Protein 2YJG (pdb70)

Foldseek 3Di:
DFDWFAFAPGTDTDDDDPLQAPAAWEFAPALLVQLVVQQVPADPDDRLCVLLAPWAQEEEEEEFLPALQQCLRNVVVSVCSSCVRPVPHQYAYEYQQQLHDWHDPVSVCVRHNDCCPVVHHYDYADLADVVQWDFQDAFPVGHTWIFGPSLQPGPAYEYEEAWFKDAFQQIDFQLVSQVRRGTHNQSNLLLLALVQLPDPQRGINGQPPRVSNRRSVVRCVSSRHFKYKYFYADPVSRGPHIHMGGSPRRNVVNSVVLQNRFATEAAAWQEEEEEQNYPPQQQALLSQLQLVRLVLLRHDFAGEYEYEGANVVEHPDPVLLCLLLVADFLVRSLVVRSVADSRRGDPNSSSNNSVSVRRVGYAYEYQYHPVHQVSCVSNRHHYDPDPVRSLVVRCVSPNVSIRYYYHSHSNRHDYHYD/DWFWFAAAPGTDTDDDDCLQAPAAWEFAQALLVQLVVQQCDAFAADHLCVLLAPWAEEEEEEEALVALQQCLRNVVVSVCSSCVNPVNRQYEYEYQQQLHDWDDVVSVCVRHNDCPPPVHHYHYADLAPVVQWDFQDAFPVGHTWIFGNSLLPGPAYEYEEAWFWDAFQQIDAQLVCTVRRGTHNQRNLLLLALVQLVDPQRGTNHQVVNVSNRRSVRRCVSSRHFKYKYFYADLVRRTPHIHMGGSPRRNVVNSVVLCNRFATEADAWQEEEEEQSYPPQQQAQLSGLQLVRLVLLRHDFAHEYEYEGANVVEHPDPVLLCLQLVADALVRSLVVRNVDDSRGRDPSSSSNNSSSVSRVGYAYEYQYHPVHQVSQVSNVHHYAPGVVRVLVVRCVSPPPSIHYHYHSHSRRHDYHD

Secondary structure (DSSP, 8-state):
-EEEEEETTEEEEEE--GGGEEEE------HHHHHHHHHHS-BSS--HHHHTTT-S-EEEEEE-TTS---HHHHHHHHHHHHHTT-TT--EEEEEE-TTSPPPPHHHHHHHH-HHHHHHSEEEE--TT-GGGEEEEEE-TTS-EEEEEHHHHH-SEEEEEEE--EETTTEESSGGGGTTTTTB-HHHHHHTT-HHHHHSTT-STT--TT-HHHHHHHHHHHHTTEEEEEEEEE-TT--EEEEEEESTTHHHHHHHHHHHHHHEEEE--EEEEEEE--STTTTSSHHHHHHHHHHHHHTEEEEEEEEEE---TTTTS-HHHHHHHHTSSSHHHHHHHHHT--TT---TTHHHHHHHHHHHHH-EEEEE--GGGHHHHHHTT-EEESSHHHHHHHHHHHS-TT--EEEES-SSS-EEEE-/-EEEEEETTEEEEEE--TTTEEEE------HHHHHHHHHHS-BSS--HHHHHTT-SEEEEEEE-TTS---HHHHHHHHHHHHHTT-TT-EEEEEEE-TTSPPPPHHHHHHHH-HHHHHHSEEEE--TT-GGGEEEEEE-TTS-EEEEEHHHHH-SEEEEEEE--EETTTEE-SGGGGTTTTTB-HHHHHHHT-HHHHT-TTSSTT--TT-HHHHHHHHHHHHTTEEEEEEEEE-TTS-EEEEEEESTTHHHHHHHHHHHHHHEEE---EEEEEEE--STTTTSSHHHHHHHHHHHHHHEEEEEEEEEE---TT-SS-HHHHHHHHTSSSHHHHHHHHHTS-GGGPPTTHHHHHHHHHHHHH-EEEEE--GGGHHHHHHTT-EEESSHHHHHHHHHHHS-SS--EEEES-TTS-EEE-

InterPro domains:
  IPR018657 LarA-like, N-terminal [PF09861] (8-213)
  IPR043166 LarA-like, C-terminal domain [G3DSA:3.90.226.30] (6-418)
  IPR047926 Nickel-dependent lactate racemase LarA [NF033504] (4-424)
  IPR048068 LarA-like [PTHR33171] (1-425)
  IPR048520 Lactate racemase, C-terminal domain [PF21113] (272-423)

Solvent-accessible surface area: 33750 Å² total; per-residue (Å²): 38,129,1,105,0,16,32,4,175,74,122,44,95,27,101,0,71,103,147,24,21,62,20,62,21,136,36,180,151,58,46,98,65,10,0,50,111,6,0,78,92,34,54,51,39,126,56,0,22,45,28,0,96,74,69,121,37,0,0,0,0,1,17,1,38,69,85,26,1,20,1,132,52,1,0,54,29,0,5,76,2,0,48,79,102,23,156,30,3,17,4,58,0,0,0,15,1,7,59,80,136,40,8,43,4,123,34,0,82,72,36,4,9,46,100,28,0,5,49,15,12,0,30,39,1,67,5,128,63,92,149,43,23,64,96,36,16,81,17,48,36,57,29,119,0,43,0,0,75,23,2,49,99,19,63,10,4,0,1,1,5,7,3,71,17,31,11,9,0,0,6,8,8,1,1,42,11,0,0,23,6,0,0,8,24,133,9,4,28,34,5,23,0,3,100,9,2,116,43,95,96,1,65,32,23,47,19,154,111,1,24,0,14,154,5,4,24,64,0,2,138,90,7,114,15,33,0,0,1,1,0,13,30,54,115,95,95,82,0,60,22,7,12,0,0,58,13,51,110,0,1,64,80,0,4,97,52,9,41,127,44,4,44,9,65,0,112,36,3,36,0,0,0,0,0,1,17,5,109,68,92,1,59,20,0,31,47,0,0,64,0,0,14,8,0,33,41,0,10,96,128,49,0,0,0,0,0,0,0,41,0,36,100,10,19,34,15,117,12,0,27,146,44,1,114,121,16,170,61,18,78,23,0,10,81,72,0,63,91,63,32,97,125,86,7,88,58,27,0,23,2,0,3,2,0,0,42,0,16,67,71,12,121,3,0,0,3,4,42,78,132,0,61,106,70,0,107,41,0,69,11,52,23,2,142,64,7,36,58,0,17,123,42,0,37,86,69,35,82,114,98,8,104,0,1,0,0,6,42,2,33,38,5,17,19,127,121,150,48,125,1,87,0,16,40,3,164,80,127,49,81,54,102,1,77,92,148,34,23,59,18,67,18,134,44,181,217,63,45,84,73,14,0,75,127,6,6,94,93,32,49,50,37,131,63,0,25,43,30,0,92,75,68,72,45,1,4,0,0,0,16,4,45,65,68,36,2,22,0,132,53,1,0,54,25,0,7,72,4,0,54,93,100,25,158,33,5,6,2,46,0,0,0,16,2,6,41,74,132,37,13,60,4,110,52,0,83,73,33,6,7,51,100,27,0,6,54,16,8,0,34,38,3,70,2,116,62,70,128,44,20,58,89,36,18,77,15,59,31,58,28,118,0,43,0,3,61,45,2,48,114,21,70,10,4,0,1,1,4,9,3,72,17,22,10,6,0,0,8,6,9,1,1,26,15,0,0,15,5,0,0,1,18,105,6,0,33,21,3,13,0,3,79,10,1,119,38,98,101,1,63,33,24,47,32,146,99,1,22,0,26,160,3,0,25,50,0,1,114,85,5,114,15,34,0,0,0,2,0,12,30,58,117,71,80,108,6,69,23,8,14,1,0,51,10,54,117,0,4,94,80,0,5,81,48,7,42,126,58,2,35,13,81,3,144,47,1,25,0,0,0,0,0,1,19,4,123,61,84,2,72,14,0,34,45,0,0,56,0,0,13,7,0,34,41,0,7,95,120,53,3,0,0,0,0,0,0,47,0,75,105,8,28,35,16,93,33,0,29,128,28,1,120,108,18,169,58,21,78,23,0,17,80,78,0,79,94,71,33,91,138,92,7,74,68,25,0,11,2,0,3,1,0,0,41,0,15,61,77,12,115,3,4,0,1,6,52,89,186,3,41,133,76,0,113,35,0,68,10,53,14,0,144,73,5,19,52,0,13,147,47,0,24,88,88,46,81,116,101,5,76,0,1,0,0,8,40,3,34,36,5,17,23,151,139

Organism: Thermoanaerobacterium thermosaccharolyticum (strain ATCC 7956 / DSM 571 / NCIMB 9385 / NCA 3814 / NCTC 13789 / WDCM 00135 / 2032) (NCBI:txid580327)

Radius of gyration: 34.88 Å; Cα contacts (8 Å, |Δi|>4): 2081; chains: 2; bounding box: 90×86×70 Å

CATH classification: 3.90.226.30 (+1 more: 3.40.50.11440)

Structure (mmCIF, N/CA/C/O backbone):
data_2YJG
#
_entry.id   2YJG
#
_cell.length_a   78.410
_cell.length_b   223.250
_cell.length_c   46.140
_cell.angle_alpha   90.00
_cell.angle_beta   90.00
_cell.angle_gamma   90.00
#
_symmetry.space_group_name_H-M   'P 21 21 2'
#
loop_
_entity.id
_entity.type
_entity.pdbx_description
1 polymer 'LACTATE RACEMASE APOPROTEIN'
2 non-polymer 'MAGNESIUM ION'
3 non-polymer 'SULFATE ION'
4 non-polymer 1,2-ETHANEDIOL
5 water water
#
loop_
_atom_site.group_PDB
_atom_site.id
_atom_site.type_symbol
_atom_site.label_atom_id
_atom_site.label_alt_id
_atom_site.label_comp_id
_atom_site.label_asym_id
_atom_site.label_entity_id
_atom_site.label_seq_id
_atom_site.pdbx_PDB_ins_code
_atom_site.Cartn_x
_atom_site.Cartn_y
_atom_site.Cartn_z
_atom_site.occupancy
_atom_site.B_iso_or_equiv
_atom_site.auth_seq_id
_atom_site.auth_comp_id
_atom_site.auth_asym_id
_atom_site.auth_atom_id
_atom_site.pdbx_PDB_model_num
ATOM 1 N N . ALA A 1 2 ? 68.135 62.919 68.354 1.00 16.59 2 ALA A N 1
ATOM 2 C CA . ALA A 1 2 ? 68.441 61.550 67.937 1.00 18.81 2 ALA A CA 1
ATOM 3 C C . ALA A 1 2 ? 69.740 61.577 67.101 1.00 19.51 2 ALA A C 1
ATOM 4 O O . ALA A 1 2 ? 69.942 62.553 66.369 1.00 19.78 2 ALA A O 1
ATOM 6 N N . ASN A 1 3 ? 70.629 60.577 67.275 1.00 20.84 3 ASN A N 1
ATOM 7 C CA . ASN A 1 3 ? 71.781 60.455 66.389 1.00 23.52 3 ASN A CA 1
ATOM 8 C C . ASN A 1 3 ? 71.350 59.533 65.257 1.00 23.00 3 ASN A C 1
ATOM 9 O O . ASN A 1 3 ? 71.154 58.334 65.447 1.00 24.49 3 ASN A O 1
ATOM 14 N N . ILE A 1 4 ? 71.089 60.119 64.101 1.00 23.89 4 ILE A N 1
ATOM 15 C CA . ILE A 1 4 ? 70.522 59.356 62.988 1.00 24.84 4 ILE A CA 1
ATOM 16 C C . ILE A 1 4 ? 71.656 58.973 62.009 1.00 24.24 4 ILE A C 1
ATOM 17 O O . ILE A 1 4 ? 72.535 59.769 61.778 1.00 26.38 4 ILE A O 1
ATOM 22 N N . GLU A 1 5 ? 71.696 57.719 61.566 1.00 22.94 5 GLU A N 1
ATOM 23 C CA . GLU A 1 5 ? 72.648 57.272 60.577 1.00 22.87 5 GLU A CA 1
ATOM 24 C C . GLU A 1 5 ? 71.903 57.147 59.238 1.00 21.51 5 GLU A C 1
ATOM 25 O O . GLU A 1 5 ? 70.891 56.450 59.150 1.00 19.95 5 GLU A O 1
ATOM 31 N N . ILE A 1 6 ? 72.416 57.868 58.247 1.00 20.04 6 ILE A N 1
ATOM 32 C CA . ILE A 1 6 ? 71.833 57.998 56.876 1.00 20.59 6 ILE A CA 1
ATOM 33 C C . ILE A 1 6 ? 72.845 57.442 55.857 1.00 19.97 6 ILE A C 1
ATOM 34 O O . ILE A 1 6 ? 73.965 57.950 55.764 1.00 22.70 6 ILE A O 1
ATOM 39 N N . PRO A 1 7 ? 72.493 56.377 55.162 1.00 18.52 7 PRO A N 1
ATOM 40 C CA . PRO A 1 7 ? 73.274 55.682 54.157 1.00 18.47 7 PRO A CA 1
ATOM 41 C C . PRO A 1 7 ? 73.657 56.664 53.080 1.00 17.09 7 PRO A C 1
ATOM 42 O O . PRO A 1 7 ? 72.851 57.499 52.701 1.00 15.00 7 PRO A O 1
ATOM 46 N N . TYR A 1 8 ? 74.898 56.598 52.633 1.00 16.10 8 TYR A N 1
ATOM 47 C CA . TYR A 1 8 ? 75.466 57.621 51.733 1.00 15.76 8 TYR A CA 1
ATOM 48 C C . TYR A 1 8 ? 76.758 57.065 51.187 1.00 15.80 8 TYR A C 1
ATOM 49 O O . TYR A 1 8 ? 77.731 56.857 51.943 1.00 14.87 8 TYR A O 1
ATOM 58 N N . GLY A 1 9 ? 76.764 56.788 49.889 1.00 15.29 9 GLY A N 1
ATOM 59 C CA . GLY A 1 9 ? 77.911 56.285 49.245 1.00 15.49 9 GLY A CA 1
ATOM 60 C C . GLY A 1 9 ? 78.335 55.017 49.941 1.00 17.40 9 GLY A C 1
ATOM 61 O O . GLY A 1 9 ? 77.498 54.152 50.180 1.00 15.77 9 GLY A O 1
ATOM 62 N N . LYS A 1 10 ? 79.631 54.901 50.202 1.00 17.18 10 LYS A N 1
ATOM 63 C CA . LYS A 1 10 ? 80.164 53.745 50.854 1.00 20.66 10 LYS A CA 1
ATOM 64 C C . LYS A 1 10 ? 80.267 53.875 52.373 1.00 22.67 10 LYS A C 1
ATOM 65 O O . LYS A 1 10 ? 80.864 53.024 53.036 1.00 23.84 10 LYS A O 1
ATOM 71 N N . SER A 1 11 ? 79.590 54.871 52.917 1.00 25.04 11 SER A N 1
ATOM 72 C CA . SER A 1 11 ? 79.595 55.169 54.324 1.00 26.71 11 SER A CA 1
ATOM 73 C C . SER A 1 11 ? 78.178 55.436 54.805 1.00 27.24 11 SER A C 1
ATOM 74 O O . SER A 1 11 ? 77.163 55.147 54.115 1.00 27.47 11 SER A O 1
ATOM 77 N N . LYS A 1 12 ? 78.104 56.036 55.980 1.00 27.15 12 LYS A N 1
ATOM 78 C CA . LYS A 1 12 ? 76.877 56.632 56.418 1.00 28.03 12 LYS A CA 1
ATOM 79 C C . LYS A 1 12 ? 77.203 58.040 56.832 1.00 27.11 12 LYS A C 1
ATOM 80 O O . LYS A 1 12 ? 78.362 58.334 57.212 1.00 27.40 12 LYS A O 1
ATOM 86 N N . LEU A 1 13 ? 76.229 58.917 56.744 1.00 25.38 13 LEU A N 1
ATOM 87 C CA . LEU A 1 13 ? 76.355 60.203 57.398 1.00 25.64 13 LEU A CA 1
ATOM 88 C C . LEU A 1 13 ? 75.749 60.104 58.782 1.00 27.07 13 LEU A C 1
ATOM 89 O O . LEU A 1 13 ? 74.706 59.477 58.943 1.00 27.92 13 LEU A O 1
ATOM 94 N N . ALA A 1 14 ? 76.435 60.725 59.757 1.00 28.36 14 ALA A N 1
ATOM 95 C CA . ALA A 1 14 ? 75.975 60.882 61.144 1.00 28.45 14 ALA A CA 1
ATOM 96 C C . ALA A 1 14 ? 75.485 62.288 61.340 1.00 28.83 14 ALA A C 1
ATOM 97 O O . ALA A 1 14 ? 76.157 63.313 61.013 1.00 28.05 14 ALA A O 1
ATOM 99 N N . PHE A 1 15 ? 74.252 62.349 61.820 1.00 28.70 15 PHE A N 1
ATOM 100 C CA . PHE A 1 15 ? 73.603 63.603 61.992 1.00 29.11 15 PHE A CA 1
ATOM 101 C C . PHE A 1 15 ? 72.919 63.593 63.331 1.00 28.36 15 PHE A C 1
ATOM 102 O O . PHE A 1 15 ? 72.104 62.719 63.579 1.00 27.11 15 PHE A O 1
ATOM 110 N N . ASP A 1 16 ? 73.229 64.581 64.155 1.00 28.76 16 ASP A N 1
ATOM 111 C CA . ASP A 1 16 ? 72.508 64.777 65.413 1.00 28.96 16 ASP A CA 1
ATOM 112 C C . ASP A 1 16 ? 71.345 65.689 65.183 1.00 27.11 16 ASP A C 1
ATOM 113 O O . ASP A 1 16 ? 71.557 66.862 64.919 1.00 28.57 16 ASP A O 1
ATOM 118 N N . LEU A 1 17 ? 70.118 65.172 65.262 1.00 25.04 17 LEU A N 1
ATOM 119 C CA . LEU A 1 17 ? 68.922 65.992 65.045 1.00 23.77 17 LEU A CA 1
ATOM 120 C C . LEU A 1 17 ? 68.088 66.003 66.338 1.00 22.90 17 LEU A C 1
ATOM 121 O O . LEU A 1 17 ? 67.670 64.928 66.789 1.00 22.62 17 LEU A O 1
ATOM 126 N N . PRO A 1 18 ? 67.836 67.179 66.901 1.00 22.71 18 PRO A N 1
ATOM 127 C CA . PRO A 1 18 ? 67.157 67.190 68.186 1.00 22.28 18 PRO A CA 1
ATOM 128 C C . PRO A 1 18 ? 65.773 66.554 68.168 1.00 21.62 18 PRO A C 1
ATOM 129 O O . PRO A 1 18 ? 64.935 66.868 67.281 1.00 17.91 18 PRO A O 1
ATOM 133 N N . ASP A 1 19 ? 65.518 65.691 69.162 1.00 19.07 19 ASP A N 1
ATOM 134 C CA . ASP A 1 19 ? 64.278 64.921 69.189 1.00 20.08 19 ASP A CA 1
ATOM 135 C C . ASP A 1 19 ? 63.020 65.786 69.053 1.00 19.14 19 ASP A C 1
ATOM 136 O O . ASP A 1 19 ? 62.036 65.379 68.431 1.00 17.61 19 ASP A O 1
ATOM 141 N N . GLU A 1 20 ? 63.039 66.997 69.609 1.00 19.57 20 GLU A N 1
ATOM 142 C CA . GLU A 1 20 ? 61.859 67.877 69.583 1.00 20.31 20 GLU A CA 1
ATOM 143 C C . GLU A 1 20 ? 61.450 68.314 68.159 1.00 20.74 20 GLU A C 1
ATOM 144 O O . GLU A 1 20 ? 60.281 68.645 67.914 1.00 21.44 20 GLU A O 1
ATOM 150 N N . ARG A 1 21 ? 62.419 68.284 67.254 1.00 21.69 21 ARG A N 1
ATOM 151 C CA . ARG A 1 21 ? 62.230 68.534 65.815 1.00 22.18 21 ARG A CA 1
ATOM 152 C C . ARG A 1 21 ? 61.695 67.352 64.985 1.00 21.68 21 ARG A C 1
ATOM 153 O O . ARG A 1 21 ? 61.396 67.556 63.810 1.00 20.59 21 ARG A O 1
ATOM 161 N N . ILE A 1 22 ? 61.525 66.149 65.586 1.00 19.62 22 ILE A N 1
ATOM 162 C CA . ILE A 1 22 ? 61.231 64.930 64.846 1.00 18.64 22 ILE A CA 1
ATOM 163 C C . ILE A 1 22 ? 59.782 64.554 64.937 1.00 18.35 22 ILE A C 1
ATOM 164 O O . ILE A 1 22 ? 59.241 64.357 66.039 1.00 19.22 22 ILE A O 1
ATOM 169 N N . GLN A 1 23 ? 59.140 64.434 63.788 1.00 16.53 23 GLN A N 1
ATOM 170 C CA . GLN A 1 23 ? 57.822 63.912 63.740 1.00 15.81 23 GLN A CA 1
ATOM 171 C C . GLN A 1 23 ? 57.957 62.443 64.060 1.00 15.39 23 GLN A C 1
ATOM 172 O O . GLN A 1 23 ? 57.569 61.961 65.160 1.00 14.77 23 GLN A O 1
ATOM 178 N N . GLY A 1 24 ? 58.536 61.711 63.127 1.00 15.38 24 GLY A N 1
ATOM 179 C CA . GLY A 1 24 ? 58.729 60.301 63.261 1.00 15.18 24 GLY A CA 1
ATOM 180 C C . GLY A 1 24 ? 60.012 59.920 62.504 1.00 16.03 24 GLY A C 1
ATOM 181 O O . GLY A 1 24 ? 60.459 60.653 61.609 1.00 14.83 24 GLY A O 1
ATOM 182 N N . ILE A 1 25 ? 60.570 58.777 62.862 1.00 15.01 25 ILE A N 1
ATOM 183 C CA . ILE A 1 25 ? 61.732 58.214 62.149 1.00 15.43 25 ILE A CA 1
ATOM 184 C C . ILE A 1 25 ? 61.183 56.966 61.531 1.00 17.05 25 ILE A C 1
ATOM 185 O O . ILE A 1 25 ? 60.823 56.006 62.227 1.00 16.95 25 ILE A O 1
ATOM 190 N N . LEU A 1 26 ? 61.023 56.974 60.217 1.00 17.30 26 LEU A N 1
ATOM 191 C CA . LEU A 1 26 ? 60.233 55.905 59.576 1.00 17.75 26 LEU A CA 1
ATOM 192 C C . LEU A 1 26 ? 61.175 54.914 58.918 1.00 19.61 26 LEU A C 1
ATOM 193 O O . LEU A 1 26 ? 61.848 55.262 57.959 1.00 16.39 26 LEU A O 1
ATOM 198 N N . ARG A 1 27 ? 61.188 53.688 59.448 1.00 19.76 27 ARG A N 1
ATOM 199 C CA . ARG A 1 27 ? 62.065 52.646 58.982 1.00 23.52 27 ARG A CA 1
ATOM 200 C C . ARG A 1 27 ? 61.268 51.419 58.709 1.00 24.71 27 ARG A C 1
ATOM 201 O O . ARG A 1 27 ? 60.343 51.075 59.438 1.00 25.85 27 ARG A O 1
ATOM 209 N N . SER A 1 28 ? 61.679 50.773 57.651 1.00 26.19 28 SER A N 1
ATOM 210 C CA . SER A 1 28 ? 61.282 49.448 57.323 1.00 27.54 28 SER A CA 1
ATOM 211 C C . SER A 1 28 ? 61.640 48.493 58.471 1.00 29.39 28 SER A C 1
ATOM 212 O O . SER A 1 28 ? 62.636 48.705 59.198 1.00 28.85 28 SER A O 1
ATOM 215 N N . LYS A 1 29 ? 60.854 47.434 58.590 1.00 30.71 29 LYS A N 1
ATOM 216 C CA . LYS A 1 29 ? 61.132 46.362 59.554 1.00 32.67 29 LYS A CA 1
ATOM 217 C C . LYS A 1 29 ? 62.494 45.761 59.240 1.00 32.52 29 LYS A C 1
ATOM 218 O O . LYS A 1 29 ? 62.832 45.524 58.078 1.00 33.65 29 LYS A O 1
ATOM 224 N N . MET A 1 37 ? 67.036 28.983 59.159 1.00 35.83 37 MET A N 1
ATOM 225 C CA . MET A 1 37 ? 67.062 28.247 57.876 1.00 34.84 37 MET A CA 1
ATOM 226 C C . MET A 1 37 ? 68.149 28.773 56.949 1.00 31.94 37 MET A C 1
ATOM 227 O O . MET A 1 37 ? 68.365 29.977 56.851 1.00 31.71 37 MET A O 1
ATOM 232 N N . SER A 1 38 ? 68.830 27.866 56.258 1.00 28.43 38 SER A N 1
ATOM 233 C CA . SER A 1 38 ? 69.767 28.273 55.239 1.00 26.31 38 SER A CA 1
ATOM 234 C C . SER A 1 38 ? 68.985 28.916 54.090 1.00 24.62 38 SER A C 1
ATOM 235 O O . SER A 1 38 ? 67.771 28.671 53.928 1.00 22.98 38 SER A O 1
ATOM 238 N N . GLU A 1 39 ? 69.701 29.683 53.272 1.00 23.81 39 GLU A N 1
ATOM 239 C CA . GLU A 1 39 ? 69.122 30.243 52.038 1.00 23.06 39 GLU A CA 1
ATOM 240 C C . GLU A 1 39 ? 68.581 29.126 51.163 1.00 22.05 39 GLU A C 1
ATOM 241 O O . GLU A 1 39 ? 67.500 29.204 50.585 1.00 17.49 39 GLU A O 1
ATOM 247 N N . GLU A 1 40 ? 69.334 28.030 51.098 1.00 22.19 40 GLU A N 1
ATOM 248 C CA . GLU A 1 40 ? 68.962 26.950 50.210 1.00 22.88 40 GLU A CA 1
ATOM 249 C C . GLU A 1 40 ? 67.646 26.317 50.678 1.00 21.14 40 GLU A C 1
ATOM 250 O O . GLU A 1 40 ? 66.785 26.029 49.880 1.00 17.84 40 GLU A O 1
ATOM 256 N N . ASP A 1 41 ? 67.509 26.086 51.999 1.00 21.96 41 ASP A N 1
ATOM 257 C CA . ASP A 1 41 ? 66.309 25.535 52.551 1.00 22.56 41 ASP A CA 1
ATOM 258 C C . ASP A 1 41 ? 65.120 26.448 52.399 1.00 22.13 41 ASP A C 1
ATOM 259 O O . ASP A 1 41 ? 63.999 25.990 52.308 1.00 23.51 41 ASP A O 1
ATOM 264 N N . ILE A 1 42 ? 65.333 27.755 52.395 1.00 21.01 42 ILE A N 1
ATOM 265 C CA . ILE A 1 42 ? 64.183 28.663 52.204 1.00 19.68 42 ILE A CA 1
ATOM 266 C C . ILE A 1 42 ? 63.660 28.466 50.799 1.00 18.20 42 ILE A C 1
ATOM 267 O O . ILE A 1 42 ? 62.461 28.365 50.583 1.00 16.42 42 ILE A O 1
ATOM 272 N N . VAL A 1 43 ? 64.583 28.407 49.833 1.00 18.13 43 VAL A N 1
ATOM 273 C CA . VAL A 1 43 ? 64.244 28.178 48.443 1.00 16.79 43 VAL A CA 1
ATOM 274 C C . VAL A 1 43 ? 63.531 26.830 48.233 1.00 17.34 43 VAL A C 1
ATOM 275 O O . VAL A 1 43 ? 62.459 26.796 47.665 1.00 15.76 43 VAL A O 1
ATOM 279 N N . LYS A 1 44 ? 64.085 25.731 48.745 1.00 18.46 44 LYS A N 1
ATOM 280 C CA . LYS A 1 44 ? 63.435 24.423 48.599 1.00 20.31 44 LYS A CA 1
ATOM 281 C C . LYS A 1 44 ? 62.028 24.393 49.207 1.00 20.85 44 LYS A C 1
ATOM 282 O O . LYS A 1 44 ? 61.103 23.825 48.628 1.00 22.44 44 LYS A O 1
ATOM 288 N N . ARG A 1 45 ? 61.858 25.004 50.371 1.00 22.12 45 ARG A N 1
ATOM 289 C CA . ARG A 1 45 ? 60.532 25.098 50.983 1.00 23.11 45 ARG A CA 1
ATOM 290 C C . ARG A 1 45 ? 59.532 25.708 50.013 1.00 21.72 45 ARG A C 1
ATOM 291 O O . ARG A 1 45 ? 58.431 25.186 49.843 1.00 21.41 45 ARG A O 1
ATOM 299 N N . ALA A 1 46 ? 59.912 26.820 49.385 1.00 20.13 46 ALA A N 1
ATOM 300 C CA . ALA A 1 46 ? 59.056 27.452 48.373 1.00 20.50 46 ALA A CA 1
ATOM 301 C C . ALA A 1 46 ? 58.723 26.494 47.267 1.00 18.93 46 ALA A C 1
ATOM 302 O O . ALA A 1 46 ? 57.579 26.363 46.873 1.00 19.72 46 ALA A O 1
ATOM 304 N N . LEU A 1 47 ? 59.759 25.894 46.683 1.00 19.89 47 LEU A N 1
ATOM 305 C CA . LEU A 1 47 ? 59.572 24.970 45.578 1.00 19.33 47 LEU A CA 1
ATOM 306 C C . LEU A 1 47 ? 58.698 23.769 46.006 1.00 20.80 47 LEU A C 1
ATOM 307 O O . LEU A 1 47 ? 57.858 23.297 45.228 1.00 19.72 47 LEU A O 1
ATOM 312 N N . GLU A 1 48 ? 58.885 23.307 47.239 1.00 22.12 48 GLU A N 1
ATOM 313 C CA . GLU A 1 48 ? 58.117 22.152 47.711 1.00 23.25 48 GLU A CA 1
ATOM 314 C C . GLU A 1 48 ? 56.637 22.510 48.070 1.00 24.17 48 GLU A C 1
ATOM 315 O O . GLU A 1 48 ? 55.801 21.623 48.267 1.00 25.02 48 GLU A O 1
ATOM 321 N N . ASN A 1 49 ? 56.296 23.812 48.087 1.00 22.66 49 ASN A N 1
ATOM 322 C CA . ASN A 1 49 ? 55.004 24.313 48.554 1.00 23.36 49 ASN A CA 1
ATOM 323 C C . ASN A 1 49 ? 54.551 25.413 47.588 1.00 22.76 49 ASN A C 1
ATOM 324 O O . ASN A 1 49 ? 54.428 26.624 47.988 1.00 22.77 49 ASN A O 1
ATOM 329 N N . PRO A 1 50 ? 54.329 25.029 46.305 1.00 20.44 50 PRO A N 1
ATOM 330 C CA . PRO A 1 50 ? 53.979 25.996 45.304 1.00 20.56 50 PRO A CA 1
ATOM 331 C C . PRO A 1 50 ? 52.611 26.638 45.584 1.00 21.36 50 PRO A C 1
ATOM 332 O O . PRO A 1 50 ? 51.696 25.990 46.109 1.00 20.83 50 PRO A O 1
ATOM 336 N N . ILE A 1 51 ? 52.501 27.914 45.271 1.00 20.47 51 ILE A N 1
ATOM 337 C CA . ILE A 1 51 ? 51.271 28.653 45.455 1.00 21.21 51 ILE A CA 1
ATOM 338 C C . ILE A 1 51 ? 50.484 28.686 44.154 1.00 22.09 51 ILE A C 1
ATOM 339 O O . ILE A 1 51 ? 50.849 29.385 43.210 1.00 23.71 51 ILE A O 1
ATOM 344 N N . GLY A 1 52 ? 49.375 27.946 44.067 1.00 22.63 52 GLY A N 1
ATOM 345 C CA . GLY A 1 52 ? 48.503 28.115 42.895 1.00 22.81 52 GLY A CA 1
ATOM 346 C C . GLY A 1 52 ? 48.827 27.244 41.667 1.00 24.11 52 GLY A C 1
ATOM 347 O O . GLY A 1 52 ? 48.208 27.411 40.631 1.00 26.92 52 GLY A O 1
ATOM 348 N N . THR A 1 53 ? 49.813 26.365 41.791 1.00 24.51 53 THR A N 1
ATOM 349 C CA . THR A 1 53 ? 50.200 25.384 40.749 1.00 24.70 53 THR A CA 1
ATOM 350 C C . THR A 1 53 ? 50.732 24.109 41.327 1.00 23.96 53 THR A C 1
ATOM 351 O O . THR A 1 53 ? 51.044 24.009 42.507 1.00 23.61 53 THR A O 1
ATOM 355 N N . LYS A 1 54 ? 50.849 23.108 40.451 1.00 24.28 54 LYS A N 1
ATOM 356 C CA . LYS A 1 54 ? 51.606 21.927 40.747 1.00 24.75 54 LYS A CA 1
ATOM 357 C C . LYS A 1 54 ? 53.071 22.319 40.971 1.00 23.79 54 LYS A C 1
ATOM 358 O O . LYS A 1 54 ? 53.515 23.422 40.563 1.00 23.28 54 LYS A O 1
ATOM 364 N N . ARG A 1 55 ? 53.815 21.420 41.605 1.00 22.10 55 ARG A N 1
ATOM 365 C CA . ARG A 1 55 ? 55.266 21.568 41.656 1.00 21.59 55 ARG A CA 1
ATOM 366 C C . ARG A 1 55 ? 55.882 21.632 40.283 1.00 20.60 55 ARG A C 1
ATOM 367 O O . ARG A 1 55 ? 55.389 21.043 39.323 1.00 21.33 55 ARG A O 1
ATOM 375 N N . LEU A 1 56 ? 56.991 22.354 40.207 1.00 19.91 56 LEU A N 1
ATOM 376 C CA . LEU A 1 56 ? 57.730 22.493 38.969 1.00 19.55 56 LEU A CA 1
ATOM 377 C C . LEU A 1 56 ? 58.161 21.118 38.456 1.00 18.24 56 LEU A C 1
ATOM 378 O O . LEU A 1 56 ? 58.090 20.887 37.280 1.00 18.47 56 LEU A O 1
ATOM 383 N N . GLN A 1 57 ? 58.565 20.195 39.324 1.00 19.89 57 GLN A N 1
ATOM 384 C CA . GLN A 1 57 ? 58.914 18.831 38.856 1.00 19.72 57 GLN A CA 1
ATOM 385 C C . GLN A 1 57 ? 57.803 18.192 38.025 1.00 20.27 57 GLN A C 1
ATOM 386 O O . GLN A 1 57 ? 58.065 17.503 37.054 1.00 19.67 57 GLN A O 1
ATOM 392 N N . ASP A 1 58 ? 56.562 18.381 38.448 1.00 20.91 58 ASP A N 1
ATOM 393 C CA . ASP A 1 58 ? 55.391 17.835 37.754 1.00 21.73 58 ASP A CA 1
ATOM 394 C C . ASP A 1 58 ? 55.066 18.583 36.498 1.00 22.46 58 ASP A C 1
ATOM 395 O O . ASP A 1 58 ? 54.760 17.982 35.465 1.00 21.95 58 ASP A O 1
ATOM 400 N N . LEU A 1 59 ? 55.178 19.906 36.542 1.00 21.58 59 LEU A N 1
ATOM 401 C CA . LEU A 1 59 ? 54.995 20.680 35.334 1.00 21.39 59 LEU A CA 1
ATOM 402 C C . LEU A 1 59 ? 56.003 20.393 34.219 1.00 21.68 59 LEU A C 1
ATOM 403 O O . LEU A 1 59 ? 55.674 20.515 33.019 1.00 21.75 59 LEU A O 1
ATOM 408 N N . ALA A 1 60 ? 57.239 20.059 34.623 1.00 19.90 60 ALA A N 1
ATOM 409 C CA . ALA A 1 60 ? 58.351 19.842 33.705 1.00 19.94 60 ALA A CA 1
ATOM 410 C C . ALA A 1 60 ? 58.390 18.400 33.148 1.00 21.16 60 ALA A C 1
ATOM 411 O O . ALA A 1 60 ? 59.149 18.093 32.225 1.00 20.82 60 ALA A O 1
ATOM 413 N N . GLU A 1 61 ? 57.670 17.503 33.791 1.00 22.55 61 GLU A N 1
ATOM 414 C CA . GLU A 1 61 ? 57.638 16.105 33.341 1.00 23.56 61 GLU A CA 1
ATOM 415 C C . GLU A 1 61 ? 57.137 15.988 31.900 1.00 24.47 61 GLU A C 1
ATOM 416 O O . GLU A 1 61 ? 56.064 16.523 31.553 1.00 25.36 61 GLU A O 1
ATOM 422 N N . GLY A 1 62 ? 57.912 15.269 31.073 1.00 24.91 62 GLY A N 1
ATOM 423 C CA . GLY A 1 62 ? 57.630 15.052 29.667 1.00 25.74 62 GLY A CA 1
ATOM 424 C C . GLY A 1 62 ? 57.787 16.246 28.731 1.00 26.52 62 GLY A C 1
ATOM 425 O O . GLY A 1 62 ? 57.383 16.172 27.559 1.00 27.27 62 GLY A O 1
ATOM 426 N N . LYS A 1 63 ? 58.325 17.365 29.223 1.00 25.55 63 LYS A N 1
ATOM 427 C CA . LYS A 1 63 ? 58.515 18.544 28.375 1.00 26.02 63 LYS A CA 1
ATOM 428 C C . LYS A 1 63 ? 59.877 18.472 27.709 1.00 26.55 63 LYS A C 1
ATOM 429 O O . LYS A 1 63 ? 60.835 18.017 28.348 1.00 28.01 63 LYS A O 1
ATOM 435 N N . LYS A 1 64 ? 60.023 18.953 26.481 1.00 27.10 64 LYS A N 1
ATOM 436 C CA . LYS A 1 64 ? 61.336 18.827 25.801 1.00 28.39 64 LYS A CA 1
ATOM 437 C C . LYS A 1 64 ? 62.043 20.126 25.469 1.00 28.06 64 LYS A C 1
ATOM 438 O O . LYS A 1 64 ? 63.043 20.134 24.745 1.00 29.26 64 LYS A O 1
ATOM 444 N N . ASN A 1 65 ? 61.516 21.261 25.907 1.00 25.80 65 ASN A N 1
ATOM 445 C CA . ASN A 1 65 ? 62.153 22.525 25.588 1.00 24.64 65 ASN A CA 1
ATOM 446 C C . ASN A 1 65 ? 61.684 23.449 26.669 1.00 22.32 65 ASN A C 1
ATOM 447 O O . ASN A 1 65 ? 60.663 24.105 26.514 1.00 24.19 65 ASN A O 1
ATOM 452 N N . ILE A 1 66 ? 62.421 23.471 27.761 1.00 19.29 66 ILE A N 1
ATOM 453 C CA . ILE A 1 66 ? 62.159 24.359 28.901 1.00 17.47 66 ILE A CA 1
ATOM 454 C C . ILE A 1 66 ? 63.035 25.608 28.885 1.00 16.18 66 ILE A C 1
ATOM 455 O O . ILE A 1 66 ? 64.201 25.551 28.525 1.00 13.45 66 ILE A O 1
ATOM 460 N N . VAL A 1 67 ? 62.436 26.753 29.222 1.00 15.13 67 VAL A N 1
ATOM 461 C CA . VAL A 1 67 ? 63.173 28.010 29.282 1.00 16.10 67 VAL A CA 1
ATOM 462 C C . VAL A 1 67 ? 62.954 28.546 30.705 1.00 14.77 67 VAL A C 1
ATOM 463 O O . VAL A 1 67 ? 61.822 28.586 31.175 1.00 14.42 67 VAL A O 1
ATOM 467 N N . ILE A 1 68 ? 64.045 28.861 31.392 1.00 13.69 68 ILE A N 1
ATOM 468 C CA . ILE A 1 68 ? 63.975 29.624 32.643 1.00 13.59 68 ILE A CA 1
ATOM 469 C C . ILE A 1 68 ? 64.469 31.043 32.375 1.00 13.77 68 ILE A C 1
ATOM 470 O O . ILE A 1 68 ? 65.635 31.212 31.952 1.00 14.68 68 ILE A O 1
ATOM 475 N N . ILE A 1 69 ? 63.638 32.035 32.699 1.00 12.67 69 ILE A N 1
ATOM 476 C CA . ILE A 1 69 ? 64.043 33.428 32.553 1.00 13.60 69 ILE A CA 1
ATOM 477 C C . ILE A 1 69 ? 64.703 33.823 33.865 1.00 14.37 69 ILE A C 1
ATOM 478 O O . ILE A 1 69 ? 64.167 33.522 34.956 1.00 13.24 69 ILE A O 1
ATOM 483 N N . THR A 1 70 ? 65.889 34.435 33.768 1.00 14.34 70 THR A N 1
ATOM 484 C CA . THR A 1 70 ? 66.598 34.930 34.916 1.00 15.84 70 THR A CA 1
ATOM 485 C C . THR A 1 70 ? 66.923 36.393 34.713 1.00 16.32 70 THR A C 1
ATOM 486 O O . THR A 1 70 ? 66.908 36.902 33.574 1.00 16.58 70 THR A O 1
ATOM 490 N N . SER A 1 71 ? 67.228 37.074 35.814 1.00 17.36 71 SER A N 1
ATOM 491 C CA . SER A 1 71 ? 67.610 38.461 35.777 1.00 19.71 71 SER A CA 1
ATOM 492 C C . SER A 1 71 ? 69.060 38.712 35.334 1.00 20.02 71 SER A C 1
ATOM 493 O O . SER A 1 71 ? 69.924 37.851 35.342 1.00 19.15 71 SER A O 1
ATOM 496 N N . ASP A 1 72 ? 69.335 39.946 34.980 1.00 22.93 72 ASP A N 1
ATOM 497 C CA . ASP A 1 72 ? 70.635 40.280 34.458 1.00 25.21 72 ASP A CA 1
ATOM 498 C C . ASP A 1 72 ? 71.653 40.674 35.507 1.00 27.71 72 ASP A C 1
ATOM 499 O O . ASP A 1 72 ? 71.336 40.726 36.654 1.00 26.89 72 ASP A O 1
ATOM 504 N N . HIS A 1 73 ? 72.898 40.850 35.058 1.00 29.45 73 HIS A N 1
ATOM 505 C CA . HIS A 1 73 ? 74.039 41.307 35.875 1.00 31.35 73 HIS A CA 1
ATOM 506 C C . HIS A 1 73 ? 73.761 42.571 36.699 1.00 31.36 73 HIS A C 1
ATOM 507 O O . HIS A 1 73 ? 74.429 42.786 37.715 1.00 32.45 73 HIS A O 1
ATOM 514 N N . THR A 1 74 ? 72.820 43.408 36.277 1.00 31.22 74 THR A N 1
ATOM 515 C CA . THR A 1 74 ? 72.445 44.586 37.064 1.00 31.63 74 THR A CA 1
ATOM 516 C C . THR A 1 74 ? 71.469 44.332 38.260 1.00 30.13 74 THR A C 1
ATOM 517 O O . THR A 1 74 ? 71.227 45.239 39.057 1.00 29.42 74 THR A O 1
ATOM 521 N N . ARG A 1 75 ? 70.892 43.128 38.370 1.00 27.54 75 ARG A N 1
ATOM 522 C CA . ARG A 1 75 ? 69.908 42.865 39.418 1.00 26.48 75 ARG A CA 1
ATOM 523 C C . ARG A 1 75 ? 70.581 41.985 40.453 1.00 26.17 75 ARG A C 1
ATOM 524 O O . ARG A 1 75 ? 71.473 41.199 40.112 1.00 27.03 75 ARG A O 1
ATOM 532 N N . PRO A 1 76 ? 70.190 42.115 41.721 1.00 24.65 76 PRO A N 1
ATOM 533 C CA . PRO A 1 76 ? 70.816 41.324 42.789 1.00 24.69 76 PRO A CA 1
ATOM 534 C C . PRO A 1 76 ? 70.294 39.910 43.020 1.00 23.68 76 PRO A C 1
ATOM 535 O O . PRO A 1 76 ? 70.512 39.350 44.105 1.00 24.25 76 PRO A O 1
ATOM 539 N N . VAL A 1 77 ? 69.638 39.313 42.032 1.00 21.29 77 VAL A N 1
ATOM 540 C CA . VAL A 1 77 ? 69.143 37.950 42.171 1.00 20.22 77 VAL A CA 1
ATOM 541 C C . VAL A 1 77 ? 70.305 36.967 42.486 1.00 19.53 77 VAL A C 1
ATOM 542 O O . VAL A 1 77 ? 71.322 36.905 41.780 1.00 18.84 77 VAL A O 1
ATOM 546 N N . PRO A 1 78 ? 70.190 36.222 43.589 1.00 20.58 78 PRO A N 1
ATOM 547 C CA . PRO A 1 78 ? 71.252 35.331 44.018 1.00 20.05 78 PRO A CA 1
ATOM 548 C C . PRO A 1 78 ? 71.207 34.024 43.247 1.00 19.16 78 PRO A C 1
ATOM 549 O O . PRO A 1 78 ? 70.932 32.964 43.802 1.00 18.45 78 PRO A O 1
ATOM 553 N N . SER A 1 79 ? 71.478 34.096 41.951 1.00 18.74 79 SER A N 1
ATOM 554 C CA . SER A 1 79 ? 71.238 32.944 41.095 1.00 18.03 79 SER A CA 1
ATOM 555 C C . SER A 1 79 ? 72.167 31.756 41.289 1.00 19.00 79 SER A C 1
ATOM 556 O O . SER A 1 79 ? 71.834 30.654 40.860 1.00 17.56 79 SER A O 1
ATOM 559 N N . ARG A 1 80 ? 73.355 31.962 41.873 1.00 19.68 80 ARG A N 1
ATOM 560 C CA . ARG A 1 80 ? 74.204 30.825 42.219 1.00 20.15 80 ARG A CA 1
ATOM 561 C C . ARG A 1 80 ? 73.468 29.863 43.155 1.00 19.68 80 ARG A C 1
ATOM 562 O O . ARG A 1 80 ? 73.771 28.702 43.220 1.00 19.78 80 ARG A O 1
ATOM 570 N N . ILE A 1 81 ? 72.521 30.374 43.934 1.00 18.49 81 ILE A N 1
ATOM 571 C CA . ILE A 1 81 ? 71.778 29.547 44.851 1.00 18.26 81 ILE A CA 1
ATOM 572 C C . ILE A 1 81 ? 70.508 29.025 44.176 1.00 16.72 81 ILE A C 1
ATOM 573 O O . ILE A 1 81 ? 70.209 27.822 44.197 1.00 14.65 81 ILE A O 1
ATOM 578 N N . THR A 1 82 ? 69.792 29.919 43.517 1.00 16.15 82 THR A N 1
ATOM 579 C CA . THR A 1 82 ? 68.449 29.607 43.036 1.00 15.87 82 THR A CA 1
ATOM 580 C C . THR A 1 82 ? 68.422 28.767 41.764 1.00 16.64 82 THR 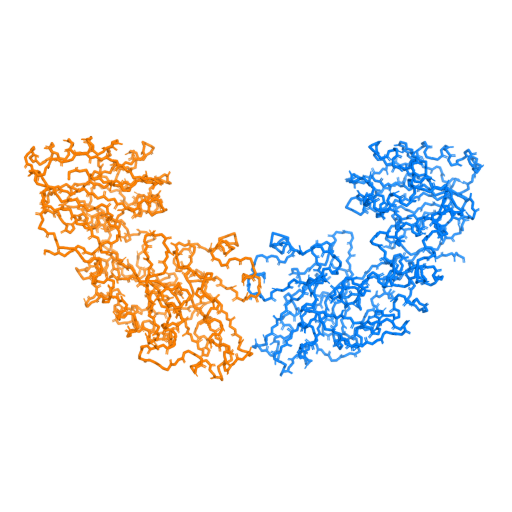A C 1
ATOM 581 O O . THR A 1 82 ? 67.635 27.840 41.676 1.00 16.08 82 THR A O 1
ATOM 585 N N . LEU A 1 83 ? 69.293 29.062 40.798 1.00 17.58 83 LEU A N 1
ATOM 586 C CA . LEU A 1 83 ? 69.285 28.291 39.539 1.00 18.27 83 LEU A CA 1
ATOM 587 C C . LEU A 1 83 ? 69.559 26.782 39.691 1.00 18.47 83 LEU A C 1
ATOM 588 O O . LEU A 1 83 ? 68.821 26.000 39.089 1.00 17.29 83 LEU A O 1
ATOM 593 N N . PRO A 1 84 ? 70.586 26.373 40.496 1.00 17.76 84 PRO A N 1
ATOM 594 C CA . PRO A 1 84 ? 70.755 24.925 40.645 1.00 18.52 84 PRO A CA 1
ATOM 595 C C . PRO A 1 84 ? 69.544 24.229 41.252 1.00 17.92 84 PRO A C 1
ATOM 596 O O . PRO A 1 84 ? 69.277 23.040 40.960 1.00 18.34 84 PRO A O 1
ATOM 600 N N . LEU A 1 85 ? 68.852 24.915 42.144 1.00 16.18 85 LEU A N 1
ATOM 601 C CA . LEU A 1 85 ? 67.696 24.294 42.812 1.00 15.85 85 LEU A CA 1
ATOM 602 C C . LEU A 1 85 ? 66.524 24.244 41.868 1.00 16.37 85 LEU A C 1
ATOM 603 O O . LEU A 1 85 ? 65.781 23.268 41.841 1.00 15.54 85 LEU A O 1
ATOM 608 N N . LEU A 1 86 ? 66.391 25.256 41.005 1.00 16.77 86 LEU A N 1
ATOM 609 C CA . LEU A 1 86 ? 65.359 25.153 39.956 1.00 15.82 86 LEU A CA 1
ATOM 610 C C . LEU A 1 86 ? 65.648 24.054 38.918 1.00 16.85 86 LEU A C 1
ATOM 611 O O . LEU A 1 86 ? 64.744 23.293 38.504 1.00 16.31 86 LEU A O 1
ATOM 616 N N . LEU A 1 87 ? 66.908 23.982 38.496 1.00 16.02 87 LEU A N 1
ATOM 617 C CA . LEU A 1 87 ? 67.341 22.958 37.525 1.00 17.03 87 LEU A CA 1
ATOM 618 C C . LEU A 1 87 ? 67.201 21.551 38.094 1.00 16.99 87 LEU A C 1
ATOM 619 O O . LEU A 1 87 ? 66.810 20.630 37.396 1.00 16.65 87 LEU A O 1
ATOM 624 N N . ASP A 1 88 ? 67.546 21.375 39.353 1.00 17.10 88 ASP A N 1
ATOM 625 C CA . ASP A 1 88 ? 67.386 20.064 39.997 1.00 18.49 88 ASP A CA 1
ATOM 626 C C . ASP A 1 88 ? 65.908 19.688 40.053 1.00 19.26 88 ASP A C 1
ATOM 627 O O . ASP A 1 88 ? 65.536 18.560 39.711 1.00 18.46 88 ASP A O 1
ATOM 632 N N . GLU A 1 89 ? 65.064 20.629 40.478 1.00 18.35 89 GLU A N 1
ATOM 633 C CA . GLU A 1 89 ? 63.603 20.425 40.525 1.00 18.86 89 GLU A CA 1
ATOM 634 C C . GLU A 1 89 ? 63.010 20.048 39.157 1.00 18.87 89 GLU A C 1
ATOM 635 O O . GLU A 1 89 ? 62.250 19.103 39.041 1.00 20.09 89 GLU A O 1
ATOM 641 N N . ILE A 1 90 ? 63.341 20.826 38.129 1.00 17.41 90 ILE A N 1
ATOM 642 C CA . ILE A 1 90 ? 63.026 20.487 36.753 1.00 18.17 90 ILE A CA 1
ATOM 643 C C . ILE A 1 90 ? 63.436 19.045 36.364 1.00 18.32 90 ILE A C 1
ATOM 644 O O . ILE A 1 90 ? 62.697 18.412 35.621 1.00 19.39 90 ILE A O 1
ATOM 649 N N . ARG A 1 91 ? 64.579 18.585 36.837 1.00 18.48 91 ARG A N 1
ATOM 650 C CA . ARG A 1 91 ? 65.168 17.307 36.379 1.00 18.97 91 ARG A CA 1
ATOM 651 C C . ARG A 1 91 ? 64.655 16.123 37.183 1.00 19.97 91 ARG A C 1
ATOM 652 O O . ARG A 1 91 ? 64.843 14.961 36.774 1.00 19.61 91 ARG A O 1
ATOM 660 N N . LYS A 1 92 ? 63.959 16.410 38.283 1.00 21.25 92 LYS A N 1
ATOM 661 C CA . LYS A 1 92 ? 63.542 15.346 39.190 1.00 22.99 92 LYS A CA 1
ATOM 662 C C . LYS A 1 92 ? 62.699 14.283 38.474 1.00 23.29 92 LYS A C 1
ATOM 663 O O . LYS A 1 92 ? 62.855 13.069 38.722 1.00 24.38 92 LYS A O 1
ATOM 669 N N . LYS A 1 93 ? 61.820 14.704 37.584 1.00 22.72 93 LYS A N 1
ATOM 670 C CA . LYS A 1 93 ? 61.022 13.740 36.857 1.00 22.13 93 LYS A CA 1
ATOM 671 C C . LYS A 1 93 ? 61.276 13.835 35.345 1.00 22.30 93 LYS A C 1
ATOM 672 O O . LYS A 1 93 ? 60.504 13.327 34.561 1.00 22.81 93 LYS A O 1
ATOM 678 N N . ASN A 1 94 ? 62.428 14.422 34.958 1.00 21.88 94 ASN A N 1
ATOM 679 C CA . ASN A 1 94 ? 62.797 14.681 33.568 1.00 20.49 94 ASN A CA 1
ATOM 680 C C . ASN A 1 94 ? 64.337 14.872 33.457 1.00 21.11 94 ASN A C 1
ATOM 681 O O . ASN A 1 94 ? 64.858 16.002 33.232 1.00 19.06 94 ASN A O 1
ATOM 686 N N . LYS A 1 95 ? 65.087 13.772 33.614 1.00 20.32 95 LYS A N 1
ATOM 687 C CA . LYS A 1 95 ? 66.505 13.914 33.826 1.00 21.99 95 LYS A CA 1
ATOM 688 C C . LYS A 1 95 ? 67.178 14.515 32.601 1.00 21.22 95 LYS A C 1
ATOM 689 O O . LYS A 1 95 ? 68.164 15.214 32.756 1.00 21.27 95 LYS A O 1
ATOM 695 N N . SER A 1 96 ? 66.615 14.259 31.418 1.00 20.43 96 SER A N 1
ATOM 696 C CA . SER A 1 96 ? 67.200 14.675 30.140 1.00 21.45 96 SER A CA 1
ATOM 697 C C . SER A 1 96 ? 66.547 15.922 29.552 1.00 21.75 96 SER A C 1
ATOM 698 O O . SER A 1 96 ? 66.714 16.214 28.379 1.00 22.37 96 SER A O 1
ATOM 701 N N . ALA A 1 97 ? 65.818 16.678 30.373 1.00 22.10 97 ALA A N 1
ATOM 702 C CA . ALA A 1 97 ? 65.228 17.933 29.925 1.00 21.08 97 ALA A CA 1
ATOM 703 C C . ALA A 1 97 ? 66.234 18.865 29.305 1.00 20.06 97 ALA A C 1
ATOM 704 O O . ALA A 1 97 ? 67.350 19.039 29.799 1.00 19.49 97 ALA A O 1
ATOM 706 N N . ASN A 1 98 ? 65.828 19.434 28.186 1.00 17.91 98 ASN A N 1
ATOM 707 C CA . ASN A 1 98 ? 66.522 20.563 27.655 1.00 18.05 98 ASN A CA 1
ATOM 708 C C . ASN A 1 98 ? 66.060 21.787 28.400 1.00 16.14 98 ASN A C 1
ATOM 709 O O . ASN A 1 98 ? 64.846 22.100 28.428 1.00 16.80 98 ASN A O 1
ATOM 714 N N . VAL A 1 99 ? 67.020 22.513 28.937 1.00 16.11 99 VAL A N 1
ATOM 715 C CA . VAL A 1 99 ? 66.710 23.702 29.727 1.00 15.34 99 VAL A CA 1
ATOM 716 C C . VAL A 1 99 ? 67.594 24.843 29.272 1.00 16.22 99 VAL A C 1
ATOM 717 O O . VAL A 1 99 ? 68.806 24.763 29.410 1.00 17.77 99 VAL A O 1
ATOM 721 N N . LYS A 1 100 ? 66.986 25.895 28.742 1.00 16.09 100 LYS A N 1
ATOM 722 C CA . LYS A 1 100 ? 67.667 27.109 28.348 1.00 17.27 100 LYS A CA 1
ATOM 723 C C . LYS A 1 100 ? 67.446 28.204 29.380 1.00 16.50 100 LYS A C 1
ATOM 724 O O . LYS A 1 100 ? 66.341 28.386 29.852 1.00 18.93 100 LYS A O 1
ATOM 730 N N . ILE A 1 101 ? 68.490 28.933 29.726 1.00 15.43 101 ILE A N 1
ATOM 731 C CA . ILE A 1 101 ? 68.368 29.983 30.709 1.00 13.96 101 ILE A CA 1
ATOM 732 C C . ILE A 1 101 ? 68.490 31.263 29.919 1.00 15.13 101 ILE A C 1
ATOM 733 O O . ILE A 1 101 ? 69.537 31.554 29.383 1.00 16.07 101 ILE A O 1
ATOM 738 N N . LEU A 1 102 ? 67.421 32.025 29.891 1.00 15.29 102 LEU A N 1
ATOM 739 C CA . LEU A 1 102 ? 67.314 33.246 29.089 1.00 14.72 102 LEU A CA 1
ATOM 740 C C . LEU A 1 102 ? 67.460 34.418 30.031 1.00 14.70 102 LEU A C 1
ATOM 741 O O . LEU A 1 102 ? 66.642 34.567 30.933 1.00 13.92 102 LEU A O 1
ATOM 746 N N . ILE A 1 103 ? 68.473 35.260 29.805 1.00 15.06 103 ILE A N 1
ATOM 747 C CA . ILE A 1 103 ? 68.772 36.411 30.682 1.00 15.43 103 ILE A CA 1
ATOM 748 C C . ILE A 1 103 ? 67.900 37.597 30.240 1.00 15.90 103 ILE A C 1
ATOM 749 O O . ILE A 1 103 ? 67.983 38.027 29.084 1.00 16.85 103 ILE A O 1
ATOM 754 N N . ALA A 1 104 ? 67.076 38.104 31.152 1.00 14.96 104 ALA A N 1
ATOM 755 C CA . ALA A 1 104 ? 66.107 39.180 30.877 1.00 15.39 104 ALA A CA 1
ATOM 756 C C . ALA A 1 104 ? 66.813 40.496 31.040 1.00 17.11 104 ALA A C 1
ATOM 757 O O . ALA A 1 104 ? 66.837 41.057 32.126 1.00 16.60 104 ALA A O 1
ATOM 759 N N . THR A 1 105 ? 67.348 41.020 29.954 1.00 17.07 105 THR A N 1
ATOM 760 C CA . THR A 1 105 ? 68.126 42.259 29.975 1.00 17.14 105 THR A CA 1
ATOM 761 C C . THR A 1 105 ? 67.277 43.485 29.842 1.00 18.06 105 THR A C 1
ATOM 762 O O . THR A 1 105 ? 67.771 44.590 30.065 1.00 15.19 105 THR A O 1
ATOM 766 N N . GLY A 1 106 ? 65.984 43.286 29.554 1.00 20.55 106 GLY A N 1
ATOM 767 C CA . GLY A 1 106 ? 65.062 44.371 29.206 1.00 21.02 106 GLY A CA 1
ATOM 768 C C . GLY A 1 106 ? 65.680 45.230 28.124 1.00 24.01 106 GLY A C 1
ATOM 769 O O . GLY A 1 106 ? 66.067 44.746 27.076 1.00 23.95 106 GLY A O 1
ATOM 770 N N . PHE A 1 107 ? 65.809 46.502 28.465 1.00 26.24 107 PHE A N 1
ATOM 771 C CA . PHE A 1 107 ? 66.309 47.570 27.641 1.00 29.23 107 PHE A CA 1
ATOM 772 C C . PHE A 1 107 ? 67.831 47.566 27.617 1.00 29.17 107 PHE A C 1
ATOM 773 O O . PHE A 1 107 ? 68.435 48.190 26.765 1.00 29.06 107 PHE A O 1
ATOM 781 N N . HIS A 1 108 ? 68.467 46.881 28.570 1.00 29.23 108 HIS A N 1
ATOM 782 C CA . HIS A 1 108 ? 69.886 47.054 28.780 1.00 29.65 108 HIS A CA 1
ATOM 783 C C . HIS A 1 108 ? 70.727 46.408 27.676 1.00 30.69 108 HIS A C 1
ATOM 784 O O . HIS A 1 108 ? 70.284 45.523 26.913 1.00 30.32 108 HIS A O 1
ATOM 791 N N . ARG A 1 109 ? 71.972 46.837 27.635 1.00 30.71 109 ARG A N 1
ATOM 792 C CA . ARG A 1 109 ? 72.949 46.175 26.805 1.00 32.56 109 ARG A CA 1
ATOM 793 C C . ARG A 1 109 ? 73.183 44.757 27.346 1.00 31.98 109 ARG A C 1
ATOM 794 O O . ARG A 1 109 ? 73.053 44.496 28.547 1.00 32.03 109 ARG A O 1
ATOM 802 N N . GLY A 1 110 ? 73.537 43.858 26.449 1.00 32.02 110 GLY A N 1
ATOM 803 C CA . GLY A 1 110 ? 73.758 42.476 26.803 1.00 31.74 110 GLY A CA 1
ATOM 804 C C . GLY A 1 110 ? 74.784 42.258 27.893 1.00 30.74 110 GLY A C 1
ATOM 805 O O . GLY A 1 110 ? 75.775 42.957 27.970 1.00 32.51 110 GLY A O 1
ATOM 806 N N . THR A 1 111 ? 74.519 41.292 28.754 1.00 28.75 111 THR A N 1
ATOM 807 C CA . THR A 1 111 ? 75.441 40.883 29.784 1.00 27.95 111 THR A CA 1
ATOM 808 C C . THR A 1 111 ? 76.684 40.274 29.119 1.00 27.75 111 THR A C 1
ATOM 809 O O . THR A 1 111 ? 76.566 39.452 28.198 1.00 26.84 111 THR A O 1
ATOM 813 N N . THR A 1 112 ? 77.863 40.657 29.605 1.00 27.08 112 THR A N 1
ATOM 814 C CA . THR A 1 112 ? 79.091 40.105 29.085 1.00 28.05 112 THR A CA 1
ATOM 815 C C . THR A 1 112 ? 79.447 38.791 29.790 1.00 27.56 112 THR A C 1
ATOM 816 O O . THR A 1 112 ? 78.886 38.486 30.801 1.00 26.72 112 THR A O 1
ATOM 820 N N . LEU A 1 113 ? 80.399 38.051 29.245 1.00 28.30 113 LEU A N 1
ATOM 821 C CA . LEU A 1 113 ? 80.767 36.747 29.803 1.00 29.31 113 LEU A CA 1
ATOM 822 C C . LEU A 1 113 ? 81.369 36.904 31.180 1.00 30.26 113 LEU A C 1
ATOM 823 O O . LEU A 1 113 ? 81.106 36.071 32.057 1.00 29.99 113 LEU A O 1
ATOM 828 N N . GLN A 1 114 ? 82.143 37.975 31.385 1.00 31.29 114 GLN A N 1
ATOM 829 C CA . GLN A 1 114 ? 82.771 38.207 32.701 1.00 32.37 114 GLN A CA 1
ATOM 830 C C . GLN A 1 114 ? 81.694 38.458 33.739 1.00 30.96 114 GLN A C 1
ATOM 831 O O . GLN A 1 114 ? 81.760 37.966 34.873 1.00 29.77 114 GLN A O 1
ATOM 837 N N . GLU A 1 115 ? 80.680 39.212 33.320 1.00 30.25 115 GLU A N 1
ATOM 838 C CA . GLU A 1 115 ? 79.524 39.519 34.137 1.00 29.53 115 GLU A CA 1
ATOM 839 C C . GLU A 1 115 ? 78.714 38.259 34.408 1.00 27.34 115 GLU A C 1
ATOM 840 O O . GLU A 1 115 ? 78.240 38.038 35.505 1.00 25.79 115 GLU A O 1
ATOM 846 N N . MET A 1 116 ? 78.570 37.419 33.387 1.00 26.54 116 MET A N 1
ATOM 847 C CA . MET A 1 116 ? 77.872 36.159 33.571 1.00 25.71 116 MET A CA 1
ATOM 848 C C . MET A 1 116 ? 78.641 35.301 34.573 1.00 24.99 116 MET A C 1
ATOM 849 O O . MET A 1 116 ? 78.069 34.724 35.478 1.00 23.26 116 MET A O 1
ATOM 854 N N . LYS A 1 117 ? 79.957 35.270 34.449 1.00 24.97 117 LYS A N 1
ATOM 855 C CA . LYS A 1 117 ? 80.771 34.493 35.379 1.00 25.02 117 LYS A CA 1
ATOM 856 C C . LYS A 1 117 ? 80.590 35.057 36.777 1.00 24.69 117 LYS A C 1
ATOM 857 O O . LYS A 1 117 ? 80.421 34.301 37.702 1.00 22.74 117 LYS A O 1
ATOM 863 N N . ALA A 1 118 ? 80.611 36.386 36.933 1.00 24.88 118 ALA A N 1
ATOM 864 C CA . ALA A 1 118 ? 80.461 36.982 38.277 1.00 25.69 118 ALA A CA 1
ATOM 865 C C . ALA A 1 118 ? 79.132 36.637 38.931 1.00 25.28 118 ALA A C 1
ATOM 866 O O . ALA A 1 118 ? 79.085 36.254 40.115 1.00 25.61 118 ALA A O 1
ATOM 868 N N . LYS A 1 119 ? 78.065 36.688 38.136 1.00 25.12 119 LYS A N 1
ATOM 869 C CA . LYS A 1 119 ? 76.699 36.418 38.617 1.00 25.17 119 LYS A CA 1
ATOM 870 C C . LYS A 1 119 ? 76.390 34.960 38.897 1.00 23.56 119 LYS A C 1
ATOM 871 O O . LYS A 1 119 ? 75.854 34.640 39.956 1.00 22.61 119 LYS A O 1
ATOM 877 N N . PHE A 1 120 ? 76.705 34.091 37.932 1.00 22.72 120 PHE A N 1
ATOM 878 C CA . PHE A 1 120 ? 76.299 32.699 37.943 1.00 22.61 120 PHE A CA 1
ATOM 879 C C . PHE A 1 120 ? 77.399 31.694 38.290 1.00 22.09 120 PHE A C 1
ATOM 880 O O . PHE A 1 120 ? 77.100 30.610 38.732 1.00 22.49 120 PHE A O 1
ATOM 888 N N . GLY A 1 121 ? 78.671 32.084 38.167 1.00 21.21 121 GLY A N 1
ATOM 889 C CA . GLY A 1 121 ? 79.765 31.161 38.417 1.00 21.50 121 GLY A CA 1
ATOM 890 C C . GLY A 1 121 ? 80.134 30.449 37.118 1.00 21.43 121 GLY A C 1
ATOM 891 O O . GLY A 1 121 ? 79.296 30.217 36.247 1.00 19.02 121 GLY A O 1
ATOM 892 N N . GLU A 1 122 ? 81.410 30.101 37.013 1.00 21.33 122 GLU A N 1
ATOM 893 C CA . GLU A 1 122 ? 82.000 29.549 35.825 1.00 21.51 122 GLU A CA 1
ATOM 894 C C . GLU A 1 122 ? 81.373 28.213 35.379 1.00 20.46 122 GLU A C 1
ATOM 895 O O . GLU A 1 122 ? 81.062 28.032 34.208 1.00 19.67 122 GLU A O 1
ATOM 901 N N . ASP A 1 123 ? 81.161 27.312 36.319 1.00 19.31 123 ASP A N 1
ATOM 902 C CA . ASP A 1 123 ? 80.667 25.984 35.978 1.00 20.38 123 ASP A CA 1
ATOM 903 C C . ASP A 1 123 ? 79.252 26.092 35.438 1.00 19.08 123 ASP A C 1
ATOM 904 O O . ASP A 1 123 ? 78.924 25.501 34.406 1.00 19.67 123 ASP A O 1
ATOM 909 N N . LEU A 1 124 ? 78.394 26.881 36.105 1.00 18.72 124 LEU A N 1
ATOM 910 C CA . LEU A 1 124 ? 77.023 27.003 35.656 1.00 17.13 124 LEU A CA 1
ATOM 911 C C . LEU A 1 124 ? 76.930 27.640 34.238 1.00 17.36 124 LEU A C 1
ATOM 912 O O . LEU A 1 124 ? 76.172 27.160 33.370 1.00 16.22 124 LEU A O 1
ATOM 917 N N . VAL A 1 125 ? 77.754 28.661 33.968 1.00 17.20 125 VAL A N 1
ATOM 918 C CA . VAL A 1 125 ? 77.761 29.311 32.667 1.00 16.48 125 VAL A CA 1
ATOM 919 C C . VAL A 1 125 ? 78.197 28.308 31.583 1.00 16.35 125 VAL A C 1
ATOM 920 O O . VAL A 1 125 ? 77.559 28.178 30.573 1.00 15.28 125 VAL A O 1
ATOM 924 N N . GLU A 1 126 ? 79.253 27.570 31.847 1.00 16.67 126 GLU A N 1
ATOM 925 C CA . GLU A 1 126 ? 79.692 26.525 30.948 1.00 16.45 126 GLU A CA 1
ATOM 926 C C . GLU A 1 126 ? 78.652 25.413 30.779 1.00 15.99 126 GLU A C 1
ATOM 927 O O . GLU A 1 126 ? 78.248 25.096 29.639 1.00 18.18 126 GLU A O 1
ATOM 933 N N . ASN A 1 127 ? 78.286 24.787 31.889 1.00 15.35 127 ASN A N 1
ATOM 934 C CA . ASN A 1 127 ? 77.602 23.514 31.918 1.00 15.39 127 ASN A CA 1
ATOM 935 C C . ASN A 1 127 ? 76.130 23.597 31.425 1.00 16.03 127 ASN A C 1
ATOM 936 O O . ASN A 1 127 ? 75.543 22.597 30.962 1.00 15.11 127 ASN A O 1
ATOM 941 N N . GLU A 1 128 ? 75.500 24.755 31.607 1.00 13.69 128 GLU A N 1
ATOM 942 C CA . GLU A 1 128 ? 74.142 24.969 31.154 1.00 13.97 128 GLU A CA 1
ATOM 943 C C . GLU A 1 128 ? 74.100 25.889 29.943 1.00 15.42 128 GLU A C 1
ATOM 944 O O . GLU A 1 128 ? 75.087 26.556 29.618 1.00 16.75 128 GLU A O 1
ATOM 950 N N . GLN A 1 129 ? 72.929 25.934 29.317 1.00 15.26 129 GLN A N 1
ATOM 951 C CA . GLN A 1 129 ? 72.638 26.759 28.145 1.00 15.63 129 GLN A CA 1
ATOM 952 C C . GLN A 1 129 ? 72.077 28.131 28.485 1.00 15.86 129 GLN A C 1
ATOM 953 O O . GLN A 1 129 ? 70.889 28.251 28.761 1.00 16.78 129 GLN A O 1
ATOM 959 N N . PHE A 1 130 ? 72.924 29.141 28.445 1.00 15.65 130 PHE A N 1
ATOM 960 C CA . PHE A 1 130 ? 72.558 30.515 28.692 1.00 16.35 130 PHE A CA 1
ATOM 961 C C . PHE A 1 130 ? 72.437 31.244 27.370 1.00 16.75 130 PHE A C 1
ATOM 962 O O . PHE A 1 130 ? 73.269 31.078 26.510 1.00 16.60 130 PHE A O 1
ATOM 970 N N . VAL A 1 131 ? 71.415 32.061 27.259 1.00 18.10 131 VAL A N 1
ATOM 971 C CA . VAL A 1 131 ? 71.148 32.870 26.102 1.00 18.93 131 VAL A CA 1
ATOM 972 C C . VAL A 1 131 ? 70.821 34.260 26.617 1.00 18.82 131 VAL A C 1
ATOM 973 O O . VAL A 1 131 ? 70.109 34.399 27.612 1.00 18.50 131 VAL A O 1
ATOM 977 N N . VAL A 1 132 ? 71.296 35.296 25.915 1.00 18.89 132 VAL A N 1
ATOM 978 C CA . VAL A 1 132 ? 71.123 36.675 26.363 1.00 19.44 132 VAL A CA 1
ATOM 979 C C . VAL A 1 132 ? 70.029 37.347 25.515 1.00 20.21 132 VAL A C 1
ATOM 980 O O . VAL A 1 132 ? 70.056 37.280 24.273 1.00 21.11 132 VAL A O 1
ATOM 984 N N . HIS A 1 133 ? 69.026 37.941 26.172 1.00 18.84 133 HIS A N 1
ATOM 985 C CA . HIS A 1 133 ? 67.969 38.616 25.464 1.00 19.58 133 HIS A CA 1
ATOM 986 C C . HIS A 1 133 ? 68.543 39.853 24.831 1.00 21.00 133 HIS A C 1
ATOM 987 O O . HIS A 1 133 ? 69.313 40.591 25.478 1.00 19.22 133 HIS A O 1
ATOM 994 N N . ASP A 1 134 ? 68.128 40.112 23.595 1.00 22.27 134 ASP A N 1
ATOM 995 C CA . ASP A 1 134 ? 68.490 41.390 22.938 1.00 23.81 134 ASP A CA 1
ATOM 996 C C . ASP A 1 134 ? 67.182 42.024 22.432 1.00 22.54 134 ASP A C 1
ATOM 997 O O . ASP A 1 134 ? 66.525 41.556 21.484 1.00 21.88 134 ASP A O 1
ATOM 1002 N N . SER A 1 135 ? 66.790 43.052 23.168 1.00 22.03 135 SER A N 1
ATOM 1003 C CA . SER A 1 135 ? 65.526 43.743 22.920 1.00 23.68 135 SER A CA 1
ATOM 1004 C C . SER A 1 135 ? 65.594 44.492 21.578 1.00 24.46 135 SER A C 1
ATOM 1005 O O . SER A 1 135 ? 64.558 44.871 21.047 1.00 21.95 135 SER A O 1
ATOM 1008 N N . ARG A 1 136 ? 66.807 44.693 21.062 1.00 26.02 136 ARG A N 1
ATOM 1009 C CA . ARG A 1 136 ? 66.990 45.443 19.822 1.00 27.86 136 ARG A CA 1
ATOM 1010 C C . ARG A 1 136 ? 67.106 44.573 18.557 1.00 30.31 136 ARG A C 1
ATOM 1011 O O . ARG A 1 136 ? 67.195 45.121 17.442 1.00 30.93 136 ARG A O 1
ATOM 1019 N N . ASN A 1 137 ? 67.052 43.248 18.712 1.00 30.46 137 ASN A N 1
ATOM 1020 C CA . ASN A 1 137 ? 67.085 42.322 17.581 1.00 32.29 137 ASN A CA 1
ATOM 1021 C C . ASN A 1 137 ? 65.715 41.790 17.212 1.00 32.48 137 ASN A C 1
ATOM 1022 O O . ASN A 1 137 ? 65.267 40.788 17.741 1.00 31.31 137 ASN A O 1
ATOM 1027 N N . SER A 1 138 ? 65.089 42.448 16.244 1.00 34.08 138 SER A N 1
ATOM 1028 C CA . SER A 1 138 ? 63.722 42.154 15.845 1.00 35.65 138 SER A CA 1
ATOM 1029 C C . SER A 1 138 ? 63.523 40.745 15.341 1.00 36.04 138 SER A C 1
ATOM 1030 O O . SER A 1 138 ? 62.441 40.192 15.499 1.00 36.10 138 SER A O 1
ATOM 1033 N N . GLU A 1 139 ? 64.569 40.169 14.754 1.00 36.38 139 GLU A N 1
ATOM 1034 C CA . GLU A 1 139 ? 64.536 38.825 14.193 1.00 37.24 139 GLU A CA 1
ATOM 1035 C C . GLU A 1 139 ? 64.304 37.780 15.269 1.00 36.81 139 GLU A C 1
ATOM 1036 O O . GLU A 1 139 ? 63.687 36.719 15.009 1.00 36.89 139 GLU A O 1
ATOM 1042 N N . ASN A 1 140 ? 64.800 38.063 16.475 1.00 35.93 140 ASN A N 1
ATOM 1043 C CA . ASN A 1 140 ? 64.537 37.174 17.600 1.00 35.54 140 ASN A CA 1
ATOM 1044 C C . ASN A 1 140 ? 63.302 37.480 18.472 1.00 34.39 140 ASN A C 1
ATOM 1045 O O . ASN A 1 140 ? 63.094 36.827 19.509 1.00 32.55 140 ASN A O 1
ATOM 1050 N N . MET A 1 141 ? 62.492 38.448 18.041 1.00 33.85 141 MET A N 1
ATOM 1051 C CA . MET A 1 141 ? 61.235 38.832 18.704 1.00 33.57 141 MET A CA 1
ATOM 1052 C C . MET A 1 141 ? 60.052 38.261 17.954 1.00 33.67 141 MET A C 1
ATOM 1053 O O . MET A 1 141 ? 60.124 38.144 16.728 1.00 34.88 141 MET A O 1
ATOM 1058 N N . GLU A 1 142 ? 58.970 37.949 18.667 1.00 31.14 142 GLU A N 1
ATOM 1059 C CA . GLU A 1 142 ? 57.712 37.548 18.051 1.00 30.96 142 GLU A CA 1
ATOM 1060 C C . GLU A 1 142 ? 56.522 38.333 18.593 1.00 30.06 142 GLU A C 1
ATOM 1061 O O . GLU A 1 142 ? 56.325 38.441 19.797 1.00 28.33 142 GLU A O 1
ATOM 1067 N N . LEU A 1 143 ? 55.708 38.874 17.688 1.00 29.91 143 LEU A N 1
ATOM 1068 C CA . LEU A 1 143 ? 54.434 39.462 18.079 1.00 29.53 143 LEU A CA 1
ATOM 1069 C C . LEU A 1 143 ? 53.545 38.361 18.604 1.00 30.02 143 LEU A C 1
ATOM 1070 O O . LEU A 1 143 ? 53.333 37.334 17.917 1.00 31.59 143 LEU A O 1
ATOM 1075 N N . ILE A 1 144 ? 53.056 38.511 19.834 1.00 27.99 144 ILE A N 1
ATOM 1076 C CA . ILE A 1 144 ? 52.182 37.506 20.425 1.00 27.78 144 ILE A CA 1
ATOM 1077 C C . ILE A 1 144 ? 50.806 37.994 20.803 1.00 26.53 144 ILE A C 1
ATOM 1078 O O . ILE A 1 144 ? 49.963 37.209 21.178 1.00 28.42 144 ILE A O 1
ATOM 1083 N N . GLY A 1 145 ? 50.532 39.281 20.679 1.00 25.39 145 GLY A N 1
ATOM 1084 C CA . GLY A 1 145 ? 49.222 39.725 21.087 1.00 24.41 145 GLY A CA 1
ATOM 1085 C C . GLY A 1 145 ? 49.153 41.216 21.217 1.00 23.65 145 GLY A C 1
ATOM 1086 O O . GLY A 1 145 ? 50.114 41.931 20.871 1.00 22.62 145 GLY A O 1
ATOM 1087 N N . THR A 1 146 ? 47.988 41.667 21.660 1.00 24.14 146 THR A N 1
ATOM 1088 C CA . THR A 1 146 ? 47.779 43.089 21.948 1.00 25.61 146 THR A CA 1
ATOM 1089 C C . THR A 1 146 ? 47.283 43.319 23.385 1.00 25.37 146 THR A C 1
ATOM 1090 O O . THR A 1 146 ? 46.405 42.653 23.901 1.00 24.18 146 THR A O 1
ATOM 1094 N N . LEU A 1 147 ? 47.835 44.343 24.015 1.00 25.84 147 LEU A N 1
ATOM 1095 C CA . LEU A 1 147 ? 47.732 44.489 25.455 1.00 25.46 147 LEU A CA 1
ATOM 1096 C C . LEU A 1 147 ? 46.422 45.215 25.772 1.00 26.52 147 LEU A C 1
ATOM 1097 O O . LEU A 1 147 ? 45.848 45.870 24.869 1.00 26.40 147 LEU A O 1
ATOM 1102 N N . PRO A 1 148 ? 45.973 45.151 27.043 1.00 26.96 148 PRO A N 1
ATOM 1103 C CA . PRO A 1 148 ? 44.817 45.936 27.483 1.00 27.80 148 PRO A CA 1
ATOM 1104 C C . PRO A 1 148 ? 44.831 47.413 27.084 1.00 28.25 148 PRO A C 1
ATOM 1105 O O . PRO A 1 148 ? 43.766 47.968 26.770 1.00 28.48 148 PRO A O 1
ATOM 1109 N N . SER A 1 149 ? 46.005 48.038 27.077 1.00 28.40 149 SER A N 1
ATOM 1110 C CA . SER A 1 149 ? 46.151 49.422 26.665 1.00 28.66 149 SER A CA 1
ATOM 1111 C C . SER A 1 149 ? 46.003 49.623 25.164 1.00 28.74 149 SER A C 1
ATOM 1112 O O . SER A 1 149 ? 45.969 50.753 24.689 1.00 27.10 149 SER A O 1
ATOM 1115 N N . GLY A 1 150 ? 45.979 48.533 24.414 1.00 28.90 150 GLY A N 1
ATOM 1116 C CA . GLY A 1 150 ? 45.947 48.593 22.952 1.00 29.64 150 GLY A CA 1
ATOM 1117 C C . GLY A 1 150 ? 47.290 48.363 22.259 1.00 30.04 150 GLY A C 1
ATOM 1118 O O . GLY A 1 150 ? 47.317 48.106 21.066 1.00 31.43 150 GLY A O 1
ATOM 1119 N N . GLY A 1 151 ? 48.406 48.447 22.987 1.00 28.91 151 GLY A N 1
ATOM 1120 C CA . GLY A 1 151 ? 49.727 48.223 22.380 1.00 28.13 151 GLY A CA 1
ATOM 1121 C C . GLY A 1 151 ? 50.055 46.790 21.947 1.00 26.69 151 GLY A C 1
ATOM 1122 O O . GLY A 1 151 ? 49.646 45.801 22.582 1.00 26.60 151 GLY A O 1
ATOM 1123 N N . LYS A 1 152 ? 50.837 46.680 20.880 1.00 25.88 152 LYS A N 1
ATOM 1124 C CA . LYS A 1 152 ? 51.396 45.383 20.493 1.00 25.79 152 LYS A CA 1
ATOM 1125 C C . LYS A 1 152 ? 52.316 44.834 21.607 1.00 24.56 152 LYS A C 1
ATOM 1126 O O . LYS A 1 152 ? 52.901 45.618 22.382 1.00 21.82 152 LYS A O 1
ATOM 1132 N N . LEU A 1 153 ? 52.435 43.515 21.651 1.00 22.05 153 LEU A N 1
ATOM 1133 C CA . LEU A 1 153 ? 53.300 42.812 22.589 1.00 21.60 153 LEU A CA 1
ATOM 1134 C C . LEU A 1 153 ? 54.257 41.911 21.791 1.00 21.46 153 LEU A C 1
ATOM 1135 O O . LEU A 1 153 ? 53.813 40.998 21.083 1.00 22.47 153 LEU A O 1
ATOM 1140 N N . GLU A 1 154 ? 55.549 42.205 21.849 1.00 20.71 154 GLU A N 1
ATOM 1141 C CA . GLU A 1 154 ? 56.565 41.418 21.137 1.00 21.69 154 GLU A CA 1
ATOM 1142 C C . GLU A 1 154 ? 57.516 40.906 22.180 1.00 21.39 154 GLU A C 1
ATOM 1143 O O . GLU A 1 154 ? 58.041 41.713 22.960 1.00 20.26 154 GLU A O 1
ATOM 1149 N N . ILE A 1 155 ? 57.701 39.592 22.242 1.00 20.42 155 ILE A N 1
ATOM 1150 C CA . ILE A 1 155 ? 58.682 39.026 23.180 1.00 20.95 155 ILE A CA 1
ATOM 1151 C C . ILE A 1 155 ? 59.699 38.084 22.501 1.00 21.46 155 ILE A C 1
ATOM 1152 O O . ILE A 1 155 ? 59.501 37.667 21.357 1.00 21.58 155 ILE A O 1
ATOM 1157 N N . ASN A 1 156 ? 60.783 37.780 23.204 1.00 21.47 156 ASN A N 1
ATOM 1158 C CA . ASN A 1 156 ? 61.795 36.827 22.705 1.00 21.43 156 ASN A CA 1
ATOM 1159 C C . ASN A 1 156 ? 61.171 35.490 22.250 1.00 21.98 156 ASN A C 1
ATOM 1160 O O . ASN A 1 156 ? 60.415 34.816 23.009 1.00 20.28 156 ASN A O 1
ATOM 1165 N N . LYS A 1 157 ? 61.512 35.119 21.011 1.00 22.14 157 LYS A N 1
ATOM 1166 C CA . LYS A 1 157 ? 61.008 33.886 20.376 1.00 23.31 157 LYS A CA 1
ATOM 1167 C C . LYS A 1 157 ? 61.275 32.595 21.149 1.00 21.67 157 LYS A C 1
ATOM 1168 O O . LYS A 1 157 ? 60.480 31.682 21.143 1.00 20.99 157 LYS A O 1
ATOM 1174 N N . LEU A 1 158 ? 62.436 32.515 21.750 1.00 21.51 158 LEU A N 1
ATOM 1175 C CA . LEU A 1 158 ? 62.790 31.358 22.567 1.00 21.23 158 LEU A CA 1
ATOM 1176 C C . LEU A 1 158 ? 61.763 31.104 23.631 1.00 20.58 158 LEU A C 1
ATOM 1177 O O . LEU A 1 158 ? 61.383 29.976 23.886 1.00 18.03 158 LEU A O 1
ATOM 1182 N N . ALA A 1 159 ? 61.318 32.181 24.283 1.00 20.00 159 ALA A N 1
ATOM 1183 C CA . ALA A 1 159 ? 60.274 32.086 25.301 1.00 20.04 159 ALA A CA 1
ATOM 1184 C C . ALA A 1 159 ? 58.940 31.556 24.755 1.00 20.15 159 ALA A C 1
ATOM 1185 O O . ALA A 1 159 ? 58.268 30.745 25.398 1.00 18.66 159 ALA A O 1
ATOM 1187 N N . VAL A 1 160 ? 58.582 32.051 23.581 1.00 21.10 160 VAL A N 1
ATOM 1188 C CA . VAL A 1 160 ? 57.344 31.698 22.891 1.00 22.34 160 VAL A CA 1
ATOM 1189 C C . VAL A 1 160 ? 57.379 30.208 22.512 1.00 23.41 160 VAL A C 1
ATOM 1190 O O . VAL A 1 160 ? 56.458 29.459 22.814 1.00 25.47 160 VAL A O 1
ATOM 1194 N N . GLU A 1 161 ? 58.495 29.776 21.935 1.00 25.12 161 GLU A N 1
ATOM 1195 C CA . GLU A 1 161 ? 58.690 28.365 21.481 1.00 25.57 161 GLU A CA 1
ATOM 1196 C C . GLU A 1 161 ? 58.772 27.300 22.587 1.00 25.50 161 GLU A C 1
ATOM 1197 O O . GLU A 1 161 ? 58.524 26.129 22.329 1.00 23.29 161 GLU A O 1
ATOM 1203 N N . ALA A 1 162 ? 59.107 27.726 23.805 1.00 24.29 162 ALA A N 1
ATOM 1204 C CA . ALA A 1 162 ? 59.191 26.854 24.944 1.00 23.94 162 ALA A CA 1
ATOM 1205 C C . ALA A 1 162 ? 57.943 26.019 25.191 1.00 24.88 162 ALA A C 1
ATOM 1206 O O . ALA A 1 162 ? 56.820 26.497 25.068 1.00 24.58 162 ALA A O 1
ATOM 1208 N N . ASP A 1 163 ? 58.177 24.751 25.508 1.00 24.11 163 ASP A N 1
ATOM 1209 C CA . ASP A 1 163 ? 57.169 23.828 26.076 1.00 25.28 163 ASP A CA 1
ATOM 1210 C C . ASP A 1 163 ? 56.715 24.221 27.443 1.00 23.71 163 ASP A C 1
ATOM 1211 O O . ASP A 1 163 ? 55.549 24.025 27.839 1.00 23.76 163 ASP A O 1
ATOM 1216 N N . LEU A 1 164 ? 57.661 24.729 28.221 1.00 20.98 164 LEU A N 1
ATOM 1217 C CA . LEU A 1 164 ? 57.339 25.265 29.523 1.00 19.37 164 LEU A CA 1
ATOM 1218 C C . LEU A 1 164 ? 58.196 26.487 29.702 1.00 18.84 164 LEU A C 1
ATOM 1219 O O . LEU A 1 164 ? 59.425 26.461 29.437 1.00 19.09 164 LEU A O 1
ATOM 1224 N N . LEU A 1 165 ? 57.565 27.581 30.100 1.00 18.10 165 LEU A N 1
ATOM 1225 C CA . LEU A 1 165 ? 58.262 28.792 30.427 1.00 17.13 165 LEU A CA 1
ATOM 1226 C C . LEU A 1 165 ? 58.171 29.089 31.910 1.00 17.59 165 LEU A C 1
ATOM 1227 O O . LEU A 1 165 ? 57.070 29.154 32.481 1.00 18.31 165 LEU A O 1
ATOM 1232 N N . VAL A 1 166 ? 59.347 29.299 32.508 1.00 16.97 166 VAL A N 1
ATOM 1233 C CA . VAL A 1 166 ? 59.520 29.536 33.923 1.00 16.42 166 VAL A CA 1
ATOM 1234 C C . VAL A 1 166 ? 60.292 30.862 34.106 1.00 15.10 166 VAL A C 1
ATOM 1235 O O . VAL A 1 166 ? 61.074 31.250 33.232 1.00 14.98 166 VAL A O 1
ATOM 1239 N N . ALA A 1 167 ? 60.177 31.479 35.271 1.00 13.46 167 ALA A N 1
ATOM 1240 C CA . ALA A 1 167 ? 61.055 32.645 35.592 1.00 14.26 167 ALA A CA 1
ATOM 1241 C C . ALA A 1 167 ? 61.446 32.667 37.044 1.00 14.33 167 ALA A C 1
ATOM 1242 O O . ALA A 1 167 ? 60.673 32.213 37.916 1.00 14.29 167 ALA A O 1
ATOM 1244 N N . GLU A 1 168 ? 62.624 33.235 37.302 1.00 14.23 168 GLU A N 1
ATOM 1245 C CA . GLU A 1 168 ? 63.021 33.543 38.627 1.00 14.85 168 GLU A CA 1
ATOM 1246 C C . GLU A 1 168 ? 63.225 35.043 38.747 1.00 14.70 168 GLU A C 1
ATOM 1247 O O . GLU A 1 168 ? 63.304 35.781 37.754 1.00 16.50 168 GLU A O 1
ATOM 1253 N N . GLY A 1 169 ? 63.274 35.514 39.979 1.00 13.65 169 GLY A N 1
ATOM 1254 C CA . GLY A 1 169 ? 63.373 36.964 40.208 1.00 12.66 169 GLY A CA 1
ATOM 1255 C C . GLY A 1 169 ? 63.434 37.279 41.690 1.00 12.80 169 GLY A C 1
ATOM 1256 O O . GLY A 1 169 ? 63.549 36.372 42.524 1.00 12.99 169 GLY A O 1
ATOM 1257 N N . PHE A 1 170 ? 63.291 38.557 42.035 1.00 12.18 170 PHE A N 1
ATOM 1258 C CA . PHE A 1 170 ? 63.198 38.970 43.451 1.00 13.00 170 PHE A CA 1
ATOM 1259 C C . PHE A 1 170 ? 62.140 40.080 43.589 1.00 12.66 170 PHE A C 1
ATOM 1260 O O . PHE A 1 170 ? 61.734 40.747 42.552 1.00 14.42 170 PHE A O 1
ATOM 1268 N N . ILE A 1 171 ? 61.687 40.282 44.819 1.00 11.34 171 ILE A N 1
ATOM 1269 C CA . ILE A 1 171 ? 60.550 41.182 45.054 1.00 11.35 171 ILE A CA 1
ATOM 1270 C C . ILE A 1 171 ? 60.947 42.295 46.008 1.00 10.87 171 ILE A C 1
ATOM 1271 O O . ILE A 1 171 ? 61.377 42.005 47.138 1.00 11.39 171 ILE A O 1
ATOM 1276 N N . GLU A 1 172 ? 60.838 43.560 45.603 1.00 10.07 172 GLU A N 1
ATOM 1277 C CA . GLU A 1 172 ? 61.124 44.705 46.483 1.00 11.96 172 GLU A CA 1
ATOM 1278 C C . GLU A 1 172 ? 60.210 45.823 45.947 1.00 11.45 172 GLU A C 1
ATOM 1279 O O . GLU A 1 172 ? 59.680 45.710 44.834 1.00 11.08 172 GLU A O 1
ATOM 1285 N N . PRO A 1 173 ? 60.070 46.931 46.679 1.00 10.67 173 PRO A N 1
ATOM 1286 C CA . PRO A 1 173 ? 59.148 47.931 46.193 1.00 11.71 173 PRO A CA 1
ATOM 1287 C C . PRO A 1 173 ? 59.690 48.560 44.938 1.00 12.04 173 PRO A C 1
ATOM 1288 O O . PRO A 1 173 ? 60.895 48.580 44.748 1.00 12.33 173 PRO A O 1
ATOM 1292 N N . HIS A 1 174 ? 58.820 49.103 44.116 1.00 11.20 174 HIS A N 1
ATOM 1293 C CA . HIS A 1 174 ? 59.250 49.843 42.911 1.00 10.81 174 HIS A CA 1
ATOM 1294 C C . HIS A 1 174 ? 58.362 51.052 42.736 1.00 11.10 174 HIS A C 1
ATOM 1295 O O . HIS A 1 174 ? 57.093 50.948 42.775 1.00 9.82 174 HIS A O 1
ATOM 1302 N N . PHE A 1 175 ? 58.985 52.198 42.519 1.00 10.51 175 PHE A N 1
ATOM 1303 C CA . PHE A 1 175 ? 58.300 53.469 42.624 1.00 10.06 175 PHE A CA 1
ATOM 1304 C C . PHE A 1 175 ? 57.233 53.785 41.552 1.00 11.66 175 PHE A C 1
ATOM 1305 O O . PHE A 1 175 ? 56.473 54.761 41.717 1.00 12.78 175 PHE A O 1
ATOM 1313 N N . PHE A 1 176 ? 57.187 53.022 40.464 1.00 12.20 176 PHE A N 1
ATOM 1314 C CA . PHE A 1 176 ? 55.993 53.121 39.577 1.00 12.40 176 PHE A CA 1
ATOM 1315 C C . PHE A 1 176 ? 55.353 51.814 39.138 1.00 11.91 176 PHE A C 1
ATOM 1316 O O . PHE A 1 176 ? 54.220 51.850 38.747 1.00 12.11 176 PHE A O 1
ATOM 1324 N N . ALA A 1 177 ? 56.064 50.692 39.152 1.00 9.95 177 ALA A N 1
ATOM 1325 C CA . ALA A 1 177 ? 55.470 49.386 38.912 1.00 10.79 177 ALA A CA 1
ATOM 1326 C C . ALA A 1 177 ? 54.948 48.705 40.181 1.00 12.10 177 ALA A C 1
ATOM 1327 O O . ALA A 1 177 ? 54.452 47.597 40.119 1.00 12.70 177 ALA A O 1
ATOM 1329 N N . GLY A 1 178 ? 55.082 49.367 41.329 1.00 12.50 178 GLY A N 1
ATOM 1330 C CA . GLY A 1 178 ? 54.545 48.856 42.601 1.00 11.36 178 GLY A CA 1
ATOM 1331 C C . GLY A 1 178 ? 55.542 47.983 43.296 1.00 11.79 178 GLY A C 1
ATOM 1332 O O . GLY A 1 178 ? 56.017 48.294 44.406 1.00 10.92 178 GLY A O 1
ATOM 1333 N N . PHE A 1 179 ? 55.851 46.861 42.647 1.00 11.85 179 PHE A N 1
ATOM 1334 C CA . PHE A 1 179 ? 56.914 45.966 43.099 1.00 12.01 179 PHE A CA 1
ATOM 1335 C C . PHE A 1 179 ? 57.683 45.434 41.914 1.00 11.53 179 PHE A C 1
ATOM 1336 O O . PHE A 1 179 ? 57.178 45.406 40.810 1.00 11.66 179 PHE A O 1
ATOM 1344 N N . SER A 1 180 ? 58.896 44.960 42.179 1.00 11.85 180 SER A N 1
ATOM 1345 C CA . SER A 1 180 ? 59.656 44.168 41.228 1.00 12.49 180 SER A CA 1
ATOM 1346 C C . SER A 1 180 ? 59.158 42.732 41.158 1.00 13.31 180 SER A C 1
ATOM 1347 O O . SER A 1 180 ? 58.292 42.312 41.954 1.00 12.70 180 SER A O 1
ATOM 1350 N N . GLY A 1 181 ? 59.691 41.983 40.202 1.00 12.01 181 GLY A N 1
ATOM 1351 C CA . GLY A 1 181 ? 59.455 40.530 40.085 1.00 14.30 181 GLY A CA 1
ATOM 1352 C C . GLY A 1 181 ? 58.202 40.071 39.337 1.00 13.54 181 GLY A C 1
ATOM 1353 O O . GLY A 1 181 ? 57.575 40.830 38.610 1.00 14.60 181 GLY A O 1
ATOM 1354 N N . GLY A 1 182 ? 57.935 38.790 39.463 1.00 13.40 182 GLY A N 1
ATOM 1355 C CA . GLY A 1 182 ? 56.806 38.115 38.819 1.00 14.54 182 GLY A CA 1
ATOM 1356 C C . GLY A 1 182 ? 56.836 38.445 37.338 1.00 13.14 182 GLY A C 1
ATOM 1357 O O . GLY A 1 182 ? 57.898 38.294 36.677 1.00 15.14 182 GLY A O 1
ATOM 1358 N N . ARG A 1 183 ? 55.735 38.987 36.859 1.00 13.46 183 ARG A N 1
ATOM 1359 C CA . ARG A 1 183 ? 55.501 39.400 35.477 1.00 12.14 183 ARG A CA 1
ATOM 1360 C C . ARG A 1 183 ? 56.557 40.264 34.812 1.00 13.80 183 ARG A C 1
ATOM 1361 O O . ARG A 1 183 ? 56.645 40.299 33.645 1.00 13.67 183 ARG A O 1
ATOM 1369 N N . LYS A 1 184 ? 57.343 40.966 35.588 1.00 14.61 184 LYS A N 1
ATOM 1370 C CA . LYS A 1 184 ? 58.423 41.801 35.014 1.00 15.42 184 LYS A CA 1
ATOM 1371 C C . LYS A 1 184 ? 59.522 41.030 34.283 1.00 15.88 184 LYS A C 1
ATOM 1372 O O . LYS A 1 184 ? 60.302 41.605 33.486 1.00 16.43 184 LYS A O 1
ATOM 1378 N N . SER A 1 185 ? 59.616 39.742 34.556 1.00 15.53 185 SER A N 1
ATOM 1379 C CA . SER A 1 185 ? 60.489 38.877 33.754 1.00 14.36 185 SER A CA 1
ATOM 1380 C C . SER A 1 185 ? 60.051 38.867 32.264 1.00 15.01 185 SER A C 1
ATOM 1381 O O . SER A 1 185 ? 60.867 38.567 31.398 1.00 14.19 185 SER A O 1
ATOM 1384 N N . ILE A 1 186 ? 58.770 39.125 31.983 1.00 15.32 186 ILE A N 1
ATOM 1385 C CA . ILE A 1 186 ? 58.275 39.166 30.627 1.00 15.22 186 ILE A CA 1
ATOM 1386 C C . ILE A 1 186 ? 58.328 40.576 30.063 1.00 14.83 186 ILE A C 1
ATOM 1387 O O . ILE A 1 186 ? 58.984 40.789 29.061 1.00 14.40 186 ILE A O 1
ATOM 1392 N N . LEU A 1 187 ? 57.660 41.531 30.720 1.00 14.87 187 LEU A N 1
ATOM 1393 C CA . LEU A 1 187 ? 57.650 42.908 30.258 1.00 14.80 187 LEU A CA 1
ATOM 1394 C C . LEU A 1 187 ? 58.052 43.767 31.472 1.00 14.94 187 LEU A C 1
ATOM 1395 O O . LEU A 1 187 ? 57.318 43.837 32.444 1.00 14.68 187 LEU A O 1
ATOM 1400 N N . PRO A 1 188 ? 59.254 44.375 31.446 1.00 16.45 188 PRO A N 1
ATOM 1401 C CA . PRO A 1 188 ? 60.119 44.520 30.295 1.00 15.11 188 PRO A CA 1
ATOM 1402 C C . PRO A 1 188 ? 61.128 43.409 29.961 1.00 15.13 188 PRO A C 1
ATOM 1403 O O . PRO A 1 188 ? 61.788 43.485 28.911 1.00 15.02 188 PRO A O 1
ATOM 1407 N N . GLY A 1 189 ? 61.302 42.417 30.822 1.00 14.21 189 GLY A N 1
ATOM 1408 C CA . GLY A 1 189 ? 62.520 41.629 30.831 1.00 14.26 189 GLY A CA 1
ATOM 1409 C C . GLY A 1 189 ? 62.961 40.983 29.524 1.00 14.78 189 GLY A C 1
ATOM 1410 O O . GLY A 1 189 ? 64.166 40.998 29.184 1.00 15.73 189 GLY A O 1
ATOM 1411 N N . ILE A 1 190 ? 62.012 40.448 28.775 1.00 15.88 190 ILE A N 1
ATOM 1412 C CA . ILE A 1 190 ? 62.333 39.768 27.486 1.00 15.53 190 ILE A CA 1
ATOM 1413 C C . ILE A 1 190 ? 61.506 40.351 26.333 1.00 16.40 190 ILE A C 1
ATOM 1414 O O . ILE A 1 190 ? 61.212 39.666 25.405 1.00 16.28 190 ILE A O 1
ATOM 1419 N N . ALA A 1 191 ? 61.140 41.622 26.435 1.00 16.50 191 ALA A N 1
ATOM 1420 C CA . ALA A 1 191 ? 60.301 42.321 25.441 1.00 16.96 191 ALA A CA 1
ATOM 1421 C C . ALA A 1 191 ? 61.136 43.141 24.507 1.00 15.91 191 ALA A C 1
ATOM 1422 O O . ALA A 1 191 ? 62.330 43.397 24.753 1.00 16.35 191 ALA A O 1
ATOM 1424 N N . SER A 1 192 ? 60.500 43.569 23.425 1.00 18.72 192 SER A N 1
ATOM 1425 C CA . SER A 1 192 ? 61.167 44.455 22.433 1.00 18.53 192 SER A CA 1
ATOM 1426 C C . SER A 1 192 ? 61.380 45.839 22.983 1.00 19.63 192 SER A C 1
ATOM 1427 O O . SER A 1 192 ? 60.597 46.292 23.843 1.00 17.76 192 SER A O 1
ATOM 1430 N N . VAL A 1 193 ? 62.421 46.540 22.503 1.00 19.30 193 VAL A N 1
ATOM 1431 C CA . VAL A 1 193 ? 62.718 47.889 23.052 1.00 20.24 193 VAL A CA 1
ATOM 1432 C C . VAL A 1 193 ? 61.450 48.779 22.919 1.00 20.81 193 VAL A C 1
ATOM 1433 O O . VAL A 1 193 ? 61.143 49.548 23.803 1.00 18.39 193 VAL A O 1
ATOM 1437 N N . GLN A 1 194 ? 60.720 48.649 21.820 1.00 21.29 194 GLN A N 1
ATOM 1438 C CA . GLN A 1 194 ? 59.529 49.485 21.593 1.00 21.72 194 GLN A CA 1
ATOM 1439 C C . GLN A 1 194 ? 58.459 49.195 22.611 1.00 19.05 194 GLN A C 1
ATOM 1440 O O . GLN A 1 194 ? 57.838 50.105 23.140 1.00 18.44 194 GLN A O 1
ATOM 1446 N N . CYS A 1 195 ? 58.238 47.920 22.925 1.00 17.36 195 CYS A N 1
ATOM 1447 C CA . CYS A 1 195 ? 57.257 47.581 23.916 1.00 17.67 195 CYS A CA 1
ATOM 1448 C C . CYS A 1 195 ? 57.678 48.103 25.278 1.00 16.08 195 CYS A C 1
ATOM 1449 O O . CYS A 1 195 ? 56.851 48.562 26.044 1.00 16.53 195 CYS A O 1
ATOM 1452 N N . ILE A 1 196 ? 58.970 48.044 25.572 1.00 15.63 196 ILE A N 1
ATOM 1453 C CA . ILE A 1 196 ? 59.466 48.506 26.859 1.00 14.69 196 ILE A CA 1
ATOM 1454 C C . ILE A 1 196 ? 59.214 49.995 26.997 1.00 14.93 196 ILE A C 1
ATOM 1455 O O . ILE A 1 196 ? 58.684 50.465 27.989 1.00 13.96 196 ILE A O 1
ATOM 1460 N N . LEU A 1 197 ? 59.603 50.756 25.997 1.00 13.27 197 LEU A N 1
ATOM 1461 C CA . LEU A 1 197 ? 59.428 52.200 26.067 1.00 12.55 197 LEU A CA 1
ATOM 1462 C C . LEU A 1 197 ? 57.942 52.527 26.196 1.00 13.62 197 LEU A C 1
ATOM 1463 O O . LEU A 1 197 ? 57.565 53.386 27.009 1.00 15.15 197 LEU A O 1
ATOM 1468 N N . ALA A 1 198 ? 57.071 51.844 25.482 1.00 12.98 198 ALA A N 1
ATOM 1469 C CA . ALA A 1 198 ? 55.601 52.117 25.534 1.00 14.20 198 ALA A CA 1
ATOM 1470 C C . ALA A 1 198 ? 55.045 51.870 26.933 1.00 12.74 198 ALA A C 1
ATOM 1471 O O . ALA A 1 198 ? 54.150 52.570 27.387 1.00 12.85 198 ALA A O 1
ATOM 1473 N N . ASN A 1 199 ? 55.631 50.898 27.633 1.00 12.89 199 ASN A N 1
ATOM 1474 C CA . ASN A 1 199 ? 55.243 50.538 28.982 1.00 12.29 199 ASN A CA 1
ATOM 1475 C C . ASN A 1 199 ? 55.704 51.631 30.000 1.00 14.03 199 ASN A C 1
ATOM 1476 O O . ASN A 1 199 ? 55.315 51.596 31.176 1.00 16.21 199 ASN A O 1
ATOM 1481 N N . HIS A 1 200 ? 56.468 52.628 29.551 1.00 13.28 200 HIS A N 1
ATOM 1482 C CA . HIS A 1 200 ? 56.882 53.744 30.403 1.00 10.77 200 HIS A CA 1
ATOM 1483 C C . HIS A 1 200 ? 56.255 55.078 29.908 1.00 11.40 200 HIS A C 1
ATOM 1484 O O . HIS A 1 200 ? 56.721 56.176 30.301 1.00 12.15 200 HIS A O 1
ATOM 1491 N N . CYS A 1 201 ? 55.220 54.992 29.078 1.00 12.14 201 CYS A N 1
ATOM 1492 C CA . CYS A 1 201 ? 54.624 56.185 28.461 1.00 13.55 201 CYS A CA 1
ATOM 1493 C C . CYS A 1 201 ? 54.116 57.202 29.469 1.00 12.51 201 CYS A C 1
ATOM 1494 O O . CYS A 1 201 ? 53.712 56.851 30.580 1.00 13.04 201 CYS A O 1
ATOM 1497 N N . SER A 1 202 ? 54.114 58.462 29.061 1.00 13.36 202 SER A N 1
ATOM 1498 C CA . SER A 1 202 ? 53.682 59.554 29.948 1.00 13.09 202 SER A CA 1
ATOM 1499 C C . SER A 1 202 ? 52.257 59.368 30.532 1.00 13.52 202 SER A C 1
ATOM 1500 O O . SER A 1 202 ? 52.011 59.739 31.681 1.00 12.35 202 SER A O 1
ATOM 1503 N N . GLU A 1 203 ? 51.360 58.771 29.748 1.00 12.29 203 GLU A N 1
ATOM 1504 C CA . GLU A 1 203 ? 49.997 58.519 30.202 1.00 14.18 203 GLU A CA 1
ATOM 1505 C C . GLU A 1 203 ? 49.967 57.545 31.367 1.00 12.56 203 GLU A C 1
ATOM 1506 O O . GLU A 1 203 ? 49.205 57.712 32.341 1.00 13.42 203 GLU A O 1
ATOM 1512 N N . PHE A 1 204 ? 50.794 56.515 31.261 1.00 13.19 204 PHE A N 1
ATOM 1513 C CA . PHE A 1 204 ? 50.917 55.500 32.328 1.00 13.32 204 PHE A CA 1
ATOM 1514 C C . PHE A 1 204 ? 51.557 56.127 33.556 1.00 13.29 204 PHE A C 1
ATOM 1515 O O . PHE A 1 204 ? 51.073 56.013 34.691 1.00 10.89 204 PHE A O 1
ATOM 1523 N N . ILE A 1 205 ? 52.654 56.845 33.334 1.00 11.75 205 ILE A N 1
ATOM 1524 C CA . ILE A 1 205 ? 53.391 57.401 34.496 1.00 12.69 205 ILE A CA 1
ATOM 1525 C C . ILE A 1 205 ? 52.543 58.437 35.285 1.00 11.99 205 ILE A C 1
ATOM 1526 O O . ILE A 1 205 ? 52.689 58.609 36.490 1.00 12.12 205 ILE A O 1
ATOM 1531 N N . LYS A 1 206 ? 51.687 59.148 34.589 1.00 12.11 206 LYS A N 1
ATOM 1532 C CA . LYS A 1 206 ? 50.806 60.137 35.204 1.00 14.11 206 LYS A CA 1
ATOM 1533 C C . LYS A 1 206 ? 49.671 59.543 35.991 1.00 13.85 206 LYS A C 1
ATOM 1534 O O . LYS A 1 206 ? 49.040 60.228 36.832 1.00 13.63 206 LYS A O 1
ATOM 1540 N N . ASN A 1 207 ? 49.391 58.264 35.782 1.00 12.49 207 ASN A N 1
ATOM 1541 C CA . ASN A 1 207 ? 48.260 57.652 36.468 1.00 13.89 207 ASN A CA 1
ATOM 1542 C C . ASN A 1 207 ? 48.498 57.665 37.972 1.00 13.11 207 ASN A C 1
ATOM 1543 O O . ASN A 1 207 ? 49.588 57.402 38.422 1.00 10.94 207 ASN A O 1
ATOM 1548 N N . PRO A 1 208 ? 47.443 57.911 38.766 1.00 13.65 208 PRO A N 1
ATOM 1549 C CA . PRO A 1 208 ? 47.702 58.045 40.182 1.00 13.52 208 PRO A CA 1
ATOM 1550 C C . PRO A 1 208 ? 48.028 56.732 40.900 1.00 12.15 208 PRO A C 1
ATOM 1551 O O . PRO A 1 208 ? 48.496 56.749 42.061 1.00 12.43 208 PRO A O 1
ATOM 1555 N N . TYR A 1 209 ? 47.832 55.611 40.200 1.00 12.01 209 TYR A N 1
ATOM 1556 C CA . TYR A 1 209 ? 48.146 54.280 40.708 1.00 12.38 209 TYR A CA 1
ATOM 1557 C C . TYR A 1 209 ? 49.515 53.766 40.349 1.00 10.74 209 TYR A C 1
ATOM 1558 O O . TYR A 1 209 ? 49.855 52.676 40.773 1.00 12.52 209 TYR A O 1
ATOM 1567 N N . ALA A 1 210 ? 50.279 54.504 39.551 1.00 9.94 210 ALA A N 1
ATOM 1568 C CA . ALA A 1 210 ? 51.624 54.128 39.158 1.00 9.44 210 ALA A CA 1
ATOM 1569 C C . ALA A 1 210 ? 52.570 54.654 40.244 1.00 9.69 210 ALA A C 1
ATOM 1570 O O . ALA A 1 210 ? 53.179 55.720 40.103 1.00 9.96 210 ALA A O 1
ATOM 1572 N N . ARG A 1 211 ? 52.560 53.965 41.385 1.00 11.33 211 ARG A N 1
ATOM 1573 C CA . ARG A 1 211 ? 53.243 54.427 42.599 1.00 10.00 211 ARG A CA 1
ATOM 1574 C C . ARG A 1 211 ? 53.832 53.240 43.381 1.00 12.23 211 ARG A C 1
ATOM 1575 O O . ARG A 1 211 ? 53.448 52.078 43.191 1.00 9.55 211 ARG A O 1
ATOM 1583 N N . THR A 1 212 ? 54.739 53.567 44.290 1.00 11.34 212 THR A N 1
ATOM 1584 C CA . THR A 1 212 ? 55.389 52.524 45.125 1.00 10.46 212 THR A CA 1
ATOM 1585 C C . THR A 1 212 ? 54.386 51.678 45.868 1.00 10.39 212 THR A C 1
ATOM 1586 O O . THR A 1 212 ? 53.514 52.196 46.543 1.00 10.29 212 THR A O 1
ATOM 1590 N N . GLY A 1 213 ? 54.570 50.364 45.746 1.00 11.29 213 GLY A N 1
ATOM 1591 C CA . GLY A 1 213 ? 53.767 49.389 46.411 1.00 12.52 213 GLY A CA 1
ATOM 1592 C C . GLY A 1 213 ? 52.311 49.258 45.995 1.00 12.72 213 GLY A C 1
ATOM 1593 O O . GLY A 1 213 ? 51.520 48.595 46.701 1.00 12.71 213 GLY A O 1
ATOM 1594 N N . VAL A 1 214 ? 51.955 49.887 44.888 1.00 12.02 214 VAL A N 1
ATOM 1595 C CA . VAL A 1 214 ? 50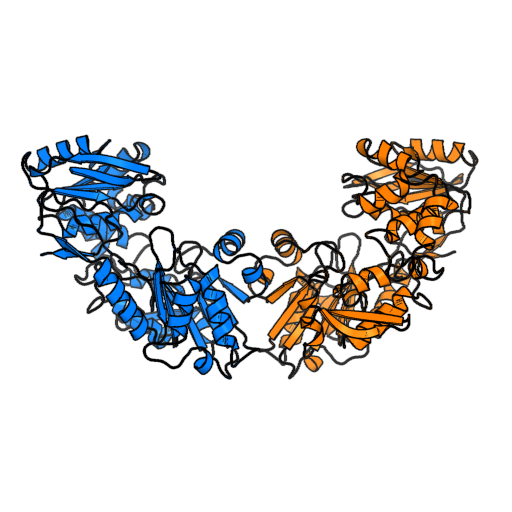.612 49.817 44.290 1.00 12.23 214 VAL A CA 1
ATOM 1596 C C . VAL A 1 214 ? 50.550 48.974 43.021 1.00 12.25 214 VAL A C 1
ATOM 1597 O O . VAL A 1 214 ? 51.258 49.254 42.021 1.00 12.73 214 VAL A O 1
ATOM 1601 N N . LEU A 1 215 ? 49.734 47.908 43.063 1.00 12.45 215 LEU A N 1
ATOM 1602 C CA . LEU A 1 215 ? 49.517 47.027 41.950 1.00 12.77 215 LEU A CA 1
ATOM 1603 C C . LEU A 1 215 ? 48.086 47.181 41.406 1.00 14.05 215 LEU A C 1
ATOM 1604 O O . LEU A 1 215 ? 47.887 47.261 40.223 1.00 14.38 215 LEU A O 1
ATOM 1609 N N . GLU A 1 216 ? 47.092 47.236 42.280 1.00 14.59 216 GLU A N 1
ATOM 1610 C CA . GLU A 1 216 ? 45.715 47.273 41.803 1.00 16.94 216 GLU A CA 1
ATOM 1611 C C . GLU A 1 216 ? 45.413 48.610 41.160 1.00 15.17 216 GLU A C 1
ATOM 1612 O O . GLU A 1 216 ? 45.689 49.684 41.723 1.00 16.10 216 GLU A O 1
ATOM 1618 N N . ASN A 1 217 ? 44.881 48.534 39.944 1.00 15.63 217 ASN A N 1
ATOM 1619 C CA . ASN A 1 217 ? 44.490 49.722 39.152 1.00 16.34 217 ASN A CA 1
ATOM 1620 C C . ASN A 1 217 ? 45.701 50.434 38.567 1.00 14.26 217 ASN A C 1
ATOM 1621 O O . ASN A 1 217 ? 45.571 51.533 37.982 1.00 14.80 217 ASN A O 1
ATOM 1626 N N . ASN A 1 218 ? 46.877 49.831 38.761 1.00 13.36 218 ASN A N 1
ATOM 1627 C CA . ASN A 1 218 ? 48.153 50.333 38.181 1.00 14.26 218 ASN A CA 1
ATOM 1628 C C . ASN A 1 218 ? 48.244 49.877 36.734 1.00 12.75 218 ASN A C 1
ATOM 1629 O O . ASN A 1 218 ? 48.341 48.674 36.475 1.00 12.32 218 ASN A O 1
ATOM 1634 N N . PRO A 1 219 ? 48.152 50.817 35.774 1.00 13.73 219 PRO A N 1
ATOM 1635 C CA . PRO A 1 219 ? 48.022 50.367 34.385 1.00 13.68 219 PRO A CA 1
ATOM 1636 C C . PRO A 1 219 ? 49.295 49.763 33.814 1.00 12.64 219 PRO A C 1
ATOM 1637 O O . PRO A 1 219 ? 49.200 48.990 32.885 1.00 12.25 219 PRO A O 1
ATOM 1641 N N . ILE A 1 220 ? 50.453 50.128 34.369 1.00 11.96 220 ILE A N 1
ATOM 1642 C CA . ILE A 1 220 ? 51.746 49.568 33.961 1.00 13.22 220 ILE A CA 1
ATOM 1643 C C . ILE A 1 220 ? 51.725 48.093 34.298 1.00 13.11 220 ILE A C 1
ATOM 1644 O O . ILE A 1 220 ? 51.975 47.211 33.465 1.00 14.71 220 ILE A O 1
ATOM 1649 N N . HIS A 1 221 ? 51.344 47.834 35.530 1.00 14.64 221 HIS A N 1
ATOM 1650 C CA . HIS A 1 221 ? 51.204 46.485 36.070 1.00 14.36 221 HIS A CA 1
ATOM 1651 C C . HIS A 1 221 ? 50.150 45.689 35.328 1.00 14.63 221 HIS A C 1
ATOM 1652 O O . HIS A 1 221 ? 50.342 44.506 34.978 1.00 16.06 221 HIS A O 1
ATOM 1659 N N . ARG A 1 222 ? 49.043 46.328 34.987 1.00 16.42 222 ARG A N 1
ATOM 1660 C CA . ARG A 1 222 ? 48.008 45.638 34.194 1.00 15.63 222 ARG A CA 1
ATOM 1661 C C . ARG A 1 222 ? 48.524 45.114 32.848 1.00 15.35 222 ARG A C 1
ATOM 1662 O O . ARG A 1 222 ? 48.227 43.977 32.468 1.00 16.32 222 ARG A O 1
ATOM 1670 N N . ASP A 1 223 ? 49.254 45.944 32.101 1.00 14.39 223 ASP A N 1
ATOM 1671 C CA . ASP A 1 223 ? 49.886 45.489 30.840 1.00 14.37 223 ASP A CA 1
ATOM 1672 C C . ASP A 1 223 ? 50.889 44.366 31.070 1.00 15.13 223 ASP A C 1
ATOM 1673 O O . ASP A 1 223 ? 50.930 43.423 30.266 1.00 14.81 223 ASP A O 1
ATOM 1678 N N . MET A 1 224 ? 51.681 44.441 32.162 1.00 14.08 224 MET A N 1
ATOM 1679 C CA . MET A 1 224 ? 52.674 43.427 32.454 1.00 14.29 224 MET A CA 1
ATOM 1680 C C . MET A 1 224 ? 52.039 42.082 32.750 1.00 13.75 224 MET A C 1
ATOM 1681 O O . MET A 1 224 ? 52.539 41.032 32.327 1.00 15.22 224 MET A O 1
ATOM 1686 N N . ILE A 1 225 ? 50.950 42.120 33.501 1.00 16.10 225 ILE A N 1
ATOM 1687 C CA . ILE A 1 225 ? 50.218 40.931 33.932 1.00 17.89 225 ILE A CA 1
ATOM 1688 C C . ILE A 1 225 ? 49.663 40.235 32.690 1.00 18.49 225 ILE A C 1
ATOM 1689 O O . ILE A 1 225 ? 49.781 39.003 32.534 1.00 17.78 225 ILE A O 1
ATOM 1694 N N . TYR A 1 226 ? 49.097 41.042 31.793 1.00 18.51 226 TYR A N 1
ATOM 1695 C CA . TYR A 1 226 ? 48.554 40.480 30.559 1.00 19.54 226 TYR A CA 1
ATOM 1696 C C . TYR A 1 226 ? 49.635 39.902 29.690 1.00 18.27 226 TYR A C 1
ATOM 1697 O O . TYR A 1 226 ? 49.467 38.772 29.164 1.00 18.39 226 TYR A O 1
ATOM 1706 N N . ALA A 1 227 ? 50.757 40.635 29.542 1.00 18.34 227 ALA A N 1
ATOM 1707 C CA . ALA A 1 227 ? 51.971 40.133 28.847 1.00 16.73 227 ALA A CA 1
ATOM 1708 C C . ALA A 1 227 ? 52.414 38.799 29.369 1.00 16.77 227 ALA A C 1
ATOM 1709 O O . ALA A 1 227 ? 52.742 37.904 28.570 1.00 17.08 227 ALA A O 1
ATOM 1711 N N . ALA A 1 228 ? 52.451 38.635 30.692 1.00 16.87 228 ALA A N 1
ATOM 1712 C CA . ALA A 1 228 ? 52.912 37.357 31.283 1.00 17.24 228 ALA A CA 1
ATOM 1713 C C . ALA A 1 228 ? 51.949 36.209 30.937 1.00 18.85 228 ALA A C 1
ATOM 1714 O O . ALA A 1 228 ? 52.375 35.075 30.589 1.00 18.43 228 ALA A O 1
ATOM 1716 N N . LYS A 1 229 ? 50.642 36.486 31.058 1.00 19.97 229 LYS A N 1
ATOM 1717 C CA . LYS A 1 229 ? 49.602 35.520 30.648 1.00 22.66 229 LYS A CA 1
ATOM 1718 C C . LYS A 1 229 ? 49.726 35.071 29.202 1.00 23.01 229 LYS A C 1
ATOM 1719 O O . LYS A 1 229 ? 49.717 33.847 28.927 1.00 22.88 229 LYS A O 1
ATOM 1725 N N . LYS A 1 230 ? 49.897 36.034 28.295 1.00 23.61 230 LYS A N 1
ATOM 1726 C CA . LYS A 1 230 ? 50.009 35.771 26.870 1.00 23.21 230 LYS A CA 1
ATOM 1727 C C . LYS A 1 230 ? 51.298 35.032 26.532 1.00 22.39 230 LYS A C 1
ATOM 1728 O O . LYS A 1 230 ? 51.368 34.376 25.496 1.00 21.70 230 LYS A O 1
ATOM 1734 N N . ALA A 1 231 ? 52.322 35.219 27.364 1.00 19.79 231 ALA A N 1
ATOM 1735 C CA . ALA A 1 231 ? 53.581 34.472 27.250 1.00 19.82 231 ALA A CA 1
ATOM 1736 C C . ALA A 1 231 ? 53.535 33.058 27.787 1.00 17.87 231 ALA A C 1
ATOM 1737 O O . ALA A 1 231 ? 54.562 32.362 27.681 1.00 18.87 231 ALA A O 1
ATOM 1739 N N . ASN A 1 232 ? 52.437 32.694 28.456 1.00 17.67 232 ASN A N 1
ATOM 1740 C CA . ASN A 1 232 ? 52.258 31.397 29.158 1.00 18.68 232 ASN A CA 1
ATOM 1741 C C . ASN A 1 232 ? 53.379 31.139 30.197 1.00 17.05 232 ASN A C 1
ATOM 1742 O O . ASN A 1 232 ? 53.862 30.033 30.356 1.00 15.75 232 ASN A O 1
ATOM 1747 N N . LEU A 1 233 ? 53.752 32.186 30.933 1.00 16.55 233 LEU A N 1
ATOM 1748 C CA . LEU A 1 233 ? 54.566 32.027 32.133 1.00 17.14 233 LEU A CA 1
ATOM 1749 C C . LEU A 1 233 ? 53.847 31.146 33.143 1.00 18.26 233 LEU A C 1
ATOM 1750 O O . LEU A 1 233 ? 52.853 31.528 33.784 1.00 19.10 233 LEU A O 1
ATOM 1755 N N . ALA A 1 234 ? 54.377 29.944 33.313 1.00 19.00 234 ALA A N 1
ATOM 1756 C CA . ALA A 1 234 ? 53.692 28.859 34.012 1.00 18.69 234 ALA A CA 1
ATOM 1757 C C . ALA A 1 234 ? 54.112 28.665 35.468 1.00 18.02 234 ALA A C 1
ATOM 1758 O O . ALA A 1 234 ? 53.389 28.098 36.293 1.00 16.01 234 ALA A O 1
ATOM 1760 N N . PHE A 1 235 ? 55.291 29.146 35.811 1.00 18.11 235 PHE A N 1
ATOM 1761 C CA . PHE A 1 235 ? 55.843 28.977 37.156 1.00 17.01 235 PHE A CA 1
ATOM 1762 C C . PHE A 1 235 ? 56.917 30.057 37.377 1.00 17.76 235 PHE A C 1
ATOM 1763 O O . PHE A 1 235 ? 57.720 30.338 36.457 1.00 16.39 235 PHE A O 1
ATOM 1771 N N . ILE A 1 236 ? 56.914 30.618 38.596 1.00 16.10 236 ILE A N 1
ATOM 1772 C CA . ILE A 1 236 ? 57.980 31.509 39.062 1.00 14.44 236 ILE A CA 1
ATOM 1773 C C . ILE A 1 236 ? 58.597 31.058 40.409 1.00 13.85 236 ILE A C 1
ATOM 1774 O O . ILE A 1 236 ? 57.964 30.286 41.194 1.00 15.31 236 ILE A O 1
ATOM 1779 N N . LEU A 1 237 ? 59.840 31.479 40.655 1.00 12.45 237 LEU A N 1
ATOM 1780 C CA . LEU A 1 237 ? 60.467 31.384 41.989 1.00 13.12 237 LEU A CA 1
ATOM 1781 C C . LEU A 1 237 ? 60.923 32.804 42.181 1.00 13.81 237 LEU A C 1
ATOM 1782 O O . LEU A 1 237 ? 61.722 33.309 41.386 1.00 14.88 237 LEU A O 1
ATOM 1787 N N . ASN A 1 238 ? 60.364 33.486 43.160 1.00 13.87 238 ASN A N 1
ATOM 1788 C CA . ASN A 1 238 ? 60.849 34.851 43.495 1.00 14.67 238 ASN A CA 1
ATOM 1789 C C . ASN A 1 238 ? 61.328 34.898 44.951 1.00 14.62 238 ASN A C 1
ATOM 1790 O O . ASN A 1 238 ? 60.624 34.428 45.829 1.00 15.81 238 ASN A O 1
ATOM 1795 N N . VAL A 1 239 ? 62.501 35.460 45.183 1.00 14.58 239 VAL A N 1
ATOM 1796 C CA . VAL A 1 239 ? 63.061 35.599 46.495 1.00 14.89 239 VAL A CA 1
ATOM 1797 C C . VAL A 1 239 ? 62.869 37.022 47.029 1.00 14.75 239 VAL A C 1
ATOM 1798 O O . VAL A 1 239 ? 62.571 37.969 46.296 1.00 15.27 239 VAL A O 1
ATOM 1802 N N . VAL A 1 240 ? 62.974 37.116 48.338 1.00 15.21 240 VAL A N 1
ATOM 1803 C CA . VAL A 1 240 ? 63.048 38.381 49.028 1.00 14.62 240 VAL A CA 1
ATOM 1804 C C . VAL A 1 240 ? 64.404 38.337 49.701 1.00 15.57 240 VAL A C 1
ATOM 1805 O O . VAL A 1 240 ? 64.758 37.367 50.357 1.00 14.66 240 VAL A O 1
ATOM 1809 N N . ILE A 1 241 ? 65.167 39.401 49.544 1.00 16.38 241 ILE A N 1
ATOM 1810 C CA . ILE A 1 241 ? 66.533 39.412 49.999 1.00 16.98 241 ILE A CA 1
ATOM 1811 C C . ILE A 1 241 ? 66.749 40.638 50.915 1.00 20.11 241 ILE A C 1
ATOM 1812 O O . ILE A 1 241 ? 66.049 41.642 50.791 1.00 20.41 241 ILE A O 1
ATOM 1817 N N . ASP A 1 242 ? 67.716 40.531 51.824 1.00 22.22 242 ASP A N 1
ATOM 1818 C CA . ASP A 1 242 ? 68.058 41.629 52.718 1.00 25.18 242 ASP A CA 1
ATOM 1819 C C . ASP A 1 242 ? 69.091 42.546 52.075 1.00 25.78 242 ASP A C 1
ATOM 1820 O O . ASP A 1 242 ? 69.485 42.335 50.926 1.00 24.81 242 ASP A O 1
ATOM 1825 N N . SER A 1 243 ? 69.513 43.586 52.798 1.00 28.93 243 SER A N 1
ATOM 1826 C CA . SER A 1 243 ? 70.620 44.475 52.336 1.00 31.42 243 SER A CA 1
ATOM 1827 C C . SER A 1 243 ? 71.838 43.762 51.758 1.00 31.95 243 SER A C 1
ATOM 1828 O O . SER A 1 243 ? 72.367 44.137 50.696 1.00 32.89 243 SER A O 1
ATOM 1831 N N . SER A 1 244 ? 72.249 42.708 52.460 1.00 32.81 244 SER A N 1
ATOM 1832 C CA . SER A 1 244 ? 73.414 41.894 52.092 1.00 33.02 244 SER A CA 1
ATOM 1833 C C . SER A 1 244 ? 73.226 41.012 50.869 1.00 32.02 244 SER A C 1
ATOM 1834 O O . SER A 1 244 ? 74.173 40.348 50.437 1.00 32.54 244 SER A O 1
ATOM 1837 N N . HIS A 1 245 ? 72.007 40.987 50.324 1.00 29.85 245 HIS A N 1
ATOM 1838 C CA . HIS A 1 245 ? 71.618 40.074 49.241 1.00 28.37 245 HIS A CA 1
ATOM 1839 C C . HIS A 1 245 ? 71.423 38.641 49.698 1.00 26.04 245 HIS A C 1
ATOM 1840 O O . HIS A 1 245 ? 71.316 37.754 48.875 1.00 23.87 245 HIS A O 1
ATOM 1847 N N . LYS A 1 246 ? 71.317 38.416 51.005 1.00 24.90 246 LYS A N 1
ATOM 1848 C CA . LYS A 1 246 ? 70.920 37.118 51.556 1.00 24.51 246 LYS A CA 1
ATOM 1849 C C . LYS A 1 246 ? 69.416 36.857 51.406 1.00 23.02 246 LYS A C 1
ATOM 1850 O O . LYS A 1 246 ? 68.579 37.739 51.689 1.00 22.50 246 LYS A O 1
ATOM 1856 N N . ILE A 1 247 ? 69.068 35.652 50.944 1.00 21.47 247 ILE A N 1
ATOM 1857 C CA . ILE A 1 247 ? 67.668 35.246 50.816 1.00 19.29 247 ILE A CA 1
ATOM 1858 C C . ILE A 1 247 ? 67.096 35.105 52.198 1.00 20.17 247 ILE A C 1
ATOM 1859 O O . ILE A 1 247 ? 67.702 34.404 53.019 1.00 22.19 247 ILE A O 1
ATOM 1864 N N . VAL A 1 248 ? 65.974 35.781 52.452 1.00 19.18 248 VAL A N 1
ATOM 1865 C CA . VAL A 1 248 ? 65.225 35.718 53.732 1.00 18.59 248 VAL A CA 1
ATOM 1866 C C . VAL A 1 248 ? 63.823 35.119 53.625 1.00 18.59 248 VAL A C 1
ATOM 1867 O O . VAL A 1 248 ? 63.204 34.703 54.633 1.00 18.64 248 VAL A O 1
ATOM 1871 N N . ASN A 1 249 ? 63.303 35.034 52.412 1.00 17.56 249 ASN A N 1
ATOM 1872 C CA . ASN A 1 249 ? 62.070 34.347 52.104 1.00 16.49 249 ASN A CA 1
ATOM 1873 C C . ASN A 1 249 ? 62.052 34.060 50.589 1.00 15.90 249 ASN A C 1
ATOM 1874 O O . ASN A 1 249 ? 62.826 34.625 49.810 1.00 15.96 249 ASN A O 1
ATOM 1879 N N . ALA A 1 250 ? 61.090 33.263 50.203 1.00 15.63 250 ALA A N 1
ATOM 1880 C CA . ALA A 1 250 ? 60.917 32.789 48.849 1.00 15.78 250 ALA A CA 1
ATOM 1881 C C . ALA A 1 250 ? 59.516 32.290 48.604 1.00 16.56 250 ALA A C 1
ATOM 1882 O O . ALA A 1 250 ? 58.868 31.691 49.518 1.00 17.30 250 ALA A O 1
ATOM 1884 N N . PHE A 1 251 ? 59.038 32.549 47.383 1.00 15.29 251 PHE A N 1
ATOM 1885 C CA . PHE A 1 251 ? 57.683 32.288 46.941 1.00 16.25 251 PHE A CA 1
ATOM 1886 C C . PHE A 1 251 ? 57.750 31.691 45.540 1.00 17.47 251 PHE A C 1
ATOM 1887 O O . PHE A 1 251 ? 58.391 32.262 44.669 1.00 17.82 251 PHE A O 1
ATOM 1895 N N . ALA A 1 252 ? 57.024 30.596 45.323 1.00 15.97 252 ALA A N 1
ATOM 1896 C CA . ALA A 1 252 ? 57.065 29.844 44.101 1.00 16.11 252 ALA A CA 1
ATOM 1897 C C . ALA A 1 252 ? 55.672 29.413 43.694 1.00 17.11 252 ALA A C 1
ATOM 1898 O O . ALA A 1 252 ? 54.817 29.136 44.576 1.00 18.29 252 ALA A O 1
ATOM 1900 N N . GLY A 1 253 ? 55.461 29.323 42.383 1.00 17.08 253 GLY A N 1
ATOM 1901 C CA . GLY A 1 253 ? 54.241 28.795 41.781 1.00 17.41 253 GLY A CA 1
ATOM 1902 C C . GLY A 1 253 ? 53.665 29.697 40.731 1.00 17.71 253 GLY A C 1
ATOM 1903 O O . GLY A 1 253 ? 54.393 30.184 39.865 1.00 17.53 253 GLY A O 1
ATOM 1904 N N . HIS A 1 254 ? 52.350 29.950 40.802 1.00 16.58 254 HIS A N 1
ATOM 1905 C CA . HIS A 1 254 ? 51.611 30.672 39.793 1.00 16.64 254 HIS A CA 1
ATOM 1906 C C . HIS A 1 254 ? 52.212 32.068 39.636 1.00 16.27 254 HIS A C 1
ATOM 1907 O O . HIS A 1 254 ? 52.563 32.709 40.652 1.00 16.26 254 HIS A O 1
ATOM 1914 N N . SER A 1 255 ? 52.388 32.505 38.403 1.00 16.32 255 SER A N 1
ATOM 1915 C CA . SER A 1 255 ? 53.201 33.717 38.172 1.00 16.25 255 SER A CA 1
ATOM 1916 C C . SER A 1 255 ? 52.588 34.971 38.807 1.00 16.78 255 SER A C 1
ATOM 1917 O O . SER A 1 255 ? 53.303 35.911 39.168 1.00 17.54 255 SER A O 1
ATOM 1920 N N . GLU A 1 256 ? 51.267 34.985 38.930 1.00 16.90 256 GLU A N 1
ATOM 1921 C CA . GLU A 1 256 ? 50.555 36.028 39.644 1.00 16.85 256 GLU A CA 1
ATOM 1922 C C . GLU A 1 256 ? 50.378 35.712 41.134 1.00 16.72 256 GLU A C 1
ATOM 1923 O O . GLU A 1 256 ? 50.725 36.528 41.959 1.00 15.76 256 GLU A O 1
ATOM 1929 N N . LYS A 1 257 ? 49.792 34.570 41.504 1.00 15.81 257 LYS A N 1
ATOM 1930 C CA . LYS A 1 257 ? 49.444 34.324 42.890 1.00 15.83 257 LYS A CA 1
ATOM 1931 C C . LYS A 1 257 ? 50.680 34.232 43.782 1.00 15.10 257 LYS A C 1
ATOM 1932 O O . LYS A 1 257 ? 50.633 34.677 44.928 1.00 13.87 257 LYS A O 1
ATOM 1938 N N . ALA A 1 258 ? 51.769 33.591 43.310 1.00 13.92 258 ALA A N 1
ATOM 1939 C CA . ALA A 1 258 ? 52.996 33.485 44.096 1.00 14.58 258 ALA A CA 1
ATOM 1940 C C . ALA A 1 258 ? 53.656 34.859 44.275 1.00 14.47 258 ALA A C 1
ATOM 1941 O O . ALA A 1 258 ? 54.132 35.131 45.342 1.00 16.39 258 ALA A O 1
ATOM 1943 N N . HIS A 1 259 ? 53.637 35.684 43.223 1.00 14.73 259 HIS A N 1
ATOM 1944 C CA . HIS A 1 259 ? 54.162 37.048 43.240 1.00 14.54 259 HIS A CA 1
ATOM 1945 C C . HIS A 1 259 ? 53.405 37.872 44.244 1.00 14.99 259 HIS A C 1
ATOM 1946 O O . HIS A 1 259 ? 54.009 38.550 45.085 1.00 13.62 259 HIS A O 1
ATOM 1953 N N . LEU A 1 260 ? 52.074 37.757 44.234 1.00 16.20 260 LEU A N 1
ATOM 1954 C CA . LEU A 1 260 ? 51.281 38.519 45.206 1.00 16.36 260 LEU A CA 1
ATOM 1955 C C . LEU A 1 260 ? 51.542 38.136 46.652 1.00 17.11 260 LEU A C 1
ATOM 1956 O O . LEU A 1 260 ? 51.611 39.022 47.555 1.00 16.69 260 LEU A O 1
ATOM 1961 N N . LYS A 1 261 ? 51.688 36.837 46.940 1.00 17.50 261 LYS A N 1
ATOM 1962 C CA . LYS A 1 261 ? 52.017 36.415 48.301 1.00 17.61 261 LYS A CA 1
ATOM 1963 C C . LYS A 1 261 ? 53.370 37.008 48.731 1.00 18.68 261 LYS A C 1
ATOM 1964 O O . LYS A 1 261 ? 53.532 37.484 49.846 1.00 18.71 261 LYS A O 1
ATOM 1970 N N . GLY A 1 262 ? 54.316 37.068 47.806 1.00 16.28 262 GLY A N 1
ATOM 1971 C CA . GLY A 1 262 ? 55.580 37.742 48.086 1.00 16.59 262 GLY A CA 1
ATOM 1972 C C . GLY A 1 262 ? 55.444 39.242 48.313 1.00 15.24 262 GLY A C 1
ATOM 1973 O O . GLY A 1 262 ? 56.069 39.825 49.233 1.00 15.35 262 GLY A O 1
ATOM 1974 N N . CYS A 1 263 ? 54.619 39.876 47.521 1.00 15.39 263 CYS A N 1
ATOM 1975 C CA . CYS A 1 263 ? 54.403 41.339 47.647 1.00 14.79 263 CYS A CA 1
ATOM 1976 C C . CYS A 1 263 ? 53.704 41.632 48.941 1.00 15.43 263 CYS A C 1
ATOM 1977 O O . CYS A 1 263 ? 53.976 42.668 49.576 1.00 13.48 263 CYS A O 1
ATOM 1980 N N . GLU A 1 264 ? 52.795 40.737 49.354 1.00 15.26 264 GLU A N 1
ATOM 1981 C CA . GLU A 1 264 ? 52.134 40.936 50.630 1.00 17.07 264 GLU A CA 1
ATOM 1982 C C . GLU A 1 264 ? 53.179 40.893 51.732 1.00 15.54 264 GLU A C 1
ATOM 1983 O O . GLU A 1 264 ? 53.125 41.681 52.635 1.00 15.28 264 GLU A O 1
ATOM 1989 N N . PHE A 1 265 ? 54.112 39.969 51.668 1.00 16.35 265 PHE A N 1
ATOM 1990 C CA . PHE A 1 265 ? 55.162 39.863 52.656 1.00 16.14 265 PHE A CA 1
ATOM 1991 C C . PHE A 1 265 ? 56.009 41.184 52.677 1.00 15.52 265 PHE A C 1
ATOM 1992 O O . PHE A 1 265 ? 56.259 41.781 53.730 1.00 15.75 265 PHE A O 1
ATOM 2000 N N . VAL A 1 266 ? 56.433 41.618 51.508 1.00 14.07 266 VAL A N 1
ATOM 2001 C CA . VAL A 1 266 ? 57.238 42.820 51.362 1.00 14.00 266 VAL A CA 1
ATOM 2002 C C . VAL A 1 266 ? 56.478 44.002 51.855 1.00 13.11 266 VAL A C 1
ATOM 2003 O O . VAL A 1 266 ? 57.091 44.809 52.545 1.00 13.22 266 VAL A O 1
ATOM 2007 N N . SER A 1 267 ? 55.190 44.154 51.511 1.00 14.93 267 SER A N 1
ATOM 2008 C CA . SER A 1 267 ? 54.394 45.265 52.067 1.00 17.38 267 SER A CA 1
ATOM 2009 C C . SER A 1 267 ? 54.423 45.299 53.631 1.00 18.95 267 SER A C 1
ATOM 2010 O O . SER A 1 267 ? 54.520 46.394 54.269 1.00 19.33 267 SER A O 1
ATOM 2013 N N . GLU A 1 268 ? 54.296 44.118 54.258 1.00 19.81 268 GLU A N 1
ATOM 2014 C CA . GLU A 1 268 ? 54.326 44.076 55.740 1.00 21.93 268 GLU A CA 1
ATOM 2015 C C . GLU A 1 268 ? 55.665 44.609 56.285 1.00 21.10 268 GLU A C 1
ATOM 2016 O O . GLU A 1 268 ? 55.658 45.365 57.210 1.00 22.08 268 GLU A O 1
ATOM 2022 N N . ILE A 1 269 ? 56.801 44.282 55.644 1.00 20.28 269 ILE A N 1
ATOM 2023 C CA . ILE A 1 269 ? 58.138 44.677 56.102 1.00 21.75 269 ILE A CA 1
ATOM 2024 C C . ILE A 1 269 ? 58.456 46.118 55.742 1.00 20.54 269 ILE A C 1
ATOM 2025 O O . ILE A 1 269 ? 59.057 46.865 56.564 1.00 23.72 269 ILE A O 1
ATOM 2030 N N . ALA A 1 270 ? 58.075 46.520 54.529 1.00 17.73 270 ALA A N 1
ATOM 2031 C CA . ALA A 1 270 ? 58.535 47.813 53.990 1.00 17.63 270 ALA A CA 1
ATOM 2032 C C . ALA A 1 270 ? 57.594 48.980 54.243 1.00 16.30 270 ALA A C 1
ATOM 2033 O O . ALA A 1 270 ? 58.012 50.123 54.097 1.00 18.30 270 ALA A O 1
ATOM 2035 N N . THR A 1 271 ? 56.326 48.743 54.603 1.00 17.18 271 THR A N 1
ATOM 2036 C CA . THR A 1 271 ? 55.361 49.856 54.720 1.00 16.68 271 THR A CA 1
ATOM 2037 C C . THR A 1 271 ? 55.642 50.691 55.952 1.00 17.30 271 THR A C 1
ATOM 2038 O O . THR A 1 271 ? 55.824 50.146 57.015 1.00 18.07 271 THR A O 1
ATOM 2042 N N . VAL A 1 272 ? 55.709 52.003 55.804 1.00 15.89 272 VAL A N 1
ATOM 2043 C CA . VAL A 1 272 ? 55.803 52.906 56.958 1.00 17.03 272 VAL A CA 1
ATOM 2044 C C . VAL A 1 272 ? 54.682 53.918 56.863 1.00 18.11 272 VAL A C 1
ATOM 2045 O O . VAL A 1 272 ? 54.261 54.299 55.765 1.00 17.80 272 VAL A O 1
ATOM 2049 N N . ASN A 1 273 ? 54.162 54.331 58.014 1.00 19.16 273 ASN A N 1
ATOM 2050 C CA . ASN A 1 273 ? 53.021 55.216 58.075 1.00 19.77 273 ASN A CA 1
ATOM 2051 C C . ASN A 1 273 ? 53.488 56.614 58.429 1.00 20.52 273 ASN A C 1
ATOM 2052 O O . ASN A 1 273 ? 54.096 56.812 59.504 1.00 21.84 273 ASN A O 1
ATOM 2057 N N . ALA A 1 274 ? 53.261 57.578 57.544 1.00 18.45 274 ALA A N 1
ATOM 2058 C CA . ALA A 1 274 ? 53.754 58.942 57.727 1.00 19.71 274 ALA A CA 1
ATOM 2059 C C . ALA A 1 274 ? 52.648 59.979 57.984 1.00 20.01 274 ALA A C 1
ATOM 2060 O O . ALA A 1 274 ? 51.677 60.040 57.253 1.00 20.30 274 ALA A O 1
ATOM 2062 N N . LYS A 1 275 ? 52.791 60.799 59.021 1.00 19.93 275 LYS A N 1
ATOM 2063 C CA . LYS A 1 275 ? 52.038 62.038 59.161 1.00 19.84 275 LYS A CA 1
ATOM 2064 C C . LYS A 1 275 ? 52.785 63.109 58.367 1.00 19.54 275 LYS A C 1
ATOM 2065 O O . LYS A 1 275 ? 53.935 63.467 58.700 1.00 19.93 275 LYS A O 1
ATOM 2071 N N . PRO A 1 276 ? 52.153 63.655 57.327 1.00 19.49 276 PRO A N 1
ATOM 2072 C CA . PRO A 1 276 ? 53.022 64.511 56.519 1.00 19.37 276 PRO A CA 1
ATOM 2073 C C . PRO A 1 276 ? 53.591 65.734 57.267 1.00 20.32 276 PRO A C 1
ATOM 2074 O O . PRO A 1 276 ? 52.925 66.343 58.146 1.00 18.17 276 PRO A O 1
ATOM 2078 N N . ALA A 1 277 ? 54.843 66.051 56.935 1.00 18.74 277 ALA A N 1
ATOM 2079 C CA . ALA A 1 277 ? 55.610 67.063 57.624 1.00 20.57 277 ALA A CA 1
ATOM 2080 C C . ALA A 1 277 ? 56.081 68.095 56.636 1.00 20.74 277 ALA A C 1
ATOM 2081 O O . ALA A 1 277 ? 56.110 67.884 55.409 1.00 19.69 277 ALA A O 1
ATOM 2083 N N . ASP A 1 278 ? 56.466 69.233 57.176 1.00 19.88 278 ASP A N 1
ATOM 2084 C CA . ASP A 1 278 ? 56.987 70.301 56.360 1.00 21.29 278 ASP A CA 1
ATOM 2085 C C . ASP A 1 278 ? 58.340 70.035 55.753 1.00 19.07 278 ASP A C 1
ATOM 2086 O O . ASP A 1 278 ? 58.651 70.643 54.708 1.00 17.19 278 ASP A O 1
ATOM 2091 N N . ILE A 1 279 ? 59.137 69.202 56.445 1.00 18.44 279 ILE A N 1
ATOM 2092 C CA . ILE A 1 279 ? 60.501 68.784 56.024 1.00 16.97 279 ILE A CA 1
ATOM 2093 C C . ILE A 1 279 ? 60.625 67.263 56.165 1.00 16.87 279 ILE A C 1
ATOM 2094 O O . ILE A 1 279 ? 60.188 66.673 57.157 1.00 15.60 279 ILE A O 1
ATOM 2099 N N . VAL A 1 280 ? 61.202 66.636 55.149 1.00 13.32 280 VAL A N 1
ATOM 2100 C CA . VAL A 1 280 ? 61.553 65.256 55.206 1.00 14.70 280 VAL A CA 1
ATOM 2101 C C . VAL A 1 280 ? 63.056 65.159 54.949 1.00 14.21 280 VAL A C 1
ATOM 2102 O O . VAL A 1 280 ? 63.572 65.855 54.055 1.00 14.62 280 VAL A O 1
ATOM 2106 N N . ILE A 1 281 ? 63.756 64.300 55.695 1.00 13.75 281 ILE A N 1
ATOM 2107 C CA . ILE A 1 281 ? 65.145 63.907 55.432 1.00 14.42 281 ILE A CA 1
ATOM 2108 C C . ILE A 1 281 ? 65.185 62.465 55.057 1.00 14.10 281 ILE A C 1
ATOM 2109 O O . ILE A 1 281 ? 64.648 61.604 55.773 1.00 13.96 281 ILE A O 1
ATOM 2114 N N . THR A 1 282 ? 65.748 62.174 53.893 1.00 13.24 282 THR A N 1
ATOM 2115 C CA . THR A 1 282 ? 65.872 60.774 53.472 1.00 13.33 282 THR A CA 1
ATOM 2116 C C . THR A 1 282 ? 67.185 60.538 52.672 1.00 14.63 282 THR A C 1
ATOM 2117 O O . THR A 1 282 ? 68.064 61.423 52.633 1.00 14.39 282 THR A O 1
ATOM 2121 N N . SER A 1 283 ? 67.347 59.320 52.176 1.00 12.62 283 SER A N 1
ATOM 2122 C CA . SER A 1 283 ? 68.554 58.940 51.423 1.00 12.88 283 SER A CA 1
ATOM 2123 C C . SER A 1 283 ? 68.175 58.014 50.299 1.00 12.99 283 SER A C 1
ATOM 2124 O O . SER A 1 283 ? 67.025 57.597 50.181 1.00 13.54 283 SER A O 1
ATOM 2127 N N . ASN A 1 284 ? 69.115 57.711 49.425 1.00 12.92 284 ASN A N 1
ATOM 2128 C CA . ASN A 1 284 ? 68.830 56.703 48.418 1.00 14.08 284 ASN A CA 1
ATOM 2129 C C . ASN A 1 284 ? 69.511 55.393 48.697 1.00 14.59 284 ASN A C 1
ATOM 2130 O O . ASN A 1 284 ? 69.927 54.772 47.747 1.00 14.83 284 ASN A O 1
ATOM 2135 N N . GLY A 1 285 ? 69.641 55.008 49.972 1.00 14.71 285 GLY A N 1
ATOM 2136 C CA . GLY A 1 285 ? 70.086 53.666 50.329 1.00 14.95 285 GLY A CA 1
ATOM 2137 C C . GLY A 1 285 ? 71.578 53.368 50.250 1.00 15.59 285 GLY A C 1
ATOM 2138 O O . GLY A 1 285 ? 71.975 52.216 50.374 1.00 16.76 285 GLY A O 1
ATOM 2139 N N . GLY A 1 286 ? 72.420 54.372 50.044 1.00 15.70 286 GLY A N 1
ATOM 2140 C CA . GLY A 1 286 ? 73.860 54.162 49.949 1.00 16.33 286 GLY A CA 1
ATOM 2141 C C . GLY A 1 286 ? 74.296 53.575 48.607 1.00 17.48 286 GLY A C 1
ATOM 2142 O O . GLY A 1 286 ? 73.477 53.320 47.733 1.00 16.68 286 GLY A O 1
ATOM 2143 N N . TYR A 1 287 ? 75.597 53.397 48.411 1.00 20.60 287 TYR A N 1
ATOM 2144 C CA . TYR A 1 287 ? 76.104 52.787 47.173 1.00 22.45 287 TYR A CA 1
ATOM 2145 C C . TYR A 1 287 ? 75.817 51.274 47.159 1.00 22.66 287 TYR A C 1
ATOM 2146 O O . TYR A 1 287 ? 75.849 50.575 48.206 1.00 24.04 287 TYR A O 1
ATOM 2155 N N . PRO A 1 288 ? 75.460 50.735 45.982 1.00 23.03 288 PRO A N 1
ATOM 2156 C CA . PRO A 1 288 ? 75.320 51.296 44.634 1.00 22.58 288 PRO A CA 1
ATOM 2157 C C . PRO A 1 288 ? 73.956 51.973 44.351 1.00 20.93 288 PRO A C 1
ATOM 2158 O O . PRO A 1 288 ? 73.749 52.622 43.289 1.00 23.66 288 PRO A O 1
ATOM 2162 N N . LEU A 1 289 ? 73.047 51.922 45.317 1.00 17.36 289 LEU A N 1
ATOM 2163 C CA . LEU A 1 289 ? 71.693 52.417 45.045 1.00 16.32 289 LEU A CA 1
ATOM 2164 C C . LEU A 1 289 ? 71.626 53.930 44.829 1.00 14.32 289 LEU A C 1
ATOM 2165 O O . LEU A 1 289 ? 70.690 54.412 44.207 1.00 10.65 289 LEU A O 1
ATOM 2170 N N . ASP A 1 290 ? 72.619 54.656 45.338 1.00 11.09 290 ASP A N 1
ATOM 2171 C CA . ASP A 1 290 ? 72.661 56.133 45.222 1.00 11.87 290 ASP A CA 1
ATOM 2172 C C . ASP A 1 290 ? 73.725 56.637 44.263 1.00 13.84 290 ASP A C 1
ATOM 2173 O O . ASP A 1 290 ? 74.227 57.748 44.418 1.00 13.57 290 ASP A O 1
ATOM 2178 N N . GLN A 1 291 ? 73.989 55.861 43.210 1.00 13.47 291 GLN A N 1
ATOM 2179 C CA . GLN A 1 291 ? 75.140 56.156 42.347 1.00 14.98 291 GLN A CA 1
ATOM 2180 C C . GLN A 1 291 ? 74.940 57.303 41.379 1.00 13.45 291 GLN A C 1
ATOM 2181 O O . GLN A 1 291 ? 75.906 57.818 40.825 1.00 14.43 291 GLN A O 1
ATOM 2187 N N . ASN A 1 292 ? 73.715 57.731 41.187 1.00 11.77 292 ASN A N 1
ATOM 2188 C CA . ASN A 1 292 ? 73.435 58.862 40.289 1.00 11.86 292 ASN A CA 1
ATOM 2189 C C . ASN A 1 292 ? 72.103 59.504 40.615 1.00 11.16 292 ASN A C 1
ATOM 2190 O O . ASN A 1 292 ? 71.269 58.903 41.327 1.00 10.87 292 ASN A O 1
ATOM 2195 N N . ILE A 1 293 ? 71.938 60.748 40.154 1.00 9.72 293 ILE A N 1
ATOM 2196 C CA . ILE A 1 293 ? 70.712 61.531 40.339 1.00 10.72 293 ILE A CA 1
ATOM 2197 C C . ILE A 1 293 ? 69.470 60.817 39.825 1.00 12.10 293 ILE A C 1
ATOM 2198 O O . ILE A 1 293 ? 68.457 60.777 40.547 1.00 12.16 293 ILE A O 1
ATOM 2203 N N . TYR A 1 294 ? 69.606 60.191 38.653 1.00 12.16 294 TYR A N 1
ATOM 2204 C CA . TYR A 1 294 ? 68.547 59.384 38.044 1.00 12.65 294 TYR A CA 1
ATOM 2205 C C . TYR A 1 294 ? 67.958 58.417 39.097 1.00 12.88 294 TYR A C 1
ATOM 2206 O O . TYR A 1 294 ? 66.751 58.363 39.305 1.00 14.22 294 TYR A O 1
ATOM 2215 N N . GLN A 1 295 ? 68.810 57.649 39.755 1.00 12.84 295 GLN A N 1
ATOM 2216 C CA . GLN A 1 295 ? 68.353 56.672 40.752 1.00 11.22 295 GLN A CA 1
ATOM 2217 C C . GLN A 1 295 ? 67.738 57.351 41.960 1.00 11.57 295 GLN A C 1
ATOM 2218 O O . GLN A 1 295 ? 66.823 56.842 42.568 1.00 11.57 295 GLN A O 1
ATOM 2224 N N . SER A 1 296 ? 68.261 58.508 42.311 1.00 11.64 296 SER A N 1
ATOM 2225 C CA . SER A 1 296 ? 67.827 59.224 43.544 1.00 12.34 296 SER A CA 1
ATOM 2226 C C . SER A 1 296 ? 66.400 59.774 43.517 1.00 12.71 296 SER A C 1
ATOM 2227 O O . SER A 1 296 ? 65.810 60.020 44.584 1.00 11.31 296 SER A O 1
ATOM 2230 N N . VAL A 1 297 ? 65.828 59.912 42.321 1.00 11.79 297 VAL A N 1
ATOM 2231 C CA . VAL A 1 297 ? 64.392 60.187 42.208 1.00 10.25 297 VAL A CA 1
ATOM 2232 C C . VAL A 1 297 ? 63.566 59.134 42.967 1.00 10.79 297 VAL A C 1
ATOM 2233 O O . VAL A 1 297 ? 62.508 59.466 43.464 1.00 13.08 297 VAL A O 1
ATOM 2237 N N . LYS A 1 298 ? 64.018 57.891 43.063 1.00 11.43 298 LYS A N 1
ATOM 2238 C CA . LYS A 1 298 ? 63.294 56.840 43.833 1.00 12.16 298 LYS A CA 1
ATOM 2239 C C . LYS A 1 298 ? 63.078 57.186 45.323 1.00 12.41 298 LYS A C 1
ATOM 2240 O O . LYS A 1 298 ? 61.906 57.235 45.817 1.00 13.52 298 LYS A O 1
ATOM 2246 N N . GLY A 1 299 ? 64.169 57.524 45.993 1.00 11.23 299 GLY A N 1
ATOM 2247 C CA . GLY A 1 299 ? 64.139 58.003 47.407 1.00 10.97 299 GLY A CA 1
ATOM 2248 C C . GLY A 1 299 ? 63.340 59.290 47.541 1.00 12.15 299 GLY A C 1
ATOM 2249 O O . GLY A 1 299 ? 62.650 59.539 48.526 1.00 11.42 299 GLY A O 1
ATOM 2250 N N . MET A 1 300 ? 63.437 60.171 46.543 1.00 11.27 300 MET A N 1
ATOM 2251 C CA . MET A 1 300 ? 62.663 61.389 46.606 1.00 11.38 300 MET A CA 1
ATOM 2252 C C . MET A 1 300 ? 61.152 61.171 46.640 1.00 10.79 300 MET A C 1
ATOM 2253 O O . MET A 1 300 ? 60.412 61.981 47.266 1.00 9.20 300 MET A O 1
ATOM 2258 N N . THR A 1 301 ? 60.700 60.115 45.954 1.00 9.71 301 THR A N 1
ATOM 2259 C CA . THR A 1 301 ? 59.261 59.761 45.971 1.00 9.34 301 THR A CA 1
ATOM 2260 C C . THR A 1 301 ? 58.796 59.343 47.377 1.00 10.50 301 THR A C 1
ATOM 2261 O O . THR A 1 301 ? 57.638 59.570 47.711 1.00 9.79 301 THR A O 1
ATOM 2265 N N . ALA A 1 302 ? 59.681 58.712 48.172 1.00 10.51 302 ALA A N 1
ATOM 2266 C CA . ALA A 1 302 ? 59.351 58.329 49.558 1.00 11.36 302 ALA A CA 1
ATOM 2267 C C . ALA A 1 302 ? 59.248 59.652 50.328 1.00 11.06 302 ALA A C 1
ATOM 2268 O O . ALA A 1 302 ? 58.320 59.826 51.106 1.00 12.29 302 ALA A O 1
ATOM 2270 N N . GLY A 1 303 ? 60.177 60.576 50.066 1.00 11.27 303 GLY A N 1
ATOM 2271 C CA . GLY A 1 303 ? 60.061 61.964 50.536 1.00 11.99 303 GLY A CA 1
ATOM 2272 C C . GLY A 1 303 ? 58.742 62.660 50.231 1.00 13.76 303 GLY A C 1
ATOM 2273 O O . GLY A 1 303 ? 58.083 63.272 51.122 1.00 14.54 303 GLY A O 1
ATOM 2274 N N . GLU A 1 304 ? 58.345 62.601 48.956 1.00 11.70 304 GLU A N 1
ATOM 2275 C CA . GLU A 1 304 ? 57.171 63.254 48.466 1.00 13.39 304 GLU A CA 1
ATOM 2276 C C . GLU A 1 304 ? 55.937 62.816 49.256 1.00 12.68 304 GLU A C 1
ATOM 2277 O O . GLU A 1 304 ? 55.130 63.646 49.623 1.00 13.45 304 GLU A O 1
ATOM 2283 N N . ALA A 1 305 ? 55.801 61.514 49.451 1.00 12.06 305 ALA A N 1
ATOM 2284 C CA . ALA A 1 305 ? 54.702 60.913 50.139 1.00 12.89 305 ALA A CA 1
ATOM 2285 C C . ALA A 1 305 ? 54.626 61.292 51.637 1.00 13.68 305 ALA A C 1
ATOM 2286 O O . ALA A 1 305 ? 53.528 61.299 52.194 1.00 13.47 305 ALA A O 1
ATOM 2288 N N . ALA A 1 306 ? 55.751 61.665 52.244 1.00 12.47 306 ALA A N 1
ATOM 2289 C CA . ALA A 1 306 ? 55.788 62.102 53.654 1.00 14.77 306 ALA A CA 1
ATOM 2290 C C . ALA A 1 306 ? 55.876 63.576 53.860 1.00 15.17 306 ALA A C 1
ATOM 2291 O O . ALA A 1 306 ? 56.072 64.013 55.016 1.00 15.29 306 ALA A O 1
ATOM 2293 N N . CYS A 1 307 ? 55.773 64.358 52.778 1.00 15.50 307 CYS A N 1
ATOM 2294 C CA . CYS A 1 307 ? 55.954 65.786 52.831 1.00 17.37 307 CYS A CA 1
ATOM 2295 C C . CYS A 1 307 ? 54.613 66.495 52.535 1.00 18.79 307 CYS A C 1
ATOM 2296 O O . CYS A 1 307 ? 53.825 66.049 51.695 1.00 20.09 307 CYS A O 1
ATOM 2299 N N . LYS A 1 308 ? 54.332 67.560 53.279 1.00 20.17 308 LYS A N 1
ATOM 2300 C CA . LYS A 1 308 ? 53.239 68.452 52.970 1.00 21.74 308 LYS A CA 1
ATOM 2301 C C . LYS A 1 308 ? 53.508 69.209 51.648 1.00 21.84 308 LYS A C 1
ATOM 2302 O O . LYS A 1 308 ? 54.651 69.506 51.292 1.00 22.01 308 LYS A O 1
ATOM 2308 N N . ASP A 1 309 ? 52.437 69.545 50.942 1.00 22.57 309 ASP A N 1
ATOM 2309 C CA . ASP A 1 309 ? 52.512 70.363 49.744 1.00 23.15 309 ASP A CA 1
ATOM 2310 C C . ASP A 1 309 ? 53.257 71.606 50.041 1.00 22.47 309 ASP A C 1
ATOM 2311 O O . ASP A 1 309 ? 53.015 72.298 51.060 1.00 22.11 309 ASP A O 1
ATOM 2316 N N . GLY A 1 310 ? 54.234 71.889 49.194 1.00 20.92 310 GLY A N 1
ATOM 2317 C CA . GLY A 1 310 ? 55.115 73.014 49.387 1.00 20.86 310 GLY A CA 1
ATOM 2318 C C . GLY A 1 310 ? 56.246 72.851 50.355 1.00 20.13 310 GLY A C 1
ATOM 2319 O O . GLY A 1 310 ? 56.942 73.800 50.604 1.00 21.83 310 GLY A O 1
ATOM 2320 N N . GLY A 1 311 ? 56.410 71.643 50.910 1.00 20.04 311 GLY A N 1
ATOM 2321 C CA . GLY A 1 311 ? 57.429 71.360 51.871 1.00 19.02 311 GLY A CA 1
ATOM 2322 C C . GLY A 1 311 ? 58.745 71.092 51.176 1.00 19.82 311 GLY A C 1
ATOM 2323 O O . GLY A 1 311 ? 58.824 71.168 49.946 1.00 20.33 311 GLY A O 1
ATOM 2324 N N . VAL A 1 312 ? 59.755 70.758 51.978 1.00 18.60 312 VAL A N 1
ATOM 2325 C CA . VAL A 1 312 ? 61.118 70.544 51.524 1.00 18.45 312 VAL A CA 1
ATOM 2326 C C . VAL A 1 312 ? 61.531 69.110 51.782 1.00 17.67 312 VAL A C 1
ATOM 2327 O O . VAL A 1 312 ? 61.338 68.581 52.875 1.00 18.23 312 VAL A O 1
ATOM 2331 N N . ILE A 1 313 ? 62.015 68.447 50.734 1.00 16.09 313 ILE A N 1
ATOM 2332 C CA . ILE A 1 313 ? 62.566 67.130 50.852 1.00 14.85 313 ILE A CA 1
ATOM 2333 C C . ILE A 1 313 ? 64.094 67.265 50.764 1.00 14.60 313 ILE A C 1
ATOM 2334 O O . ILE A 1 313 ? 64.628 67.815 49.748 1.00 14.16 313 ILE A O 1
ATOM 2339 N N . ILE A 1 314 ? 64.786 66.806 51.805 1.00 13.08 314 ILE A N 1
ATOM 2340 C CA . ILE A 1 314 ? 66.281 66.656 51.828 1.00 13.98 314 ILE A CA 1
ATOM 2341 C C . ILE A 1 314 ? 66.628 65.206 51.576 1.00 12.87 314 ILE A C 1
ATOM 2342 O O . ILE A 1 314 ? 66.141 64.289 52.255 1.00 12.83 314 ILE A O 1
ATOM 2347 N N . ILE A 1 315 ? 67.449 64.981 50.566 1.00 12.18 315 ILE A N 1
ATOM 2348 C CA . ILE A 1 315 ? 67.858 63.648 50.203 1.00 12.01 315 ILE A CA 1
ATOM 2349 C C . ILE A 1 315 ? 69.400 63.563 50.164 1.00 13.07 315 ILE A C 1
ATOM 2350 O O . ILE A 1 315 ? 70.051 64.346 49.478 1.00 12.44 315 ILE A O 1
ATOM 2355 N N . ALA A 1 316 ? 69.955 62.583 50.877 1.00 12.78 316 ALA A N 1
ATOM 2356 C CA . ALA A 1 316 ? 71.360 62.341 50.826 1.00 12.90 316 ALA A CA 1
ATOM 2357 C C . ALA A 1 316 ? 71.585 61.231 49.849 1.00 11.61 316 ALA A C 1
ATOM 2358 O O . ALA A 1 316 ? 71.077 60.152 50.037 1.00 12.85 316 ALA A O 1
ATOM 2360 N N . ALA A 1 317 ? 72.346 61.543 48.792 1.00 10.79 317 ALA A N 1
ATOM 2361 C CA . ALA A 1 317 ? 72.637 60.643 47.657 1.00 11.36 317 ALA A CA 1
ATOM 2362 C C . ALA A 1 317 ? 73.996 61.086 47.061 1.00 11.93 317 ALA A C 1
ATOM 2363 O O . ALA A 1 317 ? 74.133 62.182 46.532 1.00 13.50 317 ALA A O 1
ATOM 2365 N N . GLU A 1 318 ? 75.022 60.266 47.232 1.00 13.47 318 GLU A N 1
ATOM 2366 C CA . GLU A 1 318 ? 76.393 60.660 46.826 1.00 13.01 318 GLU A CA 1
ATOM 2367 C C . GLU A 1 318 ? 76.443 60.945 45.346 1.00 12.06 318 GLU A C 1
ATOM 2368 O O . GLU A 1 318 ? 77.064 61.917 44.908 1.00 10.74 318 GLU A O 1
ATOM 2374 N N . CYS A 1 319 ? 75.742 60.121 44.557 1.00 12.19 319 CYS A N 1
ATOM 2375 C CA . CYS A 1 319 ? 75.693 60.319 43.104 1.00 13.43 319 CYS A CA 1
ATOM 2376 C C . CYS A 1 319 ? 77.078 60.396 42.484 1.00 13.52 319 CYS A C 1
ATOM 2377 O O . CYS A 1 319 ? 77.374 61.285 41.701 1.00 12.89 319 CYS A O 1
ATOM 2380 N N . ALA A 1 320 ? 77.912 59.458 42.866 1.00 14.44 320 ALA A N 1
ATOM 2381 C CA . ALA A 1 320 ? 79.308 59.417 42.422 1.00 16.12 320 ALA A CA 1
ATOM 2382 C C . ALA A 1 320 ? 79.425 59.415 40.902 1.00 16.74 320 ALA A C 1
ATOM 2383 O O . ALA A 1 320 ? 80.422 59.912 40.385 1.00 18.46 320 ALA A O 1
ATOM 2385 N N . ASP A 1 321 ? 78.446 58.816 40.217 1.00 16.71 321 ASP A N 1
ATOM 2386 C CA . ASP A 1 321 ? 78.437 58.732 38.761 1.00 17.19 321 ASP A CA 1
ATOM 2387 C C . ASP A 1 321 ? 77.722 59.877 38.056 1.00 16.89 321 ASP A C 1
ATOM 2388 O O . ASP A 1 321 ? 77.617 59.846 36.820 1.00 18.86 321 ASP A O 1
ATOM 2393 N N . GLY A 1 322 ? 77.316 60.915 38.790 1.00 15.08 322 GLY A N 1
ATOM 2394 C CA . GLY A 1 322 ? 76.799 62.116 38.182 1.00 14.65 322 GLY A CA 1
ATOM 2395 C C . GLY A 1 322 ? 75.293 62.010 37.993 1.00 14.71 322 GLY A C 1
ATOM 2396 O O . GLY A 1 322 ? 74.626 61.408 38.852 1.00 14.54 322 GLY A O 1
ATOM 2397 N N . HIS A 1 323 ? 74.745 62.553 36.896 1.00 13.60 323 HIS A N 1
ATOM 2398 C CA . HIS A 1 323 ? 73.286 62.657 36.758 1.00 14.33 323 HIS A CA 1
ATOM 2399 C C . HIS A 1 323 ? 72.608 61.388 36.362 1.00 14.32 323 HIS A C 1
ATOM 2400 O O . HIS A 1 323 ? 71.425 61.280 36.583 1.00 15.03 323 HIS A O 1
ATOM 2407 N N . GLY A 1 324 ? 73.340 60.411 35.826 1.00 15.36 324 GLY A N 1
ATOM 2408 C CA . GLY A 1 324 ? 72.766 59.144 35.452 1.00 16.41 324 GLY A CA 1
ATOM 2409 C C . GLY A 1 324 ? 71.977 59.043 34.128 1.00 15.81 324 GLY A C 1
ATOM 2410 O O . GLY A 1 324 ? 71.377 57.981 33.830 1.00 14.86 324 GLY A O 1
ATOM 2411 N N . GLY A 1 325 ? 71.986 60.109 33.351 1.00 17.24 325 GLY A N 1
ATOM 2412 C CA . GLY A 1 325 ? 71.366 60.100 32.054 1.00 17.60 325 GLY A CA 1
ATOM 2413 C C . GLY A 1 325 ? 71.272 61.437 31.378 1.00 18.09 325 GLY A C 1
ATOM 2414 O O . GLY A 1 325 ? 70.690 62.384 31.888 1.00 16.69 325 GLY A O 1
ATOM 2415 N N . GLU A 1 326 ? 71.905 61.536 30.227 1.00 18.39 326 GLU A N 1
ATOM 2416 C CA . GLU A 1 326 ? 71.951 62.813 29.533 1.00 19.23 326 GLU A CA 1
ATOM 2417 C C . GLU A 1 326 ? 70.554 63.303 29.222 1.00 17.00 326 GLU A C 1
ATOM 2418 O O . GLU A 1 326 ? 70.264 64.472 29.358 1.00 17.09 326 GLU A O 1
ATOM 2424 N N . GLY A 1 327 ? 69.708 62.425 28.728 1.00 15.39 327 GLY A N 1
ATOM 2425 C CA . GLY A 1 327 ? 68.322 62.820 28.353 1.00 15.65 327 GLY A CA 1
ATOM 2426 C C . GLY A 1 327 ? 67.530 63.282 29.591 1.00 15.65 327 GLY A C 1
ATOM 2427 O O . GLY A 1 327 ? 66.913 64.345 29.604 1.00 15.40 327 GLY A O 1
ATOM 2428 N N . PHE A 1 328 ? 67.628 62.487 30.654 1.00 15.58 328 PHE A N 1
ATOM 2429 C CA . PHE A 1 328 ? 67.055 62.845 31.962 1.00 14.04 328 PHE A CA 1
ATOM 2430 C C . PHE A 1 328 ? 67.469 64.234 32.327 1.00 13.20 328 PHE A C 1
ATOM 2431 O O . PHE A 1 328 ? 66.633 65.050 32.650 1.00 13.70 328 PHE A O 1
ATOM 2439 N N . TYR A 1 329 ? 68.781 64.517 32.258 1.00 13.38 329 TYR A N 1
ATOM 2440 C CA . TYR A 1 329 ? 69.337 65.807 32.648 1.00 14.33 329 TYR A CA 1
ATOM 2441 C C . TYR A 1 329 ? 68.843 66.971 31.756 1.00 14.57 329 TYR A C 1
ATOM 2442 O O . TYR A 1 329 ? 68.449 68.052 32.237 1.00 14.46 329 TYR A O 1
ATOM 2451 N N . ARG A 1 330 ? 68.902 66.735 30.461 1.00 16.05 330 ARG A N 1
ATOM 2452 C CA . ARG A 1 330 ? 68.566 67.694 29.386 1.00 17.93 330 ARG A CA 1
ATOM 2453 C C . ARG A 1 330 ? 67.099 68.138 29.443 1.00 16.64 330 ARG A C 1
ATOM 2454 O O . ARG A 1 330 ? 66.802 69.246 29.141 1.00 17.41 330 ARG A O 1
ATOM 2462 N N . TRP A 1 331 ? 66.199 67.297 29.909 1.00 14.56 331 TRP A N 1
ATOM 2463 C CA . TRP A 1 331 ? 64.822 67.726 30.098 1.00 14.71 331 TRP A CA 1
ATOM 2464 C C . TRP A 1 331 ? 64.771 68.960 30.959 1.00 16.10 331 TRP A C 1
ATOM 2465 O O . TRP A 1 331 ? 64.087 69.860 30.601 1.00 15.21 331 TRP A O 1
ATOM 2476 N N . PHE A 1 332 ? 65.562 68.996 32.046 1.00 16.42 332 PHE A N 1
ATOM 2477 C CA . PHE A 1 332 ? 65.586 70.107 32.975 1.00 17.71 332 PHE A CA 1
ATOM 2478 C C . PHE A 1 332 ? 66.479 71.233 32.465 1.00 18.82 332 PHE A C 1
ATOM 2479 O O . PHE A 1 332 ? 66.115 72.417 32.518 1.00 17.79 332 PHE A O 1
ATOM 2487 N N . LYS A 1 333 ? 67.608 70.835 31.910 1.00 21.26 333 LYS A N 1
ATOM 2488 C CA . LYS A 1 333 ? 68.600 71.840 31.478 1.00 24.13 333 LYS A CA 1
ATOM 2489 C C . LYS A 1 333 ? 68.000 72.729 30.397 1.00 24.48 333 LYS A C 1
ATOM 2490 O O . LYS A 1 333 ? 68.264 73.953 30.394 1.00 25.79 333 LYS A O 1
ATOM 2496 N N . GLU A 1 334 ? 67.175 72.125 29.540 1.00 24.71 334 GLU A N 1
ATOM 2497 C CA . GLU A 1 334 ? 66.513 72.792 28.398 1.00 26.47 334 GLU A CA 1
ATOM 2498 C C . GLU A 1 334 ? 65.090 73.390 28.676 1.00 24.56 334 GLU A C 1
ATOM 2499 O O . GLU A 1 334 ? 64.446 73.880 27.757 1.00 25.09 334 GLU A O 1
ATOM 2505 N N . SER A 1 335 ? 64.611 73.389 29.921 1.00 21.82 335 SER A N 1
ATOM 2506 C CA . SER A 1 335 ? 63.264 73.865 30.190 1.00 20.48 335 SER A CA 1
ATOM 2507 C C . SER A 1 335 ? 63.259 75.012 31.178 1.00 20.65 335 SER A C 1
ATOM 2508 O O . SER A 1 335 ? 64.273 75.293 31.834 1.00 20.60 335 SER A O 1
ATOM 2511 N N . LYS A 1 336 ? 62.110 75.654 31.314 1.00 21.05 336 LYS A N 1
ATOM 2512 C CA . LYS A 1 336 ? 62.003 76.864 32.175 1.00 22.87 336 LYS A CA 1
ATOM 2513 C C . LYS A 1 336 ? 61.901 76.581 33.660 1.00 21.86 336 LYS A C 1
ATOM 2514 O O . LYS A 1 336 ? 62.302 77.399 34.502 1.00 23.95 336 LYS A O 1
ATOM 2520 N N . ASP A 1 337 ? 61.225 75.494 33.991 1.00 20.25 337 ASP A N 1
ATOM 2521 C CA . ASP A 1 337 ? 60.943 75.135 35.369 1.00 18.78 337 ASP A CA 1
ATOM 2522 C C . ASP A 1 337 ? 60.344 73.758 35.332 1.00 17.93 337 ASP A C 1
ATOM 2523 O O . ASP A 1 337 ? 60.108 73.217 34.246 1.00 14.81 337 ASP A O 1
ATOM 2528 N N . PRO A 1 338 ? 60.086 73.173 36.503 1.00 16.76 338 PRO A N 1
ATOM 2529 C CA . PRO A 1 338 ? 59.548 71.816 36.451 1.00 16.13 338 PRO A CA 1
ATOM 2530 C C . PRO A 1 338 ? 58.178 71.647 35.751 1.00 15.23 338 PRO A C 1
ATOM 2531 O O . PRO A 1 338 ? 57.937 70.558 35.175 1.00 13.44 338 PRO A O 1
ATOM 2535 N N . GLN A 1 339 ? 57.275 72.637 35.857 1.00 15.29 339 GLN A N 1
ATOM 2536 C CA . GLN A 1 339 ? 55.988 72.552 35.208 1.00 15.10 339 GLN A CA 1
ATOM 2537 C C . GLN A 1 339 ? 56.208 72.491 33.682 1.00 14.90 339 GLN A C 1
ATOM 2538 O O . GLN A 1 339 ? 55.487 71.768 33.002 1.00 15.97 339 GLN A O 1
ATOM 2544 N N . ASP A 1 340 ? 57.233 73.191 33.185 1.00 16.13 340 ASP A N 1
ATOM 2545 C CA . ASP A 1 340 ? 57.557 73.174 31.733 1.00 16.90 340 ASP A CA 1
ATOM 2546 C C . ASP A 1 340 ? 57.964 71.713 31.339 1.00 16.77 340 ASP A C 1
ATOM 2547 O O . ASP A 1 340 ? 57.492 71.170 30.364 1.00 17.57 340 ASP A O 1
ATOM 2552 N N . VAL A 1 341 ? 58.814 71.092 32.149 1.00 14.56 341 VAL A N 1
ATOM 2553 C CA . VAL A 1 341 ? 59.251 69.742 31.927 1.00 14.20 341 VAL A CA 1
ATOM 2554 C C . VAL A 1 341 ? 58.074 68.810 31.853 1.00 13.71 341 VAL A C 1
ATOM 2555 O O . VAL A 1 341 ? 57.960 68.038 30.876 1.00 15.42 341 VAL A O 1
ATOM 2559 N N . MET A 1 342 ? 57.157 68.898 32.832 1.00 13.30 342 MET A N 1
ATOM 2560 C CA . MET A 1 342 ? 55.994 68.088 32.864 1.00 12.31 342 MET A CA 1
ATOM 2561 C C . MET A 1 342 ? 55.131 68.287 31.614 1.00 14.35 342 MET A C 1
ATOM 2562 O O . MET A 1 342 ? 54.706 67.339 30.980 1.00 14.18 342 MET A O 1
ATOM 2567 N N . ASN A 1 343 ? 54.919 69.535 31.233 1.00 14.17 343 ASN A N 1
ATOM 2568 C CA . ASN A 1 343 ? 54.039 69.821 30.115 1.00 15.12 343 ASN A CA 1
ATOM 2569 C C . ASN A 1 343 ? 54.583 69.207 28.805 1.00 14.31 343 ASN A C 1
ATOM 2570 O O . ASN A 1 343 ? 53.811 68.615 28.037 1.00 15.93 343 ASN A O 1
ATOM 2575 N N . LYS A 1 344 ? 55.864 69.337 28.616 1.00 14.43 344 LYS A N 1
ATOM 2576 C CA . LYS A 1 344 ? 56.560 68.709 27.490 1.00 15.22 344 LYS A CA 1
ATOM 2577 C C . LYS A 1 344 ? 56.410 67.229 27.504 1.00 14.80 344 LYS A C 1
ATOM 2578 O O . LYS A 1 344 ? 56.095 66.640 26.475 1.00 15.56 344 LYS A O 1
ATOM 2584 N N . ILE A 1 345 ? 56.655 66.581 28.649 1.00 13.70 345 ILE A N 1
ATOM 2585 C CA . ILE A 1 345 ? 56.593 65.143 28.658 1.00 12.48 345 ILE A CA 1
ATOM 2586 C C . ILE A 1 345 ? 55.151 64.580 28.478 1.00 13.05 345 ILE A C 1
ATOM 2587 O O . ILE A 1 345 ? 54.919 63.553 27.805 1.00 12.26 345 ILE A O 1
ATOM 2592 N N . LEU A 1 346 ? 54.191 65.229 29.098 1.00 12.01 346 LEU A N 1
ATOM 2593 C CA . LEU A 1 346 ? 52.816 64.829 28.952 1.00 13.50 346 LEU A CA 1
ATOM 2594 C C . LEU A 1 346 ? 52.321 65.005 27.515 1.00 14.05 346 LEU A C 1
ATOM 2595 O O . LEU A 1 346 ? 51.341 64.371 27.161 1.00 14.55 346 LEU A O 1
ATOM 2600 N N . SER A 1 347 ? 52.975 65.866 26.723 1.00 16.06 347 SER A N 1
ATOM 2601 C CA . SER A 1 347 ? 52.604 66.021 25.295 1.00 16.35 347 SER A CA 1
ATOM 2602 C C . SER A 1 347 ? 53.025 64.793 24.465 1.00 16.95 347 SER A C 1
ATOM 2603 O O . SER A 1 347 ? 52.676 64.706 23.301 1.00 18.61 347 SER A O 1
ATOM 2606 N N . ARG A 1 348 ? 53.721 63.828 25.071 1.00 15.53 348 ARG A N 1
ATOM 2607 C CA . ARG A 1 348 ? 54.262 62.686 24.341 1.00 15.37 348 ARG A CA 1
ATOM 2608 C C . ARG A 1 348 ? 53.312 61.509 24.390 1.00 17.55 348 ARG A C 1
ATOM 2609 O O . ARG A 1 348 ? 52.906 61.071 25.468 1.00 15.98 348 ARG A O 1
ATOM 2617 N N . GLY A 1 349 ? 52.908 61.000 23.208 1.00 17.79 349 GLY A N 1
ATOM 2618 C CA . GLY A 1 349 ? 52.014 59.877 23.130 1.00 17.63 349 GLY A CA 1
ATOM 2619 C C . GLY A 1 349 ? 52.622 58.531 23.514 1.00 17.94 349 GLY A C 1
ATOM 2620 O O . GLY A 1 349 ? 53.861 58.425 23.806 1.00 16.09 349 GLY A O 1
ATOM 2621 N N . ARG A 1 350 ? 51.786 57.498 23.414 1.00 18.10 350 ARG A N 1
ATOM 2622 C CA . ARG A 1 350 ? 52.157 56.157 23.888 1.00 21.44 350 ARG A CA 1
ATOM 2623 C C . ARG A 1 350 ? 53.345 55.576 23.102 1.00 23.03 350 ARG A C 1
ATOM 2624 O O . ARG A 1 350 ? 54.203 54.873 23.699 1.00 21.89 350 ARG A O 1
ATOM 2632 N N . ASP A 1 351 ? 53.433 55.939 21.800 1.00 19.53 351 ASP A N 1
ATOM 2633 C CA . ASP A 1 351 ? 54.537 55.488 20.952 1.00 21.31 351 ASP A CA 1
ATOM 2634 C C . ASP A 1 351 ? 55.678 56.442 20.762 1.00 19.38 351 ASP A C 1
ATOM 2635 O O . ASP A 1 351 ? 56.487 56.273 19.836 1.00 18.63 351 ASP A O 1
ATOM 2640 N N . GLU A 1 352 ? 55.767 57.465 21.616 1.00 16.22 352 GLU A N 1
ATOM 2641 C CA . GLU A 1 352 ? 56.721 58.506 21.483 1.00 16.09 352 GLU A CA 1
ATOM 2642 C C . GLU A 1 352 ? 57.628 58.583 22.725 1.00 14.77 352 GLU A C 1
ATOM 2643 O O . GLU A 1 352 ? 58.291 59.581 22.983 1.00 12.77 352 GLU A O 1
ATOM 2649 N N . THR A 1 353 ? 57.585 57.533 23.513 1.00 13.94 353 THR A N 1
ATOM 2650 C CA . THR A 1 353 ? 58.350 57.533 24.775 1.00 13.27 353 THR A CA 1
ATOM 2651 C C . THR A 1 353 ? 59.838 57.361 24.481 1.00 13.22 353 THR A C 1
ATOM 2652 O O . THR A 1 353 ? 60.257 56.444 23.829 1.00 15.18 353 THR A O 1
ATOM 2656 N N . LEU A 1 354 ? 60.659 58.257 24.987 1.00 14.63 354 LEU A N 1
ATOM 2657 C CA . LEU A 1 354 ? 62.101 58.187 24.835 1.00 14.68 354 LEU A CA 1
ATOM 2658 C C . LEU A 1 354 ? 62.826 57.759 26.097 1.00 14.99 354 LEU A C 1
ATOM 2659 O O . LEU A 1 354 ? 62.367 58.013 27.257 1.00 13.64 354 LEU A O 1
ATOM 2664 N N . PRO A 1 355 ? 63.988 57.143 25.921 1.00 16.62 355 PRO A N 1
ATOM 2665 C CA . PRO A 1 355 ? 64.737 56.725 27.124 1.00 16.14 355 PRO A CA 1
ATOM 2666 C C . PRO A 1 355 ? 64.941 57.892 28.111 1.00 14.85 355 PRO A C 1
ATOM 2667 O O . PRO A 1 355 ? 65.147 59.031 27.717 1.00 15.16 355 PRO A O 1
ATOM 2671 N N . ASP A 1 356 ? 64.784 57.575 29.393 1.00 15.69 356 ASP A N 1
ATOM 2672 C CA . ASP A 1 356 ? 64.932 58.481 30.533 1.00 14.56 356 ASP A CA 1
ATOM 2673 C C . ASP A 1 356 ? 63.672 59.354 30.819 1.00 14.41 356 ASP A C 1
ATOM 2674 O O . ASP A 1 356 ? 63.603 59.958 31.898 1.00 14.49 356 ASP A O 1
ATOM 2679 N N . GLN A 1 357 ? 62.704 59.435 29.898 1.00 12.64 357 GLN A N 1
ATOM 2680 C CA . GLN A 1 357 ? 61.685 60.467 30.027 1.00 12.64 357 GLN A CA 1
ATOM 2681 C C . GLN A 1 357 ? 60.838 60.279 31.306 1.00 10.78 357 GLN A C 1
ATOM 2682 O O . GLN A 1 357 ? 60.432 61.252 31.942 1.00 11.89 357 GLN A O 1
ATOM 2688 N N . TRP A 1 358 ? 60.576 59.030 31.658 1.00 10.19 358 TRP A N 1
ATOM 2689 C CA . TRP A 1 358 ? 59.703 58.722 32.776 1.00 11.64 358 TRP A CA 1
ATOM 2690 C C . TRP A 1 358 ? 60.327 59.178 34.129 1.00 11.66 358 TRP A C 1
ATOM 2691 O O . TRP A 1 358 ? 59.628 59.542 35.072 1.00 10.82 358 TRP A O 1
ATOM 2702 N N . GLU A 1 359 ? 61.650 59.065 34.210 1.00 12.76 359 GLU A N 1
ATOM 2703 C CA . GLU A 1 359 ? 62.412 59.450 35.425 1.00 13.81 359 GLU A CA 1
ATOM 2704 C C . GLU A 1 359 ? 62.331 60.947 35.548 1.00 11.98 359 GLU A C 1
ATOM 2705 O O . GLU A 1 359 ? 62.182 61.516 36.670 1.00 12.65 359 GLU A O 1
ATOM 2711 N N . ALA A 1 360 ? 62.471 61.672 34.424 1.00 11.42 360 ALA A N 1
ATOM 2712 C CA . ALA A 1 360 ? 62.289 63.116 34.443 1.00 10.58 360 ALA A CA 1
ATOM 2713 C C . ALA A 1 360 ? 60.851 63.538 34.808 1.00 11.48 360 ALA A C 1
ATOM 2714 O O . ALA A 1 360 ? 60.634 64.544 35.509 1.00 9.80 360 ALA A O 1
ATOM 2716 N N . GLN A 1 361 ? 59.873 62.789 34.300 1.00 10.63 361 GLN A N 1
ATOM 2717 C CA . GLN A 1 361 ? 58.490 63.104 34.536 1.00 9.38 361 GLN A CA 1
ATOM 2718 C C . GLN A 1 361 ? 58.214 63.010 36.044 1.00 9.94 361 GLN A C 1
ATOM 2719 O O . GLN A 1 361 ? 57.590 63.897 36.670 1.00 9.53 361 GLN A O 1
ATOM 2725 N N . ILE A 1 362 ? 58.624 61.897 36.629 1.00 9.78 362 ILE A N 1
ATOM 2726 C CA . ILE A 1 362 ? 58.471 61.752 38.088 1.00 10.45 362 ILE A CA 1
ATOM 2727 C C . ILE A 1 362 ? 59.162 62.789 38.890 1.00 10.47 362 ILE A C 1
ATOM 2728 O O . ILE A 1 362 ? 58.540 63.321 39.839 1.00 11.97 362 ILE A O 1
ATOM 2733 N N . LEU A 1 363 ? 60.421 63.137 38.563 1.00 11.01 363 LEU A N 1
ATOM 2734 C CA . LEU A 1 363 ? 61.093 64.219 39.302 1.00 12.07 363 LEU A CA 1
ATOM 2735 C C . LEU A 1 363 ? 60.369 65.546 39.123 1.00 12.37 363 LEU A C 1
ATOM 2736 O O . LEU A 1 363 ? 60.159 66.279 40.102 1.00 11.49 363 LEU A O 1
ATOM 2741 N N . ALA A 1 364 ? 59.904 65.858 37.887 1.00 11.97 364 ALA A N 1
ATOM 2742 C CA . ALA A 1 364 ? 59.098 67.046 37.693 1.00 11.07 364 ALA A CA 1
ATOM 2743 C C . ALA A 1 364 ? 57.817 67.046 38.562 1.00 10.76 364 ALA A C 1
ATOM 2744 O O . ALA A 1 364 ? 57.480 68.043 39.137 1.00 12.55 364 ALA A O 1
ATOM 2746 N N . ARG A 1 365 ? 57.126 65.928 38.664 1.00 11.31 365 ARG A N 1
ATOM 2747 C CA . ARG A 1 365 ? 55.927 65.817 39.529 1.00 12.28 365 ARG A CA 1
ATOM 2748 C C . ARG A 1 365 ? 56.316 66.273 40.954 1.00 12.81 365 ARG A C 1
ATOM 2749 O O . ARG A 1 365 ? 55.634 67.103 41.571 1.00 12.24 365 ARG A O 1
ATOM 2757 N N . ILE A 1 366 ? 57.462 65.785 41.457 1.00 12.52 366 ILE A N 1
ATOM 2758 C CA . ILE A 1 366 ? 57.910 66.172 42.811 1.00 12.29 366 ILE A CA 1
ATOM 2759 C C . ILE A 1 366 ? 58.186 67.638 42.938 1.00 12.97 366 ILE A C 1
ATOM 2760 O O . ILE A 1 366 ? 57.651 68.271 43.787 1.00 12.97 366 ILE A O 1
ATOM 2765 N N . LEU A 1 367 ? 58.975 68.188 42.036 1.00 10.84 367 LEU A N 1
ATOM 2766 C CA . LEU A 1 367 ? 59.440 69.523 42.108 1.00 12.37 367 LEU A CA 1
ATOM 2767 C C . LEU A 1 367 ? 58.376 70.579 41.830 1.00 13.76 367 LEU A C 1
ATOM 2768 O O . LEU A 1 367 ? 58.605 71.785 42.060 1.00 14.46 367 LEU A O 1
ATOM 2773 N N . ILE A 1 368 ? 57.241 70.176 41.264 1.00 15.58 368 ILE A N 1
ATOM 2774 C CA . ILE A 1 368 ? 56.144 71.116 41.058 1.00 17.64 368 ILE A CA 1
ATOM 2775 C C . ILE A 1 368 ? 55.483 71.449 42.373 1.00 19.09 368 ILE A C 1
ATOM 2776 O O . ILE A 1 368 ? 55.061 72.576 42.516 1.00 20.49 368 ILE A O 1
ATOM 2781 N N . ASN A 1 369 ? 55.463 70.498 43.327 1.00 20.17 369 ASN A N 1
ATOM 2782 C CA . ASN A 1 369 ? 54.799 70.640 44.636 1.00 21.24 369 ASN A CA 1
ATOM 2783 C C . ASN A 1 369 ? 55.764 70.789 45.848 1.00 19.81 369 ASN A C 1
ATOM 2784 O O . ASN A 1 369 ? 55.281 70.992 46.983 1.00 20.13 369 ASN A O 1
ATOM 2789 N N . HIS A 1 370 ? 57.062 70.596 45.623 1.00 16.64 370 HIS A N 1
ATOM 2790 C CA . HIS A 1 370 ? 58.036 70.513 46.728 1.00 18.03 370 HIS A CA 1
ATOM 2791 C C . HIS A 1 370 ? 59.368 71.049 46.300 1.00 17.56 370 HIS A C 1
ATOM 2792 O O . HIS A 1 370 ? 59.742 70.917 45.131 1.00 19.03 370 HIS A O 1
ATOM 2799 N N . LYS A 1 371 ? 60.136 71.557 47.255 1.00 16.60 371 LYS A N 1
ATOM 2800 C CA . LYS A 1 371 ? 61.547 71.851 46.995 1.00 18.34 371 LYS A CA 1
ATOM 2801 C C . LYS A 1 371 ? 62.367 70.653 47.361 1.00 17.52 371 LYS A C 1
ATOM 2802 O O . LYS A 1 371 ? 62.053 70.014 48.361 1.00 18.22 371 LYS A O 1
ATOM 2808 N N . VAL A 1 372 ? 63.405 70.354 46.588 1.00 15.12 372 VAL A N 1
ATOM 2809 C CA . VAL A 1 372 ? 64.300 69.269 46.907 1.00 14.97 372 VAL A CA 1
ATOM 2810 C C . VAL A 1 372 ? 65.684 69.847 47.102 1.00 14.41 372 VAL A C 1
ATOM 2811 O O . VAL A 1 372 ? 66.152 70.747 46.317 1.00 16.41 372 VAL A O 1
ATOM 2815 N N . ILE A 1 373 ? 66.292 69.412 48.193 1.00 13.23 373 ILE A N 1
ATOM 2816 C CA . ILE A 1 373 ? 67.673 69.755 48.515 1.00 12.73 373 ILE A CA 1
ATOM 2817 C C . ILE A 1 373 ? 68.480 68.492 48.445 1.00 12.63 373 ILE A C 1
ATOM 2818 O O . ILE A 1 373 ? 68.135 67.490 49.085 1.00 13.01 373 ILE A O 1
ATOM 2823 N N . MET A 1 374 ? 69.547 68.494 47.655 1.00 11.88 374 MET A N 1
ATOM 2824 C CA . MET A 1 374 ? 70.366 67.298 47.587 1.00 11.84 374 MET A CA 1
ATOM 2825 C C . MET A 1 374 ? 71.730 67.506 48.311 1.00 12.72 374 MET A C 1
ATOM 2826 O O . MET A 1 374 ? 72.488 68.414 48.005 1.00 13.38 374 MET A O 1
ATOM 2831 N N . VAL A 1 375 ? 72.008 66.646 49.270 1.00 12.53 375 VAL A N 1
ATOM 2832 C CA . VAL A 1 375 ? 73.344 66.457 49.842 1.00 13.13 375 VAL A CA 1
ATOM 2833 C C . VAL A 1 375 ? 74.028 65.420 48.990 1.00 13.49 375 VAL A C 1
ATOM 2834 O O . VAL A 1 375 ? 73.651 64.254 48.966 1.00 11.99 375 VAL A O 1
ATOM 2838 N N . THR A 1 376 ? 75.102 65.859 48.315 1.00 13.87 376 THR A N 1
ATOM 2839 C CA . THR A 1 376 ? 75.704 65.123 47.255 1.00 15.17 376 THR A CA 1
ATOM 2840 C C . THR A 1 376 ? 77.140 65.601 47.061 1.00 15.58 376 THR A C 1
ATOM 2841 O O . THR A 1 376 ? 77.487 66.633 47.546 1.00 15.30 376 THR A O 1
ATOM 2845 N N . ASP A 1 377 ? 77.930 64.790 46.378 1.00 17.06 377 ASP A N 1
ATOM 2846 C CA . ASP A 1 377 ? 79.310 65.077 45.996 1.00 19.05 377 ASP A CA 1
ATOM 2847 C C . ASP A 1 377 ? 79.366 66.396 45.299 1.00 19.78 377 ASP A C 1
ATOM 2848 O O . ASP A 1 377 ? 78.492 66.668 44.479 1.00 19.10 377 ASP A O 1
ATOM 2853 N N . SER A 1 378 ? 80.408 67.197 45.580 1.00 19.65 378 SER A N 1
ATOM 2854 C CA . SER A 1 378 ? 80.515 68.551 45.034 1.00 20.56 378 SER A CA 1
ATOM 2855 C C . SER A 1 378 ? 80.567 68.601 43.524 1.00 20.34 378 SER A C 1
ATOM 2856 O O . SER A 1 378 ? 80.183 69.638 42.959 1.00 19.39 378 SER A O 1
ATOM 2859 N N . LYS A 1 379 ? 81.022 67.502 42.898 1.00 20.14 379 LYS A N 1
ATOM 2860 C CA . LYS A 1 379 ? 81.047 67.303 41.422 1.00 20.19 379 LYS A CA 1
ATOM 2861 C C . LYS A 1 379 ? 79.682 67.527 40.838 1.00 20.02 379 LYS A C 1
ATOM 2862 O O . LYS A 1 379 ? 79.541 67.894 39.640 1.00 18.30 379 LYS A O 1
ATOM 2868 N N . ASN A 1 380 ? 78.641 67.345 41.655 1.00 18.47 380 ASN A N 1
ATOM 2869 C CA . ASN A 1 380 ? 77.285 67.383 41.155 1.00 18.69 380 ASN A CA 1
ATOM 2870 C C . ASN A 1 380 ? 76.499 68.662 41.443 1.00 17.80 380 ASN A C 1
ATOM 2871 O O . ASN A 1 380 ? 75.314 68.738 41.078 1.00 17.04 380 ASN A O 1
ATOM 2876 N N . TYR A 1 381 ? 77.125 69.671 42.067 1.00 17.34 381 TYR A N 1
ATOM 2877 C CA . TYR A 1 381 ? 76.358 70.816 42.485 1.00 17.02 381 TYR A CA 1
ATOM 2878 C C . TYR A 1 381 ? 75.741 71.525 41.313 1.00 17.06 381 TYR A C 1
ATOM 2879 O O . TYR A 1 381 ? 74.602 71.990 41.406 1.00 15.03 381 TYR A O 1
ATOM 2888 N N . GLU A 1 382 ? 76.485 71.638 40.215 1.00 16.05 382 GLU A N 1
ATOM 2889 C CA . GLU A 1 382 ? 75.947 72.382 39.064 1.00 17.37 382 GLU A CA 1
ATOM 2890 C C . GLU A 1 382 ? 74.805 71.622 38.436 1.00 15.79 382 GLU A C 1
ATOM 2891 O O . GLU A 1 382 ? 73.792 72.208 38.060 1.00 17.57 382 GLU A O 1
ATOM 2897 N N . TYR A 1 383 ? 74.906 70.294 38.411 1.00 15.66 383 TYR A N 1
ATOM 2898 C CA . TYR A 1 383 ? 73.796 69.496 37.875 1.00 16.01 383 TYR A CA 1
ATOM 2899 C C . TYR A 1 383 ? 72.529 69.720 38.707 1.00 15.09 383 TYR A C 1
ATOM 2900 O O . TYR A 1 383 ? 71.398 69.875 38.199 1.00 14.59 383 TYR A O 1
ATOM 2909 N N . VAL A 1 384 ? 72.704 69.662 40.015 1.00 14.99 384 VAL A N 1
ATOM 2910 C CA . VAL A 1 384 ? 71.578 69.775 40.916 1.00 13.20 384 VAL A CA 1
ATOM 2911 C C . VAL A 1 384 ? 70.882 71.137 40.707 1.00 14.29 384 VAL A C 1
ATOM 2912 O O . VAL A 1 384 ? 69.625 71.212 40.630 1.00 12.27 384 VAL A O 1
ATOM 2916 N N . LYS A 1 385 ? 71.684 72.210 40.585 1.00 16.30 385 LYS A N 1
ATOM 2917 C CA . LYS A 1 385 ? 71.144 73.557 40.297 1.00 18.04 385 LYS A CA 1
ATOM 2918 C C . LYS A 1 385 ? 70.413 73.636 38.944 1.00 17.08 385 LYS A C 1
ATOM 2919 O O . LYS A 1 385 ? 69.334 74.248 38.805 1.00 16.83 385 LYS A O 1
ATOM 2925 N N . ASP A 1 386 ? 70.989 72.975 37.961 1.00 17.81 386 ASP A N 1
ATOM 2926 C CA . ASP A 1 386 ? 70.451 72.929 36.619 1.00 16.87 386 ASP A CA 1
ATOM 2927 C C . ASP A 1 386 ? 69.121 72.162 36.596 1.00 16.89 386 ASP A C 1
ATOM 2928 O O . ASP A 1 386 ? 68.314 72.351 35.708 1.00 17.44 386 ASP A O 1
ATOM 2933 N N . MET A 1 387 ? 68.902 71.286 37.576 1.00 15.82 387 MET A N 1
ATOM 2934 C CA . MET A 1 387 ? 67.684 70.492 37.689 1.00 16.61 387 MET A CA 1
ATOM 2935 C C . MET A 1 387 ? 66.689 71.057 38.714 1.00 16.76 387 MET A C 1
ATOM 2936 O O . MET A 1 387 ? 65.856 70.349 39.257 1.00 16.47 387 MET A O 1
ATOM 2941 N N . PHE A 1 388 ? 66.731 72.370 38.880 1.00 14.89 388 PHE A N 1
ATOM 2942 C CA . PHE A 1 388 ? 65.835 73.098 39.742 1.00 15.80 388 PHE A CA 1
ATOM 2943 C C . PHE A 1 388 ? 65.804 72.557 41.166 1.00 15.53 388 PHE A C 1
ATOM 2944 O O . PHE A 1 388 ? 64.771 72.601 41.807 1.00 17.22 388 PHE A O 1
ATOM 2952 N N . MET A 1 389 ? 66.935 72.029 41.638 1.00 15.66 389 MET A N 1
ATOM 2953 C CA . MET A 1 389 ? 67.087 71.625 43.008 1.00 15.50 389 MET A CA 1
ATOM 2954 C C . MET A 1 389 ? 68.191 72.495 43.660 1.00 16.67 389 MET A C 1
ATOM 2955 O O . MET A 1 389 ? 68.747 73.402 42.998 1.00 16.14 389 MET A O 1
ATOM 2960 N N . THR A 1 390 ? 68.448 72.286 44.954 1.00 16.51 390 THR A N 1
ATOM 2961 C CA . THR A 1 390 ? 69.452 73.066 45.667 1.00 16.13 390 THR A CA 1
ATOM 2962 C C . THR A 1 390 ? 70.427 72.095 46.281 1.00 16.95 390 THR A C 1
ATOM 2963 O O . THR A 1 390 ? 70.028 71.169 47.066 1.00 14.49 390 THR A O 1
ATOM 2967 N N . PRO A 1 391 ? 71.704 72.254 45.927 1.00 17.94 391 PRO A N 1
ATOM 2968 C CA . PRO A 1 391 ? 72.728 71.413 46.518 1.00 18.03 391 PRO A CA 1
ATOM 2969 C C . PRO A 1 391 ? 73.062 71.868 47.951 1.00 19.10 391 PRO A C 1
ATOM 2970 O O . PRO A 1 391 ? 72.908 73.052 48.280 1.00 19.10 391 PRO A O 1
ATOM 2974 N N . ALA A 1 392 ? 73.492 70.929 48.773 1.00 18.92 392 ALA A N 1
ATOM 2975 C CA . ALA A 1 392 ? 73.992 71.249 50.131 1.00 20.25 392 ALA A CA 1
ATOM 2976 C C . ALA A 1 392 ? 75.182 70.384 50.451 1.00 20.66 392 ALA A C 1
ATOM 2977 O O . ALA A 1 392 ? 75.252 69.228 49.995 1.00 20.10 392 ALA A O 1
ATOM 2979 N N . LYS A 1 393 ? 76.159 70.930 51.198 1.00 21.36 393 LYS A N 1
ATOM 2980 C CA . LYS A 1 393 ? 77.375 70.158 51.469 1.00 22.22 393 LYS A CA 1
ATOM 2981 C C . LYS A 1 393 ? 77.191 69.074 52.500 1.00 20.95 393 LYS A C 1
ATOM 2982 O O . LYS A 1 393 ? 77.921 68.082 52.517 1.00 21.35 393 LYS A O 1
ATOM 2988 N N . ASP A 1 394 ? 76.233 69.259 53.403 1.00 21.34 394 ASP A N 1
ATOM 2989 C CA . ASP A 1 394 ? 75.985 68.291 54.430 1.00 21.14 394 ASP A CA 1
ATOM 2990 C C . ASP A 1 394 ? 74.579 68.474 54.966 1.00 19.28 394 ASP A C 1
ATOM 2991 O O . ASP A 1 394 ? 73.880 69.426 54.614 1.00 20.16 394 ASP A O 1
ATOM 2996 N N . LEU A 1 395 ? 74.164 67.580 55.844 1.00 19.58 395 LEU A N 1
ATOM 2997 C CA . LEU A 1 395 ? 72.801 67.598 56.338 1.00 18.41 395 LEU A CA 1
ATOM 2998 C C . LEU A 1 395 ? 72.500 68.835 57.182 1.00 19.11 395 LEU A C 1
ATOM 2999 O O . LEU A 1 395 ? 71.404 69.374 57.158 1.00 19.60 395 LEU A O 1
ATOM 3004 N N . GLY A 1 396 ? 73.481 69.308 57.932 1.00 20.16 396 GLY A N 1
ATOM 3005 C CA . GLY A 1 396 ? 73.328 70.582 58.651 1.00 20.72 396 GLY A CA 1
ATOM 3006 C C . GLY A 1 396 ? 72.996 71.775 57.782 1.00 20.15 396 GLY A C 1
ATOM 3007 O O . GLY A 1 396 ? 72.020 72.456 58.036 1.00 20.15 396 GLY A O 1
ATOM 3008 N N . GLU A 1 397 ? 73.758 71.963 56.701 1.00 19.88 397 GLU A N 1
ATOM 3009 C CA . GLU A 1 397 ? 73.468 73.013 55.767 1.00 19.37 397 GLU A CA 1
ATOM 3010 C C . GLU A 1 397 ? 72.129 72.787 55.078 1.00 18.86 397 GLU A C 1
ATOM 3011 O O . GLU A 1 397 ? 71.403 73.714 54.869 1.00 19.83 397 GLU A O 1
ATOM 3017 N N . ALA A 1 398 ? 71.813 71.537 54.743 1.00 18.49 398 ALA A N 1
ATOM 3018 C CA . ALA A 1 398 ? 70.572 71.246 54.062 1.00 19.33 398 ALA A CA 1
ATOM 3019 C C . ALA A 1 398 ? 69.410 71.687 54.957 1.00 18.84 398 ALA A C 1
ATOM 3020 O O . ALA A 1 398 ? 68.454 72.369 54.506 1.00 16.36 398 ALA A O 1
ATOM 3022 N N . LEU A 1 399 ? 69.510 71.352 56.237 1.00 19.62 399 LEU A N 1
ATOM 3023 C CA . LEU A 1 399 ? 68.449 71.729 57.200 1.00 21.21 399 LEU A CA 1
ATOM 3024 C C . LEU A 1 399 ? 68.311 73.235 57.360 1.00 20.96 399 LEU A C 1
ATOM 3025 O O . LEU A 1 399 ? 67.187 73.742 57.432 1.00 21.77 399 LEU A O 1
ATOM 3030 N N . LYS A 1 400 ? 69.437 73.950 57.410 1.00 21.62 400 LYS A N 1
ATOM 3031 C CA . LYS A 1 400 ? 69.390 75.439 57.476 1.00 23.29 400 LYS A CA 1
ATOM 3032 C C . LYS A 1 400 ? 68.677 76.023 56.236 1.00 22.47 400 LYS A C 1
ATOM 3033 O O . LYS A 1 400 ? 67.865 76.974 56.342 1.00 22.27 400 LYS A O 1
ATOM 3039 N N . ILE A 1 401 ? 68.944 75.438 55.061 1.00 21.32 401 ILE A N 1
ATOM 3040 C CA . ILE A 1 401 ? 68.309 75.952 53.828 1.00 21.68 401 ILE A CA 1
ATOM 3041 C C . ILE A 1 401 ? 66.796 75.686 53.945 1.00 20.94 401 ILE A C 1
ATOM 3042 O O . ILE A 1 401 ? 66.004 76.592 53.765 1.00 22.21 401 ILE A O 1
ATOM 3047 N N . ALA A 1 402 ? 66.417 74.464 54.351 1.00 20.61 402 ALA A N 1
ATOM 3048 C CA . ALA A 1 402 ? 65.011 74.064 54.432 1.00 20.98 402 ALA A CA 1
ATOM 3049 C C . ALA A 1 402 ? 64.316 74.999 55.377 1.00 22.36 402 ALA A C 1
ATOM 3050 O O . ALA A 1 402 ? 63.276 75.523 55.054 1.00 22.82 402 ALA A O 1
ATOM 3052 N N . GLU A 1 403 ? 64.903 75.179 56.554 1.00 24.35 403 GLU A N 1
ATOM 3053 C CA . GLU A 1 403 ? 64.322 76.103 57.564 1.00 26.31 403 GLU A CA 1
ATOM 3054 C C . GLU A 1 403 ? 64.063 77.514 57.045 1.00 27.32 403 GLU A C 1
ATOM 3055 O O . GLU A 1 403 ? 63.046 78.122 57.379 1.00 28.03 403 GLU A O 1
ATOM 3061 N N . SER A 1 404 ? 64.965 78.033 56.221 1.00 28.79 404 SER A N 1
ATOM 3062 C CA . SER A 1 404 ? 64.753 79.330 55.558 1.00 30.55 404 SER A CA 1
ATOM 3063 C C . SER A 1 404 ? 63.495 79.349 54.665 1.00 31.26 404 SER A C 1
ATOM 3064 O O . SER A 1 404 ? 62.838 80.362 54.532 1.00 31.84 404 SER A O 1
ATOM 3067 N N . ILE A 1 405 ? 63.197 78.212 54.061 1.00 31.37 405 ILE A N 1
ATOM 3068 C CA . ILE A 1 405 ? 62.091 78.032 53.121 1.00 32.45 405 ILE A CA 1
ATOM 3069 C C . ILE A 1 405 ? 60.776 77.857 53.847 1.00 33.95 405 ILE A C 1
ATOM 3070 O O . ILE A 1 405 ? 59.779 78.463 53.469 1.00 34.15 405 ILE A O 1
ATOM 3075 N N . VAL A 1 406 ? 60.779 77.035 54.901 1.00 36.07 406 VAL A N 1
ATOM 3076 C CA . VAL A 1 406 ? 59.586 76.812 55.738 1.00 38.19 406 VAL A CA 1
ATOM 3077 C C . VAL A 1 406 ? 59.777 77.598 57.057 1.00 40.09 406 VAL A C 1
ATOM 3078 O O . VAL A 1 406 ? 59.725 78.814 57.041 1.00 41.86 406 VAL A O 1
ATOM 3082 N N . ASN A 1 407 ? 60.034 76.914 58.172 1.00 42.05 407 ASN A N 1
ATOM 3083 C CA . ASN A 1 407 ? 60.243 77.544 59.510 1.00 43.25 407 ASN A CA 1
ATOM 3084 C C . ASN A 1 407 ? 61.381 76.834 60.252 1.00 44.28 407 ASN A C 1
ATOM 3085 O O . ASN A 1 407 ? 61.656 75.654 59.996 1.00 44.13 407 ASN A O 1
ATOM 3090 N N . ASN A 1 408 ? 61.996 77.514 61.216 1.00 45.75 408 ASN A N 1
ATOM 3091 C CA . ASN A 1 408 ? 63.079 76.893 62.023 1.00 47.18 408 ASN A CA 1
ATOM 3092 C C . ASN A 1 408 ? 62.574 76.006 63.169 1.00 46.98 408 ASN A C 1
ATOM 3093 O O . ASN A 1 408 ? 63.379 75.539 63.990 1.00 47.15 408 ASN A O 1
ATOM 3098 N N . ASP A 1 409 ? 61.255 75.763 63.191 1.00 46.63 409 ASP A N 1
ATOM 3099 C CA . ASP A 1 409 ? 60.602 74.943 64.207 1.00 46.41 409 ASP A CA 1
ATOM 3100 C C . ASP A 1 409 ? 59.825 73.743 63.633 1.00 45.24 409 ASP A C 1
ATOM 3101 O O . ASP A 1 409 ? 59.210 72.985 64.398 1.00 45.82 409 ASP A O 1
ATOM 3106 N N . SER A 1 410 ? 59.862 73.560 62.311 1.00 42.87 410 SER A N 1
ATOM 3107 C CA . SER A 1 410 ? 58.972 72.601 61.657 1.00 41.08 410 SER A CA 1
ATOM 3108 C C . SER A 1 410 ? 59.293 71.181 62.078 1.00 37.19 410 SER A C 1
ATOM 3109 O O . SER A 1 410 ? 60.443 70.811 62.018 1.00 37.66 410 SER A O 1
ATOM 3112 N N . LYS A 1 411 ? 58.318 70.366 62.495 1.00 34.65 411 LYS A N 1
ATOM 3113 C CA . LYS A 1 411 ? 58.669 68.943 62.747 1.00 31.25 411 LYS A CA 1
ATOM 3114 C C . LYS A 1 411 ? 59.058 68.256 61.421 1.00 28.55 411 LYS A C 1
ATOM 3115 O O . LYS A 1 411 ? 58.582 68.626 60.372 1.00 29.76 411 LYS A O 1
ATOM 3121 N N . ILE A 1 412 ? 59.938 67.267 61.504 1.00 24.20 412 ILE A N 1
ATOM 3122 C CA . ILE A 1 412 ? 60.649 66.721 60.379 1.00 21.91 412 ILE A CA 1
ATOM 3123 C C . ILE A 1 412 ? 60.418 65.258 60.377 1.00 20.36 412 ILE A C 1
ATOM 3124 O O . ILE A 1 412 ? 60.581 64.576 61.415 1.00 18.02 412 ILE A O 1
ATOM 3129 N N . ASN A 1 413 ? 60.077 64.730 59.215 1.00 17.88 413 ASN A N 1
ATOM 3130 C CA . ASN A 1 413 ? 60.010 63.311 59.052 1.00 16.58 413 ASN A CA 1
ATOM 3131 C C . ASN A 1 413 ? 61.389 62.802 58.650 1.00 17.57 413 ASN A C 1
ATOM 3132 O O . ASN A 1 413 ? 61.954 63.315 57.704 1.00 18.82 413 ASN A O 1
ATOM 3137 N N . VAL A 1 414 ? 61.909 61.755 59.295 1.00 16.75 414 VAL A N 1
ATOM 3138 C CA . VAL A 1 414 ? 63.208 61.143 58.917 1.00 15.70 414 VAL A CA 1
ATOM 3139 C C . VAL A 1 414 ? 63.000 59.766 58.382 1.00 15.39 414 VAL A C 1
ATOM 3140 O O . VAL A 1 414 ? 62.474 58.894 59.072 1.00 16.54 414 VAL A O 1
ATOM 3144 N N . ILE A 1 415 ? 63.390 59.539 57.128 1.00 14.19 415 ILE A N 1
ATOM 3145 C CA . ILE A 1 415 ? 63.225 58.251 56.508 1.00 12.41 415 ILE A CA 1
ATOM 3146 C C . ILE A 1 415 ? 64.646 57.837 56.120 1.00 14.00 415 ILE A C 1
ATOM 3147 O O . ILE A 1 415 ? 65.110 58.198 55.028 1.00 11.00 415 ILE A O 1
ATOM 3152 N N . PRO A 1 416 ? 65.344 57.103 57.003 1.00 15.33 416 PRO A N 1
ATOM 3153 C CA . PRO A 1 416 ? 66.782 56.953 56.745 1.00 17.15 416 PRO A CA 1
ATOM 3154 C C . PRO A 1 416 ? 67.152 56.253 55.434 1.00 17.59 416 PRO A C 1
ATOM 3155 O O . PRO A 1 416 ? 68.149 56.626 54.822 1.00 19.78 416 PRO A O 1
ATOM 3159 N N . ASP A 1 417 ? 66.354 55.290 54.998 1.00 19.30 417 ASP A N 1
ATOM 3160 C CA . ASP A 1 417 ? 66.521 54.659 53.696 1.00 19.14 417 ASP A CA 1
ATOM 3161 C C . ASP A 1 417 ? 65.251 54.807 52.827 1.00 19.25 417 ASP A C 1
ATOM 3162 O O . ASP A 1 417 ? 64.252 54.075 52.974 1.00 18.78 417 ASP A O 1
ATOM 3167 N N . GLY A 1 418 ? 65.303 55.809 51.962 1.00 18.09 418 GLY A N 1
ATOM 3168 C CA . GLY A 1 418 ? 64.200 56.169 51.097 1.00 18.29 418 GLY A CA 1
ATOM 3169 C C . GLY A 1 418 ? 63.794 55.149 50.030 1.00 17.94 418 GLY A C 1
ATOM 3170 O O . GLY A 1 418 ? 62.670 55.183 49.536 1.00 17.26 418 GLY A O 1
ATOM 3171 N N . VAL A 1 419 ? 64.710 54.283 49.630 1.00 18.14 419 VAL A N 1
ATOM 3172 C CA . VAL A 1 419 ? 64.432 53.350 48.504 1.00 19.23 419 VAL A CA 1
ATOM 3173 C C . VAL A 1 419 ? 63.861 52.037 48.933 1.00 20.61 419 VAL A C 1
ATOM 3174 O O . VAL A 1 419 ? 63.260 51.309 48.115 1.00 22.09 419 VAL A O 1
ATOM 3178 N N . SER A 1 420 ? 64.040 51.713 50.203 1.00 20.92 420 SER A N 1
ATOM 3179 C CA . SER A 1 420 ? 63.553 50.476 50.781 1.00 20.41 420 SER A CA 1
ATOM 3180 C C . SER A 1 420 ? 62.102 50.474 51.330 1.00 19.79 420 SER A C 1
ATOM 3181 O O . SER A 1 420 ? 61.599 49.426 51.696 1.00 22.11 420 SER A O 1
ATOM 3184 N N . VAL A 1 421 ? 61.453 51.619 51.444 1.00 17.68 421 VAL A N 1
ATOM 3185 C CA . VAL A 1 421 ? 60.187 51.713 52.093 1.00 17.20 421 VAL A CA 1
ATOM 3186 C C . VAL A 1 421 ? 59.039 51.983 51.105 1.00 16.80 421 VAL A C 1
ATOM 3187 O O . VAL A 1 421 ? 59.258 52.479 49.976 1.00 14.48 421 VAL A O 1
ATOM 3191 N N . ILE A 1 422 ? 57.824 51.715 51.596 1.00 14.13 422 ILE A N 1
ATOM 3192 C CA . ILE A 1 422 ? 56.579 52.110 50.968 1.00 13.09 422 ILE A CA 1
ATOM 3193 C C . ILE A 1 422 ? 55.966 53.083 51.950 1.00 13.43 422 ILE A C 1
ATOM 3194 O O . ILE A 1 422 ? 55.511 52.678 53.041 1.00 15.41 422 ILE A O 1
ATOM 3199 N N . VAL A 1 423 ? 55.915 54.361 51.565 1.00 12.80 423 VAL A N 1
ATOM 3200 C CA . VAL A 1 423 ? 55.389 55.373 52.496 1.00 14.28 423 VAL A CA 1
ATOM 3201 C C . VAL A 1 423 ? 53.869 55.492 52.286 1.00 16.87 423 VAL A C 1
ATOM 3202 O O . VAL A 1 423 ? 53.429 55.857 51.207 1.00 15.08 423 VAL A O 1
ATOM 3206 N N . ARG A 1 424 ? 53.108 55.236 53.350 1.00 19.43 424 ARG A N 1
ATOM 3207 C CA . ARG A 1 424 ? 51.691 55.335 53.360 1.00 22.24 424 ARG A CA 1
ATOM 3208 C C . ARG A 1 424 ? 51.309 56.482 54.261 1.00 24.42 424 ARG A C 1
ATOM 3209 O O . ARG A 1 424 ? 51.778 56.549 55.382 1.00 23.07 424 ARG A O 1
ATOM 3217 N N . GLU A 1 425 ? 50.508 57.411 53.739 1.00 27.61 425 GLU A N 1
ATOM 3218 C CA . GLU A 1 425 ? 49.955 58.522 54.510 1.00 31.11 425 GLU A CA 1
ATOM 3219 C C . GLU A 1 425 ? 49.021 58.044 55.605 1.00 32.63 425 GLU A C 1
ATOM 3220 O O . GLU A 1 425 ? 48.095 57.260 55.367 1.00 33.44 425 GLU A O 1
ATOM 3226 N N . LYS A 1 426 ? 49.254 58.560 56.805 1.00 34.56 426 LYS A N 1
ATOM 3227 C CA . LYS A 1 426 ? 48.626 58.040 58.029 1.00 36.63 426 LYS A CA 1
ATOM 3228 C C . LYS A 1 426 ? 47.172 58.484 58.180 1.00 37.23 426 LYS A C 1
ATOM 3229 O O . LYS A 1 426 ? 46.317 57.642 58.493 1.00 38.52 426 LYS A O 1
ATOM 3235 N N . ALA B 1 2 ? 121.264 25.758 1.898 1.00 44.41 2 ALA B N 1
ATOM 3236 C CA . ALA B 1 2 ? 122.305 26.739 2.338 1.00 44.20 2 ALA B CA 1
ATOM 3237 C C . ALA B 1 2 ? 121.730 27.743 3.348 1.00 44.38 2 ALA B C 1
ATOM 3238 O O . ALA B 1 2 ? 122.192 27.811 4.490 1.00 44.65 2 ALA B O 1
ATOM 3240 N N . ASN B 1 3 ? 120.731 28.521 2.936 1.00 43.64 3 ASN B N 1
ATOM 3241 C CA . ASN B 1 3 ? 120.041 29.410 3.872 1.00 43.84 3 ASN B CA 1
ATOM 3242 C C . ASN B 1 3 ? 118.902 28.609 4.509 1.00 42.57 3 ASN B C 1
ATOM 3243 O O . ASN B 1 3 ? 117.987 28.215 3.819 1.00 42.73 3 ASN B O 1
ATOM 3248 N N . ILE B 1 4 ? 119.019 28.329 5.807 1.00 41.92 4 ILE B N 1
ATOM 3249 C CA . ILE B 1 4 ? 118.002 27.590 6.572 1.00 41.17 4 ILE B CA 1
ATOM 3250 C C . ILE B 1 4 ? 117.294 28.562 7.512 1.00 40.01 4 ILE B C 1
ATOM 3251 O O . ILE B 1 4 ? 117.889 29.511 7.998 1.00 40.13 4 ILE B O 1
ATOM 3256 N N . GLU B 1 5 ? 116.014 28.338 7.751 1.00 38.91 5 GLU B N 1
ATOM 3257 C CA . GLU B 1 5 ? 115.286 29.158 8.698 1.00 38.74 5 GLU B CA 1
ATOM 3258 C C . GLU B 1 5 ? 114.766 28.173 9.744 1.00 37.10 5 GLU B C 1
ATOM 3259 O O . GLU B 1 5 ? 114.067 27.230 9.390 1.00 36.72 5 GLU B O 1
ATOM 3265 N N . ILE B 1 6 ? 115.156 28.362 11.008 1.00 35.64 6 ILE B N 1
ATOM 3266 C CA . ILE B 1 6 ? 114.756 27.450 12.111 1.00 34.38 6 ILE B CA 1
ATOM 3267 C C . ILE B 1 6 ? 113.800 28.169 13.073 1.00 33.14 6 ILE B C 1
ATOM 3268 O O . ILE B 1 6 ? 114.180 29.153 13.687 1.00 33.47 6 ILE B O 1
ATOM 3273 N N . PRO B 1 7 ? 112.542 27.699 13.189 1.00 31.71 7 PRO B N 1
ATOM 3274 C CA . PRO B 1 7 ? 111.663 28.227 14.209 1.00 30.88 7 PRO B CA 1
ATOM 3275 C C . PRO B 1 7 ? 112.271 28.257 15.598 1.00 31.67 7 PRO B C 1
ATOM 3276 O O . PRO B 1 7 ? 112.880 27.279 16.065 1.00 31.08 7 PRO B O 1
ATOM 3280 N N . TYR B 1 8 ? 112.094 29.395 16.253 1.00 31.50 8 TYR B N 1
ATOM 3281 C CA . TYR B 1 8 ? 112.554 29.625 17.603 1.00 32.03 8 TYR B CA 1
ATOM 3282 C C . TYR B 1 8 ? 111.626 30.674 18.212 1.00 32.15 8 TYR B C 1
ATOM 3283 O O . TYR B 1 8 ? 111.536 31.797 17.698 1.00 32.23 8 TYR B O 1
ATOM 3292 N N . GLY B 1 9 ? 110.906 30.298 19.263 1.00 32.12 9 GLY B N 1
ATOM 3293 C CA . GLY B 1 9 ? 109.875 31.160 19.841 1.00 33.02 9 GLY B CA 1
ATOM 3294 C C . GLY B 1 9 ? 108.943 31.726 18.786 1.00 34.60 9 GLY B C 1
ATOM 3295 O O . GLY B 1 9 ? 108.475 30.994 17.890 1.00 33.48 9 GLY B O 1
ATOM 3296 N N . LYS B 1 10 ? 108.718 33.040 18.874 1.00 36.12 10 LYS B N 1
ATOM 3297 C CA . LYS B 1 10 ? 107.748 33.730 18.021 1.00 38.35 10 LYS B CA 1
ATOM 3298 C C . LYS B 1 10 ? 108.191 33.896 16.562 1.00 39.04 10 LYS B C 1
ATOM 3299 O O . LYS B 1 10 ? 107.358 34.227 15.693 1.00 39.71 10 LYS B O 1
ATOM 3305 N N . SER B 1 11 ? 109.479 33.692 16.297 1.00 40.38 11 SER B N 1
ATOM 3306 C CA . SER B 1 11 ? 110.030 33.873 14.955 1.00 41.57 11 SER B CA 1
ATOM 3307 C C . SER B 1 11 ? 110.945 32.736 14.467 1.00 42.03 11 SER B C 1
ATOM 3308 O O . SER B 1 11 ? 110.929 31.635 15.032 1.00 42.13 11 SER B O 1
ATOM 3311 N N . LYS B 1 12 ? 111.698 33.009 13.392 1.00 42.29 12 LYS B N 1
ATOM 3312 C CA . LYS B 1 12 ? 112.590 32.046 12.756 1.00 42.65 12 LYS B CA 1
ATOM 3313 C C . LYS B 1 12 ? 114.021 32.580 12.690 1.00 43.49 12 LYS B C 1
ATOM 3314 O O . LYS B 1 12 ? 114.265 33.682 12.180 1.00 43.31 12 LYS B O 1
ATOM 3320 N N . LEU B 1 13 ? 114.949 31.788 13.220 1.00 43.46 13 LEU B N 1
ATOM 3321 C CA . LEU B 1 13 ? 116.371 32.044 13.112 1.00 43.94 13 LEU B CA 1
ATOM 3322 C C . LEU B 1 13 ? 116.799 31.877 11.661 1.00 44.99 13 LEU B C 1
ATOM 3323 O O . LEU B 1 13 ? 116.290 31.007 10.970 1.00 44.72 13 LEU B O 1
ATOM 3328 N N . ALA B 1 14 ? 117.722 32.724 11.208 1.00 46.35 14 ALA B N 1
ATOM 3329 C CA . ALA B 1 14 ? 118.359 32.566 9.904 1.00 47.25 14 ALA B CA 1
ATOM 3330 C C . ALA B 1 14 ? 119.780 32.065 10.143 1.00 47.83 14 ALA B C 1
ATOM 3331 O O . ALA B 1 14 ? 120.436 32.514 11.068 1.00 48.29 14 ALA B O 1
ATOM 3333 N N . PHE B 1 15 ? 120.249 31.121 9.330 1.00 48.72 15 PHE B N 1
ATOM 3334 C CA . PHE B 1 15 ? 121.630 30.630 9.441 1.00 49.43 15 PHE B CA 1
ATOM 3335 C C . PHE B 1 15 ? 122.068 30.048 8.109 1.00 49.89 15 PHE B C 1
ATOM 3336 O O . PHE B 1 15 ? 121.272 29.443 7.400 1.00 49.93 15 PHE B O 1
ATOM 3344 N N . ASP B 1 16 ? 123.335 30.250 7.771 1.00 50.54 16 ASP B N 1
ATOM 3345 C CA . ASP B 1 16 ? 123.864 29.922 6.450 1.00 51.31 16 ASP B CA 1
ATOM 3346 C C . ASP B 1 16 ? 124.831 28.728 6.554 1.00 51.11 16 ASP B C 1
ATOM 3347 O O . ASP B 1 16 ? 125.860 28.810 7.227 1.00 51.39 16 ASP B O 1
ATOM 3352 N N . LEU B 1 17 ? 124.491 27.624 5.890 1.00 50.36 17 LEU B N 1
ATOM 3353 C CA . LEU B 1 17 ? 125.197 26.358 6.072 1.00 49.93 17 LEU B CA 1
ATOM 3354 C C . LEU B 1 17 ? 125.726 25.859 4.728 1.00 49.48 17 LEU B C 1
ATOM 3355 O O . LEU B 1 17 ? 124.940 25.675 3.806 1.00 49.81 17 LEU B O 1
ATOM 3360 N N . PRO B 1 18 ? 127.052 25.600 4.614 1.00 49.63 18 PRO B N 1
ATOM 3361 C CA . PRO B 1 18 ? 127.600 25.172 3.311 1.00 49.01 18 PRO B CA 1
ATOM 3362 C C . PRO B 1 18 ? 127.081 23.797 2.956 1.00 48.46 18 PRO B C 1
ATOM 3363 O O . PRO B 1 18 ? 126.925 22.968 3.850 1.00 48.29 18 PRO B O 1
ATOM 3367 N N . ASP B 1 19 ? 126.831 23.548 1.673 1.00 47.31 19 ASP B N 1
ATOM 3368 C CA . ASP B 1 19 ? 126.104 22.344 1.285 1.00 46.98 19 ASP B CA 1
ATOM 3369 C C . ASP B 1 19 ? 126.967 21.096 1.309 1.00 45.84 19 ASP B C 1
ATOM 3370 O O . ASP B 1 19 ? 126.438 19.981 1.362 1.00 45.52 19 ASP B O 1
ATOM 3375 N N . GLU B 1 20 ? 128.288 21.274 1.278 1.00 44.24 20 GLU B N 1
ATOM 3376 C CA . GLU B 1 20 ? 129.183 20.149 1.482 1.00 42.97 20 GLU B CA 1
ATOM 3377 C C . GLU B 1 20 ? 128.913 19.450 2.818 1.00 41.62 20 GLU B C 1
ATOM 3378 O O . GLU B 1 20 ? 129.085 18.243 2.923 1.00 42.19 20 GLU B O 1
ATOM 3384 N N . ARG B 1 21 ? 128.505 20.213 3.832 1.00 40.35 21 ARG B N 1
ATOM 3385 C CA . ARG B 1 21 ? 128.289 19.662 5.163 1.00 39.41 21 ARG B CA 1
ATOM 3386 C C . ARG B 1 21 ? 126.865 19.086 5.286 1.00 37.52 21 ARG B C 1
ATOM 3387 O O . ARG B 1 21 ? 126.627 18.307 6.169 1.00 37.52 21 ARG B O 1
ATOM 3395 N N . ILE B 1 22 ? 125.946 19.454 4.391 1.00 36.26 22 ILE B N 1
ATOM 3396 C CA . ILE B 1 22 ? 124.518 19.058 4.521 1.00 35.13 22 ILE B CA 1
ATOM 3397 C C . ILE B 1 22 ? 124.257 17.671 3.932 1.00 34.97 22 ILE B C 1
ATOM 3398 O O . ILE B 1 22 ? 124.522 17.440 2.768 1.00 33.88 22 ILE B O 1
ATOM 3403 N N . GLN B 1 23 ? 123.746 16.749 4.749 1.00 34.69 23 GLN B N 1
ATOM 3404 C CA . GLN B 1 23 ? 123.300 15.437 4.246 1.00 34.66 23 GLN B CA 1
ATOM 3405 C C . GLN B 1 23 ? 121.952 15.571 3.520 1.00 34.05 23 GLN B C 1
ATOM 3406 O O . GLN B 1 23 ? 121.813 15.189 2.352 1.00 34.84 23 GLN B O 1
ATOM 3412 N N . GLY B 1 24 ? 120.969 16.114 4.234 1.00 33.16 24 GLY B N 1
ATOM 3413 C CA . GLY B 1 24 ? 119.634 16.402 3.704 1.00 32.17 24 GLY B CA 1
ATOM 3414 C C . GLY B 1 24 ? 118.966 17.525 4.484 1.00 31.06 24 GLY B C 1
ATOM 3415 O O . GLY B 1 24 ? 119.285 17.748 5.651 1.00 29.60 24 GLY B O 1
ATOM 3416 N N . ILE B 1 25 ? 118.089 18.262 3.808 1.00 30.74 25 ILE B N 1
ATOM 3417 C CA . ILE B 1 25 ? 117.134 19.161 4.428 1.00 31.22 25 ILE B CA 1
ATOM 3418 C C . ILE B 1 25 ? 115.779 18.449 4.310 1.00 32.19 25 ILE B C 1
ATOM 3419 O O . ILE B 1 25 ? 115.251 18.224 3.209 1.00 32.49 25 ILE B O 1
ATOM 3424 N N . LEU B 1 26 ? 115.245 18.070 5.464 1.00 32.98 26 LEU B N 1
ATOM 3425 C CA . LEU B 1 26 ? 114.106 17.163 5.567 1.00 32.85 26 LEU B CA 1
ATOM 3426 C C . LEU B 1 26 ? 112.858 17.942 6.068 1.00 33.32 26 LEU B C 1
ATOM 3427 O O . LEU B 1 26 ? 112.758 18.278 7.253 1.00 32.90 26 LEU B O 1
ATOM 3432 N N . ARG B 1 27 ? 111.944 18.254 5.156 1.00 34.59 27 ARG B N 1
ATOM 3433 C CA . ARG B 1 27 ? 110.699 18.981 5.478 1.00 35.96 27 ARG B CA 1
ATOM 3434 C C . ARG B 1 27 ? 109.443 18.231 5.035 1.00 35.83 27 ARG B C 1
ATOM 3435 O O . ARG B 1 27 ? 109.479 17.506 4.063 1.00 34.88 27 ARG B O 1
ATOM 3443 N N . SER B 1 28 ? 108.327 18.493 5.718 1.00 37.42 28 SER B N 1
ATOM 3444 C CA . SER B 1 28 ? 106.984 17.978 5.315 1.00 38.85 28 SER B CA 1
ATOM 3445 C C . SER B 1 28 ? 106.490 18.622 4.004 1.00 39.59 28 SER B C 1
ATOM 3446 O O . SER B 1 28 ? 107.099 19.567 3.532 1.00 38.96 28 SER B O 1
ATOM 3449 N N . LYS B 1 29 ? 105.392 18.118 3.424 1.00 40.85 29 LYS B N 1
ATOM 3450 C CA . LYS B 1 29 ? 104.869 18.646 2.126 1.00 41.68 29 LYS B CA 1
ATOM 3451 C C . LYS B 1 29 ? 103.803 19.736 2.311 1.00 41.47 29 LYS B C 1
ATOM 3452 O O . LYS B 1 29 ? 103.161 19.818 3.359 1.00 42.15 29 LYS B O 1
ATOM 3458 N N . MET B 1 37 ? 87.043 23.622 -1.294 1.00 39.88 37 MET B N 1
ATOM 3459 C CA . MET B 1 37 ? 88.283 24.310 -0.940 1.00 39.74 37 MET B CA 1
ATOM 3460 C C . MET B 1 37 ? 88.256 25.147 0.370 1.00 37.21 37 MET B C 1
ATOM 3461 O O . MET B 1 37 ? 89.260 25.179 1.039 1.00 38.55 37 MET B O 1
ATOM 3466 N N . SER B 1 38 ? 87.158 25.812 0.732 1.00 35.54 38 SER B N 1
ATOM 3467 C CA . SER B 1 38 ? 87.042 26.554 2.032 1.00 33.03 38 SER B CA 1
ATOM 3468 C C . SER B 1 38 ? 87.118 25.601 3.258 1.00 32.02 38 SER B C 1
ATOM 3469 O O . SER B 1 38 ? 86.733 24.454 3.147 1.00 30.03 38 SER B O 1
ATOM 3472 N N . GLU B 1 39 ? 87.599 26.086 4.405 1.00 30.32 39 GLU B N 1
ATOM 3473 C CA . GLU B 1 39 ? 87.713 25.241 5.622 1.00 30.18 39 GLU B CA 1
ATOM 3474 C C . GLU B 1 39 ? 86.374 24.610 6.019 1.00 29.15 39 GLU B C 1
ATOM 3475 O O . GLU B 1 39 ? 86.280 23.408 6.298 1.00 28.10 39 GLU B O 1
ATOM 3481 N N . GLU B 1 40 ? 85.346 25.442 6.056 1.00 29.41 40 GLU B N 1
ATOM 3482 C CA . GLU B 1 40 ? 83.974 24.992 6.283 1.00 29.65 40 GLU B CA 1
ATOM 3483 C C . GLU B 1 40 ? 83.594 23.865 5.312 1.00 28.42 40 GLU B C 1
ATOM 3484 O O . GLU B 1 40 ? 83.068 22.806 5.704 1.00 28.58 40 GLU B O 1
ATOM 3490 N N . ASP B 1 41 ? 83.835 24.095 4.044 1.00 27.85 41 ASP B N 1
ATOM 3491 C CA . ASP B 1 41 ? 83.486 23.095 3.053 1.00 27.17 41 ASP B CA 1
ATOM 3492 C C . ASP B 1 41 ? 84.243 21.776 3.163 1.00 25.28 41 ASP B C 1
ATOM 3493 O O . ASP B 1 41 ? 83.664 20.736 2.897 1.00 22.75 41 ASP B O 1
ATOM 3498 N N . ILE B 1 42 ? 85.511 21.842 3.542 1.00 23.82 42 ILE B N 1
ATOM 3499 C CA . ILE B 1 42 ? 86.311 20.658 3.826 1.00 22.27 42 ILE B CA 1
ATOM 3500 C C . ILE B 1 42 ? 85.649 19.841 4.956 1.00 21.12 42 ILE B C 1
ATOM 3501 O O . ILE B 1 42 ? 85.524 18.629 4.848 1.00 19.25 42 ILE B O 1
ATOM 3506 N N . VAL B 1 43 ? 85.245 20.492 6.035 1.00 21.31 43 VAL B N 1
ATOM 3507 C CA . VAL B 1 43 ? 84.606 19.756 7.158 1.00 20.38 43 VAL B CA 1
ATOM 3508 C C . VAL B 1 43 ? 83.288 19.154 6.721 1.00 20.41 43 VAL B C 1
ATOM 3509 O O . VAL B 1 43 ? 82.984 17.982 7.013 1.00 20.21 43 VAL B O 1
ATOM 3513 N N . LYS B 1 44 ? 82.534 19.942 5.975 1.00 22.16 44 LYS B N 1
ATOM 3514 C CA . LYS B 1 44 ? 81.227 19.520 5.488 1.00 23.43 44 LYS B CA 1
ATOM 3515 C C . LYS B 1 44 ? 81.323 18.343 4.542 1.00 23.97 44 LYS B C 1
ATOM 3516 O O . LYS B 1 44 ? 80.475 17.450 4.569 1.00 24.81 44 LYS B O 1
ATOM 3522 N N . ARG B 1 45 ? 82.374 18.343 3.713 1.00 24.16 45 ARG B N 1
ATOM 3523 C CA . ARG B 1 45 ? 82.643 17.230 2.836 1.00 24.36 45 ARG B CA 1
ATOM 3524 C C . ARG B 1 45 ? 82.883 15.948 3.623 1.00 23.20 45 ARG B C 1
ATOM 3525 O O . ARG B 1 45 ? 82.388 14.868 3.269 1.00 24.80 45 ARG B O 1
ATOM 3533 N N . ALA B 1 46 ? 83.700 16.042 4.659 1.00 22.09 46 ALA B N 1
ATOM 3534 C CA . ALA B 1 46 ? 83.959 14.874 5.518 1.00 20.15 46 ALA B CA 1
ATOM 3535 C C . ALA B 1 46 ? 82.696 14.301 6.164 1.00 19.22 46 ALA B C 1
ATOM 3536 O O . ALA B 1 46 ? 82.472 13.088 6.165 1.00 21.54 46 ALA B O 1
ATOM 3538 N N . LEU B 1 47 ? 81.894 15.175 6.726 1.00 19.39 47 LEU B N 1
ATOM 3539 C CA . LEU B 1 47 ? 80.601 14.788 7.335 1.00 19.97 47 LEU B CA 1
ATOM 3540 C C . LEU B 1 47 ? 79.633 14.200 6.326 1.00 20.77 47 LEU B C 1
ATOM 3541 O O . LEU B 1 47 ? 78.890 13.232 6.635 1.00 19.51 47 LEU B O 1
ATOM 3546 N N . GLU B 1 48 ? 79.620 14.776 5.121 1.00 20.82 48 GLU B N 1
ATOM 3547 C CA . GLU B 1 48 ? 78.761 14.249 4.048 1.00 22.62 48 GLU B CA 1
ATOM 3548 C C . GLU B 1 48 ? 79.275 12.928 3.484 1.00 22.41 48 GLU B C 1
ATOM 3549 O O . GLU B 1 48 ? 78.510 12.148 2.896 1.00 22.96 48 GLU B O 1
ATOM 3555 N N . ASN B 1 49 ? 80.548 12.615 3.713 1.00 22.09 49 ASN B N 1
ATOM 3556 C CA . ASN B 1 49 ? 81.110 11.415 3.156 1.00 21.87 49 ASN B CA 1
ATOM 3557 C C . ASN B 1 49 ? 81.763 10.571 4.194 1.00 19.83 49 ASN B C 1
ATOM 3558 O O . ASN B 1 49 ? 82.963 10.316 4.140 1.00 18.76 49 ASN B O 1
ATOM 3563 N N . PRO B 1 50 ? 80.956 10.054 5.140 1.00 19.89 50 PRO B N 1
ATOM 3564 C CA . PRO B 1 50 ? 81.570 9.356 6.275 1.00 20.38 50 PRO B CA 1
ATOM 3565 C C . PRO B 1 50 ? 82.284 8.077 5.903 1.00 20.95 50 PRO B C 1
ATOM 3566 O O . PRO B 1 50 ? 81.893 7.431 4.944 1.00 22.83 50 PRO B O 1
ATOM 3570 N N . ILE B 1 51 ? 83.339 7.742 6.633 1.00 20.56 51 ILE B N 1
ATOM 3571 C CA . ILE B 1 51 ? 84.168 6.559 6.385 1.00 20.89 51 ILE B CA 1
ATOM 3572 C C . ILE B 1 51 ? 83.774 5.483 7.356 1.00 21.65 51 ILE B C 1
ATOM 3573 O O . ILE B 1 51 ? 83.981 5.634 8.559 1.00 20.60 51 ILE B O 1
ATOM 3578 N N . GLY B 1 52 ? 83.244 4.373 6.830 1.00 21.42 52 GLY B N 1
ATOM 3579 C CA . GLY B 1 52 ? 82.854 3.264 7.640 1.00 21.96 52 GLY B CA 1
ATOM 3580 C C . GLY B 1 52 ? 81.661 3.400 8.575 1.00 21.55 52 GLY B C 1
ATOM 3581 O O . GLY B 1 52 ? 81.478 2.514 9.413 1.00 22.41 52 GLY B O 1
ATOM 3582 N N . THR B 1 53 ? 80.857 4.467 8.436 1.00 21.27 53 THR B N 1
ATOM 3583 C CA . THR B 1 53 ? 79.589 4.605 9.151 1.00 21.71 53 THR B CA 1
ATOM 3584 C C . THR B 1 53 ? 78.628 5.403 8.293 1.00 22.89 53 THR B C 1
ATOM 3585 O O . THR B 1 53 ? 79.041 6.017 7.288 1.00 23.27 53 THR B O 1
ATOM 3589 N N . LYS B 1 54 ? 77.351 5.362 8.679 1.00 22.51 54 LYS B N 1
ATOM 3590 C CA . LYS B 1 54 ? 76.324 6.252 8.154 1.00 22.50 54 LYS B CA 1
ATOM 3591 C C . LYS B 1 54 ? 76.669 7.658 8.636 1.00 21.49 54 LYS B C 1
ATOM 3592 O O . LYS B 1 54 ? 77.579 7.850 9.480 1.00 20.16 54 LYS B O 1
ATOM 3598 N N . ARG B 1 55 ? 75.959 8.632 8.115 1.00 21.13 55 ARG B N 1
ATOM 3599 C CA . ARG B 1 55 ? 76.181 10.005 8.521 1.00 21.30 55 ARG B CA 1
ATOM 3600 C C . ARG B 1 55 ? 75.802 10.192 9.980 1.00 20.95 55 ARG B C 1
ATOM 3601 O O . ARG B 1 55 ? 74.889 9.537 10.483 1.00 22.70 55 ARG B O 1
ATOM 3609 N N . LEU B 1 56 ? 76.513 11.093 10.640 1.00 20.32 56 LEU B N 1
ATOM 3610 C CA . LEU B 1 56 ? 76.201 11.447 12.026 1.00 19.50 56 LEU B CA 1
ATOM 3611 C C . LEU B 1 56 ? 74.709 11.857 12.215 1.00 19.16 56 LEU B C 1
ATOM 3612 O O . LEU B 1 56 ? 74.110 11.513 13.214 1.00 17.83 56 LEU B O 1
ATOM 3617 N N . GLN B 1 57 ? 74.112 12.591 11.281 1.00 19.85 57 GLN B N 1
ATOM 3618 C CA . GLN B 1 57 ? 72.653 12.883 11.407 1.00 19.86 57 GLN B CA 1
ATOM 3619 C C . GLN B 1 57 ? 71.793 11.629 11.547 1.00 19.95 57 GLN B C 1
ATOM 3620 O O . GLN B 1 57 ? 70.766 11.644 12.245 1.00 21.40 57 GLN B O 1
ATOM 3626 N N . ASP B 1 58 ? 72.175 10.547 10.872 1.00 19.92 58 ASP B N 1
ATOM 3627 C CA . ASP B 1 58 ? 71.453 9.280 10.974 1.00 21.05 58 ASP B CA 1
ATOM 3628 C C . ASP B 1 58 ? 71.730 8.571 12.265 1.00 20.76 58 ASP B C 1
ATOM 3629 O O . ASP B 1 58 ? 70.800 8.024 12.910 1.00 21.14 58 ASP B O 1
ATOM 3634 N N . LEU B 1 59 ? 73.000 8.578 12.666 1.00 19.87 59 LEU B N 1
ATOM 3635 C CA . LEU B 1 59 ? 73.407 7.962 13.918 1.00 20.00 59 LEU B CA 1
ATOM 3636 C C . LEU B 1 59 ? 72.764 8.676 15.125 1.00 19.76 59 LEU B C 1
ATOM 3637 O O . LEU B 1 59 ? 72.333 8.021 16.054 1.00 21.15 59 LEU B O 1
ATOM 3642 N N . ALA B 1 60 ? 72.648 10.004 15.072 1.00 20.45 60 ALA B N 1
ATOM 3643 C CA . ALA B 1 60 ? 72.009 10.774 16.117 1.00 19.34 60 ALA B CA 1
ATOM 3644 C C . ALA B 1 60 ? 70.467 10.730 16.132 1.00 19.63 60 ALA B C 1
ATOM 3645 O O . ALA B 1 60 ? 69.848 11.027 17.164 1.00 18.85 60 ALA B O 1
ATOM 3647 N N . GLU B 1 61 ? 69.827 10.306 15.040 1.00 20.73 61 GLU B N 1
ATOM 3648 C CA . GLU B 1 61 ? 68.336 10.258 15.032 1.00 20.30 61 GLU B CA 1
ATOM 3649 C C . GLU B 1 61 ? 67.801 9.351 16.130 1.00 20.96 61 GLU B C 1
ATOM 3650 O O . GLU B 1 61 ? 68.249 8.204 16.296 1.00 20.96 61 GLU B O 1
ATOM 3656 N N . GLY B 1 62 ? 66.862 9.890 16.909 1.00 22.89 62 GLY B N 1
ATOM 3657 C CA . GLY B 1 62 ? 66.275 9.130 17.996 1.00 23.15 62 GLY B CA 1
ATOM 3658 C C . GLY B 1 62 ? 67.109 8.985 19.278 1.00 24.20 62 GLY B C 1
ATOM 3659 O O . GLY B 1 62 ? 66.644 8.350 20.217 1.00 25.41 62 GLY B O 1
ATOM 3660 N N . LYS B 1 63 ? 68.354 9.502 19.302 1.00 22.65 63 LYS B N 1
ATOM 3661 C CA . LYS B 1 63 ? 69.229 9.455 20.496 1.00 21.71 63 LYS B CA 1
ATOM 3662 C C . LYS B 1 63 ? 69.026 10.735 21.301 1.00 22.53 63 LYS B C 1
ATOM 3663 O O . LYS B 1 63 ? 69.243 11.846 20.775 1.00 23.14 63 LYS B O 1
ATOM 3669 N N . LYS B 1 64 ? 68.553 10.590 22.554 1.00 22.20 64 LYS B N 1
ATOM 3670 C CA . LYS B 1 64 ? 68.232 11.731 23.399 1.00 23.02 64 LYS B CA 1
ATOM 3671 C C . LYS B 1 64 ? 69.509 12.343 23.989 1.00 22.13 64 LYS B C 1
ATOM 3672 O O . LYS B 1 64 ? 69.693 13.518 23.870 1.00 24.09 64 LYS B O 1
ATOM 3678 N N . ASN B 1 65 ? 70.385 11.551 24.632 1.00 20.25 65 ASN B N 1
ATOM 3679 C CA . ASN B 1 65 ? 71.610 12.130 25.240 1.00 19.51 65 ASN B CA 1
ATOM 3680 C C . ASN B 1 65 ? 72.883 11.890 24.441 1.00 19.75 65 ASN B C 1
ATOM 3681 O O . ASN B 1 65 ? 73.326 10.753 24.298 1.00 18.23 65 ASN B O 1
ATOM 3686 N N . ILE B 1 66 ? 73.431 12.995 23.927 1.00 17.78 66 ILE B N 1
ATOM 3687 C CA . ILE B 1 66 ? 74.559 12.946 23.042 1.00 18.23 66 ILE B CA 1
ATOM 3688 C C . ILE B 1 66 ? 75.716 13.745 23.653 1.00 16.89 66 ILE B C 1
ATOM 3689 O O . ILE B 1 66 ? 75.507 14.809 24.216 1.00 16.25 66 ILE B O 1
ATOM 3694 N N . VAL B 1 67 ? 76.909 13.169 23.561 1.00 17.05 67 VAL B N 1
ATOM 3695 C CA . VAL B 1 67 ? 78.129 13.761 24.027 1.00 14.84 67 VAL B CA 1
ATOM 3696 C C . VAL B 1 67 ? 79.113 13.874 22.867 1.00 15.66 67 VAL B C 1
ATOM 3697 O O . VAL B 1 67 ? 79.438 12.866 22.212 1.00 14.47 67 VAL B O 1
ATOM 3701 N N . ILE B 1 68 ? 79.613 15.087 22.653 1.00 13.89 68 ILE B N 1
ATOM 3702 C CA . ILE B 1 68 ? 80.758 15.348 21.773 1.00 14.89 68 ILE B CA 1
ATOM 3703 C C . ILE B 1 68 ? 82.006 15.595 22.625 1.00 14.11 68 ILE B C 1
ATOM 3704 O O . ILE B 1 68 ? 82.055 16.535 23.432 1.00 16.58 68 ILE B O 1
ATOM 3709 N N . ILE B 1 69 ? 83.013 14.773 22.473 1.00 15.20 69 ILE B N 1
ATOM 3710 C CA . ILE B 1 69 ? 84.302 15.022 23.135 1.00 15.59 69 ILE B CA 1
ATOM 3711 C C . ILE B 1 69 ? 85.092 15.991 22.235 1.00 17.62 69 ILE B C 1
ATOM 3712 O O . ILE B 1 69 ? 85.211 15.774 21.045 1.00 15.63 69 ILE B O 1
ATOM 3717 N N . THR B 1 70 ? 85.633 17.044 22.826 1.00 17.39 70 THR B N 1
ATOM 3718 C CA . THR B 1 70 ? 86.490 17.964 22.106 1.00 19.30 70 THR B CA 1
ATOM 3719 C C . THR B 1 70 ? 87.782 18.141 22.872 1.00 19.60 70 THR B C 1
ATOM 3720 O O . THR B 1 70 ? 87.872 17.751 24.052 1.00 18.57 70 THR B O 1
ATOM 3724 N N . SER B 1 71 ? 88.811 18.632 22.176 1.00 19.70 71 SER B N 1
ATOM 3725 C CA . SER B 1 71 ? 90.126 18.747 22.782 1.00 20.18 71 SER B CA 1
ATOM 3726 C C . SER B 1 71 ? 90.206 19.948 23.706 1.00 19.32 71 SER B C 1
ATOM 3727 O O . SER B 1 71 ? 89.371 20.824 23.659 1.00 17.96 71 SER B O 1
ATOM 3730 N N . ASP B 1 72 ? 91.240 19.962 24.526 1.00 20.35 72 ASP B N 1
ATOM 3731 C CA . ASP B 1 72 ? 91.432 20.986 25.535 1.00 20.00 72 ASP B CA 1
ATOM 3732 C C . ASP B 1 72 ? 92.289 22.179 25.078 1.00 21.82 72 ASP B C 1
ATOM 3733 O O . ASP B 1 72 ? 92.566 22.381 23.896 1.00 19.10 72 ASP B O 1
ATOM 3738 N N . HIS B 1 73 ? 92.593 23.031 26.057 1.00 22.92 73 HIS B N 1
ATOM 3739 C CA . HIS B 1 73 ? 93.286 24.285 25.823 1.00 24.62 73 HIS B CA 1
ATOM 3740 C C . HIS B 1 73 ? 94.686 24.089 25.198 1.00 25.15 73 HIS B C 1
ATOM 3741 O O . HIS B 1 73 ? 95.239 25.018 24.657 1.00 25.44 73 HIS B O 1
ATOM 3748 N N . THR B 1 74 ? 95.247 22.892 25.305 1.00 26.17 74 THR B N 1
ATOM 3749 C CA . THR B 1 74 ? 96.590 22.622 24.800 1.00 26.65 74 THR B CA 1
ATOM 3750 C C . THR B 1 74 ? 96.592 22.241 23.310 1.00 26.67 74 THR B C 1
ATOM 3751 O O . THR B 1 74 ? 97.667 22.079 22.725 1.00 25.94 74 THR B O 1
ATOM 3755 N N . ARG B 1 75 ? 95.406 22.080 22.701 1.00 25.03 75 ARG B N 1
ATOM 3756 C CA . ARG B 1 75 ? 95.300 21.593 21.335 1.00 25.92 75 ARG B CA 1
ATOM 3757 C C . ARG B 1 75 ? 94.692 22.620 20.384 1.00 26.28 75 ARG B C 1
ATOM 3758 O O . ARG B 1 75 ? 93.662 23.192 20.680 1.00 28.56 75 ARG B O 1
ATOM 3766 N N . PRO B 1 76 ? 95.258 22.808 19.202 1.00 27.07 76 PRO B N 1
ATOM 3767 C CA . PRO B 1 76 ? 94.717 23.867 18.364 1.00 27.59 76 PRO B CA 1
ATOM 3768 C C . PRO B 1 76 ? 93.659 23.372 17.358 1.00 26.84 76 PRO B C 1
ATOM 3769 O O . PRO B 1 76 ? 93.670 23.766 16.163 1.00 27.64 76 PRO B O 1
ATOM 3773 N N . VAL B 1 77 ? 92.729 22.539 17.838 1.00 25.36 77 VAL B N 1
ATOM 3774 C CA . VAL B 1 77 ? 91.550 22.157 17.037 1.00 24.53 77 VAL B CA 1
ATOM 3775 C C . VAL B 1 77 ? 90.760 23.434 16.759 1.00 23.48 77 VAL B C 1
ATOM 3776 O O . VAL B 1 77 ? 90.379 24.154 17.707 1.00 23.99 77 VAL B O 1
ATOM 3780 N N . PRO B 1 78 ? 90.466 23.723 15.484 1.00 23.69 78 PRO B N 1
ATOM 3781 C CA . PRO B 1 78 ? 89.733 24.950 15.181 1.00 23.20 78 PRO B CA 1
ATOM 3782 C C . PRO B 1 78 ? 88.212 24.769 15.493 1.00 22.88 78 PRO B C 1
ATOM 3783 O O . PRO B 1 78 ? 87.368 24.793 14.611 1.00 21.20 78 PRO B O 1
ATOM 3787 N N . SER B 1 79 ? 87.893 24.541 16.759 1.00 23.00 79 SER B N 1
ATOM 3788 C CA . SER B 1 79 ? 86.496 24.208 17.137 1.00 22.46 79 SER B CA 1
ATOM 3789 C C . SER B 1 79 ? 85.429 25.272 16.847 1.00 21.99 79 SER B C 1
ATOM 3790 O O . SER B 1 79 ? 84.255 24.935 16.777 1.00 20.40 79 SER B O 1
ATOM 3793 N N . ARG B 1 80 ? 85.832 26.532 16.687 1.00 22.05 80 ARG B N 1
ATOM 3794 C CA . ARG B 1 80 ? 84.909 27.587 16.261 1.00 22.58 80 ARG B CA 1
ATOM 3795 C C . ARG B 1 80 ? 84.296 27.255 14.919 1.00 21.76 80 ARG B C 1
ATOM 3796 O O . ARG B 1 80 ? 83.153 27.676 14.598 1.00 21.64 80 ARG B O 1
ATOM 3804 N N . ILE B 1 81 ? 85.043 26.508 14.098 1.00 20.85 81 ILE B N 1
ATOM 3805 C CA . ILE B 1 81 ? 84.553 26.046 12.820 1.00 20.63 81 ILE B CA 1
ATOM 3806 C C . ILE B 1 81 ? 83.871 24.687 12.931 1.00 20.80 81 ILE B C 1
ATOM 3807 O O . ILE B 1 81 ? 82.738 24.443 12.403 1.00 20.97 81 ILE B O 1
ATOM 3812 N N . THR B 1 82 ? 84.557 23.776 13.597 1.00 19.96 82 THR B N 1
ATOM 3813 C CA . THR B 1 82 ? 84.088 22.358 13.609 1.00 19.52 82 THR B CA 1
ATOM 3814 C C . THR B 1 82 ? 82.853 22.105 14.473 1.00 18.64 82 THR B C 1
ATOM 3815 O O . THR B 1 82 ? 81.919 21.422 14.030 1.00 18.79 82 THR B O 1
ATOM 3819 N N . LEU B 1 83 ? 82.801 22.677 15.669 1.00 18.35 83 LEU B N 1
ATOM 3820 C CA . LEU B 1 83 ? 81.668 22.402 16.595 1.00 18.74 83 LEU B CA 1
ATOM 3821 C C . LEU B 1 83 ? 80.272 22.841 16.056 1.00 17.43 83 LEU B C 1
ATOM 3822 O O . LEU B 1 83 ? 79.320 22.043 16.116 1.00 17.84 83 LEU B O 1
ATOM 3827 N N . PRO B 1 84 ? 80.141 24.061 15.501 1.00 18.50 84 PRO B N 1
ATOM 3828 C CA . PRO B 1 84 ? 78.823 24.419 14.956 1.00 18.13 84 PRO B CA 1
ATOM 3829 C C . PRO B 1 84 ? 78.342 23.490 13.838 1.00 17.81 84 PRO B C 1
ATOM 3830 O O . PRO B 1 84 ? 77.123 23.262 13.680 1.00 18.18 84 PRO B O 1
ATOM 3834 N N . LEU B 1 85 ? 79.260 22.939 13.058 1.00 17.65 85 LEU B N 1
ATOM 3835 C CA . LEU B 1 85 ? 78.863 22.062 11.960 1.00 18.69 85 LEU B CA 1
ATOM 3836 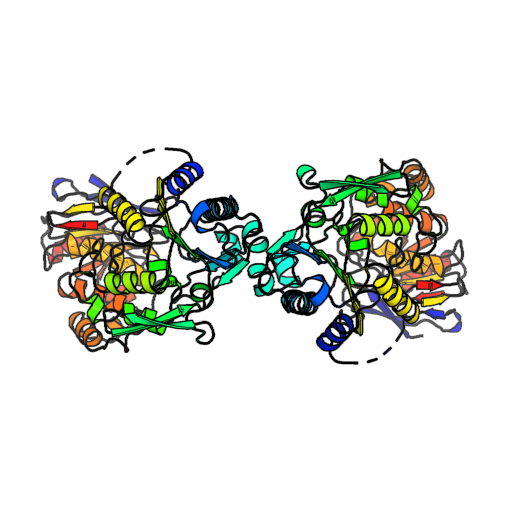C C . LEU B 1 85 ? 78.468 20.686 12.480 1.00 19.10 85 LEU B C 1
ATOM 3837 O O . LEU B 1 85 ? 77.555 20.064 11.932 1.00 19.64 85 LEU B O 1
ATOM 3842 N N . LEU B 1 86 ? 79.177 20.199 13.519 1.00 19.82 86 LEU B N 1
ATOM 3843 C CA . LEU B 1 86 ? 78.805 18.954 14.225 1.00 18.87 86 LEU B CA 1
ATOM 3844 C C . LEU B 1 86 ? 77.450 19.072 14.886 1.00 18.90 86 LEU B C 1
ATOM 3845 O O . LEU B 1 86 ? 76.654 18.176 14.746 1.00 18.83 86 LEU B O 1
ATOM 3850 N N . LEU B 1 87 ? 77.222 20.170 15.631 1.00 18.55 87 LEU B N 1
ATOM 3851 C CA . LEU B 1 87 ? 75.950 20.441 16.273 1.00 18.85 87 LEU B CA 1
ATOM 3852 C C . LEU B 1 87 ? 74.829 20.539 15.284 1.00 20.03 87 LEU B C 1
ATOM 3853 O O . LEU B 1 87 ? 73.741 20.011 15.535 1.00 20.80 87 LEU B O 1
ATOM 3858 N N . ASP B 1 88 ? 75.114 21.117 14.126 1.00 19.59 88 ASP B N 1
ATOM 3859 C CA . ASP B 1 88 ? 74.121 21.238 13.088 1.00 21.62 88 ASP B CA 1
ATOM 3860 C C . ASP B 1 88 ? 73.784 19.867 12.565 1.00 20.47 88 ASP B C 1
ATOM 3861 O O . ASP B 1 88 ? 72.621 19.530 12.468 1.00 20.98 88 ASP B O 1
ATOM 3866 N N . GLU B 1 89 ? 74.818 19.068 12.275 1.00 20.39 89 GLU B N 1
ATOM 3867 C CA . GLU B 1 89 ? 74.657 17.721 11.751 1.00 20.17 89 GLU B CA 1
ATOM 3868 C C . GLU B 1 89 ? 73.839 16.841 12.713 1.00 20.13 89 GLU B C 1
ATOM 3869 O O . GLU B 1 89 ? 72.913 16.126 12.279 1.00 20.60 89 GLU B O 1
ATOM 3875 N N . ILE B 1 90 ? 74.161 16.903 13.997 1.00 20.29 90 ILE B N 1
ATOM 3876 C CA . ILE B 1 90 ? 73.469 16.090 15.029 1.00 19.04 90 ILE B CA 1
ATOM 3877 C C . ILE B 1 90 ? 71.998 16.457 15.105 1.00 19.01 90 ILE B C 1
ATOM 3878 O O . ILE B 1 90 ? 71.157 15.602 15.295 1.00 18.37 90 ILE B O 1
ATOM 3883 N N . ARG B 1 91 ? 71.699 17.735 14.897 1.00 18.98 91 ARG B N 1
ATOM 3884 C CA . ARG B 1 91 ? 70.364 18.263 15.053 1.00 20.71 91 ARG B CA 1
ATOM 3885 C C . ARG B 1 91 ? 69.500 18.131 13.816 1.00 20.79 91 ARG B C 1
ATOM 3886 O O . ARG B 1 91 ? 68.286 18.364 13.884 1.00 20.72 91 ARG B O 1
ATOM 3894 N N . LYS B 1 92 ? 70.091 17.700 12.710 1.00 21.31 92 LYS B N 1
ATOM 3895 C CA . LYS B 1 92 ? 69.329 17.652 11.433 1.00 22.05 92 LYS B CA 1
ATOM 3896 C C . LYS B 1 92 ? 68.043 16.825 11.519 1.00 21.93 92 LYS B C 1
ATOM 3897 O O . LYS B 1 92 ? 66.985 17.252 11.064 1.00 22.24 92 LYS B O 1
ATOM 3903 N N . LYS B 1 93 ? 68.122 15.642 12.122 1.00 21.54 93 LYS B N 1
ATOM 3904 C CA . LYS B 1 93 ? 66.971 14.745 12.252 1.00 21.39 93 LYS B CA 1
ATOM 3905 C C . LYS B 1 93 ? 66.689 14.545 13.746 1.00 21.17 93 LYS B C 1
ATOM 3906 O O . LYS B 1 93 ? 66.125 13.543 14.152 1.00 20.74 93 LYS B O 1
ATOM 3912 N N . ASN B 1 94 ? 66.984 15.576 14.535 1.00 21.42 94 ASN B N 1
ATOM 3913 C CA . ASN B 1 94 ? 66.906 15.464 15.992 1.00 21.38 94 ASN B CA 1
ATOM 3914 C C . ASN B 1 94 ? 67.111 16.829 16.631 1.00 22.12 94 ASN B C 1
ATOM 3915 O O . ASN B 1 94 ? 68.110 17.077 17.292 1.00 22.52 94 ASN B O 1
ATOM 3920 N N . LYS B 1 95 ? 66.112 17.695 16.448 1.00 23.04 95 LYS B N 1
ATOM 3921 C CA . LYS B 1 95 ? 66.179 19.088 16.890 1.00 24.61 95 LYS B CA 1
ATOM 3922 C C . LYS B 1 95 ? 66.281 19.235 18.413 1.00 23.98 95 LYS B C 1
ATOM 3923 O O . LYS B 1 95 ? 66.830 20.219 18.866 1.00 25.42 95 LYS B O 1
ATOM 3929 N N . SER B 1 96 ? 65.776 18.261 19.164 1.00 22.89 96 SER B N 1
ATOM 3930 C CA . SER B 1 96 ? 65.710 18.288 20.636 1.00 23.27 96 SER B CA 1
ATOM 3931 C C . SER B 1 96 ? 66.729 17.386 21.328 1.00 21.95 96 SER B C 1
ATOM 3932 O O . SER B 1 96 ? 66.565 17.018 22.510 1.00 21.44 96 SER B O 1
ATOM 3935 N N . ALA B 1 97 ? 67.758 17.022 20.583 1.00 20.34 97 ALA B N 1
ATOM 3936 C CA . ALA B 1 97 ? 68.855 16.278 21.124 1.00 19.95 97 ALA B CA 1
ATOM 3937 C C . ALA B 1 97 ? 69.417 17.120 22.257 1.00 18.58 97 ALA B C 1
ATOM 3938 O O . ALA B 1 97 ? 69.509 18.364 22.157 1.00 19.22 97 ALA B O 1
ATOM 3940 N N . ASN B 1 98 ? 69.754 16.441 23.340 1.00 18.96 98 ASN B N 1
ATOM 3941 C CA . ASN B 1 98 ? 70.432 17.055 24.469 1.00 18.67 98 ASN B CA 1
ATOM 3942 C C . ASN B 1 98 ? 71.934 16.760 24.316 1.00 18.18 98 ASN B C 1
ATOM 3943 O O . ASN B 1 98 ? 72.387 15.646 24.590 1.00 19.57 98 ASN B O 1
ATOM 3948 N N . VAL B 1 99 ? 72.686 17.758 23.885 1.00 18.00 99 VAL B N 1
ATOM 3949 C CA . VAL B 1 99 ? 74.102 17.584 23.508 1.00 17.73 99 VAL B CA 1
ATOM 3950 C C . VAL B 1 99 ? 75.006 18.285 24.528 1.00 16.90 99 VAL B C 1
ATOM 3951 O O . VAL B 1 99 ? 74.845 19.474 24.810 1.00 17.32 99 VAL B O 1
ATOM 3955 N N . LYS B 1 100 ? 75.908 17.506 25.094 1.00 16.14 100 LYS B N 1
ATOM 3956 C CA . LYS B 1 100 ? 76.927 18.008 25.976 1.00 16.84 100 LYS B CA 1
ATOM 3957 C C . LYS B 1 100 ? 78.253 17.908 25.232 1.00 16.12 100 LYS B C 1
ATOM 3958 O O . LYS B 1 100 ? 78.451 16.977 24.464 1.00 16.87 100 LYS B O 1
ATOM 3964 N N . ILE B 1 101 ? 79.118 18.893 25.421 1.00 14.20 101 ILE B N 1
ATOM 3965 C CA . ILE B 1 101 ? 80.463 18.910 24.861 1.00 14.85 101 ILE B CA 1
ATOM 3966 C C . ILE B 1 101 ? 81.391 18.726 26.019 1.00 14.12 101 ILE B C 1
ATOM 3967 O O . ILE B 1 101 ? 81.445 19.558 26.905 1.00 14.16 101 ILE B O 1
ATOM 3972 N N . LEU B 1 102 ? 82.075 17.588 26.016 1.00 12.93 102 LEU B N 1
ATOM 3973 C CA . LEU B 1 102 ? 82.953 17.181 27.062 1.00 13.69 102 LEU B CA 1
ATOM 3974 C C . LEU B 1 102 ? 84.433 17.472 26.700 1.00 15.28 102 LEU B C 1
ATOM 3975 O O . LEU B 1 102 ? 84.982 16.864 25.790 1.00 14.74 102 LEU B O 1
ATOM 3980 N N . ILE B 1 103 ? 85.094 18.369 27.442 1.00 15.12 103 ILE B N 1
ATOM 3981 C CA . ILE B 1 103 ? 86.483 18.774 27.090 1.00 16.02 103 ILE B CA 1
ATOM 3982 C C . ILE B 1 103 ? 87.484 17.741 27.621 1.00 15.55 103 ILE B C 1
ATOM 3983 O O . ILE B 1 103 ? 87.541 17.465 28.849 1.00 15.40 103 ILE B O 1
ATOM 3988 N N . ALA B 1 104 ? 88.200 17.080 26.702 1.00 16.15 104 ALA B N 1
ATOM 3989 C CA . ALA B 1 104 ? 89.125 15.981 27.031 1.00 16.27 104 ALA B CA 1
ATOM 3990 C C . ALA B 1 104 ? 90.491 16.539 27.507 1.00 17.60 104 ALA B C 1
ATOM 3991 O O . ALA B 1 104 ? 91.468 16.615 26.749 1.00 17.91 104 ALA B O 1
ATOM 3993 N N . THR B 1 105 ? 90.534 16.854 28.795 1.00 18.52 105 THR B N 1
ATOM 3994 C CA . THR B 1 105 ? 91.678 17.418 29.464 1.00 18.29 105 THR B CA 1
ATOM 3995 C C . THR B 1 105 ? 92.752 16.395 29.738 1.00 18.76 105 THR B C 1
ATOM 3996 O O . THR B 1 105 ? 93.904 16.754 30.050 1.00 19.15 105 THR B O 1
ATOM 4000 N N . GLY B 1 106 ? 92.383 15.119 29.683 1.00 18.29 106 GLY B N 1
ATOM 4001 C CA . GLY B 1 106 ? 93.297 14.061 30.032 1.00 19.08 106 GLY B CA 1
ATOM 4002 C C . GLY B 1 106 ? 93.907 14.316 31.402 1.00 20.07 106 GLY B C 1
ATOM 4003 O O . GLY B 1 106 ? 93.206 14.513 32.322 1.00 19.49 106 GLY B O 1
ATOM 4004 N N . PHE B 1 107 ? 95.229 14.308 31.478 1.00 21.59 107 PHE B N 1
ATOM 4005 C CA . PHE B 1 107 ? 95.989 14.500 32.691 1.00 22.14 107 PHE B CA 1
ATOM 4006 C C . PHE B 1 107 ? 96.0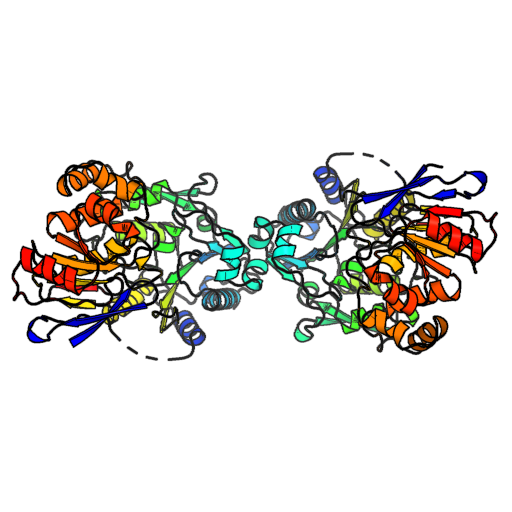49 15.964 33.143 1.00 21.00 107 PHE B C 1
ATOM 4007 O O . PHE B 1 107 ? 96.378 16.261 34.273 1.00 20.71 107 PHE B O 1
ATOM 4015 N N . HIS B 1 108 ? 95.761 16.868 32.226 1.00 21.64 108 HIS B N 1
ATOM 4016 C CA . HIS B 1 108 ? 95.923 18.281 32.453 1.00 22.30 108 HIS B CA 1
ATOM 4017 C C . HIS B 1 108 ? 94.986 18.865 33.479 1.00 22.62 108 HIS B C 1
ATOM 4018 O O . HIS B 1 108 ? 93.932 18.296 33.808 1.00 21.14 108 HIS B O 1
ATOM 4025 N N . ARG B 1 109 ? 95.401 20.010 33.999 1.00 22.58 109 ARG B N 1
ATOM 4026 C CA . ARG B 1 109 ? 94.544 20.827 34.837 1.00 24.01 109 ARG B CA 1
ATOM 4027 C C . ARG B 1 109 ? 93.371 21.267 33.994 1.00 23.54 109 ARG B C 1
ATOM 4028 O O . ARG B 1 109 ? 93.459 21.305 32.782 1.00 24.26 109 ARG B O 1
ATOM 4036 N N . GLY B 1 110 ? 92.245 21.556 34.608 1.00 23.49 110 GLY B N 1
ATOM 4037 C CA . GLY B 1 110 ? 91.108 22.086 33.834 1.00 23.41 110 GLY B CA 1
ATOM 4038 C C . GLY B 1 110 ? 91.263 23.413 33.086 1.00 23.26 110 GLY B C 1
ATOM 4039 O O . GLY B 1 110 ? 91.959 24.343 33.531 1.00 22.15 110 GLY B O 1
ATOM 4040 N N . THR B 1 111 ? 90.635 23.446 31.897 1.00 22.70 111 THR B N 1
ATOM 4041 C CA . THR B 1 111 ? 90.499 24.596 31.052 1.00 23.11 111 THR B CA 1
ATOM 4042 C C . THR B 1 111 ? 89.740 25.697 31.811 1.00 23.32 111 THR B C 1
ATOM 4043 O O . THR B 1 111 ? 88.753 25.423 32.484 1.00 24.19 111 THR B O 1
ATOM 4047 N N . THR B 1 112 ? 90.215 26.936 31.697 1.00 24.25 112 THR B N 1
ATOM 4048 C CA . THR B 1 112 ? 89.616 28.076 32.386 1.00 25.28 112 THR B CA 1
ATOM 4049 C C . THR B 1 112 ? 88.559 28.624 31.469 1.00 25.08 112 THR B C 1
ATOM 4050 O O . THR B 1 112 ? 88.533 28.306 30.275 1.00 24.55 112 THR B O 1
ATOM 4054 N N . LEU B 1 113 ? 87.680 29.443 32.013 1.00 24.94 113 LEU B N 1
ATOM 4055 C CA . LEU B 1 113 ? 86.668 30.069 31.191 1.00 25.49 113 LEU B CA 1
ATOM 4056 C C . LEU B 1 113 ? 87.336 30.960 30.123 1.00 25.51 113 LEU B C 1
ATOM 4057 O O . LEU B 1 113 ? 86.869 31.028 29.010 1.00 24.60 113 LEU B O 1
ATOM 4062 N N . GLN B 1 114 ? 88.468 31.607 30.420 1.00 26.82 114 GLN B N 1
ATOM 4063 C CA . GLN B 1 114 ? 89.024 32.522 29.422 1.00 28.22 114 GLN B CA 1
ATOM 4064 C C . GLN B 1 114 ? 89.511 31.730 28.216 1.00 27.65 114 GLN B C 1
ATOM 4065 O O . GLN B 1 114 ? 89.437 32.195 27.065 1.00 25.95 114 GLN B O 1
ATOM 4071 N N . GLU B 1 115 ? 90.007 30.526 28.506 1.00 26.05 115 GLU B N 1
ATOM 4072 C CA . GLU B 1 115 ? 90.562 29.655 27.499 1.00 26.12 115 GLU B CA 1
ATOM 4073 C C . GLU B 1 115 ? 89.450 29.075 26.655 1.00 24.27 115 GLU B C 1
ATOM 4074 O O . GLU B 1 115 ? 89.584 28.971 25.441 1.00 21.72 115 GLU B O 1
ATOM 4080 N N . MET B 1 116 ? 88.326 28.736 27.304 1.00 23.27 116 MET B N 1
ATOM 4081 C CA . MET B 1 116 ? 87.139 28.313 26.584 1.00 23.16 116 MET B CA 1
ATOM 4082 C C . MET B 1 116 ? 86.644 29.414 25.656 1.00 22.79 116 MET B C 1
ATOM 4083 O O . MET B 1 116 ? 86.290 29.118 24.530 1.00 21.91 116 MET B O 1
ATOM 4088 N N . LYS B 1 117 ? 86.564 30.663 26.130 1.00 21.60 117 LYS B N 1
ATOM 4089 C CA . LYS B 1 117 ? 86.241 31.786 25.239 1.00 22.86 117 LYS B CA 1
ATOM 4090 C C . LYS B 1 117 ? 87.185 31.847 24.041 1.00 23.44 117 LYS B C 1
ATOM 4091 O O . LYS B 1 117 ? 86.735 31.929 22.900 1.00 23.07 117 LYS B O 1
ATOM 4097 N N . ALA B 1 118 ? 88.485 31.720 24.274 1.00 24.64 118 ALA B N 1
ATOM 4098 C CA . ALA B 1 118 ? 89.424 31.864 23.166 1.00 25.38 118 ALA B CA 1
ATOM 4099 C C . ALA B 1 118 ? 89.206 30.784 22.141 1.00 25.48 118 ALA B C 1
ATOM 4100 O O . ALA B 1 118 ? 89.190 31.057 20.945 1.00 26.59 118 ALA B O 1
ATOM 4102 N N . LYS B 1 119 ? 89.039 29.549 22.605 1.00 25.16 119 LYS B N 1
ATOM 4103 C CA . LYS B 1 119 ? 88.886 28.392 21.743 1.00 25.64 119 LYS B CA 1
ATOM 4104 C C . LYS B 1 119 ? 87.531 28.304 21.064 1.00 25.26 119 LYS B C 1
ATOM 4105 O O . LYS B 1 119 ? 87.444 28.027 19.869 1.00 25.56 119 LYS B O 1
ATOM 4111 N N . PHE B 1 120 ? 86.457 28.534 21.812 1.00 24.32 120 PHE B N 1
ATOM 4112 C CA . PHE B 1 120 ? 85.134 28.292 21.279 1.00 24.21 120 PHE B CA 1
ATOM 4113 C C . PHE B 1 120 ? 84.352 29.573 20.985 1.00 23.51 120 PHE B C 1
ATOM 4114 O O . PHE B 1 120 ? 83.432 29.540 20.197 1.00 23.59 120 PHE B O 1
ATOM 4122 N N . GLY B 1 121 ? 84.739 30.689 21.608 1.00 24.49 121 GLY B N 1
ATOM 4123 C CA . GLY B 1 121 ? 83.983 31.948 21.515 1.00 23.77 121 GLY B CA 1
ATOM 4124 C C . GLY B 1 121 ? 82.838 32.050 22.539 1.00 24.22 121 GLY B C 1
ATOM 4125 O O . GLY B 1 121 ? 82.296 31.054 23.017 1.00 22.38 121 GLY B O 1
ATOM 4126 N N . GLU B 1 122 ? 82.462 33.284 22.843 1.00 24.85 122 GLU B N 1
ATOM 4127 C CA . GLU B 1 122 ? 81.573 33.583 23.942 1.00 26.09 122 GLU B CA 1
ATOM 4128 C C . GLU B 1 122 ? 80.183 32.978 23.764 1.00 24.82 122 GLU B C 1
ATOM 4129 O O . GLU B 1 122 ? 79.646 32.342 24.693 1.00 22.97 122 GLU B O 1
ATOM 4135 N N . ASP B 1 123 ? 79.611 33.168 22.575 1.00 24.05 123 ASP B N 1
ATOM 4136 C CA . ASP B 1 123 ? 78.274 32.678 22.334 1.00 23.38 123 ASP B CA 1
ATOM 4137 C C . ASP B 1 123 ? 78.207 31.177 22.500 1.00 21.92 123 ASP B C 1
ATOM 4138 O O . ASP B 1 123 ? 77.315 30.688 23.185 1.00 21.90 123 ASP B O 1
ATOM 4143 N N . LEU B 1 124 ? 79.142 30.442 21.894 1.00 19.53 124 LEU B N 1
ATOM 4144 C CA . LEU B 1 124 ? 79.070 29.014 21.928 1.00 19.29 124 LEU B CA 1
ATOM 4145 C C . LEU B 1 124 ? 79.235 28.490 23.383 1.00 18.23 124 LEU B C 1
ATOM 4146 O O . LEU B 1 124 ? 78.459 27.614 23.826 1.00 17.43 124 LEU B O 1
ATOM 4151 N N . VAL B 1 125 ? 80.172 29.069 24.136 1.00 16.67 125 VAL B N 1
ATOM 4152 C CA . VAL B 1 125 ? 80.394 28.696 25.518 1.00 17.52 125 VAL B CA 1
ATOM 4153 C C . VAL B 1 125 ? 79.147 28.874 26.394 1.00 16.20 125 VAL B C 1
ATOM 4154 O O . VAL B 1 125 ? 78.781 28.013 27.142 1.00 13.90 125 VAL B O 1
ATOM 4158 N N . GLU B 1 126 ? 78.513 30.008 26.234 1.00 16.80 126 GLU B N 1
ATOM 4159 C CA . GLU B 1 126 ? 77.211 30.282 26.853 1.00 17.13 126 GLU B CA 1
ATOM 4160 C C . GLU B 1 126 ? 76.054 29.380 26.416 1.00 16.31 126 GLU B C 1
ATOM 4161 O O . GLU B 1 126 ? 75.408 28.696 27.243 1.00 15.93 126 GLU B O 1
ATOM 4167 N N . ASN B 1 127 ? 75.826 29.344 25.115 1.00 15.50 127 ASN B N 1
ATOM 4168 C CA . ASN B 1 127 ? 74.625 28.812 24.544 1.00 14.77 127 ASN B CA 1
ATOM 4169 C C . ASN B 1 127 ? 74.559 27.304 24.600 1.00 15.53 127 ASN B C 1
ATOM 4170 O O . ASN B 1 127 ? 73.472 26.745 24.631 1.00 14.32 127 ASN B O 1
ATOM 4175 N N . GLU B 1 128 ? 75.708 26.647 24.609 1.00 14.78 128 GLU B N 1
ATOM 4176 C CA . GLU B 1 128 ? 75.748 25.177 24.669 1.00 16.16 128 GLU B CA 1
ATOM 4177 C C . GLU B 1 128 ? 76.267 24.669 26.026 1.00 15.08 128 GLU B C 1
ATOM 4178 O O . GLU B 1 128 ? 76.831 25.424 26.814 1.00 13.98 128 GLU B O 1
ATOM 4184 N N . GLN B 1 129 ? 76.106 23.369 26.273 1.00 14.22 129 GLN B N 1
ATOM 4185 C CA . GLN B 1 129 ? 76.474 22.748 27.492 1.00 15.20 129 GLN B CA 1
ATOM 4186 C C . GLN B 1 129 ? 77.902 22.201 27.340 1.00 16.02 129 GLN B C 1
ATOM 4187 O O . GLN B 1 129 ? 78.111 21.209 26.632 1.00 17.98 129 GLN B O 1
ATOM 4193 N N . PHE B 1 130 ? 78.846 22.847 27.985 1.00 16.04 130 PHE B N 1
ATOM 4194 C CA . PHE B 1 130 ? 80.282 22.466 28.001 1.00 15.51 130 PHE B CA 1
ATOM 4195 C C . PHE B 1 130 ? 80.623 21.982 29.395 1.00 15.98 130 PHE B C 1
ATOM 4196 O O . PHE B 1 130 ? 80.297 22.640 30.388 1.00 16.59 130 PHE B O 1
ATOM 4204 N N . VAL B 1 131 ? 81.278 20.839 29.460 1.00 15.93 131 VAL B N 1
ATOM 4205 C CA . VAL B 1 131 ? 81.635 20.179 30.698 1.00 16.01 131 VAL B CA 1
ATOM 4206 C C . VAL B 1 131 ? 83.121 19.855 30.596 1.00 17.78 131 VAL B C 1
ATOM 4207 O O . VAL B 1 131 ? 83.594 19.342 29.557 1.00 18.56 131 VAL B O 1
ATOM 4211 N N . VAL B 1 132 ? 83.871 20.148 31.663 1.00 17.00 132 VAL B N 1
ATOM 4212 C CA . VAL B 1 132 ? 85.309 19.891 31.671 1.00 17.54 132 VAL B CA 1
ATOM 4213 C C . VAL B 1 132 ? 85.630 18.586 32.376 1.00 17.33 132 VAL B C 1
ATOM 4214 O O . VAL B 1 132 ? 85.270 18.412 33.487 1.00 18.19 132 VAL B O 1
ATOM 4218 N N . HIS B 1 133 ? 86.314 17.641 31.715 1.00 15.78 133 HIS B N 1
ATOM 4219 C CA . HIS B 1 133 ? 86.689 16.430 32.341 1.00 16.83 133 HIS B CA 1
ATOM 4220 C C . HIS B 1 133 ? 87.678 16.684 33.474 1.00 16.52 133 HIS B C 1
ATOM 4221 O O . HIS B 1 133 ? 88.556 17.533 33.362 1.00 15.83 133 HIS B O 1
ATOM 4228 N N . ASP B 1 134 ? 87.471 15.984 34.589 1.00 19.15 134 ASP B N 1
ATOM 4229 C CA . ASP B 1 134 ? 88.413 16.019 35.727 1.00 18.99 134 ASP B CA 1
ATOM 4230 C C . ASP B 1 134 ? 88.836 14.591 36.006 1.00 17.68 134 ASP B C 1
ATOM 4231 O O . ASP B 1 134 ? 88.121 13.849 36.618 1.00 17.40 134 ASP B O 1
ATOM 4236 N N . SER B 1 135 ? 90.028 14.223 35.543 1.00 19.46 135 SER B N 1
ATOM 4237 C CA . SER B 1 135 ? 90.533 12.861 35.699 1.00 20.66 135 SER B CA 1
ATOM 4238 C C . SER B 1 135 ? 90.712 12.496 37.175 1.00 20.04 135 SER B C 1
ATOM 4239 O O . SER B 1 135 ? 90.783 11.324 37.532 1.00 19.38 135 SER B O 1
ATOM 4242 N N . ARG B 1 136 ? 90.740 13.503 38.038 1.00 21.17 136 ARG B N 1
ATOM 4243 C CA . ARG B 1 136 ? 90.970 13.272 39.453 1.00 22.47 136 ARG B CA 1
ATOM 4244 C C . ARG B 1 136 ? 89.725 13.158 40.313 1.00 22.52 136 ARG B C 1
ATOM 4245 O O . ARG B 1 136 ? 89.830 12.821 41.509 1.00 22.97 136 ARG B O 1
ATOM 4253 N N . ASN B 1 137 ? 88.548 13.373 39.707 1.00 22.25 137 ASN B N 1
ATOM 4254 C CA . ASN B 1 137 ? 87.266 13.206 40.392 1.00 22.62 137 ASN B CA 1
ATOM 4255 C C . ASN B 1 137 ? 86.818 11.790 40.265 1.00 22.26 137 ASN B C 1
ATOM 4256 O O . ASN B 1 137 ? 86.135 11.454 39.325 1.00 20.83 137 ASN B O 1
ATOM 4261 N N . SER B 1 138 ? 87.172 10.950 41.230 1.00 23.53 138 SER B N 1
ATOM 4262 C CA . SER B 1 138 ? 86.934 9.530 41.100 1.00 25.23 138 SER B CA 1
ATOM 4263 C C . SER B 1 138 ? 85.446 9.171 41.110 1.00 25.54 138 SER B C 1
ATOM 4264 O O . SER B 1 138 ? 85.049 8.260 40.436 1.00 23.85 138 SER B O 1
ATOM 4267 N N . GLU B 1 139 ? 84.639 9.859 41.912 1.00 25.28 139 GLU B N 1
ATOM 4268 C CA . GLU B 1 139 ? 83.194 9.617 41.916 1.00 26.49 139 GLU B CA 1
ATOM 4269 C C . GLU B 1 139 ? 82.580 9.758 40.502 1.00 24.74 139 GLU B C 1
ATOM 4270 O O . GLU B 1 139 ? 81.513 9.192 40.235 1.00 24.72 139 GLU B O 1
ATOM 4276 N N . ASN B 1 140 ? 83.221 10.537 39.634 1.00 22.81 140 ASN B N 1
ATOM 4277 C CA . ASN B 1 140 ? 82.727 10.724 38.272 1.00 22.42 140 ASN B CA 1
ATOM 4278 C C . ASN B 1 140 ? 83.334 9.806 37.220 1.00 21.65 140 ASN B C 1
ATOM 4279 O O . ASN B 1 140 ? 83.057 9.971 35.991 1.00 21.01 140 ASN B O 1
ATOM 4284 N N . MET B 1 141 ? 84.168 8.864 37.668 1.00 21.53 141 MET B N 1
ATOM 4285 C CA . MET B 1 141 ? 84.752 7.880 36.776 1.00 21.46 141 MET B CA 1
ATOM 4286 C C . MET B 1 141 ? 84.059 6.561 36.945 1.00 22.43 141 MET B C 1
ATOM 4287 O O . MET B 1 141 ? 83.685 6.154 38.083 1.00 22.50 141 MET B O 1
ATOM 4292 N N . GLU B 1 142 ? 83.861 5.857 35.835 1.00 23.11 142 GLU B N 1
ATOM 4293 C CA . GLU B 1 142 ? 83.233 4.556 35.878 1.00 24.22 142 GLU B CA 1
ATOM 4294 C C . GLU B 1 142 ? 84.121 3.467 35.269 1.00 24.67 142 GLU B C 1
ATOM 4295 O O . GLU B 1 142 ? 84.632 3.649 34.160 1.00 23.11 142 GLU B O 1
ATOM 4301 N N . LEU B 1 143 ? 84.195 2.325 35.953 1.00 24.35 143 LEU B N 1
ATOM 4302 C CA . LEU B 1 143 ? 84.895 1.140 35.478 1.00 25.85 143 LEU B CA 1
ATOM 4303 C C . LEU B 1 143 ? 84.086 0.474 34.411 1.00 26.64 143 LEU B C 1
ATOM 4304 O O . LEU B 1 143 ? 82.958 0.055 34.677 1.00 28.43 143 LEU B O 1
ATOM 4309 N N . ILE B 1 144 ? 84.649 0.349 33.200 1.00 26.48 144 ILE B N 1
ATOM 4310 C CA . ILE B 1 144 ? 83.935 -0.239 32.063 1.00 26.20 144 ILE B CA 1
ATOM 4311 C C . ILE B 1 144 ? 84.579 -1.502 31.436 1.00 27.35 144 ILE B C 1
ATOM 4312 O O . ILE B 1 144 ? 84.039 -2.055 30.462 1.00 29.21 144 ILE B O 1
ATOM 4317 N N . GLY B 1 145 ? 85.724 -1.933 31.938 1.00 27.49 145 GLY B N 1
ATOM 4318 C CA . GLY B 1 145 ? 86.469 -3.010 31.287 1.00 27.23 145 GLY B CA 1
ATOM 4319 C C . GLY B 1 145 ? 87.859 -3.189 31.864 1.00 26.75 145 GLY B C 1
ATOM 4320 O O . GLY B 1 145 ? 88.273 -2.484 32.806 1.00 26.08 145 GLY B O 1
ATOM 4321 N N . THR B 1 146 ? 88.573 -4.139 31.262 1.00 26.83 146 THR B N 1
ATOM 4322 C CA . THR B 1 146 ? 89.981 -4.389 31.545 1.00 27.44 146 THR B CA 1
ATOM 4323 C C . THR B 1 146 ? 90.688 -4.425 30.172 1.00 27.17 146 THR B C 1
ATOM 4324 O O . THR B 1 146 ? 90.195 -5.011 29.219 1.00 26.98 146 THR B O 1
ATOM 4328 N N . LEU B 1 147 ? 91.832 -3.771 30.077 1.00 27.42 147 LEU B N 1
ATOM 4329 C CA . LEU B 1 147 ? 92.510 -3.523 28.797 1.00 27.59 147 LEU B CA 1
ATOM 4330 C C . LEU B 1 147 ? 93.188 -4.802 28.239 1.00 28.80 147 LEU B C 1
ATOM 4331 O O . LEU B 1 147 ? 93.267 -5.813 28.928 1.00 29.73 147 LEU B O 1
ATOM 4336 N N . PRO B 1 148 ? 93.665 -4.771 26.990 1.00 29.86 148 PRO B N 1
ATOM 4337 C CA . PRO B 1 148 ? 94.481 -5.900 26.503 1.00 30.48 148 PRO B CA 1
ATOM 4338 C C . PRO B 1 148 ? 95.762 -6.120 27.357 1.00 31.12 148 PRO B C 1
ATOM 4339 O O . PRO B 1 148 ? 96.194 -7.259 27.561 1.00 31.93 148 PRO B O 1
ATOM 4343 N N . SER B 1 149 ? 96.341 -5.034 27.863 1.00 31.03 149 SER B N 1
ATOM 4344 C CA . SER B 1 149 ? 97.533 -5.101 28.712 1.00 31.09 149 SER B CA 1
ATOM 4345 C C . SER B 1 149 ? 97.306 -5.600 30.163 1.00 29.93 149 SER B C 1
ATOM 4346 O O . SER B 1 149 ? 98.266 -5.837 30.913 1.00 29.39 149 SER B O 1
ATOM 4349 N N . GLY B 1 150 ? 96.050 -5.702 30.566 1.00 29.68 150 GLY B N 1
ATOM 4350 C CA . GLY B 1 150 ? 95.695 -6.146 31.921 1.00 29.12 150 GLY B CA 1
ATOM 4351 C C . GLY B 1 150 ? 95.150 -5.077 32.844 1.00 29.20 150 GLY B C 1
ATOM 4352 O O . GLY B 1 150 ? 94.531 -5.400 33.845 1.00 29.29 150 GLY B O 1
ATOM 4353 N N . GLY B 1 151 ? 95.372 -3.801 32.543 1.00 28.48 151 GLY B N 1
ATOM 4354 C CA . GLY B 1 151 ? 94.878 -2.729 33.412 1.00 27.71 151 GLY B CA 1
ATOM 4355 C C . GLY B 1 151 ? 93.357 -2.527 33.380 1.00 27.27 151 GLY B C 1
ATOM 4356 O O . GLY B 1 151 ? 92.684 -2.892 32.408 1.00 26.53 151 GLY B O 1
ATOM 4357 N N . LYS B 1 152 ? 92.833 -1.966 34.468 1.00 26.24 152 LYS B N 1
ATOM 4358 C CA . LYS B 1 152 ? 91.469 -1.481 34.534 1.00 25.97 152 LYS B CA 1
ATOM 4359 C C . LYS B 1 152 ? 91.294 -0.262 33.602 1.00 24.55 152 LYS B C 1
ATOM 4360 O O . LYS B 1 152 ? 92.251 0.455 33.340 1.00 25.20 152 LYS B O 1
ATOM 4366 N N . LEU B 1 153 ? 90.073 -0.066 33.123 1.00 22.61 153 LEU B N 1
ATOM 4367 C CA . LEU B 1 153 ? 89.681 1.074 32.307 1.00 21.12 153 LEU B CA 1
ATOM 4368 C C . LEU B 1 153 ? 88.505 1.785 32.932 1.00 20.76 153 LEU B C 1
ATOM 4369 O O . LEU B 1 153 ? 87.403 1.239 33.009 1.00 18.60 153 LEU B O 1
ATOM 4374 N N . GLU B 1 154 ? 88.737 3.032 33.328 1.00 20.77 154 GLU B N 1
ATOM 4375 C CA . GLU B 1 154 ? 87.740 3.877 33.974 1.00 20.69 154 GLU B CA 1
ATOM 4376 C C . GLU B 1 154 ? 87.705 5.199 33.205 1.00 19.26 154 GLU B C 1
ATOM 4377 O O . GLU B 1 154 ? 88.769 5.790 32.940 1.00 17.25 154 GLU B O 1
ATOM 4383 N N . ILE B 1 155 ? 86.519 5.595 32.779 1.00 17.62 155 ILE B N 1
ATOM 4384 C CA . ILE B 1 155 ? 86.316 6.837 32.008 1.00 17.60 155 ILE B CA 1
ATOM 4385 C C . ILE B 1 155 ? 85.168 7.676 32.551 1.00 17.16 155 ILE B C 1
ATOM 4386 O O . ILE B 1 155 ? 84.357 7.197 33.337 1.00 15.40 155 ILE B O 1
ATOM 4391 N N . ASN B 1 156 ? 85.063 8.908 32.069 1.00 15.53 156 ASN B N 1
ATOM 4392 C CA . ASN B 1 156 ? 84.086 9.815 32.560 1.00 15.88 156 ASN B CA 1
ATOM 4393 C C . ASN B 1 156 ? 82.634 9.275 32.383 1.00 16.76 156 ASN B C 1
ATOM 4394 O O . ASN B 1 156 ? 82.208 8.859 31.276 1.00 15.76 156 ASN B O 1
ATOM 4399 N N . LYS B 1 157 ? 81.862 9.288 33.476 1.00 17.25 157 LYS B N 1
ATOM 4400 C CA . LYS B 1 157 ? 80.489 8.770 33.464 1.00 17.84 157 LYS B CA 1
ATOM 4401 C C . LYS B 1 157 ? 79.602 9.433 32.414 1.00 16.97 157 LYS B C 1
ATOM 4402 O O . LYS B 1 157 ? 78.724 8.791 31.886 1.00 17.42 157 LYS B O 1
ATOM 4408 N N . LEU B 1 158 ? 79.800 10.718 32.124 1.00 17.99 158 LEU B N 1
ATOM 4409 C CA . LEU B 1 158 ? 78.955 11.383 31.152 1.00 18.24 158 LEU B CA 1
ATOM 4410 C C . LEU B 1 158 ? 79.071 10.683 29.806 1.00 19.43 158 LEU B C 1
ATOM 4411 O O . LEU B 1 158 ? 78.091 10.541 29.079 1.00 19.32 158 LEU B O 1
ATOM 4416 N N . ALA B 1 159 ? 80.276 10.260 29.460 1.00 18.23 159 ALA B N 1
ATOM 4417 C CA . ALA B 1 159 ? 80.497 9.520 28.204 1.00 18.87 159 ALA B CA 1
ATOM 4418 C C . ALA B 1 159 ? 79.896 8.109 28.179 1.00 18.81 159 ALA B C 1
ATOM 4419 O O . ALA B 1 159 ? 79.303 7.681 27.168 1.00 18.63 159 ALA B O 1
ATOM 4421 N N . VAL B 1 160 ? 80.055 7.379 29.288 1.00 19.23 160 VAL B N 1
ATOM 4422 C CA . VAL B 1 160 ? 79.534 6.021 29.420 1.00 18.69 160 VAL B CA 1
ATOM 4423 C C . VAL B 1 160 ? 78.040 6.089 29.290 1.00 19.70 160 VAL B C 1
ATOM 4424 O O . VAL B 1 160 ? 77.444 5.241 28.636 1.00 20.80 160 VAL B O 1
ATOM 4428 N N . GLU B 1 161 ? 77.433 7.116 29.882 1.00 19.30 161 GLU B N 1
ATOM 4429 C CA . GLU B 1 161 ? 75.982 7.176 29.932 1.00 20.41 161 GLU B CA 1
ATOM 4430 C C . GLU B 1 161 ? 75.328 7.661 28.642 1.00 19.03 161 GLU B C 1
ATOM 4431 O O . GLU B 1 161 ? 74.158 7.454 28.465 1.00 19.64 161 GLU B O 1
ATOM 4437 N N . ALA B 1 162 ? 76.089 8.268 27.736 1.00 17.41 162 ALA B N 1
ATOM 4438 C CA . ALA B 1 162 ? 75.531 8.794 26.484 1.00 16.66 162 ALA B CA 1
ATOM 4439 C C . ALA B 1 162 ? 74.835 7.776 25.637 1.00 15.34 162 ALA B C 1
ATOM 4440 O O . ALA B 1 162 ? 75.254 6.652 25.556 1.00 14.95 162 ALA B O 1
ATOM 4442 N N . ASP B 1 163 ? 73.753 8.200 25.020 1.00 16.91 163 ASP B N 1
ATOM 4443 C CA . ASP B 1 163 ? 73.120 7.417 23.962 1.00 17.58 163 ASP B CA 1
ATOM 4444 C C . ASP B 1 163 ? 73.983 7.389 22.723 1.00 17.91 163 ASP B C 1
ATOM 4445 O O . ASP B 1 163 ? 73.938 6.405 21.940 1.00 19.18 163 ASP B O 1
ATOM 4450 N N . LEU B 1 164 ? 74.687 8.482 22.461 1.00 16.48 164 LEU B N 1
ATOM 4451 C CA . LEU B 1 164 ? 75.656 8.487 21.322 1.00 16.20 164 LEU B CA 1
ATOM 4452 C C . LEU B 1 164 ? 76.861 9.272 21.745 1.00 16.50 164 LEU B C 1
ATOM 4453 O O . LEU B 1 164 ? 76.704 10.407 22.214 1.00 16.08 164 LEU B O 1
ATOM 4458 N N . LEU B 1 165 ? 78.032 8.656 21.616 1.00 15.53 165 LEU B N 1
ATOM 4459 C CA . LEU B 1 165 ? 79.305 9.253 21.994 1.00 14.70 165 LEU B CA 1
ATOM 4460 C C . LEU B 1 165 ? 80.116 9.510 20.729 1.00 16.28 165 LEU B C 1
ATOM 4461 O O . LEU B 1 165 ? 80.343 8.571 19.940 1.00 16.48 165 LEU B O 1
ATOM 4466 N N . VAL B 1 166 ? 80.523 10.772 20.577 1.00 15.69 166 VAL B N 1
ATOM 4467 C CA . VAL B 1 166 ? 81.127 11.301 19.361 1.00 17.71 166 VAL B CA 1
ATOM 4468 C C . VAL B 1 166 ? 82.387 12.081 19.823 1.00 15.79 166 VAL B C 1
ATOM 4469 O O . VAL B 1 166 ? 82.467 12.537 20.968 1.00 14.96 166 VAL B O 1
ATOM 4473 N N . ALA B 1 167 ? 83.384 12.197 18.957 1.00 15.63 167 ALA B N 1
ATOM 4474 C CA . ALA B 1 167 ? 84.551 12.999 19.268 1.00 14.90 167 ALA B CA 1
ATOM 4475 C C . ALA B 1 167 ? 85.055 13.783 18.057 1.00 16.53 167 ALA B C 1
ATOM 4476 O O . ALA B 1 167 ? 85.045 13.271 16.949 1.00 16.02 167 ALA B O 1
ATOM 4478 N N . GLU B 1 168 ? 85.531 15.003 18.317 1.00 16.47 168 GLU B N 1
ATOM 4479 C CA . GLU B 1 168 ? 86.329 15.746 17.348 1.00 16.35 168 GLU B CA 1
ATOM 4480 C C . GLU B 1 168 ? 87.785 15.906 17.817 1.00 17.39 168 GLU B C 1
ATOM 4481 O O . GLU B 1 168 ? 88.128 15.762 19.017 1.00 19.54 168 GLU B O 1
ATOM 4487 N N . GLY B 1 169 ? 88.651 16.260 16.900 1.00 16.40 169 GLY B N 1
ATOM 4488 C CA . GLY B 1 169 ? 90.050 16.312 17.222 1.00 15.99 169 GLY B CA 1
ATOM 4489 C C . GLY B 1 169 ? 90.825 16.473 15.939 1.00 16.11 169 GLY B C 1
ATOM 4490 O O . GLY B 1 169 ? 90.257 16.872 14.902 1.00 15.90 169 GLY B O 1
ATOM 4491 N N . PHE B 1 170 ? 92.115 16.275 16.056 1.00 17.30 170 PHE B N 1
ATOM 4492 C CA . PHE B 1 170 ? 92.995 16.534 14.900 1.00 19.19 170 PHE B CA 1
ATOM 4493 C C . PHE B 1 170 ? 94.053 15.428 14.801 1.00 17.74 170 PHE B C 1
ATOM 4494 O O . PHE B 1 170 ? 94.311 14.700 15.777 1.00 18.19 170 PHE B O 1
ATOM 4502 N N . ILE B 1 171 ? 94.605 15.265 13.600 1.00 16.19 171 ILE B N 1
ATOM 4503 C CA . ILE B 1 171 ? 95.616 14.221 13.337 1.00 15.82 171 ILE B CA 1
ATOM 4504 C C . ILE B 1 171 ? 96.940 14.863 12.893 1.00 15.11 171 ILE B C 1
ATOM 4505 O O . ILE B 1 171 ? 96.994 15.639 11.913 1.00 15.42 171 ILE B O 1
ATOM 4510 N N . GLU B 1 172 ? 97.955 14.596 13.715 1.00 17.09 172 GLU B N 1
ATOM 4511 C CA . GLU B 1 172 ? 99.356 14.959 13.498 1.00 18.15 172 GLU B CA 1
ATOM 4512 C C . GLU B 1 172 ? 100.234 13.834 14.101 1.00 17.88 172 GLU B C 1
ATOM 4513 O O . GLU B 1 172 ? 99.779 13.027 14.940 1.00 18.38 172 GLU B O 1
ATOM 4519 N N . PRO B 1 173 ? 101.530 13.843 13.771 1.00 18.31 173 PRO B N 1
ATOM 4520 C CA . PRO B 1 173 ? 102.447 12.887 14.387 1.00 16.58 173 PRO B CA 1
ATOM 4521 C C . PRO B 1 173 ? 102.515 13.069 15.884 1.00 17.35 173 PRO B C 1
ATOM 4522 O O . PRO B 1 173 ? 102.376 14.198 16.395 1.00 16.98 173 PRO B O 1
ATOM 4526 N N . HIS B 1 174 ? 102.661 11.956 16.608 1.00 16.84 174 HIS B N 1
ATOM 4527 C CA . HIS B 1 174 ? 102.804 11.974 18.045 1.00 18.04 174 HIS B CA 1
ATOM 4528 C C . HIS B 1 174 ? 103.963 11.072 18.422 1.00 18.07 174 HIS B C 1
ATOM 4529 O O . HIS B 1 174 ? 103.988 9.914 18.009 1.00 16.98 174 HIS B O 1
ATOM 4536 N N . PHE B 1 175 ? 104.906 11.578 19.219 1.00 18.02 175 PHE B N 1
ATOM 4537 C CA . PHE B 1 175 ? 106.161 10.876 19.495 1.00 17.46 175 PHE B CA 1
ATOM 4538 C C . PHE B 1 175 ? 106.137 9.508 20.213 1.00 17.95 175 PHE B C 1
ATOM 4539 O O . PHE B 1 175 ? 107.139 8.806 20.207 1.00 17.13 175 PHE B O 1
ATOM 4547 N N . PHE B 1 176 ? 105.036 9.160 20.858 1.00 16.88 176 PHE B N 1
ATOM 4548 C CA . PHE B 1 176 ? 104.872 7.847 21.417 1.00 16.10 176 PHE B CA 1
ATOM 4549 C C . PHE B 1 176 ? 103.567 7.114 21.095 1.00 16.73 176 PHE B C 1
ATOM 4550 O O . PHE B 1 176 ? 103.557 5.844 21.152 1.00 16.28 176 PHE B O 1
ATOM 4558 N N . ALA B 1 177 ? 102.491 7.853 20.766 1.00 13.66 177 ALA B N 1
ATOM 4559 C CA . ALA B 1 177 ? 101.224 7.265 20.329 1.00 14.76 177 ALA B CA 1
ATOM 4560 C C . ALA B 1 177 ? 101.088 7.082 18.819 1.00 13.52 177 ALA B C 1
ATOM 4561 O O . ALA B 1 177 ? 100.080 6.682 18.335 1.00 12.30 177 ALA B O 1
ATOM 4563 N N . GLY B 1 178 ? 102.136 7.405 18.073 1.00 14.31 178 GLY B N 1
ATOM 4564 C CA . GLY B 1 178 ? 102.129 7.316 16.629 1.00 14.20 178 GLY B CA 1
ATOM 4565 C C . GLY B 1 178 ? 101.572 8.557 16.019 1.00 15.45 178 GLY B C 1
ATOM 4566 O O . GLY B 1 178 ? 102.269 9.278 15.273 1.00 16.46 178 GLY B O 1
ATOM 4567 N N . PHE B 1 179 ? 100.270 8.719 16.213 1.00 14.95 179 PHE B N 1
ATOM 4568 C CA . PHE B 1 179 ? 99.526 9.900 15.805 1.00 15.13 179 PHE B CA 1
ATOM 4569 C C . PHE B 1 179 ? 98.594 10.314 16.902 1.00 15.00 179 PHE B C 1
ATOM 4570 O O . PHE B 1 179 ? 98.100 9.479 17.662 1.00 15.12 179 PHE B O 1
ATOM 4578 N N . SER B 1 180 ? 98.275 11.602 16.920 1.00 15.15 180 SER B N 1
ATOM 4579 C CA . SER B 1 180 ? 97.148 12.088 17.702 1.00 15.46 180 SER B CA 1
ATOM 4580 C C . SER B 1 180 ? 95.810 11.704 17.070 1.00 14.61 180 SER B C 1
ATOM 4581 O O . SER B 1 180 ? 95.741 11.185 15.962 1.00 14.70 180 SER B O 1
ATOM 4584 N N . GLY B 1 181 ? 94.739 12.041 17.773 1.00 15.02 181 GLY B N 1
ATOM 4585 C CA . GLY B 1 181 ? 93.375 11.887 17.315 1.00 13.85 181 GLY B CA 1
ATOM 4586 C C . GLY B 1 181 ? 92.670 10.571 17.554 1.00 14.19 181 GLY B C 1
ATOM 4587 O O . GLY B 1 181 ? 93.149 9.665 18.259 1.00 14.01 181 GLY B O 1
ATOM 4588 N N . GLY B 1 182 ? 91.493 10.451 16.962 1.00 15.01 182 GLY B N 1
ATOM 4589 C CA . GLY B 1 182 ? 90.708 9.223 17.055 1.00 14.79 182 GLY B CA 1
ATOM 4590 C C . GLY B 1 182 ? 90.528 8.738 18.505 1.00 15.03 182 GLY B C 1
ATOM 4591 O O . GLY B 1 182 ? 90.184 9.505 19.410 1.00 15.57 182 GLY B O 1
ATOM 4592 N N . ARG B 1 183 ? 90.888 7.494 18.731 1.00 13.93 183 ARG B N 1
ATOM 4593 C CA . ARG B 1 183 ? 90.860 6.884 20.052 1.00 15.50 183 ARG B CA 1
ATOM 4594 C C . ARG B 1 183 ? 91.430 7.664 21.237 1.00 16.81 183 ARG B C 1
ATOM 4595 O O . ARG B 1 183 ? 91.060 7.389 22.378 1.00 17.33 183 ARG B O 1
ATOM 4603 N N . LYS B 1 184 ? 92.346 8.606 20.991 1.00 16.48 184 LYS B N 1
ATOM 4604 C CA . LYS B 1 184 ? 93.051 9.309 22.086 1.00 17.09 184 LYS B CA 1
ATOM 4605 C C . LYS B 1 184 ? 92.084 10.246 22.851 1.00 16.11 184 LYS B C 1
ATOM 4606 O O . LYS B 1 184 ? 92.332 10.636 24.026 1.00 17.47 184 LYS B O 1
ATOM 4612 N N . SER B 1 185 ? 90.981 10.602 22.204 1.00 15.57 185 SER B N 1
ATOM 4613 C CA . SER B 1 185 ? 89.853 11.309 22.856 1.00 15.85 185 SER B CA 1
ATOM 4614 C C . SER B 1 185 ? 89.286 10.549 24.076 1.00 16.62 185 SER B C 1
ATOM 4615 O O . SER B 1 185 ? 88.788 11.163 25.013 1.00 17.64 185 SER B O 1
ATOM 4618 N N . ILE B 1 186 ? 89.380 9.223 24.061 1.00 16.11 186 ILE B N 1
ATOM 4619 C CA . ILE B 1 186 ? 88.900 8.377 25.146 1.00 16.09 186 ILE B CA 1
ATOM 4620 C C . ILE B 1 186 ? 89.989 8.138 26.200 1.00 16.69 186 ILE B C 1
ATOM 4621 O O . ILE B 1 186 ? 89.784 8.442 27.381 1.00 16.45 186 ILE B O 1
ATOM 4626 N N . LEU B 1 187 ? 91.136 7.593 25.762 1.00 16.74 187 LEU B N 1
ATOM 4627 C CA . LEU B 1 187 ? 92.286 7.282 26.622 1.00 16.53 187 LEU B CA 1
ATOM 4628 C C . LEU B 1 187 ? 93.493 7.935 25.975 1.00 17.57 187 LEU B C 1
ATOM 4629 O O . LEU B 1 187 ? 93.888 7.551 24.860 1.00 16.17 187 LEU B O 1
ATOM 4634 N N . PRO B 1 188 ? 94.047 8.974 26.613 1.00 17.36 188 PRO B N 1
ATOM 4635 C CA . PRO B 1 188 ? 93.765 9.488 27.998 1.00 17.42 188 PRO B CA 1
ATOM 4636 C C . PRO B 1 188 ? 92.669 10.530 28.156 1.00 16.71 188 PRO B C 1
ATOM 4637 O O . PRO B 1 188 ? 92.408 10.963 29.308 1.00 17.09 188 PRO B O 1
ATOM 4641 N N . GLY B 1 189 ? 92.037 10.961 27.054 1.00 14.86 189 GLY B N 1
ATOM 4642 C CA . GLY B 1 189 ? 91.288 12.254 27.005 1.00 15.09 189 GLY B CA 1
ATOM 4643 C C . GLY B 1 189 ? 90.249 12.389 28.069 1.00 14.55 189 GLY B C 1
ATOM 4644 O O . GLY B 1 189 ? 90.185 13.430 28.758 1.00 14.06 189 GLY B O 1
ATOM 4645 N N . ILE B 1 190 ? 89.493 11.314 28.291 1.00 14.44 190 ILE B N 1
ATOM 4646 C CA . ILE B 1 190 ? 88.438 11.329 29.303 1.00 14.74 190 ILE B CA 1
ATOM 4647 C C . ILE B 1 190 ? 88.556 10.173 30.286 1.00 15.46 190 ILE B C 1
ATOM 4648 O O . ILE B 1 190 ? 87.542 9.713 30.826 1.00 16.80 190 ILE B O 1
ATOM 4653 N N . ALA B 1 191 ? 89.794 9.728 30.536 1.00 14.89 191 ALA B N 1
ATOM 4654 C CA . ALA B 1 191 ? 90.078 8.572 31.402 1.00 15.49 191 ALA B CA 1
ATOM 4655 C C . ALA B 1 191 ? 90.384 9.018 32.828 1.00 14.94 191 ALA B C 1
ATOM 4656 O O . ALA B 1 191 ? 90.694 10.153 33.063 1.00 15.02 191 ALA B O 1
ATOM 4658 N N . SER B 1 192 ? 90.335 8.078 33.752 1.00 17.03 192 SER B N 1
ATOM 4659 C CA . SER B 1 192 ? 90.730 8.334 35.136 1.00 16.47 192 SER B CA 1
ATOM 4660 C C . SER B 1 192 ? 92.225 8.582 35.217 1.00 17.22 192 SER B C 1
ATOM 4661 O O . SER B 1 192 ? 93.009 8.084 34.351 1.00 16.12 192 SER B O 1
ATOM 4664 N N . VAL B 1 193 ? 92.627 9.324 36.260 1.00 16.82 193 VAL B N 1
ATOM 4665 C CA . VAL B 1 193 ? 94.018 9.706 36.417 1.00 17.94 193 VAL B CA 1
ATOM 4666 C C . VAL B 1 193 ? 94.877 8.451 36.497 1.00 19.08 193 VAL B C 1
ATOM 4667 O O . VAL B 1 193 ? 95.903 8.334 35.840 1.00 19.38 193 VAL B O 1
ATOM 4671 N N . GLN B 1 194 ? 94.404 7.479 37.241 1.00 20.22 194 GLN B N 1
ATOM 4672 C CA . GLN B 1 194 ? 95.121 6.219 37.424 1.00 21.15 194 GLN B CA 1
ATOM 4673 C C . GLN B 1 194 ? 95.345 5.496 36.087 1.00 21.36 194 GLN B C 1
ATOM 4674 O O . GLN B 1 194 ? 96.436 4.922 35.849 1.00 20.52 194 GLN B O 1
ATOM 4680 N N . CYS B 1 195 ? 94.318 5.478 35.241 1.00 20.23 195 CYS B N 1
ATOM 4681 C CA . CYS B 1 195 ? 94.404 4.863 33.909 1.00 21.05 195 CYS B CA 1
ATOM 4682 C C . CYS B 1 195 ? 95.310 5.665 32.989 1.00 19.95 195 CYS B C 1
ATOM 4683 O O . CYS B 1 195 ? 96.053 5.120 32.156 1.00 18.43 195 CYS B O 1
ATOM 4686 N N . ILE B 1 196 ? 95.206 6.974 33.066 1.00 18.99 196 ILE B N 1
ATOM 4687 C CA . ILE B 1 196 ? 96.108 7.762 32.288 1.00 18.93 196 ILE B CA 1
ATOM 4688 C C . ILE B 1 196 ? 97.562 7.462 32.644 1.00 19.54 196 ILE B C 1
ATOM 4689 O O . ILE B 1 196 ? 98.412 7.274 31.751 1.00 19.46 196 ILE B O 1
ATOM 4694 N N . LEU B 1 197 ? 97.872 7.401 33.935 1.00 20.94 197 LEU B N 1
ATOM 4695 C CA . LEU B 1 197 ? 99.256 7.152 34.322 1.00 21.35 197 LEU B CA 1
ATOM 4696 C C . LEU B 1 197 ? 99.717 5.769 33.821 1.00 21.06 197 LEU B C 1
ATOM 4697 O O . LEU B 1 197 ? 100.851 5.661 33.371 1.00 20.70 197 LEU B O 1
ATOM 4702 N N . ALA B 1 198 ? 98.841 4.767 33.921 1.00 20.70 198 ALA B N 1
ATOM 4703 C CA . ALA B 1 198 ? 99.109 3.362 33.502 1.00 21.74 198 ALA B CA 1
ATOM 4704 C C . ALA B 1 198 ? 99.398 3.256 31.999 1.00 22.27 198 ALA B C 1
ATOM 4705 O O . ALA B 1 198 ? 100.277 2.480 31.579 1.00 22.62 198 ALA B O 1
ATOM 4707 N N . ASN B 1 199 ? 98.668 4.049 31.208 1.00 20.57 199 ASN B N 1
ATOM 4708 C CA . ASN B 1 199 ? 98.857 4.144 29.763 1.00 20.36 199 ASN B CA 1
ATOM 4709 C C . ASN B 1 199 ? 100.193 4.784 29.337 1.00 19.94 199 ASN B C 1
ATOM 4710 O O . ASN B 1 199 ? 100.609 4.588 28.199 1.00 21.10 199 ASN B O 1
ATOM 4715 N N . HIS B 1 200 ? 100.848 5.532 30.235 1.00 18.41 200 HIS B N 1
ATOM 4716 C CA . HIS B 1 200 ? 102.173 6.082 30.040 1.00 19.45 200 HIS B CA 1
ATOM 4717 C C . HIS B 1 200 ? 103.250 5.297 30.863 1.00 18.84 200 HIS B C 1
ATOM 4718 O O . HIS B 1 200 ? 104.279 5.829 31.259 1.00 17.64 200 HIS B O 1
ATOM 4725 N N . CYS B 1 201 ? 102.976 4.050 31.207 1.00 19.86 201 CYS B N 1
ATOM 4726 C CA . CYS B 1 201 ? 103.934 3.353 32.055 1.00 18.92 201 CYS B CA 1
ATOM 4727 C C . CYS B 1 201 ? 105.283 3.115 31.353 1.00 17.41 201 CYS B C 1
ATOM 4728 O O . CYS B 1 201 ? 105.395 3.136 30.128 1.00 18.58 201 CYS B O 1
ATOM 4731 N N . SER B 1 202 ? 106.310 2.908 32.159 1.00 17.46 202 SER B N 1
ATOM 4732 C CA . SER B 1 202 ? 107.661 2.645 31.661 1.00 17.92 202 SER B CA 1
ATOM 4733 C C . SER B 1 202 ? 107.729 1.458 30.701 1.00 17.23 202 SER B C 1
ATOM 4734 O O . SER B 1 202 ? 108.423 1.520 29.708 1.00 20.55 202 SER B O 1
ATOM 4737 N N . GLU B 1 203 ? 106.967 0.412 30.940 1.00 18.65 203 GLU B N 1
ATOM 4738 C CA . GLU B 1 203 ? 106.965 -0.720 30.045 1.00 18.69 203 GLU B CA 1
ATOM 4739 C C . GLU B 1 203 ? 106.403 -0.410 28.641 1.00 18.83 203 GLU B C 1
ATOM 4740 O O . GLU B 1 203 ? 106.830 -1.016 27.636 1.00 18.64 203 GLU B O 1
ATOM 4746 N N . PHE B 1 204 ? 105.409 0.500 28.566 1.00 18.29 204 PHE B N 1
ATOM 4747 C CA . PHE B 1 204 ? 104.843 0.899 27.286 1.00 17.80 204 PHE B CA 1
ATOM 4748 C C . PHE B 1 204 ? 105.768 1.893 26.617 1.00 17.20 204 PHE B C 1
ATOM 4749 O O . PHE B 1 204 ? 105.990 1.848 25.405 1.00 17.07 204 PHE B O 1
ATOM 4757 N N . ILE B 1 205 ? 106.261 2.830 27.388 1.00 16.17 205 ILE B N 1
ATOM 4758 C CA . ILE B 1 205 ? 107.088 3.863 26.789 1.00 16.50 205 ILE B CA 1
ATOM 4759 C C . ILE B 1 205 ? 108.412 3.329 26.232 1.00 17.48 205 ILE B C 1
ATOM 4760 O O . ILE B 1 205 ? 108.914 3.869 25.238 1.00 16.77 205 ILE B O 1
ATOM 4765 N N . LYS B 1 206 ? 108.951 2.259 26.834 1.00 17.74 206 LYS B N 1
ATOM 4766 C CA . LYS B 1 206 ? 110.201 1.671 26.360 1.00 18.09 206 LYS B CA 1
ATOM 4767 C C . LYS B 1 206 ? 110.050 0.883 25.056 1.00 17.41 206 LYS B C 1
ATOM 4768 O O . LYS B 1 206 ? 111.062 0.538 24.408 1.00 16.82 206 LYS B O 1
ATOM 4774 N N . ASN B 1 207 ? 108.817 0.558 24.701 1.00 16.20 207 ASN B N 1
ATOM 4775 C CA . ASN B 1 207 ? 108.545 -0.358 23.593 1.00 16.30 207 ASN B CA 1
ATOM 4776 C C . ASN B 1 207 ? 109.023 0.251 22.290 1.00 17.01 207 ASN B C 1
ATOM 4777 O O . ASN B 1 207 ? 108.792 1.440 22.053 1.00 14.60 207 ASN B O 1
ATOM 4782 N N . PRO B 1 208 ? 109.713 -0.558 21.414 1.00 17.36 208 PRO B N 1
ATOM 4783 C CA . PRO B 1 208 ? 110.318 0.068 20.252 1.00 16.73 208 PRO B CA 1
ATOM 4784 C C . PRO B 1 208 ? 109.270 0.467 19.209 1.00 16.26 208 PRO B C 1
ATOM 4785 O O . PRO B 1 208 ? 109.621 1.116 18.224 1.00 16.69 208 PRO B O 1
ATOM 4789 N N . TYR B 1 209 ? 108.007 0.104 19.408 1.00 14.99 209 TYR B N 1
ATOM 4790 C CA . TYR B 1 209 ? 106.937 0.525 18.503 1.00 14.58 209 TYR B CA 1
ATOM 4791 C C . TYR B 1 209 ? 106.161 1.731 19.001 1.00 14.47 209 TYR B C 1
ATOM 4792 O O . TYR B 1 209 ? 105.243 2.215 18.313 1.00 13.81 209 TYR B O 1
ATOM 4801 N N . ALA B 1 210 ? 106.501 2.157 20.204 1.00 14.66 210 ALA B N 1
ATOM 4802 C CA . ALA B 1 210 ? 105.903 3.352 20.798 1.00 14.78 210 ALA B CA 1
ATOM 4803 C C . ALA B 1 210 ? 106.623 4.576 20.272 1.00 15.83 210 ALA B C 1
ATOM 4804 O O . ALA B 1 210 ? 107.326 5.196 21.038 1.00 16.25 210 ALA B O 1
ATOM 4806 N N . ARG B 1 211 ? 106.420 4.923 19.003 1.00 16.40 211 ARG B N 1
ATOM 4807 C CA . ARG B 1 211 ? 107.271 5.934 18.325 1.00 17.10 211 ARG B CA 1
ATOM 4808 C C . ARG B 1 211 ? 106.467 6.697 17.304 1.00 16.26 211 ARG B C 1
ATOM 4809 O O . ARG B 1 211 ? 105.393 6.285 16.898 1.00 16.71 211 ARG B O 1
ATOM 4817 N N . THR B 1 212 ? 107.015 7.829 16.890 1.00 15.90 212 THR B N 1
ATOM 4818 C CA . THR B 1 212 ? 106.359 8.685 15.906 1.00 15.96 212 THR B CA 1
ATOM 4819 C C . THR B 1 212 ? 105.897 7.919 14.647 1.00 15.74 212 THR B C 1
ATOM 4820 O O . THR B 1 212 ? 106.681 7.189 14.016 1.00 13.92 212 THR B O 1
ATOM 4824 N N . GLY B 1 213 ? 104.626 8.132 14.268 1.00 15.45 213 GLY B N 1
ATOM 4825 C CA . GLY B 1 213 ? 104.038 7.536 13.085 1.00 15.96 213 GLY B CA 1
ATOM 4826 C C . GLY B 1 213 ? 103.833 6.029 13.037 1.00 16.04 213 GLY B C 1
ATOM 4827 O O . GLY B 1 213 ? 103.522 5.484 11.972 1.00 18.55 213 GLY B O 1
ATOM 4828 N N . VAL B 1 214 ? 103.996 5.351 14.182 1.00 17.81 214 VAL B N 1
ATOM 4829 C CA . VAL B 1 214 ? 103.827 3.937 14.337 1.00 17.98 214 VAL B CA 1
ATOM 4830 C C . VAL B 1 214 ? 102.591 3.599 15.184 1.00 18.30 214 VAL B C 1
ATOM 4831 O O . VAL B 1 214 ? 102.454 4.000 16.352 1.00 16.39 214 VAL B O 1
ATOM 4835 N N . LEU B 1 215 ? 101.720 2.820 14.573 1.00 16.80 215 LEU B N 1
ATOM 4836 C CA . LEU B 1 215 ? 100.537 2.346 15.231 1.00 17.73 215 LEU B CA 1
ATOM 4837 C C . LEU B 1 215 ? 100.602 0.837 15.385 1.00 18.37 215 LEU B C 1
ATOM 4838 O O . LEU B 1 215 ? 100.268 0.322 16.417 1.00 17.84 215 LEU B O 1
ATOM 4843 N N . GLU B 1 216 ? 101.003 0.139 14.320 1.00 19.18 216 GLU B N 1
ATOM 4844 C CA . GLU B 1 216 ? 101.044 -1.315 14.348 1.00 21.01 216 GLU B CA 1
ATOM 4845 C C . GLU B 1 216 ? 102.003 -1.778 15.415 1.00 19.23 216 GLU B C 1
ATOM 4846 O O . GLU B 1 216 ? 103.145 -1.277 15.449 1.00 19.34 216 GLU B O 1
ATOM 4852 N N . ASN B 1 217 ? 101.544 -2.695 16.305 1.00 19.42 217 ASN B N 1
ATOM 4853 C CA . ASN B 1 217 ? 102.300 -3.198 17.468 1.00 18.77 217 ASN B CA 1
ATOM 4854 C C . ASN B 1 217 ? 102.656 -2.177 18.543 1.00 18.51 217 ASN B C 1
ATOM 4855 O O . ASN B 1 217 ? 103.419 -2.492 19.440 1.00 17.77 217 ASN B O 1
ATOM 4860 N N . ASN B 1 218 ? 102.137 -0.944 18.424 1.00 17.09 218 ASN B N 1
ATOM 4861 C CA . ASN B 1 218 ? 102.367 0.061 19.442 1.00 15.78 218 ASN B CA 1
ATOM 4862 C C . ASN B 1 218 ? 101.429 -0.273 20.614 1.00 16.56 218 ASN B C 1
ATOM 4863 O O . ASN B 1 218 ? 100.210 -0.188 20.455 1.00 17.28 218 ASN B O 1
ATOM 4868 N N . PRO B 1 219 ? 101.980 -0.588 21.801 1.00 16.68 219 PRO B N 1
ATOM 4869 C CA . PRO B 1 219 ? 101.083 -1.129 22.846 1.00 18.06 219 PRO B CA 1
ATOM 4870 C C . PRO B 1 219 ? 100.203 -0.051 23.439 1.00 17.54 219 PRO B C 1
ATOM 4871 O O . PRO B 1 219 ? 99.198 -0.353 24.071 1.00 17.50 219 PRO B O 1
ATOM 4875 N N . ILE B 1 220 ? 100.636 1.188 23.274 1.00 17.00 220 ILE B N 1
ATOM 4876 C CA . ILE B 1 220 ? 99.914 2.330 23.836 1.00 17.13 220 ILE B CA 1
ATOM 4877 C C . ILE B 1 220 ? 98.676 2.492 23.013 1.00 16.85 220 ILE B C 1
ATOM 4878 O O . ILE B 1 220 ? 97.539 2.576 23.536 1.00 15.21 220 ILE B O 1
ATOM 4883 N N . HIS B 1 221 ? 98.903 2.486 21.710 1.00 16.90 221 HIS B N 1
ATOM 4884 C CA . HIS B 1 221 ? 97.841 2.479 20.715 1.00 17.01 221 HIS B CA 1
ATOM 4885 C C . HIS B 1 221 ? 96.881 1.315 20.881 1.00 16.89 221 HIS B C 1
ATOM 4886 O O . HIS B 1 221 ? 95.672 1.506 20.824 1.00 19.02 221 HIS B O 1
ATOM 4893 N N . ARG B 1 222 ? 97.388 0.113 21.096 1.00 17.61 222 ARG B N 1
ATOM 4894 C CA . ARG B 1 222 ? 96.533 -1.044 21.293 1.00 18.57 222 ARG B CA 1
ATOM 4895 C C . ARG B 1 222 ? 95.515 -0.805 22.450 1.00 17.62 222 ARG B C 1
ATOM 4896 O O . ARG B 1 222 ? 94.334 -1.087 22.289 1.00 17.71 222 ARG B O 1
ATOM 4904 N N . ASP B 1 223 ? 95.995 -0.276 23.577 1.00 16.77 223 ASP B N 1
ATOM 4905 C CA . ASP B 1 223 ? 95.169 -0.059 24.734 1.00 17.00 223 ASP B CA 1
ATOM 4906 C C . ASP B 1 223 ? 94.152 1.038 24.462 1.00 16.83 223 ASP B C 1
ATOM 4907 O O . ASP B 1 223 ? 92.969 0.937 24.855 1.00 16.13 223 ASP B O 1
ATOM 4912 N N . MET B 1 224 ? 94.577 2.069 23.724 1.00 16.39 224 MET B N 1
ATOM 4913 C CA . MET B 1 224 ? 93.661 3.139 23.423 1.00 17.80 224 MET B CA 1
ATOM 4914 C C . MET B 1 224 ? 92.513 2.667 22.525 1.00 17.49 224 MET B C 1
ATOM 4915 O O . MET B 1 224 ? 91.419 3.071 22.724 1.00 16.96 224 MET B O 1
ATOM 4920 N N . ILE B 1 225 ? 92.796 1.840 21.515 1.00 17.81 225 ILE B N 1
ATOM 4921 C CA . ILE B 1 225 ? 91.777 1.349 20.591 1.00 18.37 225 ILE B CA 1
ATOM 4922 C C . ILE B 1 225 ? 90.778 0.474 21.331 1.00 17.25 225 ILE B C 1
ATOM 4923 O O . ILE B 1 225 ? 89.557 0.567 21.083 1.00 18.70 225 ILE B O 1
ATOM 4928 N N . TYR B 1 226 ? 91.275 -0.320 22.279 1.00 16.56 226 TYR B N 1
ATOM 4929 C CA . TYR B 1 226 ? 90.415 -1.168 23.079 1.00 17.27 226 TYR B CA 1
ATOM 4930 C C . TYR B 1 226 ? 89.471 -0.279 23.918 1.00 17.55 226 TYR B C 1
ATOM 4931 O O . TYR B 1 226 ? 88.263 -0.524 23.969 1.00 17.15 226 TYR B O 1
ATOM 4940 N N . ALA B 1 227 ? 90.024 0.779 24.490 1.00 16.24 227 ALA B N 1
ATOM 4941 C CA . ALA B 1 227 ? 89.274 1.691 25.335 1.00 16.39 227 ALA B CA 1
ATOM 4942 C C . ALA B 1 227 ? 88.172 2.404 24.538 1.00 16.51 227 ALA B C 1
ATOM 4943 O O . ALA B 1 227 ? 87.063 2.501 25.009 1.00 16.36 227 ALA B O 1
ATOM 4945 N N . ALA B 1 228 ? 88.473 2.875 23.323 1.00 17.24 228 ALA B N 1
ATOM 4946 C CA . ALA B 1 228 ? 87.444 3.554 22.500 1.00 16.77 228 ALA B CA 1
ATOM 4947 C C . ALA B 1 228 ? 86.337 2.577 22.117 1.00 17.37 228 ALA B C 1
ATOM 4948 O O . ALA B 1 228 ? 85.168 2.966 22.072 1.00 17.67 228 ALA B O 1
ATOM 4950 N N . LYS B 1 229 ? 86.689 1.320 21.886 1.00 16.06 229 LYS B N 1
ATOM 4951 C CA . LYS B 1 229 ? 85.665 0.327 21.563 1.00 19.20 229 LYS B CA 1
ATOM 4952 C C . LYS B 1 229 ? 84.767 0.116 22.790 1.00 18.34 229 LYS B C 1
ATOM 4953 O O . LYS B 1 229 ? 83.554 0.011 22.651 1.00 18.47 229 LYS B O 1
ATOM 4959 N N . LYS B 1 230 ? 85.367 0.076 23.971 1.00 19.90 230 LYS B N 1
ATOM 4960 C CA . LYS B 1 230 ? 84.636 -0.217 25.218 1.00 20.31 230 LYS B CA 1
ATOM 4961 C C . LYS B 1 230 ? 83.762 0.924 25.587 1.00 20.20 230 LYS B C 1
ATOM 4962 O O . LYS B 1 230 ? 82.654 0.724 26.128 1.00 19.73 230 LYS B O 1
ATOM 4968 N N . ALA B 1 231 ? 84.239 2.137 25.287 1.00 17.32 231 ALA B N 1
ATOM 4969 C CA . ALA B 1 231 ? 83.491 3.346 25.517 1.00 17.18 231 ALA B CA 1
ATOM 4970 C C . ALA B 1 231 ? 82.378 3.612 24.489 1.00 16.47 231 ALA B C 1
ATOM 4971 O O . ALA B 1 231 ? 81.668 4.577 24.615 1.00 18.01 231 ALA B O 1
ATOM 4973 N N . ASN B 1 232 ? 82.236 2.759 23.490 1.00 17.72 232 ASN B N 1
ATOM 4974 C CA . ASN B 1 232 ? 81.256 2.946 22.388 1.00 16.38 232 ASN B CA 1
ATOM 4975 C C . ASN B 1 232 ? 81.395 4.288 21.618 1.00 16.33 232 ASN B C 1
ATOM 4976 O O . ASN B 1 232 ? 80.401 4.910 21.199 1.00 15.89 232 ASN B O 1
ATOM 4981 N N . LEU B 1 233 ? 82.651 4.714 21.407 1.00 15.76 233 LEU B N 1
ATOM 4982 C CA . LEU B 1 233 ? 82.921 5.871 20.539 1.00 15.44 233 LEU B CA 1
ATOM 4983 C C . LEU B 1 233 ? 82.418 5.543 19.122 1.00 16.38 233 LEU B C 1
ATOM 4984 O O . LEU B 1 233 ? 83.007 4.680 18.439 1.00 15.51 233 LEU B O 1
ATOM 4989 N N . ALA B 1 234 ? 81.354 6.222 18.700 1.00 16.01 234 ALA B N 1
ATOM 4990 C CA . ALA B 1 234 ? 80.519 5.853 17.541 1.00 16.74 234 ALA B CA 1
ATOM 4991 C C . ALA B 1 234 ? 80.818 6.601 16.256 1.00 16.97 234 ALA B C 1
ATOM 4992 O O . ALA B 1 234 ? 80.394 6.172 15.147 1.00 17.03 234 ALA B O 1
ATOM 4994 N N . PHE B 1 235 ? 81.437 7.784 16.387 1.00 16.68 235 PHE B N 1
ATOM 4995 C CA . PHE B 1 235 ? 81.670 8.655 15.229 1.00 16.01 235 PHE B CA 1
ATOM 4996 C C . PHE B 1 235 ? 82.756 9.656 15.598 1.00 16.43 235 PHE B C 1
ATOM 4997 O O . PHE B 1 235 ? 82.771 10.148 16.750 1.00 14.06 235 PHE B O 1
ATOM 5005 N N . ILE B 1 236 ? 83.687 9.946 14.677 1.00 15.29 236 ILE B N 1
ATOM 5006 C CA . ILE B 1 236 ? 84.610 11.020 14.913 1.00 14.41 236 ILE B CA 1
ATOM 5007 C C . ILE B 1 236 ? 84.618 11.955 13.742 1.00 15.98 236 ILE B C 1
ATOM 5008 O O . ILE B 1 236 ? 84.266 11.563 12.597 1.00 16.31 236 ILE B O 1
ATOM 5013 N N . LEU B 1 237 ? 85.010 13.195 14.036 1.00 14.75 237 LEU B N 1
ATOM 5014 C CA . LEU B 1 237 ? 85.470 14.146 13.045 1.00 14.89 237 LEU B CA 1
ATOM 5015 C C . LEU B 1 237 ? 86.891 14.559 13.425 1.00 15.11 237 LEU B C 1
ATOM 5016 O O . LEU B 1 237 ? 87.132 15.134 14.487 1.00 14.46 237 LEU B O 1
ATOM 5021 N N . ASN B 1 238 ? 87.849 14.250 12.567 1.00 15.67 238 ASN B N 1
ATOM 5022 C CA . ASN B 1 238 ? 89.239 14.686 12.817 1.00 15.10 238 ASN B CA 1
ATOM 5023 C C . ASN B 1 238 ? 89.757 15.490 11.632 1.00 14.88 238 ASN B C 1
ATOM 5024 O O . ASN B 1 238 ? 89.669 15.061 10.468 1.00 15.61 238 ASN B O 1
ATOM 5029 N N . VAL B 1 239 ? 90.238 16.675 11.914 1.00 16.60 239 VAL B N 1
ATOM 5030 C CA . VAL B 1 239 ? 90.828 17.534 10.893 1.00 16.34 239 VAL B CA 1
ATOM 5031 C C . VAL B 1 239 ? 92.343 17.401 10.826 1.00 17.11 239 VAL B C 1
ATOM 5032 O O . VAL B 1 239 ? 92.988 16.803 11.671 1.00 16.41 239 VAL B O 1
ATOM 5036 N N . VAL B 1 240 ? 92.904 17.900 9.736 1.00 18.51 240 VAL B N 1
ATOM 5037 C CA . VAL B 1 240 ? 94.346 17.963 9.567 1.00 18.35 240 VAL B CA 1
ATOM 5038 C C . VAL B 1 240 ? 94.573 19.435 9.263 1.00 19.56 240 VAL B C 1
ATOM 5039 O O . VAL B 1 240 ? 93.871 20.006 8.439 1.00 17.62 240 VAL B O 1
ATOM 5043 N N . ILE B 1 241 ? 95.489 20.053 9.989 1.00 21.41 241 ILE B N 1
ATOM 5044 C CA . ILE B 1 241 ? 95.688 21.475 9.887 1.00 23.43 241 ILE B CA 1
ATOM 5045 C C . ILE B 1 241 ? 97.113 21.740 9.490 1.00 26.23 241 ILE B C 1
ATOM 5046 O O . ILE B 1 241 ? 98.030 21.005 9.860 1.00 26.39 241 ILE B O 1
ATOM 5051 N N . ASP B 1 242 ? 97.316 22.793 8.717 1.00 29.52 242 ASP B N 1
ATOM 5052 C CA . ASP B 1 242 ? 98.664 23.208 8.398 1.00 32.16 242 ASP B CA 1
ATOM 5053 C C . ASP B 1 242 ? 99.253 24.034 9.569 1.00 33.71 242 ASP B C 1
ATOM 5054 O O . ASP B 1 242 ? 98.609 24.222 10.641 1.00 31.99 242 ASP B O 1
ATOM 5059 N N . SER B 1 243 ? 100.459 24.543 9.322 1.00 35.78 243 SER B N 1
ATOM 5060 C CA . SER B 1 243 ? 101.249 25.270 10.321 1.00 37.96 243 SER B CA 1
ATOM 5061 C C . SER B 1 243 ? 100.526 26.492 10.926 1.00 38.57 243 SER B C 1
ATOM 5062 O O . SER B 1 243 ? 100.775 26.827 12.101 1.00 39.58 243 SER B O 1
ATOM 5065 N N . SER B 1 244 ? 99.621 27.112 10.151 1.00 39.05 244 SER B N 1
ATOM 5066 C CA . SER B 1 244 ? 98.781 28.248 10.602 1.00 39.37 244 SER B CA 1
ATOM 5067 C C . SER B 1 244 ? 97.546 27.889 11.428 1.00 37.85 244 SER B C 1
ATOM 5068 O O . SER B 1 244 ? 96.841 28.785 11.886 1.00 38.19 244 SER B O 1
ATOM 5071 N N . HIS B 1 245 ? 97.282 26.595 11.589 1.00 36.58 245 HIS B N 1
ATOM 5072 C CA . HIS B 1 245 ? 96.021 26.052 12.138 1.00 35.06 245 HIS B CA 1
ATOM 5073 C C . HIS B 1 245 ? 94.857 26.234 11.169 1.00 33.66 245 HIS B C 1
ATOM 5074 O O . HIS B 1 245 ? 93.6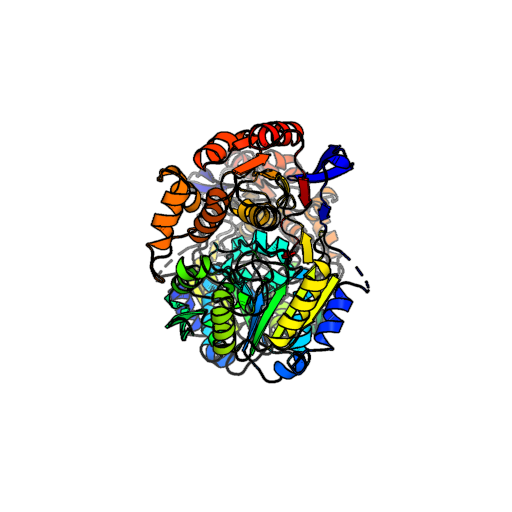87 26.240 11.623 1.00 32.99 245 HIS B O 1
ATOM 5081 N N . LYS B 1 246 ? 95.153 26.334 9.857 1.00 30.92 246 LYS B N 1
ATOM 5082 C CA . LYS B 1 246 ? 94.099 26.284 8.851 1.00 29.34 246 LYS B CA 1
ATOM 5083 C C . LYS B 1 246 ? 93.807 24.811 8.538 1.00 26.78 246 LYS B C 1
ATOM 5084 O O . LYS B 1 246 ? 94.739 24.034 8.367 1.00 26.14 246 LYS B O 1
ATOM 5090 N N . ILE B 1 247 ? 92.523 24.470 8.414 1.00 25.11 247 ILE B N 1
ATOM 5091 C CA . ILE B 1 247 ? 92.071 23.139 8.040 1.00 23.95 247 ILE B CA 1
ATOM 5092 C C . ILE B 1 247 ? 92.436 22.904 6.569 1.00 23.21 247 ILE B C 1
AT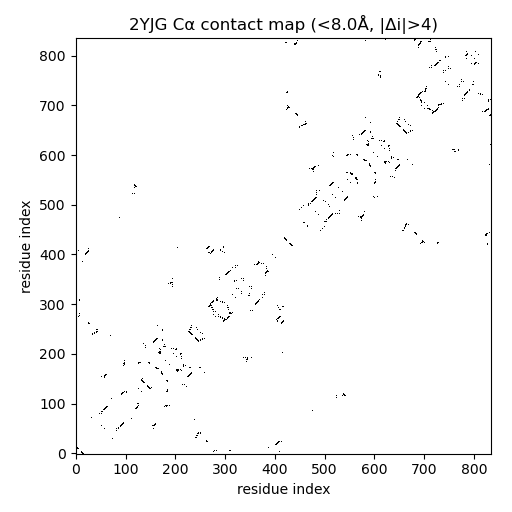OM 5093 O O . ILE B 1 247 ? 92.073 23.702 5.703 1.00 23.16 247 ILE B O 1
ATOM 5098 N N . VAL B 1 248 ? 93.163 21.831 6.298 1.00 22.25 248 VAL B N 1
ATOM 5099 C CA . VAL B 1 248 ? 93.532 21.448 4.922 1.00 21.81 248 VAL B CA 1
ATOM 5100 C C . VAL B 1 248 ? 92.904 20.117 4.506 1.00 22.24 248 VAL B C 1
ATOM 5101 O O . VAL B 1 248 ? 92.829 19.808 3.325 1.00 22.71 248 VAL B O 1
ATOM 5105 N N . ASN B 1 249 ? 92.456 19.322 5.465 1.00 21.55 249 ASN B N 1
ATOM 5106 C CA . ASN B 1 249 ? 91.736 18.096 5.139 1.00 21.97 249 ASN B CA 1
ATOM 5107 C C . ASN B 1 249 ? 90.920 17.673 6.364 1.00 20.84 249 ASN B C 1
ATOM 5108 O O . ASN B 1 249 ? 91.119 18.197 7.462 1.00 19.76 249 ASN B O 1
ATOM 5113 N N . ALA B 1 250 ? 89.992 16.760 6.160 1.00 20.43 250 ALA B N 1
ATOM 5114 C CA . ALA B 1 250 ? 89.103 16.291 7.230 1.00 21.41 250 ALA B CA 1
ATOM 5115 C C . ALA B 1 250 ? 88.587 14.899 6.936 1.00 20.48 250 ALA B C 1
ATOM 5116 O O . ALA B 1 250 ? 88.328 14.519 5.759 1.00 20.22 250 ALA B O 1
ATOM 5118 N N . PHE B 1 251 ? 88.413 14.135 8.020 1.00 20.40 251 PHE B N 1
ATOM 5119 C CA . PHE B 1 251 ? 87.999 12.774 7.950 1.00 19.80 251 PHE B CA 1
ATOM 5120 C C . PHE B 1 251 ? 86.980 12.501 9.065 1.00 19.88 251 PHE B C 1
ATOM 5121 O O . PHE B 1 251 ? 87.261 12.751 10.241 1.00 18.24 251 PHE B O 1
ATOM 5129 N N . ALA B 1 252 ? 85.839 11.930 8.689 1.00 19.11 252 ALA B N 1
ATOM 5130 C CA . ALA B 1 252 ? 84.757 11.621 9.640 1.00 18.39 252 ALA B CA 1
ATOM 5131 C C . ALA B 1 252 ? 84.252 10.193 9.452 1.00 19.11 252 ALA B C 1
ATOM 5132 O O . ALA B 1 252 ? 84.351 9.615 8.354 1.00 20.18 252 ALA B O 1
ATOM 5134 N N . GLY B 1 253 ? 83.659 9.628 10.510 1.00 19.47 253 GLY B N 1
ATOM 5135 C CA . GLY B 1 253 ? 83.097 8.310 10.441 1.00 20.09 253 GLY B CA 1
ATOM 5136 C C . GLY B 1 253 ? 83.517 7.422 11.578 1.00 20.13 253 GLY B C 1
ATOM 5137 O O . GLY B 1 253 ? 83.581 7.867 12.728 1.00 19.74 253 GLY B O 1
ATOM 5138 N N . HIS B 1 254 ? 83.798 6.184 11.230 1.00 17.69 254 HIS B N 1
ATOM 5139 C CA . HIS B 1 254 ? 84.126 5.130 12.154 1.00 19.35 254 HIS B CA 1
ATOM 5140 C C . HIS B 1 254 ? 85.401 5.528 12.921 1.00 18.62 254 HIS B C 1
ATOM 5141 O O . HIS B 1 254 ? 86.307 6.132 12.366 1.00 17.81 254 HIS B O 1
ATOM 5148 N N . SER B 1 255 ? 85.394 5.294 14.216 1.00 18.73 255 SER B N 1
ATOM 5149 C CA . SER B 1 255 ? 86.445 5.872 15.082 1.00 18.72 255 SER B CA 1
ATOM 5150 C C . SER B 1 255 ? 87.857 5.345 14.785 1.00 18.52 255 SER B C 1
ATOM 5151 O O . SER B 1 255 ? 88.828 6.072 14.902 1.00 17.51 255 SER B O 1
ATOM 5154 N N . GLU B 1 256 ? 87.942 4.112 14.308 1.00 19.32 256 GLU B N 1
ATOM 5155 C CA . GLU B 1 256 ? 89.176 3.541 13.820 1.00 20.76 256 GLU B CA 1
ATOM 5156 C C . GLU B 1 256 ? 89.411 3.793 12.326 1.00 19.84 256 GLU B C 1
ATOM 5157 O O . GLU B 1 256 ? 90.476 4.322 11.945 1.00 20.04 256 GLU B O 1
ATOM 5163 N N . LYS B 1 257 ? 88.446 3.433 11.468 1.00 19.56 257 LYS B N 1
ATOM 5164 C CA . LYS B 1 257 ? 88.635 3.555 9.992 1.00 19.88 257 LYS B CA 1
ATOM 5165 C C . LYS B 1 257 ? 88.887 4.977 9.504 1.00 18.07 257 LYS B C 1
ATOM 5166 O O . LYS B 1 257 ? 89.753 5.171 8.643 1.00 16.33 257 LYS B O 1
ATOM 5172 N N . ALA B 1 258 ? 88.131 5.949 10.039 1.00 17.13 258 ALA B N 1
ATOM 5173 C CA . ALA B 1 258 ? 88.294 7.316 9.648 1.00 16.65 258 ALA B CA 1
ATOM 5174 C C . ALA B 1 258 ? 89.606 7.850 10.168 1.00 16.38 258 ALA B C 1
ATOM 5175 O O . ALA B 1 258 ? 90.247 8.648 9.513 1.00 15.50 258 ALA B O 1
ATOM 5177 N N . HIS B 1 259 ? 90.033 7.386 11.343 1.00 16.97 259 HIS B N 1
ATOM 5178 C CA . HIS B 1 259 ? 91.280 7.839 11.902 1.00 16.70 259 HIS B CA 1
ATOM 5179 C C . HIS B 1 259 ? 92.420 7.277 11.065 1.00 17.11 259 HIS B C 1
ATOM 5180 O O . HIS B 1 259 ? 93.328 8.007 10.726 1.00 14.95 259 HIS B O 1
ATOM 5187 N N . LEU B 1 260 ? 92.370 5.988 10.746 1.00 17.57 260 LEU B N 1
ATOM 5188 C CA . LEU B 1 260 ? 93.415 5.343 9.937 1.00 18.32 260 LEU B CA 1
ATOM 5189 C C . LEU B 1 260 ? 93.568 6.069 8.586 1.00 18.93 260 LEU B C 1
ATOM 5190 O O . LEU B 1 260 ? 94.712 6.380 8.221 1.00 17.64 260 LEU B O 1
ATOM 5195 N N . LYS B 1 261 ? 92.447 6.404 7.915 1.00 17.82 261 LYS B N 1
ATOM 5196 C CA . LYS B 1 261 ? 92.498 7.114 6.637 1.00 19.57 261 LYS B CA 1
ATOM 5197 C C . LYS B 1 261 ? 93.190 8.440 6.825 1.00 19.15 261 LYS B C 1
ATOM 5198 O O . LYS B 1 261 ? 94.036 8.835 6.023 1.00 17.20 261 LYS B O 1
ATOM 5204 N N . GLY B 1 262 ? 92.872 9.122 7.922 1.00 17.70 262 GLY B N 1
ATOM 5205 C CA . GLY B 1 262 ? 93.494 10.375 8.167 1.00 17.22 262 GLY B CA 1
ATOM 5206 C C . GLY B 1 262 ? 94.972 10.209 8.469 1.00 17.48 262 GLY B C 1
ATOM 5207 O O . GLY B 1 262 ? 95.751 11.007 8.000 1.00 17.72 262 GLY B O 1
ATOM 5208 N N . CYS B 1 263 ? 95.354 9.165 9.223 1.00 16.85 263 CYS B N 1
ATOM 5209 C CA . CYS B 1 263 ? 96.775 8.902 9.540 1.00 17.36 263 CYS B CA 1
ATOM 5210 C C . CYS B 1 263 ? 97.593 8.566 8.306 1.00 17.95 263 CYS B C 1
ATOM 5211 O O . CYS B 1 263 ? 98.777 8.883 8.241 1.00 18.69 263 CYS B O 1
ATOM 5214 N N . GLU B 1 264 ? 96.980 7.889 7.348 1.00 18.31 264 GLU B N 1
ATOM 5215 C CA . GLU B 1 264 ? 97.671 7.563 6.065 1.00 19.36 264 GLU B CA 1
ATOM 5216 C C . GLU B 1 264 ? 97.934 8.863 5.301 1.00 19.21 264 GLU B C 1
ATOM 5217 O O . GLU B 1 264 ? 99.023 9.072 4.735 1.00 19.49 264 GLU B O 1
ATOM 5223 N N . PHE B 1 265 ? 96.986 9.791 5.349 1.00 19.31 265 PHE B N 1
ATOM 5224 C CA . PHE B 1 265 ? 97.192 11.096 4.716 1.00 19.69 265 PHE B CA 1
ATOM 5225 C C . PHE B 1 265 ? 98.316 11.870 5.387 1.00 21.09 265 PHE B C 1
ATOM 5226 O O . PHE B 1 265 ? 99.182 12.422 4.704 1.00 20.90 265 PHE B O 1
ATOM 5234 N N . VAL B 1 266 ? 98.287 11.930 6.722 1.00 20.49 266 VAL B N 1
ATOM 5235 C CA . VAL B 1 266 ? 99.339 12.642 7.453 1.00 21.58 266 VAL B CA 1
ATOM 5236 C C . VAL B 1 266 ? 100.667 11.969 7.178 1.00 21.47 266 VAL B C 1
ATOM 5237 O O . VAL B 1 266 ? 101.596 12.666 6.933 1.00 22.09 266 VAL B O 1
ATOM 5241 N N . SER B 1 267 ? 100.726 10.625 7.164 1.00 22.50 267 SER B N 1
ATOM 5242 C CA . SER B 1 267 ? 101.946 9.902 6.805 1.00 23.77 267 SER B CA 1
ATOM 5243 C C . SER B 1 267 ? 102.520 10.359 5.456 1.00 23.81 267 SER B C 1
ATOM 5244 O O . SER B 1 267 ? 103.741 10.590 5.313 1.00 22.60 267 SER B O 1
ATOM 5247 N N . GLU B 1 268 ? 101.637 10.522 4.485 1.00 24.71 268 GLU B N 1
ATOM 5248 C CA . GLU B 1 268 ? 102.029 10.946 3.141 1.00 26.41 268 GLU B CA 1
ATOM 5249 C C . GLU B 1 268 ? 102.659 12.342 3.163 1.00 25.99 268 GLU B C 1
ATOM 5250 O O . GLU B 1 268 ? 103.725 12.580 2.567 1.00 25.25 268 GLU B O 1
ATOM 5256 N N . ILE B 1 269 ? 102.078 13.237 3.950 1.00 26.73 269 ILE B N 1
ATOM 5257 C CA . ILE B 1 269 ? 102.569 14.607 4.067 1.00 26.62 269 ILE B CA 1
ATOM 5258 C C . ILE B 1 269 ? 103.840 14.761 4.909 1.00 26.27 269 ILE B C 1
ATOM 5259 O O . ILE B 1 269 ? 104.724 15.587 4.584 1.00 27.29 269 ILE B O 1
ATOM 5264 N N . ALA B 1 270 ? 103.931 13.982 5.975 1.00 23.85 270 ALA B N 1
ATOM 5265 C CA . ALA B 1 270 ? 104.830 14.287 7.091 1.00 23.28 270 ALA B CA 1
ATOM 5266 C C . ALA B 1 270 ? 106.102 13.440 7.085 1.00 22.56 270 ALA B C 1
ATOM 5267 O O . ALA B 1 270 ? 107.088 13.782 7.764 1.00 22.95 270 ALA B O 1
ATOM 5269 N N . THR B 1 271 ? 106.066 12.317 6.369 1.00 22.49 271 THR B N 1
ATOM 5270 C CA . THR B 1 271 ? 107.164 11.380 6.385 1.00 22.76 271 THR B CA 1
ATOM 5271 C C . THR B 1 271 ? 108.348 11.956 5.637 1.00 24.03 271 THR B C 1
ATOM 5272 O O . THR B 1 271 ? 108.176 12.565 4.588 1.00 24.03 271 THR B O 1
ATOM 5276 N N . VAL B 1 272 ? 109.532 11.822 6.224 1.00 25.48 272 VAL B N 1
ATOM 5277 C CA . VAL B 1 272 ? 110.783 12.244 5.574 1.00 26.35 272 VAL B CA 1
ATOM 5278 C C . VAL B 1 272 ? 111.761 11.114 5.742 1.00 26.79 272 VAL B C 1
ATOM 5279 O O . VAL B 1 272 ? 111.785 10.473 6.813 1.00 26.30 272 VAL B O 1
ATOM 5283 N N . ASN B 1 273 ? 112.574 10.867 4.715 1.00 26.69 273 ASN B N 1
ATOM 5284 C CA . ASN B 1 273 ? 113.547 9.791 4.779 1.00 28.40 273 ASN B CA 1
ATOM 5285 C C . ASN B 1 273 ? 114.930 10.411 5.059 1.00 28.91 273 ASN B C 1
ATOM 5286 O O . ASN B 1 273 ? 115.341 11.335 4.346 1.00 29.80 273 ASN B O 1
ATOM 5291 N N . ALA B 1 274 ? 115.593 9.941 6.121 1.00 28.77 274 ALA B N 1
ATOM 5292 C CA . ALA B 1 274 ? 116.889 10.465 6.541 1.00 29.75 274 ALA B CA 1
ATOM 5293 C C . ALA B 1 274 ? 117.927 9.351 6.461 1.00 30.94 274 ALA B C 1
ATOM 5294 O O . ALA B 1 274 ? 117.670 8.217 6.859 1.00 30.83 274 ALA B O 1
ATOM 5296 N N . LYS B 1 275 ? 119.104 9.692 5.951 1.00 31.74 275 LYS B N 1
ATOM 5297 C CA . LYS B 1 275 ? 120.285 8.844 6.135 1.00 31.55 275 LYS B CA 1
ATOM 5298 C C . LYS B 1 275 ? 120.918 9.358 7.417 1.00 30.56 275 LYS B C 1
ATOM 5299 O O . LYS B 1 275 ? 121.201 10.565 7.537 1.00 29.76 275 LYS B O 1
ATOM 5305 N N . PRO B 1 276 ? 121.110 8.473 8.419 1.00 29.58 276 PRO B N 1
ATOM 5306 C CA . PRO B 1 276 ? 121.640 8.971 9.675 1.00 29.50 276 PRO B CA 1
ATOM 5307 C C . PRO B 1 276 ? 122.902 9.796 9.422 1.00 28.18 276 PRO B C 1
ATOM 5308 O O . PRO B 1 276 ? 123.692 9.437 8.564 1.00 29.13 276 PRO B O 1
ATOM 5312 N N . ALA B 1 277 ? 123.007 10.933 10.077 1.00 26.83 277 ALA B N 1
ATOM 5313 C CA . ALA B 1 277 ? 124.215 11.789 10.020 1.00 26.20 277 ALA B CA 1
ATOM 5314 C C . ALA B 1 277 ? 124.819 11.910 11.404 1.00 26.02 277 ALA B C 1
ATOM 5315 O O . ALA B 1 277 ? 124.196 11.599 12.418 1.00 25.39 277 ALA B O 1
ATOM 5317 N N . ASP B 1 278 ? 126.028 12.455 11.460 1.00 27.25 278 ASP B N 1
ATOM 5318 C CA . ASP B 1 278 ? 126.703 12.750 12.736 1.00 27.10 278 ASP B CA 1
ATOM 5319 C C . ASP B 1 278 ? 126.102 13.918 13.511 1.00 25.61 278 ASP B C 1
ATOM 5320 O O . ASP B 1 278 ? 126.220 14.003 14.742 1.00 24.78 278 ASP B O 1
ATOM 5325 N N . ILE B 1 279 ? 125.487 14.857 12.799 1.00 23.44 279 ILE B N 1
ATOM 5326 C CA . ILE B 1 279 ? 124.900 16.015 13.443 1.00 22.59 279 ILE B CA 1
ATOM 5327 C C . ILE B 1 279 ? 123.497 16.230 12.898 1.00 21.40 279 ILE B C 1
ATOM 5328 O O . ILE B 1 279 ? 123.269 15.978 11.726 1.00 19.90 279 ILE B O 1
ATOM 5333 N N . VAL B 1 280 ? 122.559 16.609 13.746 1.00 22.94 280 VAL B N 1
ATOM 5334 C CA . VAL B 1 280 ? 121.240 17.014 13.251 1.00 21.71 280 VAL B CA 1
ATOM 5335 C C . VAL B 1 280 ? 120.947 18.359 13.860 1.00 21.97 280 VAL B C 1
ATOM 5336 O O . VAL B 1 280 ? 121.252 18.598 15.044 1.00 22.25 280 VAL B O 1
ATOM 5340 N N . ILE B 1 281 ? 120.358 19.243 13.057 1.00 21.61 281 ILE B N 1
ATOM 5341 C CA . ILE B 1 281 ? 119.827 20.492 13.557 1.00 21.99 281 ILE B CA 1
ATOM 5342 C C . ILE B 1 281 ? 118.353 20.511 13.384 1.00 21.26 281 ILE B C 1
ATOM 5343 O O . ILE B 1 281 ? 117.881 20.259 12.312 1.00 21.46 281 ILE B O 1
ATOM 5348 N N . THR B 1 282 ? 117.613 20.813 14.445 1.00 23.32 282 THR B N 1
ATOM 5349 C CA . THR B 1 282 ? 116.153 20.805 14.383 1.00 23.51 282 THR B CA 1
ATOM 5350 C C . THR B 1 282 ? 115.550 21.847 15.340 1.00 23.72 282 THR B C 1
ATOM 5351 O O . THR B 1 282 ? 116.298 22.567 16.037 1.00 24.89 282 THR B O 1
ATOM 5355 N N . SER B 1 283 ? 114.222 21.892 15.416 1.00 23.03 283 SER B N 1
ATOM 5356 C CA . SER B 1 283 ? 113.506 22.788 16.347 1.00 23.13 283 SER B CA 1
ATOM 5357 C C . SER B 1 283 ? 112.302 22.115 16.905 1.00 22.18 283 SER B C 1
ATOM 5358 O O . SER B 1 283 ? 111.942 21.014 16.464 1.00 21.64 283 SER B O 1
ATOM 5361 N N . ASN B 1 284 ? 111.652 22.768 17.862 1.00 20.74 284 ASN B N 1
ATOM 5362 C CA . ASN B 1 284 ? 110.350 22.297 18.303 1.00 19.79 284 ASN B CA 1
ATOM 5363 C C . ASN B 1 284 ? 109.199 23.099 17.703 1.00 21.74 284 ASN B C 1
ATOM 5364 O O . ASN B 1 284 ? 108.158 23.153 18.323 1.00 21.54 284 ASN B O 1
ATOM 5369 N N . GLY B 1 285 ? 109.427 23.721 16.554 1.00 21.76 285 GLY B N 1
ATOM 5370 C CA . GLY B 1 285 ? 108.362 24.281 15.704 1.00 23.66 285 GLY B CA 1
ATOM 5371 C C . GLY B 1 285 ? 107.907 25.678 16.071 1.00 24.49 285 GLY B C 1
ATOM 5372 O O . GLY B 1 285 ? 106.930 26.154 15.513 1.00 26.99 285 GLY B O 1
ATOM 5373 N N . GLY B 1 286 ? 108.585 26.309 17.014 1.00 25.70 286 GLY B N 1
ATOM 5374 C CA . GLY B 1 286 ? 108.252 27.666 17.449 1.00 26.66 286 GLY B CA 1
ATOM 5375 C C . GLY B 1 286 ? 107.121 27.766 18.441 1.00 28.04 286 GLY B C 1
ATOM 5376 O O . GLY B 1 286 ? 106.460 26.777 18.793 1.00 27.54 286 GLY B O 1
ATOM 5377 N N . TYR B 1 287 ? 106.884 28.996 18.879 1.00 28.85 287 TYR B N 1
ATOM 5378 C CA . TYR B 1 287 ? 105.797 29.289 19.787 1.00 30.38 287 TYR B CA 1
ATOM 5379 C C . TYR B 1 287 ? 104.452 28.867 19.149 1.00 31.06 287 TYR B C 1
ATOM 5380 O O . TYR B 1 287 ? 104.231 29.067 17.956 1.00 30.66 287 TYR B O 1
ATOM 5389 N N . PRO B 1 288 ? 103.537 28.295 19.943 1.00 31.01 288 PRO B N 1
ATOM 5390 C CA . PRO B 1 288 ? 103.594 28.029 21.369 1.00 31.44 288 PRO B CA 1
ATOM 5391 C C . PRO B 1 288 ? 104.122 26.621 21.722 1.00 31.01 288 PRO B C 1
ATOM 5392 O O . PRO B 1 288 ? 103.975 26.188 22.869 1.00 32.46 288 PRO B O 1
ATOM 5396 N N . LEU B 1 289 ? 104.767 25.951 20.767 1.00 29.26 289 LEU B N 1
ATOM 5397 C CA . LEU B 1 289 ? 105.125 24.535 20.893 1.00 27.42 289 LEU B CA 1
ATOM 5398 C C . LEU B 1 289 ? 106.486 24.339 21.543 1.00 26.32 289 LEU B C 1
ATOM 5399 O O . LEU B 1 289 ? 106.797 23.242 21.948 1.00 23.93 289 LEU B O 1
ATOM 5404 N N . ASP B 1 290 ? 107.298 25.388 21.607 1.00 24.71 290 ASP B N 1
ATOM 5405 C CA . ASP B 1 290 ? 108.622 25.298 22.193 1.00 25.15 290 ASP B CA 1
ATOM 5406 C C . ASP B 1 290 ? 108.746 26.053 23.500 1.00 26.14 290 ASP B C 1
ATOM 5407 O O . ASP B 1 290 ? 109.830 26.563 23.813 1.00 27.28 290 ASP B O 1
ATOM 5412 N N . GLN B 1 291 ? 107.671 26.074 24.303 1.00 27.62 291 GLN B N 1
ATOM 5413 C CA . GLN B 1 291 ? 107.637 26.940 25.527 1.00 28.11 291 GLN B CA 1
ATOM 5414 C C . GLN B 1 291 ? 108.421 26.446 26.737 1.00 27.84 291 GLN B C 1
ATOM 5415 O O . GLN B 1 291 ? 108.713 27.225 27.656 1.00 26.43 291 GLN B O 1
ATOM 5421 N N . ASN B 1 292 ? 108.818 25.176 26.736 1.00 26.16 292 ASN B N 1
ATOM 5422 C CA . ASN B 1 292 ? 109.518 24.620 27.878 1.00 25.13 292 ASN B CA 1
ATOM 5423 C C . ASN B 1 292 ? 110.239 23.347 27.441 1.00 25.54 292 ASN B C 1
ATOM 5424 O O . ASN B 1 292 ? 109.976 22.838 26.355 1.00 24.45 292 ASN B O 1
ATOM 5429 N N . ILE B 1 293 ? 111.167 22.863 28.277 1.00 24.50 293 ILE B N 1
ATOM 5430 C CA . ILE B 1 293 ? 112.068 21.787 27.854 1.00 24.03 293 ILE B CA 1
ATOM 5431 C C . ILE B 1 293 ? 111.269 20.509 27.715 1.00 23.14 293 ILE B C 1
ATOM 5432 O O . ILE B 1 293 ? 111.530 19.734 26.806 1.00 23.72 293 ILE B O 1
ATOM 5437 N N . TYR B 1 294 ? 110.280 20.324 28.571 1.00 21.98 294 TYR B N 1
ATOM 5438 C CA . TYR B 1 294 ? 109.393 19.148 28.518 1.00 22.58 294 TYR B CA 1
ATOM 5439 C C . TYR B 1 294 ? 108.867 18.967 27.111 1.00 21.18 294 TYR B C 1
ATOM 5440 O O . TYR B 1 294 ? 108.831 17.860 26.582 1.00 19.07 294 TYR B O 1
ATOM 5449 N N . GLN B 1 295 ? 108.387 20.069 26.514 1.00 21.44 295 GLN B N 1
ATOM 5450 C CA . GLN B 1 295 ? 107.806 19.995 25.142 1.00 20.32 295 GLN B CA 1
ATOM 5451 C C . GLN B 1 295 ? 108.879 19.731 24.094 1.00 20.31 295 GLN B C 1
ATOM 5452 O O . GLN B 1 295 ? 108.638 19.027 23.103 1.00 21.47 295 GLN B O 1
ATOM 5458 N N . SER B 1 296 ? 110.089 20.258 24.317 1.00 20.50 296 SER B N 1
ATOM 5459 C CA . SER B 1 296 ? 111.194 20.140 23.357 1.00 20.59 296 SER B CA 1
ATOM 5460 C C . SER B 1 296 ? 111.659 18.694 23.130 1.00 18.60 296 SER B C 1
ATOM 5461 O O . SER B 1 296 ? 112.289 18.366 22.092 1.00 19.10 296 SER B O 1
ATOM 5464 N N . VAL B 1 297 ? 111.272 17.811 24.040 1.00 18.73 297 VAL B N 1
ATOM 5465 C CA . VAL B 1 297 ? 111.682 16.380 23.932 1.00 16.94 297 VAL B CA 1
ATOM 5466 C C . VAL B 1 297 ? 111.071 15.791 22.644 1.00 17.02 297 VAL B C 1
ATOM 5467 O O . VAL B 1 297 ? 111.702 14.963 21.900 1.00 16.21 297 VAL B O 1
ATOM 5471 N N . LYS B 1 298 ? 109.893 16.307 22.310 1.00 16.47 298 LYS B N 1
ATOM 5472 C CA . LYS B 1 298 ? 109.158 15.845 21.140 1.00 17.65 298 LYS B CA 1
ATOM 5473 C C . LYS B 1 298 ? 109.947 16.029 19.852 1.00 17.56 298 LYS B C 1
ATOM 5474 O O . LYS B 1 298 ? 110.188 15.091 19.075 1.00 17.71 298 LYS B O 1
ATOM 5480 N N . GLY B 1 299 ? 110.425 17.245 19.618 1.00 18.63 299 GLY B N 1
ATOM 5481 C CA . GLY B 1 299 ? 111.374 17.497 18.523 1.00 17.25 299 GLY B CA 1
ATOM 5482 C C . GLY B 1 299 ? 112.728 16.789 18.577 1.00 17.31 299 GLY B C 1
ATOM 5483 O O . GLY B 1 299 ? 113.332 16.481 17.517 1.00 18.36 299 GLY B O 1
ATOM 5484 N N . MET B 1 300 ? 113.240 16.565 19.774 1.00 17.53 300 MET B N 1
ATOM 5485 C CA . MET B 1 300 ? 114.509 15.832 19.912 1.00 18.32 300 MET B CA 1
ATOM 5486 C C . MET B 1 300 ? 114.370 14.428 19.347 1.00 18.67 300 MET B C 1
ATOM 5487 O O . MET B 1 300 ? 115.330 13.877 18.794 1.00 17.42 300 MET B O 1
ATOM 5492 N N . THR B 1 301 ? 113.181 13.827 19.485 1.00 18.79 301 THR B N 1
ATOM 5493 C CA . THR B 1 301 ? 112.978 12.468 18.864 1.00 17.39 301 THR B CA 1
ATOM 5494 C C . THR B 1 301 ? 113.127 12.450 17.309 1.00 17.66 301 THR B C 1
ATOM 5495 O O . THR B 1 301 ? 113.535 11.434 16.677 1.00 16.18 301 THR B O 1
ATOM 5499 N N . ALA B 1 302 ? 112.806 13.548 16.625 1.00 17.13 302 ALA B N 1
ATOM 5500 C CA . ALA B 1 302 ? 113.070 13.572 15.212 1.00 17.80 302 ALA B CA 1
ATOM 5501 C C . ALA B 1 302 ? 114.573 13.657 15.011 1.00 17.33 302 ALA B C 1
ATOM 5502 O O . ALA B 1 302 ? 115.111 13.036 14.111 1.00 18.70 302 ALA B O 1
ATOM 5504 N N . GLY B 1 303 ? 115.256 14.419 15.840 1.00 17.88 303 GLY B N 1
ATOM 5505 C CA . GLY B 1 303 ? 116.710 14.460 15.792 1.00 18.67 303 GLY B CA 1
ATOM 5506 C C . GLY B 1 303 ? 117.268 13.046 15.991 1.00 18.77 303 GLY B C 1
ATOM 5507 O O . GLY B 1 303 ? 118.133 12.597 15.262 1.00 18.79 303 GLY B O 1
ATOM 5508 N N . GLU B 1 304 ? 116.765 12.375 17.015 1.00 20.14 304 GLU B N 1
ATOM 5509 C CA . GLU B 1 304 ? 117.188 11.008 17.337 1.00 20.16 304 GLU B CA 1
ATOM 5510 C C . GLU B 1 304 ? 117.123 10.094 16.128 1.00 19.86 304 GLU B C 1
ATOM 5511 O O . GLU B 1 304 ? 118.079 9.348 15.841 1.00 20.64 304 GLU B O 1
ATOM 5517 N N . ALA B 1 305 ? 116.001 10.116 15.411 1.00 19.76 305 ALA B N 1
ATOM 5518 C CA . ALA B 1 305 ? 115.810 9.228 14.260 1.00 19.42 305 ALA B CA 1
ATOM 5519 C C . ALA B 1 305 ? 116.776 9.511 13.134 1.00 20.11 305 ALA B C 1
ATOM 5520 O O . ALA B 1 305 ? 117.061 8.602 12.342 1.00 20.20 305 ALA B O 1
ATOM 5522 N N . ALA B 1 306 ? 117.240 10.771 13.020 1.00 19.50 306 ALA B N 1
ATOM 5523 C CA . ALA B 1 306 ? 118.063 11.203 11.850 1.00 20.10 306 ALA B CA 1
ATOM 5524 C C . ALA B 1 306 ? 119.577 11.264 12.133 1.00 20.22 306 ALA B C 1
ATOM 5525 O O . ALA B 1 306 ? 120.342 11.735 11.295 1.00 20.83 306 ALA B O 1
ATOM 5527 N N . CYS B 1 307 ? 119.957 10.851 13.323 1.00 20.59 307 CYS B N 1
ATOM 5528 C CA . CYS B 1 307 ? 121.276 11.047 13.869 1.00 21.40 307 CYS B CA 1
ATOM 5529 C C . CYS B 1 307 ? 121.838 9.678 14.172 1.00 22.06 307 CYS B C 1
ATOM 5530 O O . CYS B 1 307 ? 121.134 8.826 14.708 1.00 23.02 307 CYS B O 1
ATOM 5533 N N . LYS B 1 308 ? 123.078 9.442 13.777 1.00 22.30 308 LYS B N 1
ATOM 5534 C CA 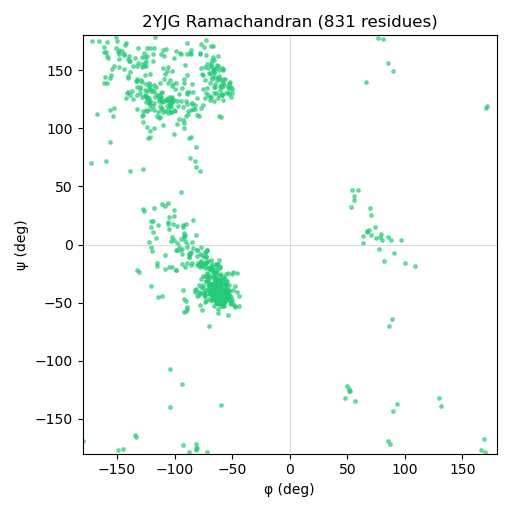. LYS B 1 308 ? 123.780 8.207 14.139 1.00 22.77 308 LYS B CA 1
ATOM 5535 C C . LYS B 1 308 ? 123.909 8.111 15.649 1.00 22.15 308 LYS B C 1
ATOM 5536 O O . LYS B 1 308 ? 124.045 9.106 16.349 1.00 19.83 308 LYS B O 1
ATOM 5542 N N . ASP B 1 309 ? 123.943 6.877 16.149 1.00 22.78 309 ASP B N 1
ATOM 5543 C CA . ASP B 1 309 ? 124.307 6.646 17.536 1.00 22.67 309 ASP B CA 1
ATOM 5544 C C . ASP B 1 309 ? 125.646 7.299 17.857 1.00 22.31 309 ASP B C 1
ATOM 5545 O O . ASP B 1 309 ? 126.606 7.173 17.096 1.00 21.93 309 ASP B O 1
ATOM 5550 N N . GLY B 1 310 ? 125.680 8.041 18.961 1.00 22.56 310 GLY B N 1
ATOM 5551 C CA . GLY B 1 310 ? 126.860 8.769 19.371 1.00 23.65 310 GLY B CA 1
ATOM 5552 C C . GLY B 1 310 ? 126.962 10.180 18.847 1.00 24.56 310 GLY B C 1
ATOM 5553 O O . GLY B 1 310 ? 127.853 10.909 19.231 1.00 25.17 310 GLY B O 1
ATOM 5554 N N . GLY B 1 311 ? 126.046 10.545 17.952 1.00 24.18 311 GLY B N 1
ATOM 5555 C CA . GLY B 1 311 ? 126.058 11.856 17.290 1.00 24.42 311 GLY B CA 1
ATOM 5556 C C . GLY B 1 311 ? 125.473 12.979 18.097 1.00 23.62 311 GLY B C 1
ATOM 5557 O O . GLY B 1 311 ? 125.208 12.825 19.282 1.00 26.17 311 GLY B O 1
ATOM 5558 N N . VAL B 1 312 ? 125.310 14.129 17.447 1.00 22.06 312 VAL B N 1
ATOM 5559 C CA . VAL B 1 312 ? 124.942 15.339 18.144 1.00 23.11 312 VAL B CA 1
ATOM 5560 C C . VAL B 1 312 ? 123.641 15.894 17.566 1.00 21.55 312 VAL B C 1
ATOM 5561 O O . VAL B 1 312 ? 123.547 16.124 16.380 1.00 23.37 312 VAL B O 1
ATOM 5565 N N . ILE B 1 313 ? 122.638 16.045 18.406 1.00 22.08 313 ILE B N 1
ATOM 5566 C CA . ILE B 1 313 ? 121.382 16.673 17.962 1.00 21.28 313 ILE B CA 1
ATOM 5567 C C . ILE B 1 313 ? 121.423 18.080 18.507 1.00 21.12 313 ILE B C 1
ATOM 5568 O O . ILE B 1 313 ? 121.512 18.251 19.722 1.00 19.25 313 ILE B O 1
ATOM 5573 N N . ILE B 1 314 ? 121.326 19.075 17.634 1.00 21.51 314 ILE B N 1
ATOM 5574 C CA . ILE B 1 314 ? 121.147 20.471 18.094 1.00 22.16 314 ILE B CA 1
ATOM 5575 C C . ILE B 1 314 ? 119.680 20.805 17.900 1.00 22.17 314 ILE B C 1
ATOM 5576 O O . ILE B 1 314 ? 119.154 20.625 16.804 1.00 21.83 314 ILE B O 1
ATOM 5581 N N . ILE B 1 315 ? 119.014 21.275 18.939 1.00 23.05 315 ILE B N 1
ATOM 5582 C CA . ILE B 1 315 ? 117.594 21.693 18.803 1.00 23.89 315 ILE B CA 1
ATOM 5583 C C . ILE B 1 315 ? 117.417 23.142 19.283 1.00 23.51 315 ILE B C 1
ATOM 5584 O O . ILE B 1 315 ? 117.775 23.471 20.413 1.00 25.15 315 ILE B O 1
ATOM 5589 N N . ALA B 1 316 ? 116.823 23.957 18.435 1.00 24.41 316 ALA B N 1
ATOM 5590 C CA . ALA B 1 316 ? 116.420 25.298 18.772 1.00 24.20 316 ALA B CA 1
ATOM 5591 C C . ALA B 1 316 ? 115.087 25.219 19.489 1.00 24.68 316 ALA B C 1
ATOM 5592 O O . ALA B 1 316 ? 114.128 24.746 18.887 1.00 25.40 316 ALA B O 1
ATOM 5594 N N . ALA B 1 317 ? 115.015 25.689 20.740 1.00 24.31 317 ALA B N 1
ATOM 5595 C CA . ALA B 1 317 ? 113.765 25.789 21.464 1.00 25.42 317 ALA B CA 1
ATOM 5596 C C . ALA B 1 317 ? 113.866 26.851 22.565 1.00 26.42 317 ALA B C 1
ATOM 5597 O O . ALA B 1 317 ? 114.602 26.690 23.522 1.00 25.38 317 ALA B O 1
ATOM 5599 N N . GLU B 1 318 ? 113.068 27.911 22.432 1.00 27.60 318 GLU B N 1
ATOM 5600 C CA . GLU B 1 318 ? 113.203 29.102 23.276 1.00 27.57 318 GLU B CA 1
ATOM 5601 C C . GLU B 1 318 ? 113.079 28.765 24.734 1.00 27.94 318 GLU B C 1
ATOM 5602 O O . GLU B 1 318 ? 113.947 29.137 25.538 1.00 27.69 318 GLU B O 1
ATOM 5608 N N . CYS B 1 319 ? 112.023 28.003 25.060 1.00 27.95 319 CYS B N 1
ATOM 5609 C CA . CYS B 1 319 ? 111.757 27.503 26.404 1.00 28.36 319 CYS B CA 1
ATOM 5610 C C . CYS B 1 319 ? 111.599 28.630 27.460 1.00 29.09 319 CYS B C 1
ATOM 5611 O O . CYS B 1 319 ? 112.146 28.517 28.566 1.00 29.08 319 CYS B O 1
ATOM 5614 N N . ALA B 1 320 ? 110.804 29.648 27.123 1.00 30.57 320 ALA B N 1
ATOM 5615 C CA . ALA B 1 320 ? 110.605 30.841 27.958 1.00 31.55 320 ALA B CA 1
ATOM 5616 C C . ALA B 1 320 ? 110.093 30.501 29.350 1.00 32.79 320 ALA B C 1
ATOM 5617 O O . ALA B 1 320 ? 110.494 31.142 30.356 1.00 32.99 320 ALA B O 1
ATOM 5619 N N . ASP B 1 321 ? 109.243 29.464 29.425 1.00 32.25 321 ASP B N 1
ATOM 5620 C CA . ASP B 1 321 ? 108.648 29.046 30.683 1.00 32.42 321 ASP B CA 1
ATOM 5621 C C . ASP B 1 321 ? 109.532 28.098 31.471 1.00 32.74 321 ASP B C 1
ATOM 5622 O O . ASP B 1 321 ? 109.140 27.651 32.556 1.00 31.80 321 ASP B O 1
ATOM 5627 N N . GLY B 1 322 ? 110.723 27.816 30.953 1.00 32.09 322 GLY B N 1
ATOM 5628 C CA . GLY B 1 322 ? 111.688 27.038 31.707 1.00 33.07 322 GLY B CA 1
ATOM 5629 C C . GLY B 1 322 ? 111.615 25.545 31.413 1.00 33.31 322 GLY B C 1
ATOM 5630 O O . GLY B 1 322 ? 111.542 25.146 30.243 1.00 33.91 322 GLY B O 1
ATOM 5631 N N . HIS B 1 323 ? 111.692 24.715 32.455 1.00 33.21 323 HIS B N 1
ATOM 5632 C CA . HIS B 1 323 ? 111.829 23.272 32.230 1.00 32.56 323 HIS B CA 1
ATOM 5633 C C . HIS B 1 323 ? 110.524 22.562 31.828 1.00 32.67 323 HIS B C 1
ATOM 5634 O O . HIS B 1 323 ? 110.568 21.578 31.102 1.00 30.81 323 HIS B O 1
ATOM 5641 N N . GLY B 1 324 ? 109.392 23.076 32.287 1.00 32.65 324 GLY B N 1
ATOM 5642 C CA . GLY B 1 324 ? 108.074 22.562 31.907 1.00 32.66 324 GLY B CA 1
ATOM 5643 C C . GLY B 1 324 ? 107.494 21.587 32.906 1.00 33.32 324 GLY B C 1
ATOM 5644 O O . GLY B 1 324 ? 106.422 21.030 32.676 1.00 32.16 324 GLY B O 1
ATOM 5645 N N . GLY B 1 325 ? 108.193 21.377 34.021 1.00 33.33 325 GLY B N 1
ATOM 5646 C CA . GLY B 1 325 ? 107.715 20.453 35.028 1.00 33.92 325 GLY B CA 1
ATOM 5647 C C . GLY B 1 325 ? 108.710 20.146 36.124 1.00 35.20 325 GLY B C 1
ATOM 5648 O O . GLY B 1 325 ? 109.784 19.575 35.871 1.00 35.38 325 GLY B O 1
ATOM 5649 N N . GLU B 1 326 ? 108.351 20.508 37.352 1.00 35.84 326 GLU B N 1
ATOM 5650 C CA . GLU B 1 326 ? 109.177 20.183 38.518 1.00 36.55 326 GLU B CA 1
ATOM 5651 C C . GLU B 1 326 ? 109.392 18.652 38.609 1.00 35.90 326 GLU B C 1
ATOM 5652 O O . GLU B 1 326 ? 110.521 18.202 38.761 1.00 36.23 326 GLU B O 1
ATOM 5658 N N . GLY B 1 327 ? 108.321 17.865 38.495 1.00 35.57 327 GLY B N 1
ATOM 5659 C CA . GLY B 1 327 ? 108.446 16.393 38.415 1.00 35.14 327 GLY B CA 1
ATOM 5660 C C . GLY B 1 327 ? 109.513 15.918 37.417 1.00 34.85 327 GLY B C 1
ATOM 5661 O O . GLY B 1 327 ? 110.448 15.148 37.759 1.00 34.74 327 GLY B O 1
ATOM 5662 N N . PHE B 1 328 ? 109.380 16.403 36.183 1.00 33.38 328 PHE B N 1
ATOM 5663 C CA . PHE B 1 328 ? 110.238 16.055 35.055 1.00 32.26 328 PHE B CA 1
ATOM 5664 C C . PHE B 1 328 ? 111.717 16.489 35.279 1.00 32.06 328 PHE B C 1
ATOM 5665 O O . PHE B 1 328 ? 112.655 15.735 35.024 1.00 30.77 328 PHE B O 1
ATOM 5673 N N . TYR B 1 329 ? 111.904 17.703 35.775 1.00 31.42 329 TYR B N 1
ATOM 5674 C CA . TYR B 1 329 ? 113.214 18.243 36.159 1.00 32.93 329 TYR B CA 1
ATOM 5675 C C . TYR B 1 329 ? 113.918 17.417 37.263 1.00 31.94 329 TYR B C 1
ATOM 5676 O O . TYR B 1 329 ? 115.109 17.106 37.172 1.00 31.49 329 TYR B O 1
ATOM 5685 N N . ARG B 1 330 ? 113.161 17.090 38.296 1.00 33.13 330 ARG B N 1
ATOM 5686 C CA . ARG B 1 330 ? 113.695 16.391 39.475 1.00 34.00 330 ARG B CA 1
ATOM 5687 C C . ARG B 1 330 ? 114.264 15.000 39.122 1.00 33.78 330 ARG B C 1
ATOM 5688 O O . ARG B 1 330 ? 115.249 14.523 39.751 1.00 31.55 330 ARG B O 1
ATOM 5696 N N . TRP B 1 331 ? 113.676 14.363 38.098 1.00 33.26 331 TRP B N 1
ATOM 5697 C CA . TRP B 1 331 ? 114.190 13.057 37.613 1.00 32.90 331 TRP B CA 1
ATOM 5698 C C . TRP B 1 331 ? 115.663 13.174 37.332 1.00 32.74 331 TRP B C 1
ATOM 5699 O O . TRP B 1 331 ? 116.444 12.320 37.724 1.00 32.21 331 TRP B O 1
ATOM 5710 N N . PHE B 1 332 ? 116.047 14.266 36.676 1.00 32.62 332 PHE B N 1
ATOM 5711 C CA . PHE B 1 332 ? 117.430 14.453 36.263 1.00 33.13 332 PHE B CA 1
ATOM 5712 C C . PHE B 1 332 ? 118.341 15.013 37.390 1.00 34.41 332 PHE B C 1
ATOM 5713 O O . PHE B 1 332 ? 119.501 14.597 37.535 1.00 32.77 332 PHE B O 1
ATOM 5721 N N . LYS B 1 333 ? 117.797 15.938 38.181 1.00 35.90 333 LYS B N 1
ATOM 5722 C CA . LYS B 1 333 ? 118.579 16.646 39.178 1.00 37.08 333 LYS B CA 1
ATOM 5723 C C . LYS B 1 333 ? 118.886 15.685 40.350 1.00 36.73 333 LYS B C 1
ATOM 5724 O O . LYS B 1 333 ? 119.955 15.773 40.945 1.00 37.81 333 LYS B O 1
ATOM 5730 N N . GLU B 1 334 ? 117.979 14.744 40.617 1.00 36.30 334 GLU B N 1
ATOM 5731 C CA . GLU B 1 334 ? 118.143 13.707 41.638 1.00 36.37 334 GLU B CA 1
ATOM 5732 C C . GLU B 1 334 ? 118.804 12.390 41.156 1.00 35.20 334 GLU B C 1
ATOM 5733 O O . GLU B 1 334 ? 118.685 11.380 41.857 1.00 35.21 334 GLU B O 1
ATOM 5739 N N . SER B 1 335 ? 119.480 12.426 39.996 1.00 33.70 335 SER B N 1
ATOM 5740 C CA . SER B 1 335 ? 120.130 11.254 39.343 1.00 33.22 335 SER B CA 1
ATOM 5741 C C . SER B 1 335 ? 121.540 11.583 38.865 1.00 32.27 335 SER B C 1
ATOM 5742 O O . SER B 1 335 ? 121.879 12.741 38.674 1.00 31.99 335 SER B O 1
ATOM 5745 N N . LYS B 1 336 ? 122.341 10.547 38.637 1.00 32.86 336 LYS B N 1
ATOM 5746 C CA . LYS B 1 336 ? 123.785 10.700 38.329 1.00 32.82 336 LYS B CA 1
ATOM 5747 C C . LYS B 1 336 ? 124.029 11.041 36.879 1.00 32.09 336 LYS B C 1
ATOM 5748 O O . LYS B 1 336 ? 124.958 11.797 36.556 1.00 32.10 336 LYS B O 1
ATOM 5754 N N . ASP B 1 337 ? 123.233 10.422 36.003 1.00 30.30 337 ASP B N 1
ATOM 5755 C CA . ASP B 1 337 ? 123.392 10.558 34.568 1.00 28.96 337 ASP B CA 1
ATOM 5756 C C . ASP B 1 337 ? 122.131 10.029 33.840 1.00 26.70 337 ASP B C 1
ATOM 5757 O O . ASP B 1 337 ? 121.216 9.524 34.488 1.00 26.07 337 ASP B O 1
ATOM 5762 N N . PRO B 1 338 ? 122.067 10.174 32.504 1.00 24.68 338 PRO B N 1
ATOM 5763 C CA . PRO B 1 338 ? 120.876 9.682 31.822 1.00 24.64 338 PRO B CA 1
ATOM 5764 C C . PRO B 1 338 ? 120.570 8.199 32.090 1.00 23.49 338 PRO B C 1
ATOM 5765 O O . PRO B 1 338 ? 119.408 7.810 32.142 1.00 22.31 338 PRO B O 1
ATOM 5769 N N . GLN B 1 339 ? 121.592 7.353 32.247 1.00 22.67 339 GLN B N 1
ATOM 5770 C CA . GLN B 1 339 ? 121.310 5.946 32.414 1.00 21.96 339 GLN B CA 1
ATOM 5771 C C . GLN B 1 339 ? 120.673 5.693 33.735 1.00 22.80 339 GLN B C 1
ATOM 5772 O O . GLN B 1 339 ? 119.831 4.847 33.856 1.00 23.16 339 GLN B O 1
ATOM 5778 N N . ASP B 1 340 ? 121.104 6.431 34.749 1.00 23.49 340 ASP B N 1
ATOM 5779 C CA . ASP B 1 340 ? 120.553 6.296 36.065 1.00 23.44 340 ASP B CA 1
ATOM 5780 C C . ASP B 1 340 ? 119.062 6.678 36.128 1.00 22.84 340 ASP B C 1
ATOM 5781 O O . ASP B 1 340 ? 118.281 6.014 36.806 1.00 22.14 340 ASP B O 1
ATOM 5786 N N . VAL B 1 341 ? 118.699 7.758 35.450 1.00 22.57 341 VAL B N 1
ATOM 5787 C CA . VAL B 1 341 ? 117.283 8.147 35.294 1.00 22.52 341 VAL B CA 1
ATOM 5788 C C . VAL B 1 341 ? 116.508 7.001 34.679 1.00 20.94 341 VAL B C 1
ATOM 5789 O O . VAL B 1 341 ? 115.476 6.613 35.154 1.00 21.85 341 VAL B O 1
ATOM 5793 N N . MET B 1 342 ? 117.050 6.451 33.606 1.00 21.68 342 MET B N 1
ATOM 5794 C CA . MET B 1 342 ? 116.396 5.387 32.880 1.00 20.15 342 MET B CA 1
ATOM 5795 C C . MET B 1 342 ? 116.207 4.171 33.794 1.00 20.12 342 MET B C 1
ATOM 5796 O O . MET B 1 342 ? 115.125 3.589 33.851 1.00 18.39 342 MET B O 1
ATOM 5801 N N . ASN B 1 343 ? 117.269 3.809 34.524 1.00 20.40 343 ASN B N 1
ATOM 5802 C CA . ASN B 1 343 ? 117.238 2.654 35.418 1.00 20.88 343 ASN B CA 1
ATOM 5803 C C . ASN B 1 343 ? 116.123 2.825 36.466 1.00 21.65 343 ASN B C 1
ATOM 5804 O O . ASN B 1 343 ? 115.345 1.906 36.664 1.00 20.96 343 ASN B O 1
ATOM 5809 N N . LYS B 1 344 ? 116.030 4.004 37.093 1.00 21.98 344 LYS B N 1
ATOM 5810 C CA . LYS B 1 344 ? 114.948 4.294 38.026 1.00 22.76 344 LYS B CA 1
ATOM 5811 C C . LYS B 1 344 ? 113.613 4.200 37.306 1.00 22.63 344 LYS B C 1
ATOM 5812 O O . LYS B 1 344 ? 112.710 3.507 37.773 1.00 22.39 344 LYS B O 1
ATOM 5818 N N . ILE B 1 345 ? 113.486 4.824 36.122 1.00 22.12 345 ILE B N 1
ATOM 5819 C CA . ILE B 1 345 ? 112.172 4.768 35.477 1.00 21.27 345 ILE B CA 1
ATOM 5820 C C . ILE B 1 345 ? 111.704 3.347 35.130 1.00 20.81 345 ILE B C 1
ATOM 5821 O O . ILE B 1 345 ? 110.580 2.955 35.424 1.00 19.20 345 ILE B O 1
ATOM 5826 N N . LEU B 1 346 ? 112.594 2.569 34.527 1.00 20.62 346 LEU B N 1
ATOM 5827 C CA . LEU B 1 346 ? 112.274 1.207 34.106 1.00 21.43 346 LEU B CA 1
ATOM 5828 C C . LEU B 1 346 ? 112.113 0.231 35.255 1.00 22.75 346 LEU B C 1
ATOM 5829 O O . LEU B 1 346 ? 111.647 -0.877 35.004 1.00 23.49 346 LEU B O 1
ATOM 5834 N N . SER B 1 347 ? 112.549 0.620 36.454 1.00 24.25 347 SER B N 1
ATOM 5835 C CA . SER B 1 347 ? 112.222 -0.112 37.669 1.00 26.28 347 SER B CA 1
ATOM 5836 C C . SER B 1 347 ? 110.728 -0.040 38.063 1.00 26.73 347 SER B C 1
ATOM 5837 O O . SER B 1 347 ? 110.262 -0.866 38.838 1.00 26.21 347 SER B O 1
ATOM 5840 N N . ARG B 1 348 ? 109.993 0.958 37.557 1.00 26.27 348 ARG B N 1
ATOM 5841 C CA . ARG B 1 348 ? 108.599 1.201 37.961 1.00 26.21 348 ARG B CA 1
ATOM 5842 C C . ARG B 1 348 ? 107.584 0.467 37.138 1.00 25.87 348 ARG B C 1
ATOM 5843 O O . ARG B 1 348 ? 107.594 0.540 35.906 1.00 26.88 348 ARG B O 1
ATOM 5851 N N . GLY B 1 349 ? 106.680 -0.234 37.822 1.00 25.48 349 GLY B N 1
ATOM 5852 C CA . GLY B 1 349 ? 105.714 -1.086 37.169 1.00 26.27 349 GLY B CA 1
ATOM 5853 C C . GLY B 1 349 ? 104.536 -0.294 36.644 1.00 26.37 349 GLY B C 1
ATOM 5854 O O . GLY B 1 349 ? 104.513 0.933 36.735 1.00 24.85 349 GLY B O 1
ATOM 5855 N N . ARG B 1 350 ? 103.558 -1.013 36.118 1.00 26.96 350 ARG B N 1
ATOM 5856 C CA . ARG B 1 350 ? 102.484 -0.406 35.345 1.00 29.43 350 ARG B CA 1
ATOM 5857 C C . ARG B 1 350 ? 101.643 0.563 36.191 1.00 29.66 350 ARG B C 1
ATOM 5858 O O . ARG B 1 350 ? 101.211 1.616 35.683 1.00 29.31 350 ARG B O 1
ATOM 5866 N N . ASP B 1 351 ? 101.483 0.240 37.482 1.00 29.87 351 ASP B N 1
ATOM 5867 C CA . ASP B 1 351 ? 100.707 1.086 38.425 1.00 30.73 351 ASP B CA 1
ATOM 5868 C C . ASP B 1 351 ? 101.512 2.120 39.190 1.00 29.73 351 ASP B C 1
ATOM 5869 O O . ASP B 1 351 ? 100.984 2.765 40.096 1.00 30.08 351 ASP B O 1
ATOM 5874 N N . GLU B 1 352 ? 102.772 2.332 38.828 1.00 28.26 352 GLU B N 1
ATOM 5875 C CA . GLU B 1 352 ? 103.632 3.191 39.624 1.00 27.92 352 GLU B CA 1
ATOM 5876 C C . GLU B 1 352 ? 104.164 4.366 38.850 1.00 26.85 352 GLU B C 1
ATOM 5877 O O . GLU B 1 352 ? 105.156 4.971 39.260 1.00 27.13 352 GLU B O 1
ATOM 5883 N N . THR B 1 353 ? 103.504 4.715 37.738 1.00 24.88 353 THR B N 1
ATOM 5884 C CA . THR B 1 353 ? 103.953 5.813 36.910 1.00 23.76 353 THR B CA 1
ATOM 5885 C C . THR B 1 353 ? 103.713 7.114 37.698 1.00 24.25 353 THR B C 1
ATOM 5886 O O . THR B 1 353 ? 102.608 7.366 38.214 1.00 23.71 353 THR B O 1
ATOM 5890 N N . LEU B 1 354 ? 104.768 7.899 37.811 1.00 23.86 354 LEU B N 1
ATOM 5891 C CA . LEU B 1 354 ? 104.718 9.198 38.440 1.00 25.13 354 LEU B CA 1
ATOM 5892 C C . LEU B 1 354 ? 104.405 10.249 37.390 1.00 26.04 354 LEU B C 1
ATOM 5893 O O . LEU B 1 354 ? 104.733 10.087 36.207 1.00 24.35 354 LEU B O 1
ATOM 5898 N N . PRO B 1 355 ? 103.817 11.371 37.836 1.00 27.46 355 PRO B N 1
ATOM 5899 C CA . PRO B 1 355 ? 103.566 12.469 36.918 1.00 28.48 355 PRO B CA 1
ATOM 5900 C C . PRO B 1 355 ? 104.798 12.887 36.155 1.00 27.74 355 PRO B C 1
ATOM 5901 O O . PRO B 1 355 ? 105.873 13.004 36.730 1.00 28.09 355 PRO B O 1
ATOM 5905 N N . ASP B 1 356 ? 104.627 13.081 34.861 1.00 28.17 356 ASP B N 1
ATOM 5906 C CA . ASP B 1 356 ? 105.682 13.428 33.913 1.00 26.95 356 ASP B CA 1
ATOM 5907 C C . ASP B 1 356 ? 106.832 12.448 33.652 1.00 25.60 356 ASP B C 1
ATOM 5908 O O . ASP B 1 356 ? 107.683 12.752 32.891 1.00 22.62 356 ASP B O 1
ATOM 5913 N N . GLN B 1 357 ? 106.794 11.300 34.293 1.00 23.93 357 GLN B N 1
ATOM 5914 C CA . GLN B 1 357 ? 107.797 10.233 34.124 1.00 23.67 357 GLN B CA 1
ATOM 5915 C C . GLN B 1 357 ? 108.149 9.946 32.665 1.00 22.52 357 GLN B C 1
ATOM 5916 O O . GLN B 1 357 ? 109.317 9.675 32.329 1.00 20.78 357 GLN B O 1
ATOM 5922 N N . TRP B 1 358 ? 107.133 9.946 31.805 1.00 22.10 358 TRP B N 1
ATOM 5923 C CA . TRP B 1 358 ? 107.298 9.435 30.445 1.00 21.48 358 TRP B CA 1
ATOM 5924 C C . TRP B 1 358 ? 108.150 10.403 29.648 1.00 20.91 358 TRP B C 1
ATOM 5925 O O . TRP B 1 358 ? 108.902 9.994 28.772 1.00 19.95 358 TRP B O 1
ATOM 5936 N N . GLU B 1 359 ? 108.067 11.690 29.970 1.00 20.39 359 GLU B N 1
ATOM 5937 C CA . GLU B 1 359 ? 108.818 12.675 29.228 1.00 19.79 359 GLU B CA 1
ATOM 5938 C C . GLU B 1 359 ? 110.304 12.563 29.555 1.00 19.82 359 GLU B C 1
ATOM 5939 O O . GLU B 1 359 ? 111.169 12.725 28.689 1.00 20.33 359 GLU B O 1
ATOM 5945 N N . ALA B 1 360 ? 110.564 12.363 30.845 1.00 20.54 360 ALA B N 1
ATOM 5946 C CA . ALA B 1 360 ? 111.904 12.097 31.377 1.00 20.66 360 ALA B CA 1
ATOM 5947 C C . ALA B 1 360 ? 112.510 10.849 30.730 1.00 19.77 360 ALA B C 1
ATOM 5948 O O . ALA B 1 360 ? 113.726 10.841 30.410 1.00 21.33 360 ALA B O 1
ATOM 5950 N N . GLN B 1 361 ? 111.681 9.799 30.617 1.00 19.61 361 GLN B N 1
ATOM 5951 C CA . GLN B 1 361 ? 112.101 8.498 30.035 1.00 19.26 361 GLN B CA 1
ATOM 5952 C C . GLN B 1 361 ? 112.588 8.676 28.600 1.00 18.81 361 GLN B C 1
ATOM 5953 O O . GLN B 1 361 ? 113.684 8.211 28.217 1.00 17.72 361 GLN B O 1
ATOM 5959 N N . ILE B 1 362 ? 111.790 9.384 27.807 1.00 17.08 362 ILE B N 1
ATOM 5960 C CA . ILE B 1 362 ? 112.088 9.579 26.431 1.00 16.87 362 ILE B CA 1
ATOM 5961 C C . ILE B 1 362 ? 113.352 10.433 26.264 1.00 16.38 362 ILE B C 1
ATOM 5962 O O . ILE B 1 362 ? 114.198 10.166 25.416 1.00 15.31 362 ILE B O 1
ATOM 5967 N N . LEU B 1 363 ? 113.485 11.476 27.083 1.00 17.11 363 LEU B N 1
ATOM 5968 C CA . LEU B 1 363 ? 114.658 12.291 27.032 1.00 16.97 363 LEU B CA 1
ATOM 5969 C C . LEU B 1 363 ? 115.893 11.468 27.440 1.00 15.98 363 LEU B C 1
ATOM 5970 O O . LEU B 1 363 ? 116.942 11.513 26.788 1.00 18.19 363 LEU B O 1
ATOM 5975 N N . ALA B 1 364 ? 115.746 10.659 28.475 1.00 17.17 364 ALA B N 1
ATOM 5976 C CA . ALA B 1 364 ? 116.861 9.823 28.932 1.00 16.44 364 ALA B CA 1
ATOM 5977 C C . ALA B 1 364 ? 117.234 8.827 27.811 1.00 16.57 364 ALA B C 1
ATOM 5978 O O . ALA B 1 364 ? 118.423 8.564 27.564 1.00 17.58 364 ALA B O 1
ATOM 5980 N N . ARG B 1 365 ? 116.249 8.317 27.079 1.00 16.59 365 ARG B N 1
ATOM 5981 C CA . ARG B 1 365 ? 116.583 7.402 25.985 1.00 16.51 365 ARG B CA 1
ATOM 5982 C C . ARG B 1 365 ? 117.481 8.073 24.954 1.00 17.00 365 ARG B C 1
ATOM 5983 O O . ARG B 1 365 ? 118.410 7.474 24.423 1.00 17.74 365 ARG B O 1
ATOM 5991 N N . ILE B 1 366 ? 117.178 9.331 24.649 1.00 17.73 366 ILE B N 1
ATOM 5992 C CA . ILE B 1 366 ? 117.942 10.062 23.668 1.00 17.97 366 ILE B CA 1
ATOM 5993 C C . ILE B 1 366 ? 119.396 10.320 24.127 1.00 19.38 366 ILE B C 1
ATOM 5994 O O . ILE B 1 366 ? 120.369 10.021 23.400 1.00 18.41 366 ILE B O 1
ATOM 5999 N N . LEU B 1 367 ? 119.483 10.890 25.320 1.00 19.31 367 LEU B N 1
ATOM 6000 C CA . LEU B 1 367 ? 120.715 11.307 25.966 1.00 21.60 367 LEU B CA 1
ATOM 6001 C C . LEU B 1 367 ? 121.653 10.121 26.274 1.00 22.10 367 LEU B C 1
ATOM 6002 O O . LEU B 1 367 ? 122.857 10.287 26.349 1.00 23.19 367 LEU B O 1
ATOM 6007 N N . ILE B 1 368 ? 121.096 8.916 26.391 1.00 22.54 368 ILE B N 1
ATOM 6008 C CA . ILE B 1 368 ? 121.938 7.733 26.501 1.00 22.03 368 ILE B CA 1
ATOM 6009 C C . ILE B 1 368 ? 122.766 7.490 25.237 1.00 22.44 368 ILE B C 1
ATOM 6010 O O . ILE B 1 368 ? 123.914 7.093 25.340 1.00 22.38 368 ILE B O 1
ATOM 6015 N N . ASN B 1 369 ? 122.228 7.740 24.035 1.00 21.97 369 ASN B N 1
ATOM 6016 C CA . ASN B 1 369 ? 122.968 7.463 22.803 1.00 23.52 369 ASN B CA 1
ATOM 6017 C C . ASN B 1 369 ? 123.262 8.668 21.909 1.00 22.94 369 ASN B C 1
ATOM 6018 O O . ASN B 1 369 ? 123.687 8.509 20.761 1.00 23.34 369 ASN B O 1
ATOM 6023 N N . HIS B 1 370 ? 123.024 9.867 22.428 1.00 22.68 370 HIS B N 1
ATOM 6024 C CA . HIS B 1 370 ? 123.294 11.082 21.666 1.00 23.47 370 HIS B CA 1
ATOM 6025 C C . HIS B 1 370 ? 123.593 12.219 22.612 1.00 23.56 370 HIS B C 1
ATOM 6026 O O . HIS B 1 370 ? 123.133 12.224 23.740 1.00 24.94 370 HIS B O 1
ATOM 6033 N N . LYS B 1 371 ? 124.363 13.187 22.136 1.00 24.27 371 LYS B N 1
ATOM 6034 C CA . LYS B 1 371 ? 124.565 14.440 22.857 1.00 23.78 371 LYS B CA 1
ATOM 6035 C C . LYS B 1 371 ? 123.533 15.416 22.309 1.00 23.14 371 LYS B C 1
ATOM 6036 O O . LYS B 1 371 ? 123.304 15.418 21.096 1.00 24.14 371 LYS B O 1
ATOM 6042 N N . VAL B 1 372 ? 122.842 16.157 23.188 1.00 22.91 372 VAL B N 1
ATOM 6043 C CA . VAL B 1 372 ? 121.890 17.185 22.751 1.00 21.87 372 VAL B CA 1
ATOM 6044 C C . VAL B 1 372 ? 122.412 18.574 23.157 1.00 22.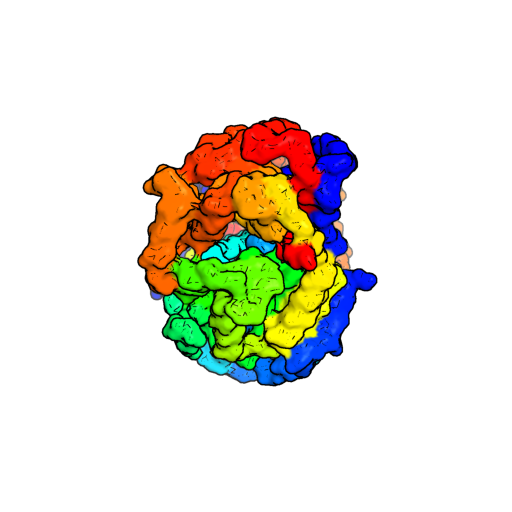36 372 VAL B C 1
ATOM 6045 O O . VAL B 1 372 ? 122.741 18.787 24.298 1.00 21.24 372 VAL B O 1
ATOM 6049 N N . ILE B 1 373 ? 122.448 19.479 22.184 1.00 22.78 373 ILE B N 1
ATOM 6050 C CA . ILE B 1 373 ? 122.710 20.908 22.407 1.00 23.07 373 ILE B CA 1
ATOM 6051 C C . ILE B 1 373 ? 121.386 21.659 22.216 1.00 23.27 373 ILE B C 1
ATOM 6052 O O . ILE B 1 373 ? 120.762 21.516 21.149 1.00 24.17 373 ILE B O 1
ATOM 6057 N N . MET B 1 374 ? 120.961 22.438 23.214 1.00 24.49 374 MET B N 1
ATOM 6058 C CA . MET B 1 374 ? 119.755 23.274 23.105 1.00 24.80 374 MET B CA 1
ATOM 6059 C C . MET B 1 374 ? 120.104 24.740 22.942 1.00 25.77 374 MET B C 1
ATOM 6060 O O . MET B 1 374 ? 120.662 25.336 23.858 1.00 26.91 374 MET B O 1
ATOM 6065 N N . VAL B 1 375 ? 119.744 25.302 21.798 1.00 25.81 375 VAL B N 1
ATOM 6066 C CA . VAL B 1 375 ? 119.733 26.769 21.604 1.00 26.23 375 VAL B CA 1
ATOM 6067 C C . VAL B 1 375 ? 118.461 27.270 22.260 1.00 26.09 375 VAL B C 1
ATOM 6068 O O . VAL B 1 375 ? 117.341 26.980 21.821 1.00 23.09 375 VAL B O 1
ATOM 6072 N N . THR B 1 376 ? 118.636 27.987 23.368 1.00 26.39 376 THR B N 1
ATOM 6073 C CA . THR B 1 376 ? 117.520 28.308 24.210 1.00 27.56 376 THR B CA 1
ATOM 6074 C C . THR B 1 376 ? 117.813 29.635 24.909 1.00 28.91 376 THR B C 1
ATOM 6075 O O . THR B 1 376 ? 118.895 30.223 24.721 1.00 28.23 376 THR B O 1
ATOM 6079 N N . ASP B 1 377 ? 116.851 30.087 25.704 1.00 30.00 377 ASP B N 1
ATOM 6080 C CA . ASP B 1 377 ? 116.952 31.355 26.394 1.00 31.58 377 ASP B CA 1
ATOM 6081 C C . ASP B 1 377 ? 118.010 31.246 27.480 1.00 32.52 377 ASP B C 1
ATOM 6082 O O . ASP B 1 377 ? 118.156 30.200 28.072 1.00 32.30 377 ASP B O 1
ATOM 6087 N N . SER B 1 378 ? 118.706 32.341 27.767 1.00 33.58 378 SER B N 1
ATOM 6088 C CA . SER B 1 378 ? 119.843 32.308 28.692 1.00 34.93 378 SER B CA 1
ATOM 6089 C C . SER B 1 378 ? 119.398 31.938 30.095 1.00 35.46 378 SER B C 1
ATOM 6090 O O . SER B 1 378 ? 120.178 31.357 30.848 1.00 37.01 378 SER B O 1
ATOM 6093 N N . LYS B 1 379 ? 118.161 32.285 30.461 1.00 35.72 379 LYS B N 1
ATOM 6094 C CA . LYS B 1 379 ? 117.575 31.875 31.740 1.00 36.57 379 LYS B CA 1
ATOM 6095 C C . LYS B 1 379 ? 117.431 30.341 31.925 1.00 36.95 379 LYS B C 1
ATOM 6096 O O . LYS B 1 379 ? 117.149 29.855 33.041 1.00 37.39 379 LYS B O 1
ATOM 6102 N N . ASN B 1 380 ? 117.589 29.584 30.847 1.00 37.15 380 ASN B N 1
ATOM 6103 C CA . ASN B 1 380 ? 117.408 28.117 30.911 1.00 37.05 380 ASN B CA 1
ATOM 6104 C C . ASN B 1 380 ? 118.699 27.329 31.036 1.00 37.70 380 ASN B C 1
ATOM 6105 O O . ASN B 1 380 ? 118.669 26.108 31.214 1.00 37.56 380 ASN B O 1
ATOM 6110 N N . TYR B 1 381 ? 119.834 28.009 30.974 1.00 38.33 381 TYR B N 1
ATOM 6111 C CA . TYR B 1 381 ? 121.118 27.309 30.878 1.00 38.72 381 TYR B CA 1
ATOM 6112 C C . TYR B 1 381 ? 121.357 26.329 32.020 1.00 39.55 381 TYR B C 1
ATOM 6113 O O . TYR B 1 381 ? 121.779 25.201 31.770 1.00 39.80 381 TYR B O 1
ATOM 6122 N N . GLU B 1 382 ? 121.112 26.747 33.262 1.00 40.19 382 GLU B N 1
ATOM 6123 C CA . GLU B 1 382 ? 121.354 25.864 34.401 1.00 41.22 382 GLU B CA 1
ATOM 6124 C C . GLU B 1 382 ? 120.448 24.625 34.318 1.00 40.51 382 GLU B C 1
ATOM 6125 O O . GLU B 1 382 ? 120.934 23.507 34.505 1.00 40.42 382 GLU B O 1
ATOM 6131 N N . TYR B 1 383 ? 119.160 24.828 34.015 1.00 39.20 383 TYR B N 1
ATOM 6132 C CA . TYR B 1 383 ? 118.255 23.700 33.799 1.00 38.50 383 TYR B CA 1
ATOM 6133 C C . TYR B 1 383 ? 118.781 22.765 32.719 1.00 36.28 383 TYR B C 1
ATOM 6134 O O . TYR B 1 383 ? 118.675 21.567 32.883 1.00 35.13 383 TYR B O 1
ATOM 6143 N N . VAL B 1 384 ? 119.334 23.295 31.631 1.00 34.65 384 VAL B N 1
ATOM 6144 C CA . VAL B 1 384 ? 119.803 22.481 30.502 1.00 34.07 384 VAL B CA 1
ATOM 6145 C C . VAL B 1 384 ? 121.027 21.632 30.890 1.00 34.81 384 VAL B C 1
ATOM 6146 O O . VAL B 1 384 ? 121.123 20.446 30.531 1.00 33.43 384 VAL B O 1
ATOM 6150 N N . LYS B 1 385 ? 121.953 22.251 31.626 1.00 34.46 385 LYS B N 1
ATOM 6151 C CA . LYS B 1 385 ? 123.106 21.542 32.179 1.00 35.18 385 LYS B CA 1
ATOM 6152 C C . LYS B 1 385 ? 122.695 20.565 33.280 1.00 33.78 385 LYS B C 1
ATOM 6153 O O . LYS B 1 385 ? 123.211 19.471 33.331 1.00 34.22 385 LYS B O 1
ATOM 6159 N N . ASP B 1 386 ? 121.764 20.930 34.157 1.00 33.85 386 ASP B N 1
ATOM 6160 C CA . ASP B 1 386 ? 121.307 19.967 35.173 1.00 33.78 386 ASP B CA 1
ATOM 6161 C C . ASP B 1 386 ? 120.679 18.699 34.516 1.00 33.41 386 ASP B C 1
ATOM 6162 O O . ASP B 1 386 ? 120.600 17.637 35.159 1.00 31.87 386 ASP B O 1
ATOM 6167 N N . MET B 1 387 ? 120.272 18.815 33.251 1.00 32.65 387 MET B N 1
ATOM 6168 C CA . MET B 1 387 ? 119.578 17.719 32.555 1.00 33.20 387 MET B CA 1
ATOM 6169 C C . MET B 1 387 ? 120.475 17.017 31.543 1.00 33.17 387 MET B C 1
ATOM 6170 O O . MET B 1 387 ? 119.984 16.320 30.647 1.00 32.60 387 MET B O 1
ATOM 6175 N N . PHE B 1 388 ? 121.789 17.225 31.700 1.00 32.50 388 PHE B N 1
ATOM 6176 C CA . PHE B 1 388 ? 122.874 16.525 30.991 1.00 31.89 388 PHE B CA 1
ATOM 6177 C C . PHE B 1 388 ? 122.973 16.869 29.532 1.00 31.65 388 PHE B C 1
ATOM 6178 O O . PHE B 1 388 ? 123.421 16.045 28.717 1.00 31.47 388 PHE B O 1
ATOM 6186 N N . MET B 1 389 ? 122.596 18.106 29.222 1.00 30.31 389 MET B N 1
ATOM 6187 C CA . MET B 1 389 ? 122.674 18.662 27.884 1.00 29.90 389 MET B CA 1
ATOM 6188 C C . MET B 1 389 ? 123.492 19.920 27.942 1.00 30.26 389 MET B C 1
ATOM 6189 O O . MET B 1 389 ? 123.774 20.419 29.033 1.00 29.81 389 MET B O 1
ATOM 6194 N N . THR B 1 390 ? 123.828 20.416 26.758 1.00 30.75 390 THR B N 1
ATOM 6195 C CA . THR B 1 390 ? 124.725 21.548 26.593 1.00 32.01 390 THR B CA 1
ATOM 6196 C C . THR B 1 390 ? 123.974 22.742 26.004 1.00 32.09 390 THR B C 1
ATOM 6197 O O . THR B 1 390 ? 123.574 22.687 24.835 1.00 31.36 390 THR B O 1
ATOM 6201 N N . PRO B 1 391 ? 123.829 23.827 26.785 1.00 32.74 391 PRO B N 1
ATOM 6202 C CA . PRO B 1 391 ? 123.189 25.007 26.241 1.00 32.93 391 PRO B CA 1
ATOM 6203 C C . PRO B 1 391 ? 124.093 25.753 25.255 1.00 32.98 391 PRO B C 1
ATOM 6204 O O . PRO B 1 391 ? 125.305 25.661 25.358 1.00 34.14 391 PRO B O 1
ATOM 6208 N N . ALA B 1 392 ? 123.494 26.469 24.299 1.00 32.39 392 ALA B N 1
ATOM 6209 C CA . ALA B 1 392 ? 124.205 27.285 23.322 1.00 31.33 392 ALA B CA 1
ATOM 6210 C C . ALA B 1 392 ? 123.363 28.545 23.043 1.00 32.20 392 ALA B C 1
ATOM 6211 O O . ALA B 1 392 ? 122.173 28.558 23.376 1.00 29.89 392 ALA B O 1
ATOM 6213 N N . LYS B 1 393 ? 123.970 29.587 22.449 1.00 32.90 393 LYS B N 1
ATOM 6214 C CA . LYS B 1 393 ? 123.311 30.936 22.316 1.00 33.85 393 LYS B CA 1
ATOM 6215 C C . LYS B 1 393 ? 122.558 31.134 21.029 1.00 33.37 393 LYS B C 1
ATOM 6216 O O . LYS B 1 393 ? 121.529 31.813 20.981 1.00 34.28 393 LYS B O 1
ATOM 6222 N N . ASP B 1 394 ? 123.152 30.627 19.969 1.00 32.50 394 ASP B N 1
ATOM 6223 C CA . ASP B 1 394 ? 122.629 30.689 18.619 1.00 32.95 394 ASP B CA 1
ATOM 6224 C C . ASP B 1 394 ? 123.176 29.431 17.951 1.00 32.34 394 ASP B C 1
ATOM 6225 O O . ASP B 1 394 ? 123.939 28.697 18.576 1.00 32.76 394 ASP B O 1
ATOM 6230 N N . LEU B 1 395 ? 122.777 29.170 16.718 1.00 32.03 395 LEU B N 1
ATOM 6231 C CA . LEU B 1 395 ? 123.184 27.951 16.036 1.00 32.38 395 LEU B CA 1
ATOM 6232 C C . LEU B 1 395 ? 124.668 27.902 15.729 1.00 32.72 395 LEU B C 1
ATOM 6233 O O . LEU B 1 395 ? 125.272 26.843 15.817 1.00 32.30 395 LEU B O 1
ATOM 6238 N N . GLY B 1 396 ? 125.252 29.036 15.344 1.00 32.87 396 GLY B N 1
ATOM 6239 C CA . GLY B 1 396 ? 126.683 29.087 15.048 1.00 33.21 396 GLY B CA 1
ATOM 6240 C C . GLY B 1 396 ? 127.511 28.525 16.185 1.00 33.55 396 GLY B C 1
ATOM 6241 O O . GLY B 1 396 ? 128.415 27.725 15.965 1.00 34.40 396 GLY B O 1
ATOM 6242 N N . GLU B 1 397 ? 127.186 28.964 17.392 1.00 34.15 397 GLU B N 1
ATOM 6243 C CA . GLU B 1 397 ? 127.701 28.429 18.651 1.00 34.74 397 GLU B CA 1
ATOM 6244 C C . GLU B 1 397 ? 127.501 26.882 18.778 1.00 34.14 397 GLU B C 1
ATOM 6245 O O . GLU B 1 397 ? 128.450 26.119 18.906 1.00 32.41 397 GLU B O 1
ATOM 6251 N N . ALA B 1 398 ? 126.236 26.451 18.747 1.00 33.48 398 ALA B N 1
ATOM 6252 C CA . ALA B 1 398 ? 125.867 25.030 18.718 1.00 33.11 398 ALA B CA 1
ATOM 6253 C C . ALA B 1 398 ? 126.715 24.231 17.737 1.00 33.44 398 ALA B C 1
ATOM 6254 O O . ALA B 1 398 ? 127.300 23.227 18.103 1.00 33.41 398 ALA B O 1
ATOM 6256 N N . LEU B 1 399 ? 126.801 24.665 16.494 1.00 34.52 399 LEU B N 1
ATOM 6257 C CA . LEU B 1 399 ? 127.557 23.905 15.493 1.00 36.07 399 LEU B CA 1
ATOM 6258 C C . LEU B 1 399 ? 129.036 23.756 15.915 1.00 37.47 399 LEU B C 1
ATOM 6259 O O . LEU B 1 399 ? 129.663 22.693 15.743 1.00 37.56 399 LEU B O 1
ATOM 6264 N N . LYS B 1 400 ? 129.588 24.830 16.481 1.00 38.34 400 LYS B N 1
ATOM 6265 C CA . LYS B 1 400 ? 130.981 24.810 16.906 1.00 39.62 400 LYS B CA 1
ATOM 6266 C C . LYS B 1 400 ? 131.151 23.785 18.018 1.00 39.44 400 LYS B C 1
ATOM 6267 O O . LYS B 1 400 ? 132.100 23.028 18.005 1.00 38.50 400 LYS B O 1
ATOM 6273 N N . ILE B 1 401 ? 130.216 23.759 18.969 1.00 40.36 401 ILE B N 1
ATOM 6274 C CA . ILE B 1 401 ? 130.238 22.759 20.040 1.00 40.72 401 ILE B CA 1
ATOM 6275 C C . ILE B 1 401 ? 130.066 21.340 19.456 1.00 41.50 401 ILE B C 1
ATOM 6276 O O . ILE B 1 401 ? 130.797 20.414 19.835 1.00 40.78 401 ILE B O 1
ATOM 6281 N N . ALA B 1 402 ? 129.139 21.178 18.513 1.00 41.68 402 ALA B N 1
ATOM 6282 C CA . ALA B 1 402 ? 128.870 19.861 17.916 1.00 42.43 402 ALA B CA 1
ATOM 6283 C C . ALA B 1 402 ? 130.056 19.358 17.062 1.00 43.38 402 ALA B C 1
ATOM 6284 O O . ALA B 1 402 ? 130.317 18.162 16.990 1.00 42.65 402 ALA B O 1
ATOM 6286 N N . GLU B 1 403 ? 130.771 20.264 16.409 1.00 44.90 403 GLU B N 1
ATOM 6287 C CA . GLU B 1 403 ? 132.025 19.876 15.743 1.00 46.36 403 GLU B CA 1
ATOM 6288 C C . GLU B 1 403 ? 133.157 19.557 16.733 1.00 46.88 403 GLU B C 1
ATOM 6289 O O . GLU B 1 403 ? 134.063 18.818 16.404 1.00 46.93 403 GLU B O 1
ATOM 6295 N N . SER B 1 404 ? 133.115 20.124 17.934 1.00 48.01 404 SER B N 1
ATOM 6296 C CA . SER B 1 404 ? 134.105 19.773 18.959 1.00 48.32 404 SER B CA 1
ATOM 6297 C C . SER B 1 404 ? 133.919 18.313 19.378 1.00 48.85 404 SER B C 1
ATOM 6298 O O . SER B 1 404 ? 134.898 17.605 19.549 1.00 48.73 404 SER B O 1
ATOM 6301 N N . ILE B 1 405 ? 132.661 17.871 19.495 1.00 48.87 405 ILE B N 1
ATOM 6302 C CA . ILE B 1 405 ? 132.326 16.501 19.931 1.00 48.84 405 ILE B CA 1
ATOM 6303 C C . ILE B 1 405 ? 132.592 15.437 18.849 1.00 48.74 405 ILE B C 1
ATOM 6304 O O . ILE B 1 405 ? 133.122 14.363 19.153 1.00 48.83 405 ILE B O 1
ATOM 6309 N N . VAL B 1 406 ? 132.209 15.720 17.605 1.00 48.76 406 VAL B N 1
ATOM 6310 C CA . VAL B 1 406 ? 132.430 14.794 16.488 1.00 49.21 406 VAL B CA 1
ATOM 6311 C C . VAL B 1 406 ? 133.595 15.314 15.645 1.00 49.63 406 VAL B C 1
ATOM 6312 O O . VAL B 1 406 ? 134.583 15.768 16.208 1.00 50.22 406 VAL B O 1
ATOM 6316 N N . ASN B 1 407 ? 133.515 15.228 14.319 1.00 49.95 407 ASN B N 1
ATOM 6317 C CA . ASN B 1 407 ? 134.503 15.868 13.441 1.00 50.16 407 ASN B CA 1
ATOM 6318 C C . ASN B 1 407 ? 134.162 17.336 13.114 1.00 50.09 407 ASN B C 1
ATOM 6319 O O . ASN B 1 407 ? 133.027 17.797 13.300 1.00 48.91 407 ASN B O 1
ATOM 6324 N N . ASN B 1 408 ? 135.160 18.052 12.589 1.00 50.19 408 ASN B N 1
ATOM 6325 C CA . ASN B 1 408 ? 134.935 19.369 11.945 1.00 50.03 408 ASN B CA 1
ATOM 6326 C C . ASN B 1 408 ? 134.375 19.235 10.520 1.00 49.52 408 ASN B C 1
ATOM 6327 O O . ASN B 1 408 ? 133.872 20.218 9.966 1.00 49.88 408 ASN B O 1
ATOM 6332 N N . ASP B 1 409 ? 134.463 18.035 9.934 1.00 49.29 409 ASP B N 1
ATOM 6333 C CA . ASP B 1 409 ? 134.001 17.771 8.555 1.00 48.78 409 ASP B CA 1
ATOM 6334 C C . ASP B 1 409 ? 132.676 16.980 8.512 1.00 47.50 409 ASP B C 1
ATOM 6335 O O . ASP B 1 409 ? 132.258 16.479 7.453 1.00 48.01 409 ASP B O 1
ATOM 6340 N N . SER B 1 410 ? 132.013 16.885 9.653 1.00 45.55 410 SER B N 1
ATOM 6341 C CA . SER B 1 410 ? 130.884 15.958 9.783 1.00 44.26 410 SER B CA 1
ATOM 6342 C C . SER B 1 410 ? 129.616 16.434 9.095 1.00 42.10 410 SER B C 1
ATOM 6343 O O . SER B 1 410 ? 129.296 17.620 9.099 1.00 41.98 410 SER B O 1
ATOM 6346 N N . LYS B 1 411 ? 128.881 15.466 8.568 1.00 39.82 411 LYS B N 1
ATOM 6347 C CA . LYS B 1 411 ? 127.653 15.693 7.810 1.00 38.17 411 LYS B CA 1
ATOM 6348 C C . LYS B 1 411 ? 126.480 16.033 8.733 1.00 35.31 411 LYS B C 1
ATOM 6349 O O . LYS B 1 411 ? 126.405 15.534 9.843 1.00 34.45 411 LYS B O 1
ATOM 6355 N N . ILE B 1 412 ? 125.562 16.877 8.247 1.00 32.49 412 ILE B N 1
ATOM 6356 C CA . ILE B 1 412 ? 124.463 17.419 9.054 1.00 30.14 412 ILE B CA 1
ATOM 6357 C C . ILE B 1 412 ? 123.141 17.087 8.356 1.00 27.94 412 ILE B C 1
ATOM 6358 O O . ILE B 1 412 ? 122.986 17.331 7.146 1.00 28.73 412 ILE B O 1
ATOM 6363 N N . ASN B 1 413 ? 122.168 16.565 9.091 1.00 25.93 413 ASN B N 1
ATOM 6364 C CA . ASN B 1 413 ? 120.785 16.548 8.605 1.00 24.94 413 ASN B CA 1
ATOM 6365 C C . ASN B 1 413 ? 120.059 17.751 9.181 1.00 23.55 413 ASN B C 1
ATOM 6366 O O . ASN B 1 413 ? 120.078 17.925 10.364 1.00 25.59 413 ASN B O 1
ATOM 6371 N N . VAL B 1 414 ? 119.377 18.541 8.355 1.00 22.49 414 VAL B N 1
ATOM 6372 C CA . VAL B 1 414 ? 118.590 19.650 8.828 1.00 21.50 414 VAL B CA 1
ATOM 6373 C C . VAL B 1 414 ? 117.103 19.291 8.742 1.00 20.15 414 VAL B C 1
ATOM 6374 O O . VAL B 1 414 ? 116.601 18.926 7.682 1.00 21.89 414 VAL B O 1
ATOM 6378 N N . ILE B 1 415 ? 116.436 19.417 9.878 1.00 20.58 415 ILE B N 1
ATOM 6379 C CA . ILE B 1 415 ? 114.981 19.199 10.025 1.00 20.47 415 ILE B CA 1
ATOM 6380 C C . ILE B 1 415 ? 114.395 20.478 10.591 1.00 21.27 415 ILE B C 1
ATOM 6381 O O . ILE B 1 415 ? 114.400 20.703 11.805 1.00 20.61 415 ILE B O 1
ATOM 6386 N N . PRO B 1 416 ? 113.955 21.389 9.709 1.00 21.71 416 PRO B N 1
ATOM 6387 C CA . PRO B 1 416 ? 113.620 22.704 10.262 1.00 22.34 416 PRO B CA 1
ATOM 6388 C C . PRO B 1 416 ? 112.511 22.657 11.339 1.00 22.66 416 PRO B C 1
ATOM 6389 O O . PRO B 1 416 ? 112.661 23.312 12.381 1.00 23.71 416 PRO B O 1
ATOM 6393 N N . ASP B 1 417 ? 111.476 21.834 11.134 1.00 22.23 417 ASP B N 1
ATOM 6394 C CA . ASP B 1 417 ? 110.442 21.654 12.120 1.00 23.23 417 ASP B CA 1
ATOM 6395 C C . ASP B 1 417 ? 110.369 20.216 12.614 1.00 22.18 417 ASP B C 1
ATOM 6396 O O . ASP B 1 417 ? 109.788 19.346 11.967 1.00 22.54 417 ASP B O 1
ATOM 6401 N N . GLY B 1 418 ? 110.954 19.987 13.780 1.00 22.93 418 GLY B N 1
ATOM 6402 C CA . GLY B 1 418 ? 111.104 18.651 14.329 1.00 22.39 418 GLY B CA 1
ATOM 6403 C C . GLY B 1 418 ? 109.837 18.005 14.790 1.00 23.68 418 GLY B C 1
ATOM 6404 O O . GLY B 1 418 ? 109.808 16.788 14.857 1.00 24.43 418 GLY B O 1
ATOM 6405 N N . VAL B 1 419 ? 108.778 18.799 15.048 1.00 24.61 419 VAL B N 1
ATOM 6406 C CA . VAL B 1 419 ? 107.484 18.244 15.501 1.00 25.19 419 VAL B CA 1
ATOM 6407 C C . VAL B 1 419 ? 106.469 17.966 14.408 1.00 25.76 419 VAL B C 1
ATOM 6408 O O . VAL B 1 419 ? 105.465 17.287 14.686 1.00 27.09 419 VAL B O 1
ATOM 6412 N N . SER B 1 420 ? 106.730 18.381 13.171 1.00 24.49 420 SER B N 1
ATOM 6413 C CA . SER B 1 420 ? 105.775 18.138 12.068 1.00 24.75 420 SER B CA 1
ATOM 6414 C C . SER B 1 420 ? 106.131 16.922 11.208 1.00 24.21 420 SER B C 1
ATOM 6415 O O . SER B 1 420 ? 105.398 16.592 10.274 1.00 24.71 420 SER B O 1
ATOM 6418 N N . VAL B 1 421 ? 107.210 16.218 11.533 1.00 23.50 421 VAL B N 1
ATOM 6419 C CA . VAL B 1 421 ? 107.683 15.162 10.638 1.00 22.01 421 VAL B CA 1
ATOM 6420 C C . VAL B 1 421 ? 107.663 13.790 11.293 1.00 21.20 421 VAL B C 1
ATOM 6421 O O . VAL B 1 421 ? 107.672 13.653 12.519 1.00 20.85 421 VAL B O 1
ATOM 6425 N N . ILE B 1 422 ? 107.631 12.787 10.446 1.00 20.14 422 ILE B N 1
ATOM 6426 C CA . ILE B 1 422 ? 107.874 11.418 10.815 1.00 19.77 422 ILE B CA 1
ATOM 6427 C C . ILE B 1 422 ? 109.173 11.021 10.148 1.00 21.26 422 ILE B C 1
ATOM 6428 O O . ILE B 1 422 ? 109.226 10.848 8.923 1.00 21.17 422 ILE B O 1
ATOM 6433 N N . VAL B 1 423 ? 110.217 10.835 10.944 1.00 23.18 423 VAL B N 1
ATOM 6434 C CA . VAL B 1 423 ? 111.538 10.512 10.366 1.00 24.40 423 VAL B CA 1
ATOM 6435 C C . VAL B 1 423 ? 111.688 9.001 10.140 1.00 27.07 423 VAL B C 1
ATOM 6436 O O . VAL B 1 423 ? 111.700 8.238 11.099 1.00 27.08 423 VAL B O 1
ATOM 6440 N N . ARG B 1 424 ? 111.808 8.605 8.877 1.00 28.78 424 ARG B N 1
ATOM 6441 C CA . ARG B 1 424 ? 111.987 7.216 8.457 1.00 32.09 424 ARG B CA 1
ATOM 6442 C C . ARG B 1 424 ? 113.392 7.025 7.917 1.00 33.77 424 ARG B C 1
ATOM 6443 O O . ARG B 1 424 ? 113.960 7.916 7.364 1.00 33.06 424 ARG B O 1
ATOM 6451 N N . GLU B 1 425 ? 113.917 5.815 8.038 1.00 37.00 425 GLU B N 1
ATOM 6452 C CA . GLU B 1 425 ? 115.319 5.490 7.719 1.00 39.15 425 GLU B CA 1
ATOM 6453 C C . GLU B 1 425 ? 115.827 5.754 6.290 1.00 39.64 425 GLU B C 1
ATOM 6454 O O . GLU B 1 425 ? 115.147 5.519 5.294 1.00 41.54 425 GLU B O 1
#

Sequence (835 aa):
ANIEIPYGKSKLAFDLPDERIQGILRSKMSEEDIVKRALENPIGTKRLQDLAEGKKNIVIITSDHTRPVPSRITLPLLLDEIRKKNKSANVKILIATGFHRGTTLQEMKAKFGEDLVENEQFVVHDSRNSENMELIGTLPSGGKLEINKLAVEADLLVAEGFIEPHFFAGFSGGRKSILPGIASVQCILANHCSEFIKNPYARTGVLENNPIHRDMIYAAKKANLAFILNVVIDSSHKIVNAFAGHSEKAHLKGCEFVSEIATVNAKPADIVITSNGGYPLDQNIYQSVKGMTAGEAACKDGGVIIIAAECADGHGGEGFYRWFKESKDPQDVMNKILSRGRDETLPDQWEAQILARILINHKVIMVTDSKNYEYVKDMFMTPAKDLGEALKIAESIVNNDSKINVIPDGVSVIVREKANIEIPYGKSKLAFDLPDERIQGILRSKMSEEDIVKRALENPIGTKRLQDLAEGKKNIVIITSDHTRPVPSRITLPLLLDEIRKKNKSANVKILIATGFHRGTTLQEMKAKFGEDLVENEQFVVHDSRNSENMELIGTLPSGGKLEINKLAVEADLLVAEGFIEPHFFAGFSGGRKSILPGIASVQCILANHCSEFIKNPYARTGVLENNPIHRDMIYAAKKANLAFILNVVIDSSHKIVNAFAGHSEKAHLKGCEFVSEIATVNAKPADIVITSNGGYPLDQNIYQSVKGMTAGEAACKDGGVIIIAAECADGHGGEGFYRWFKESKDPQDVMNKILSRGRDETLPDQWEAQILARILINHKVIMVTDSKNYEYVKDMFMTPAKDLGEALKIAESIVNNDSKINVIPDGVSVIVRE

GO terms:
  GO:0050043 lactate racemase activity (F, EXP)

Nearest PDB structures (foldseek):
  2yjg-assembly1_B  TM=1.002E+00  e=1.437E-94  Thermoanaerobacterium thermosaccharolyticum DSM 571
  5huq-assembly1_A  TM=9.779E-01  e=2.427E-61  Lactiplantibacillus plantarum
  6c1w-assembly3_C  TM=9.446E-01  e=5.546E-61  Lactiplantibacillus plantarum WCFS1
  7s91-assembly1_A  TM=8.218E-01  e=5.206E-41  Thermoanaerobacterium thermosaccharolyticum DSM 571
  6d6z-assembly1_A  TM=8.036E-01  e=3.872E-37  Thermoanaerobacterium thermosaccharolyticum DSM 571

B-factor: mean 24.12, std 9.34, range [4.85, 60.99]